Protein AF-0000000077348247 (afdb_homodimer)

Structure (mmCIF, N/CA/C/O backbone):
data_AF-0000000077348247-model_v1
#
loop_
_entity.id
_entity.type
_entity.pdbx_description
1 polymer 'Uncharacterized protein'
#
loop_
_atom_site.group_PDB
_atom_site.id
_atom_site.type_symbol
_atom_site.label_atom_id
_atom_site.label_alt_id
_atom_site.label_comp_id
_atom_site.label_asym_id
_atom_site.label_entity_id
_atom_site.label_seq_id
_atom_site.pdbx_PDB_ins_code
_atom_site.Cartn_x
_atom_site.Cartn_y
_atom_site.Cartn_z
_atom_site.occupancy
_atom_site.B_iso_or_equiv
_atom_site.auth_seq_id
_atom_site.auth_comp_id
_atom_site.auth_asym_id
_atom_site.auth_atom_id
_atom_site.pdbx_PDB_model_num
ATOM 1 N N . MET A 1 1 ? -30.438 2.773 -6.617 1 19.38 1 MET A N 1
ATOM 2 C CA . MET A 1 1 ? -29.484 2.115 -5.738 1 19.38 1 MET A CA 1
ATOM 3 C C . MET A 1 1 ? -28.047 2.422 -6.168 1 19.38 1 MET A C 1
ATOM 5 O O . MET A 1 1 ? -27.625 2.02 -7.25 1 19.38 1 MET A O 1
ATOM 9 N N . ASP A 1 2 ? -27.594 3.658 -5.82 1 20.22 2 ASP A N 1
ATOM 10 C CA . ASP A 1 2 ? -26.734 4.637 -6.492 1 20.22 2 ASP A CA 1
ATOM 11 C C . ASP A 1 2 ? -25.281 4.195 -6.492 1 20.22 2 ASP A C 1
ATOM 13 O O . ASP A 1 2 ? -24.656 4.121 -5.434 1 20.22 2 ASP A O 1
ATOM 17 N N . LYS A 1 3 ? -25 3.275 -7.461 1 20.22 3 LYS A N 1
ATOM 18 C CA . LYS A 1 3 ? -23.734 2.568 -7.648 1 20.22 3 LYS A CA 1
ATOM 19 C C . LYS A 1 3 ? -22.547 3.5 -7.434 1 20.22 3 LYS A C 1
ATOM 21 O O . LYS A 1 3 ? -21.656 3.215 -6.621 1 20.22 3 LYS A O 1
ATOM 26 N N . GLY A 1 4 ? -21.984 3.799 -8.555 1 20.28 4 GLY A N 1
ATOM 27 C CA . GLY A 1 4 ? -20.578 4 -8.812 1 20.28 4 GLY A CA 1
ATOM 28 C C . GLY A 1 4 ? -20.047 5.324 -8.289 1 20.28 4 GLY A C 1
ATOM 29 O O . GLY A 1 4 ? -20.031 6.32 -9.008 1 20.28 4 GLY A O 1
ATOM 30 N N . LYS A 1 5 ? -20.422 5.766 -7.066 1 26 5 LYS A N 1
ATOM 31 C CA . LYS A 1 5 ? -20 7.109 -6.676 1 26 5 LYS A CA 1
ATOM 32 C C . LYS A 1 5 ? -18.516 7.324 -6.961 1 26 5 LYS A C 1
ATOM 34 O O . LYS A 1 5 ? -17.672 7.102 -6.09 1 26 5 LYS A O 1
ATOM 39 N N . GLY A 1 6 ? -18.109 6.824 -8.188 1 22.16 6 GLY A N 1
ATOM 40 C CA . GLY A 1 6 ? -16.688 6.758 -8.469 1 22.16 6 GLY A CA 1
ATOM 41 C C . GLY A 1 6 ? -15.961 8.055 -8.18 1 22.16 6 GLY A C 1
ATOM 42 O O . GLY A 1 6 ? -14.781 8.047 -7.809 1 22.16 6 GLY A O 1
ATOM 43 N N . LYS A 1 7 ? -16.344 9.242 -8.789 1 20.92 7 LYS A N 1
ATOM 44 C CA . LYS A 1 7 ? -15.398 10.047 -9.547 1 20.92 7 LYS A CA 1
ATOM 45 C C . LYS A 1 7 ? -14.328 10.648 -8.641 1 20.92 7 LYS A C 1
ATOM 47 O O . LYS A 1 7 ? -13.141 10.391 -8.82 1 20.92 7 LYS A O 1
ATOM 52 N N . GLU A 1 8 ? -14.148 12.062 -8.703 1 21.78 8 GLU A N 1
ATOM 53 C CA . GLU A 1 8 ? -13.18 12.922 -9.367 1 21.78 8 GLU A CA 1
ATOM 54 C C . GLU A 1 8 ? -12.188 13.508 -8.375 1 21.78 8 GLU A C 1
ATOM 56 O O . GLU A 1 8 ? -12.562 14.289 -7.496 1 21.78 8 GLU A O 1
ATOM 61 N N . PHE A 1 9 ? -11.602 12.734 -7.629 1 21.7 9 PHE A N 1
ATOM 62 C CA . PHE A 1 9 ? -10.57 13.43 -6.867 1 21.7 9 PHE A CA 1
ATOM 63 C C . PHE A 1 9 ? -9.828 14.422 -7.746 1 21.7 9 PHE A C 1
ATOM 65 O O . PHE A 1 9 ? -9.32 14.062 -8.812 1 21.7 9 PHE A O 1
ATOM 72 N N . ILE A 1 10 ? -10.32 15.656 -7.836 1 22.28 10 ILE A N 1
ATOM 73 C CA . ILE A 1 10 ? -9.766 16.828 -8.508 1 22.28 10 ILE A CA 1
ATOM 74 C C . ILE A 1 10 ? -8.281 16.953 -8.172 1 22.28 10 ILE A C 1
ATOM 76 O O . ILE A 1 10 ? -7.918 17.203 -7.02 1 22.28 10 ILE A O 1
ATOM 80 N N . ILE A 1 11 ? -7.512 15.945 -8.555 1 23.59 11 ILE A N 1
ATOM 81 C CA . ILE A 1 11 ? -6.082 16.234 -8.508 1 23.59 11 ILE A CA 1
ATOM 82 C C . ILE A 1 11 ? -5.801 17.562 -9.203 1 23.59 11 ILE A C 1
ATOM 84 O O . ILE A 1 11 ? -6.055 17.719 -10.398 1 23.59 11 ILE A O 1
ATOM 88 N N . ASP A 1 12 ? -6.188 18.656 -8.523 1 23.06 12 ASP A N 1
ATOM 89 C CA . ASP A 1 12 ? -5.746 19.969 -9.008 1 23.06 12 ASP A CA 1
ATOM 90 C C . ASP A 1 12 ? -4.309 19.906 -9.523 1 23.06 12 ASP A C 1
ATOM 92 O O . ASP A 1 12 ? -3.367 19.781 -8.742 1 23.06 12 ASP A O 1
ATOM 96 N N . LEU A 1 13 ? -4.102 19.172 -10.594 1 24.23 13 LEU A N 1
ATOM 97 C CA . LEU A 1 13 ? -2.854 19.094 -11.352 1 24.23 13 LEU A CA 1
ATOM 98 C C . LEU A 1 13 ? -2.361 20.484 -11.734 1 24.23 13 LEU A C 1
ATOM 100 O O . LEU A 1 13 ? -1.339 20.625 -12.414 1 24.23 13 LEU A O 1
ATOM 104 N N . ASN A 1 14 ? -3.314 21.516 -11.594 1 22.97 14 ASN A N 1
ATOM 105 C CA . ASN A 1 14 ? -2.939 22.578 -12.531 1 22.97 14 ASN A CA 1
ATOM 106 C C . ASN A 1 14 ? -1.562 23.156 -12.203 1 22.97 14 ASN A C 1
ATOM 108 O O . ASN A 1 14 ? -1.132 24.125 -12.82 1 22.97 14 ASN A O 1
ATOM 112 N N . ASP A 1 15 ? -1.004 23.094 -11.055 1 23.39 15 ASP A N 1
ATOM 113 C CA . ASP A 1 15 ? -0.155 24.266 -10.867 1 23.39 15 ASP A CA 1
ATOM 114 C C . ASP A 1 15 ? 0.94 24.328 -11.93 1 23.39 15 ASP A C 1
ATOM 116 O O . ASP A 1 15 ? 1.812 23.453 -11.984 1 23.39 15 ASP A O 1
ATOM 120 N N . GLU A 1 16 ? 0.598 24.703 -13.133 1 25.36 16 GLU A N 1
ATOM 121 C CA . GLU A 1 16 ? 1.596 25.125 -14.109 1 25.36 16 GLU A CA 1
ATOM 122 C C . GLU A 1 16 ? 2.65 26.016 -13.469 1 25.36 16 GLU A C 1
ATOM 124 O O . GLU A 1 16 ? 2.412 27.203 -13.242 1 25.36 16 GLU A O 1
ATOM 129 N N . ASP A 1 17 ? 3.133 25.781 -12.297 1 24.53 17 ASP A N 1
ATOM 130 C CA . ASP A 1 17 ? 4.223 26.672 -11.906 1 24.53 17 ASP A CA 1
ATOM 131 C C . ASP A 1 17 ? 5.238 26.828 -13.039 1 24.53 17 ASP A C 1
ATOM 133 O O . ASP A 1 17 ? 5.68 25.828 -13.617 1 24.53 17 ASP A O 1
ATOM 137 N N . PHE A 1 18 ? 5.082 27.844 -13.844 1 24.92 18 PHE A N 1
ATOM 138 C CA . PHE A 1 18 ? 6.184 28.328 -14.664 1 24.92 18 PHE A CA 1
ATOM 139 C C . PHE A 1 18 ? 7.504 28.25 -13.906 1 24.92 18 PHE A C 1
ATOM 141 O O . PHE A 1 18 ? 7.73 29 -12.961 1 24.92 18 PHE A O 1
ATOM 148 N N . ASP A 1 19 ? 8.008 27.094 -13.703 1 25.52 19 ASP A N 1
ATOM 149 C CA . ASP A 1 19 ? 9.32 26.844 -13.117 1 25.52 19 ASP A CA 1
ATOM 150 C C . ASP A 1 19 ? 10.383 27.734 -13.766 1 25.52 19 ASP A C 1
ATOM 152 O O . ASP A 1 19 ? 10.602 27.656 -14.977 1 25.52 19 ASP A O 1
ATOM 156 N N . TYR A 1 20 ? 10.469 29.016 -13.398 1 25.02 20 TYR A N 1
ATOM 157 C CA . TYR A 1 20 ? 11.766 29.609 -13.695 1 25.02 20 TYR A CA 1
ATOM 158 C C . TYR A 1 20 ? 12.891 28.594 -13.508 1 25.02 20 TYR A C 1
ATOM 160 O O . TYR A 1 20 ? 12.875 27.812 -12.562 1 25.02 20 TYR A O 1
ATOM 168 N N . GLN A 1 21 ? 13.344 28.047 -14.602 1 25.5 21 GLN A N 1
ATOM 169 C CA . GLN A 1 21 ? 14.523 27.203 -14.711 1 25.5 21 GLN A CA 1
ATOM 170 C C . GLN A 1 21 ? 15.625 27.656 -13.758 1 25.5 21 GLN A C 1
ATOM 172 O O . GLN A 1 21 ? 16.328 28.641 -14.031 1 25.5 21 GLN A O 1
ATOM 177 N N . TYR A 1 22 ? 15.336 27.703 -12.492 1 26.94 22 TYR A N 1
ATOM 178 C CA . TYR A 1 22 ? 16.547 27.891 -11.703 1 26.94 22 TYR A CA 1
ATOM 179 C C . TYR A 1 22 ? 17.578 26.812 -12.031 1 26.94 22 TYR A C 1
ATOM 181 O O . TYR A 1 22 ? 17.25 25.625 -12.094 1 26.94 22 TYR A O 1
ATOM 189 N N . ASP A 1 23 ? 18.516 27.094 -12.883 1 26.95 23 ASP A N 1
ATOM 190 C CA . ASP A 1 23 ? 19.719 26.281 -13.102 1 26.95 23 ASP A CA 1
ATOM 191 C C . ASP A 1 23 ? 20.234 25.719 -11.781 1 26.95 23 ASP A C 1
ATOM 193 O O . ASP A 1 23 ? 20.672 26.469 -10.906 1 26.95 23 ASP A O 1
ATOM 197 N N . SER A 1 24 ? 19.594 24.734 -11.352 1 29.72 24 SER A N 1
ATOM 198 C CA . SER A 1 24 ? 20.094 24.031 -10.172 1 29.72 24 SER A CA 1
ATOM 199 C C . SER A 1 24 ? 21.578 23.688 -10.328 1 29.72 24 SER A C 1
ATOM 201 O O . SER A 1 24 ? 22.016 23.312 -11.414 1 29.72 24 SER A O 1
ATOM 203 N N . ILE A 1 25 ? 22.438 24.219 -9.547 1 31.28 25 ILE A N 1
ATOM 204 C CA . ILE A 1 25 ? 23.844 23.906 -9.406 1 31.28 25 ILE A CA 1
ATOM 205 C C . ILE A 1 25 ? 24.016 22.391 -9.211 1 31.28 25 ILE A C 1
ATOM 207 O O . ILE A 1 25 ? 23.531 21.828 -8.234 1 31.28 25 ILE A O 1
ATOM 211 N N . VAL A 1 26 ? 24.062 21.547 -10.227 1 28.8 26 VAL A N 1
ATOM 212 C CA . VAL A 1 26 ? 24.391 20.125 -10.219 1 28.8 26 VAL A CA 1
ATOM 213 C C . VAL A 1 26 ? 25.766 19.906 -9.594 1 28.8 26 VAL A C 1
ATOM 215 O O . VAL A 1 26 ? 26.766 20.391 -10.109 1 28.8 26 VAL A O 1
ATOM 218 N N . LYS A 1 27 ? 25.844 19.594 -8.289 1 32.19 27 LYS A N 1
ATOM 219 C CA . LYS A 1 27 ? 27.109 19.234 -7.648 1 32.19 27 LYS A CA 1
ATOM 220 C C . LYS A 1 27 ? 27.625 17.891 -8.148 1 32.19 27 LYS A C 1
ATOM 222 O O . LYS A 1 27 ? 26.875 16.906 -8.164 1 32.19 27 LYS A O 1
ATOM 227 N N . THR A 1 28 ? 28.672 17.781 -8.852 1 28.8 28 THR A N 1
ATOM 228 C CA . THR A 1 28 ? 29.453 16.594 -9.195 1 28.8 28 THR A CA 1
ATOM 229 C C . THR A 1 28 ? 30 15.922 -7.934 1 28.8 28 THR A C 1
ATOM 231 O O . THR A 1 28 ? 30.219 16.578 -6.922 1 28.8 28 THR A O 1
ATOM 234 N N . GLU A 1 29 ? 29.969 14.555 -7.742 1 33.25 29 GLU A N 1
ATOM 235 C CA . GLU A 1 29 ? 30.281 13.539 -6.738 1 33.25 29 GLU A CA 1
ATOM 236 C C . GLU A 1 29 ? 31.672 13.758 -6.141 1 33.25 29 GLU A C 1
ATOM 238 O O . GLU A 1 29 ? 32 13.156 -5.121 1 33.25 29 GLU A O 1
ATOM 243 N N . SER A 1 30 ? 32.688 14.336 -6.801 1 33.09 30 SER A N 1
ATOM 244 C CA . SER A 1 30 ? 34.062 14.039 -6.367 1 33.09 30 SER A CA 1
ATOM 245 C C . SER A 1 30 ? 34.281 14.492 -4.93 1 33.09 30 SER A C 1
ATOM 247 O O . SER A 1 30 ? 35.031 13.852 -4.18 1 33.09 30 SER A O 1
ATOM 249 N N . ASP A 1 31 ? 34 15.781 -4.484 1 31.41 31 ASP A N 1
ATOM 250 C CA . ASP A 1 31 ? 34.75 16.5 -3.459 1 31.41 31 ASP A CA 1
ATOM 251 C C . ASP A 1 31 ? 34.094 16.344 -2.09 1 31.41 31 ASP A C 1
ATOM 253 O O . ASP A 1 31 ? 33.594 17.312 -1.513 1 31.41 31 ASP A O 1
ATOM 257 N N . GLU A 1 32 ? 33.531 15.344 -1.736 1 35.12 32 GLU A N 1
ATOM 258 C CA . GLU A 1 32 ? 32.969 15.234 -0.397 1 35.12 32 GLU A CA 1
ATOM 259 C C . GLU A 1 32 ? 34.062 15.359 0.674 1 35.12 32 GLU A C 1
ATOM 261 O O . GLU A 1 32 ? 33.75 15.758 1.806 1 35.12 32 GLU A O 1
ATOM 266 N N . GLU A 1 33 ? 35.281 14.883 0.539 1 33.84 33 GLU A N 1
ATOM 267 C CA . GLU A 1 33 ? 36.312 14.953 1.566 1 33.84 33 GLU A CA 1
ATOM 268 C C . GLU A 1 33 ? 36.594 16.391 1.963 1 33.84 33 GLU A C 1
ATOM 270 O O . GLU A 1 33 ? 36.906 16.672 3.123 1 33.84 33 GLU A O 1
ATOM 275 N N . ALA A 1 34 ? 36.688 17.328 1.069 1 33.81 34 ALA A N 1
ATOM 276 C CA . ALA A 1 34 ? 37.188 18.688 1.324 1 33.81 34 ALA A CA 1
ATOM 277 C C . ALA A 1 34 ? 36.188 19.469 2.199 1 33.81 34 ALA A C 1
ATOM 279 O O . ALA A 1 34 ? 36.594 20.438 2.854 1 33.81 34 ALA A O 1
ATOM 280 N N . ILE A 1 35 ? 35.031 19.078 2.395 1 36.28 35 ILE A N 1
ATOM 281 C CA . ILE A 1 35 ? 34.031 19.969 2.99 1 36.28 35 ILE A CA 1
ATOM 282 C C . ILE A 1 35 ? 34.125 19.891 4.512 1 36.28 35 ILE A C 1
ATOM 284 O O . ILE A 1 35 ? 33.656 20.781 5.215 1 36.28 35 ILE A O 1
ATOM 288 N N . LEU A 1 36 ? 34.469 18.844 5.109 1 36.94 36 LEU A N 1
ATOM 289 C CA . LEU A 1 36 ? 34.469 18.797 6.566 1 36.94 36 LEU A CA 1
ATOM 290 C C . LEU A 1 36 ? 35.406 19.859 7.148 1 36.94 36 LEU A C 1
ATOM 292 O O . LEU A 1 36 ? 35.219 20.281 8.297 1 36.94 36 LEU A O 1
ATOM 296 N N . VAL A 1 37 ? 36.594 20.062 6.688 1 36.97 37 VAL A N 1
ATOM 297 C CA . VAL A 1 37 ? 37.531 21.047 7.227 1 36.97 37 VAL A CA 1
ATOM 298 C C . VAL A 1 37 ? 36.875 22.422 7.242 1 36.97 37 VAL A C 1
ATOM 300 O O . VAL A 1 37 ? 37.312 23.328 7.965 1 36.97 37 VAL A O 1
ATOM 303 N N . SER A 1 38 ? 35.969 22.828 6.445 1 38.72 38 SER A N 1
ATOM 304 C CA . SER A 1 38 ? 35.625 24.141 5.906 1 38.72 38 SER A CA 1
ATOM 305 C C . SER A 1 38 ? 34.625 24.859 6.809 1 38.72 38 SER A C 1
ATOM 307 O O . SER A 1 38 ? 34.281 26.016 6.551 1 38.72 38 SER A O 1
ATOM 309 N N . ASP A 1 39 ? 34 24.172 7.566 1 46 39 ASP A N 1
ATOM 310 C CA . ASP A 1 39 ? 33.031 25 8.281 1 46 39 ASP A CA 1
ATOM 311 C C . ASP A 1 39 ? 33.75 26.016 9.188 1 46 39 ASP A C 1
ATOM 313 O O . ASP A 1 39 ? 33.312 27.156 9.328 1 46 39 ASP A O 1
ATOM 317 N N . LYS A 1 40 ? 34.781 25.594 9.812 1 48.91 40 LYS A N 1
ATOM 318 C CA . LYS A 1 40 ? 35.531 26.484 10.695 1 48.91 40 LYS A CA 1
ATOM 319 C C . LYS A 1 40 ? 36.188 27.609 9.906 1 48.91 40 LYS A C 1
ATOM 321 O O . LYS A 1 40 ? 36.312 28.734 10.398 1 48.91 40 LYS A O 1
ATOM 326 N N . ILE A 1 41 ? 36.531 27.219 8.852 1 55.12 41 ILE A N 1
ATOM 327 C CA . ILE A 1 41 ? 37.281 28.172 8.023 1 55.12 41 ILE A CA 1
ATOM 328 C C . ILE A 1 41 ? 36.344 29.312 7.598 1 55.12 41 ILE A C 1
ATOM 330 O O . ILE A 1 41 ? 36.781 30.469 7.543 1 55.12 41 ILE A O 1
ATOM 334 N N . PHE A 1 42 ? 35.031 28.938 7.516 1 65.62 42 PHE A N 1
ATOM 335 C CA . PHE A 1 42 ? 34.156 29.969 6.984 1 65.62 42 PHE A CA 1
ATOM 336 C C . PHE A 1 42 ? 33.719 30.922 8.086 1 65.62 42 PHE A C 1
ATOM 338 O O . PHE A 1 42 ? 33.469 32.094 7.82 1 65.62 42 PHE A O 1
ATOM 345 N N . ASN A 1 43 ? 33.656 30.406 9.375 1 64.12 43 ASN A N 1
ATOM 346 C CA . ASN A 1 43 ? 33.219 31.281 10.453 1 64.12 43 ASN A CA 1
ATOM 347 C C . ASN A 1 43 ? 34.25 32.406 10.703 1 64.12 43 ASN A C 1
ATOM 349 O O . ASN A 1 43 ? 33.875 33.5 11.141 1 64.12 43 ASN A O 1
ATOM 353 N N . ASP A 1 44 ? 35.438 32.125 10.32 1 67.06 44 ASP A N 1
ATOM 354 C CA . ASP A 1 44 ? 36.5 33.062 10.633 1 67.06 44 ASP A CA 1
ATOM 355 C C . ASP A 1 44 ? 36.906 33.875 9.391 1 67.06 44 ASP A C 1
ATOM 357 O O . ASP A 1 44 ? 37.906 34.594 9.414 1 67.06 44 ASP A O 1
ATOM 361 N N . LEU A 1 45 ? 36.125 33.719 8.391 1 76.5 45 LEU A N 1
ATOM 362 C CA . LEU A 1 45 ? 36.5 34.406 7.172 1 76.5 45 LEU A CA 1
ATOM 363 C C . LEU A 1 45 ? 36.094 35.875 7.23 1 76.5 45 LEU A C 1
ATOM 365 O O . LEU A 1 45 ? 34.906 36.188 7.488 1 76.5 45 LEU A O 1
ATOM 369 N N . THR A 1 46 ? 37.094 36.781 7.227 1 78.12 46 THR A N 1
ATOM 370 C CA . THR A 1 46 ? 36.812 38.219 7.199 1 78.12 46 THR A CA 1
ATOM 371 C C . THR A 1 46 ? 36.5 38.688 5.777 1 78.12 46 THR A C 1
ATOM 373 O O . THR A 1 46 ? 36.75 37.969 4.816 1 78.12 46 THR A O 1
ATOM 376 N N . VAL A 1 47 ? 35.812 39.812 5.66 1 82.06 47 VAL A N 1
ATOM 377 C CA . VAL A 1 4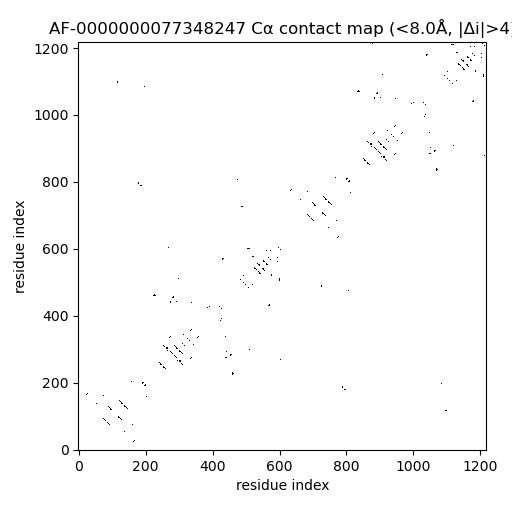7 ? 35.469 40.438 4.375 1 82.06 47 VAL A CA 1
ATOM 378 C C . VAL A 1 47 ? 36.75 40.625 3.545 1 82.06 47 VAL A C 1
ATOM 380 O O . VAL A 1 47 ? 36.719 40.438 2.328 1 82.06 47 VAL A O 1
ATOM 383 N N . GLU A 1 48 ? 37.781 40.906 4.262 1 82.38 48 GLU A N 1
ATOM 384 C CA . GLU A 1 48 ? 39.062 41.156 3.576 1 82.38 48 GLU A CA 1
ATOM 385 C C . GLU A 1 48 ? 39.625 39.844 3.008 1 82.38 48 GLU A C 1
ATOM 387 O O . GLU A 1 48 ? 40.219 39.844 1.93 1 82.38 48 GLU A O 1
ATOM 392 N N . ASP A 1 49 ? 39.406 38.844 3.736 1 86.44 49 ASP A N 1
ATOM 393 C CA . ASP A 1 49 ? 39.875 37.531 3.275 1 86.44 49 ASP A CA 1
ATOM 394 C C . ASP A 1 49 ? 39.188 37.125 1.987 1 86.44 49 ASP A C 1
ATOM 396 O O . ASP A 1 49 ? 39.781 36.531 1.103 1 86.44 49 ASP A O 1
ATOM 400 N N . VAL A 1 50 ? 37.906 37.469 1.896 1 88.88 50 VAL A N 1
ATOM 401 C CA . VAL A 1 50 ? 37.125 37.062 0.739 1 88.88 50 VAL A CA 1
ATOM 402 C C . VAL A 1 50 ? 37.562 37.844 -0.493 1 88.88 50 VAL A C 1
ATOM 404 O O . VAL A 1 50 ? 37.625 37.281 -1.596 1 88.88 50 VAL A O 1
ATOM 407 N N . TRP A 1 51 ? 37.969 39.094 -0.269 1 88.12 51 TRP A N 1
ATOM 408 C CA . TRP A 1 51 ? 38.375 39.938 -1.366 1 88.12 51 TRP A CA 1
ATOM 409 C C . TRP A 1 51 ? 39.688 39.438 -1.982 1 88.12 51 TRP A C 1
ATOM 411 O O . TRP A 1 51 ? 39.938 39.656 -3.176 1 88.12 51 TRP A O 1
ATOM 421 N N . LYS A 1 52 ? 40.406 38.75 -1.221 1 86.44 52 LYS A N 1
ATOM 422 C CA . LYS A 1 52 ? 41.719 38.312 -1.677 1 86.44 52 LYS A CA 1
ATOM 423 C C . LYS A 1 52 ? 41.656 36.906 -2.246 1 86.44 52 LYS A C 1
ATOM 425 O O . LYS A 1 52 ? 42.656 36.375 -2.729 1 86.44 52 LYS A O 1
ATOM 430 N N . MET A 1 53 ? 40.562 36.375 -2.264 1 90.12 53 MET A N 1
ATOM 431 C CA . MET A 1 53 ? 40.438 35 -2.695 1 90.12 53 MET A CA 1
ATOM 432 C C . MET A 1 53 ? 40.562 34.875 -4.211 1 90.12 53 MET A C 1
ATOM 434 O O . MET A 1 53 ? 40.094 35.75 -4.938 1 90.12 53 MET A O 1
ATOM 438 N N . GLU A 1 54 ? 41.219 33.781 -4.707 1 91.38 54 GLU A N 1
ATOM 439 C CA . GLU A 1 54 ? 41.375 33.438 -6.117 1 91.38 54 GLU A CA 1
ATOM 440 C C . GLU A 1 54 ? 40.812 32.062 -6.418 1 91.38 54 GLU A C 1
ATOM 442 O O . GLU A 1 54 ? 40.906 31.141 -5.586 1 91.38 54 GLU A O 1
ATOM 447 N N . PHE A 1 55 ? 40.188 32 -7.527 1 93.69 55 PHE A N 1
ATOM 448 C CA . PHE A 1 55 ? 39.562 30.75 -7.902 1 93.69 55 PHE A CA 1
ATOM 449 C C . PHE A 1 55 ? 40.062 30.266 -9.258 1 93.69 55 PHE A C 1
ATOM 451 O O . PHE A 1 55 ? 40.406 31.094 -10.117 1 93.69 55 PHE A O 1
ATOM 458 N N . SER A 1 56 ? 40.062 28.938 -9.5 1 91.25 56 SER A N 1
ATOM 459 C CA . SER A 1 56 ? 40.531 28.359 -10.75 1 91.25 56 SER A CA 1
ATOM 460 C C . SER A 1 56 ? 39.406 28.25 -11.766 1 91.25 56 SER A C 1
ATOM 462 O O . SER A 1 56 ? 39.656 28.203 -12.977 1 91.25 56 SER A O 1
ATOM 464 N N . SER A 1 57 ? 38.25 28.125 -11.273 1 91.81 57 SER A N 1
ATOM 465 C CA . SER A 1 57 ? 37.094 27.984 -12.156 1 91.81 57 SER A CA 1
ATOM 466 C C . SER A 1 57 ? 35.875 28.703 -11.594 1 91.81 57 SER A C 1
ATOM 468 O O . SER A 1 57 ? 35.844 29.094 -10.422 1 91.81 57 SER A O 1
ATOM 470 N N . VAL A 1 58 ? 34.969 28.906 -12.445 1 91.38 58 VAL A N 1
ATOM 471 C CA . VAL A 1 58 ? 33.719 29.547 -12.047 1 91.38 58 VAL A CA 1
ATOM 472 C C . VAL A 1 58 ? 32.969 28.641 -11.078 1 91.38 58 VAL A C 1
ATOM 474 O O . VAL A 1 58 ? 32.344 29.109 -10.125 1 91.38 58 VAL A O 1
ATOM 477 N N . GLU A 1 59 ? 33.031 27.344 -11.273 1 91.44 59 GLU A N 1
ATOM 478 C CA . GLU A 1 59 ? 32.344 26.375 -10.43 1 91.44 59 GLU A CA 1
ATOM 479 C C . GLU A 1 59 ? 32.875 26.375 -9.008 1 91.44 59 GLU A C 1
ATOM 481 O O . GLU A 1 59 ? 32.125 26.234 -8.039 1 91.44 59 GLU A O 1
ATOM 486 N N . GLU A 1 60 ? 34.094 26.531 -8.961 1 91.69 60 GLU A N 1
ATOM 487 C CA . GLU A 1 60 ? 34.75 26.594 -7.645 1 91.69 60 GLU A CA 1
ATOM 488 C C . GLU A 1 60 ? 34.281 27.828 -6.863 1 91.69 60 GLU A C 1
ATOM 490 O O . GLU A 1 60 ? 34.094 27.75 -5.652 1 91.69 60 GLU A O 1
ATOM 495 N N . ALA A 1 61 ? 34.188 28.906 -7.582 1 92.38 61 ALA A N 1
ATOM 496 C CA . ALA A 1 61 ? 33.719 30.125 -6.938 1 92.38 61 ALA A CA 1
ATOM 497 C C . ALA A 1 61 ? 32.281 30 -6.496 1 92.38 61 ALA A C 1
ATOM 499 O O . ALA A 1 61 ? 31.906 30.5 -5.43 1 92.38 61 ALA A O 1
ATOM 500 N N . GLU A 1 62 ? 31.547 29.453 -7.34 1 92.81 62 GLU A N 1
ATOM 501 C CA . GLU A 1 62 ? 30.156 29.219 -7.012 1 92.81 62 GLU A CA 1
ATOM 502 C C . GLU A 1 62 ? 30 28.344 -5.773 1 92.81 62 GLU A C 1
ATOM 504 O O . GLU A 1 62 ? 29.172 28.609 -4.906 1 92.81 62 GLU A O 1
ATOM 509 N N . GLU A 1 63 ? 30.719 27.281 -5.715 1 91.31 63 GLU A N 1
ATOM 510 C CA . GLU A 1 63 ? 30.703 26.375 -4.57 1 91.31 63 GLU A CA 1
ATOM 511 C C . GLU A 1 63 ? 31.125 27.094 -3.291 1 91.31 63 GLU A C 1
ATOM 513 O O . GLU A 1 63 ? 30.562 26.859 -2.225 1 91.31 63 GLU A O 1
ATOM 518 N N . PHE A 1 64 ? 32.125 27.906 -3.461 1 90.44 64 PHE A N 1
ATOM 519 C CA . PHE A 1 64 ? 32.594 28.656 -2.307 1 90.44 64 PHE A CA 1
ATOM 520 C C . PHE A 1 64 ? 31.484 29.562 -1.768 1 90.44 64 PHE A C 1
ATOM 522 O O . PHE A 1 64 ? 31.188 29.547 -0.57 1 90.44 64 PHE A O 1
ATOM 529 N N . TYR A 1 65 ? 30.922 30.344 -2.643 1 92.25 65 TYR A N 1
ATOM 530 C CA . TYR A 1 65 ? 29.922 31.297 -2.189 1 92.25 65 TYR A CA 1
ATOM 531 C C . TYR A 1 65 ? 28.688 30.578 -1.635 1 92.25 65 TYR A C 1
ATOM 533 O O . TYR A 1 65 ? 28.062 31.047 -0.687 1 92.25 65 TYR A O 1
ATOM 541 N N . ASN A 1 66 ? 28.312 29.484 -2.203 1 92.31 66 ASN A N 1
ATOM 542 C CA . ASN A 1 66 ? 27.203 28.703 -1.699 1 92.31 66 ASN A CA 1
ATOM 543 C C . ASN A 1 66 ? 27.484 28.125 -0.316 1 92.31 66 ASN A C 1
ATOM 545 O O . ASN A 1 66 ? 26.609 28.062 0.537 1 92.31 66 ASN A O 1
ATOM 549 N N . LEU A 1 67 ? 28.672 27.688 -0.166 1 89.94 67 LEU A N 1
ATOM 550 C CA . LEU A 1 67 ? 29.062 27.188 1.147 1 89.94 67 LEU A CA 1
ATOM 551 C C . LEU A 1 67 ? 29.094 28.312 2.174 1 89.94 67 LEU A C 1
ATOM 553 O O . LEU A 1 67 ? 28.703 28.125 3.326 1 89.94 67 LEU A O 1
ATOM 557 N N . PHE A 1 68 ? 29.609 29.438 1.647 1 90.12 68 PHE A N 1
ATOM 558 C CA . PHE A 1 68 ? 29.594 30.625 2.498 1 90.12 68 PHE A CA 1
ATOM 559 C C . PHE A 1 68 ? 28.172 30.969 2.912 1 90.12 68 PHE A C 1
ATOM 561 O O . PHE A 1 68 ? 27.922 31.266 4.078 1 90.12 68 PHE A O 1
ATOM 568 N N . ALA A 1 69 ? 27.312 30.906 1.989 1 92.75 69 ALA A N 1
ATOM 569 C CA . ALA A 1 69 ? 25.906 31.203 2.23 1 92.75 69 ALA A CA 1
ATOM 570 C C . ALA A 1 69 ? 25.281 30.188 3.186 1 92.75 69 ALA A C 1
ATOM 572 O O . ALA A 1 69 ? 24.438 30.547 4.016 1 92.75 69 ALA A O 1
ATOM 573 N N . LYS A 1 70 ? 25.672 28.984 3.121 1 91.19 70 LYS A N 1
ATOM 574 C CA . LYS A 1 70 ? 25.156 27.938 3.98 1 91.19 70 LYS A CA 1
ATOM 575 C C . LYS A 1 70 ? 25.562 28.141 5.434 1 91.19 70 LYS A C 1
ATOM 577 O O . LYS A 1 70 ? 24.75 28.016 6.344 1 91.19 70 LYS A O 1
ATOM 582 N N . VAL A 1 71 ? 26.75 28.531 5.621 1 89.31 71 VAL A N 1
ATOM 583 C CA . VAL A 1 71 ? 27.281 28.719 6.969 1 89.31 71 VAL A CA 1
ATOM 584 C C . VAL A 1 71 ? 26.688 29.984 7.586 1 89.31 71 VAL A C 1
A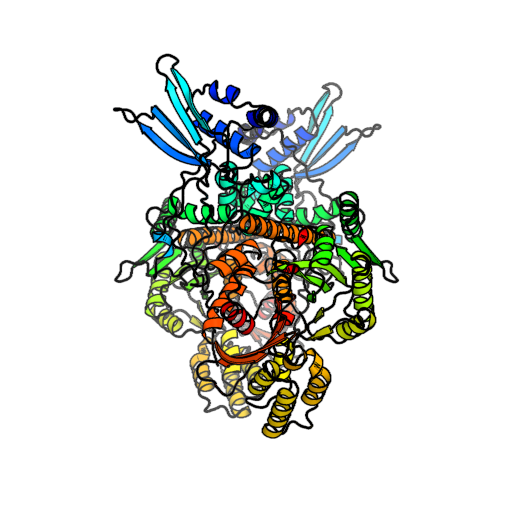TOM 586 O O . VAL A 1 71 ? 26.375 30 8.773 1 89.31 71 VAL A O 1
ATOM 589 N N . THR A 1 72 ? 26.562 31.078 6.746 1 89.81 72 THR A N 1
ATOM 590 C CA . THR A 1 72 ? 26.016 32.344 7.242 1 89.81 72 THR A CA 1
ATOM 591 C C . THR A 1 72 ? 24.5 32.25 7.426 1 89.81 72 THR A C 1
ATOM 593 O O . THR A 1 72 ? 23.938 32.906 8.281 1 89.81 72 THR A O 1
ATOM 596 N N . GLY A 1 73 ? 23.828 31.469 6.562 1 91.56 73 GLY A N 1
ATOM 597 C CA . GLY A 1 73 ? 22.406 31.25 6.742 1 91.56 73 GLY A CA 1
ATOM 598 C C . GLY A 1 73 ? 21.547 32 5.742 1 91.56 73 GLY A C 1
ATOM 599 O O . GLY A 1 73 ? 20.578 32.688 6.121 1 91.56 73 GLY A O 1
ATOM 600 N N . PHE A 1 74 ? 21.891 32.062 4.496 1 93.5 74 PHE A N 1
ATOM 601 C CA . PHE A 1 74 ? 21.062 32.625 3.451 1 93.5 74 PHE A CA 1
ATOM 602 C C . PHE A 1 74 ? 21.156 31.828 2.162 1 93.5 74 PHE A C 1
ATOM 604 O O . PHE A 1 74 ? 21.938 30.875 2.082 1 93.5 74 PHE A O 1
ATOM 611 N N . SER A 1 75 ? 20.281 32.094 1.198 1 93.94 75 SER A N 1
ATOM 612 C CA . SER A 1 75 ? 20.25 31.375 -0.073 1 93.94 75 SER A CA 1
ATOM 613 C C . SER A 1 75 ? 20.766 32.25 -1.211 1 93.94 75 SER A C 1
ATOM 615 O O . SER A 1 75 ? 20.656 33.469 -1.169 1 93.94 75 SER A O 1
ATOM 617 N N . VAL A 1 76 ? 21.344 31.562 -2.193 1 94.25 76 VAL A N 1
ATOM 618 C CA . VAL A 1 76 ? 22.016 32.281 -3.277 1 94.25 76 VAL A CA 1
ATOM 619 C C . VAL A 1 76 ? 21.234 32.094 -4.578 1 94.25 76 VAL A C 1
ATOM 621 O O . VAL A 1 76 ? 20.609 31.047 -4.781 1 94.25 76 VAL A O 1
ATOM 624 N N . ARG A 1 77 ? 21.25 33.062 -5.438 1 93.5 77 ARG A N 1
ATOM 625 C CA . ARG A 1 77 ? 20.688 33 -6.781 1 93.5 77 ARG A CA 1
ATOM 626 C C . ARG A 1 77 ? 21.688 33.531 -7.812 1 93.5 77 ARG A C 1
ATOM 628 O O . ARG A 1 77 ? 22.438 34.469 -7.539 1 93.5 77 ARG A O 1
ATOM 635 N N . LYS A 1 78 ? 21.594 32.875 -9.008 1 91.62 78 LYS A N 1
ATOM 636 C CA . LYS A 1 78 ? 22.422 33.375 -10.109 1 91.62 78 LYS A CA 1
ATOM 637 C C . LYS A 1 78 ? 21.812 34.594 -10.789 1 91.62 78 LYS A C 1
ATOM 639 O O . LYS A 1 78 ? 20.594 34.625 -10.984 1 91.62 78 LYS A O 1
ATOM 644 N N . ASP A 1 79 ? 22.562 35.531 -10.984 1 89.12 79 ASP A N 1
ATOM 645 C CA . ASP A 1 79 ? 22.031 36.75 -11.555 1 89.12 79 ASP A CA 1
ATOM 646 C C . ASP A 1 79 ? 22.625 37.031 -12.93 1 89.12 79 ASP A C 1
ATOM 648 O O . ASP A 1 79 ? 22.359 36.312 -13.891 1 89.12 79 ASP A O 1
ATOM 652 N N . ASP A 1 80 ? 23.766 37.812 -12.938 1 89.06 80 ASP A N 1
ATOM 653 C CA . ASP A 1 80 ? 24.281 38.344 -14.195 1 89.06 80 ASP A CA 1
ATOM 654 C C . ASP A 1 80 ? 25.531 37.594 -14.641 1 89.06 80 ASP A C 1
ATOM 656 O O . ASP A 1 80 ? 26.328 37.156 -13.805 1 89.06 80 ASP A O 1
ATOM 660 N N . VAL A 1 81 ? 25.578 37.281 -15.961 1 90.38 81 VAL A N 1
ATOM 661 C CA . VAL A 1 81 ? 26.766 36.688 -16.562 1 90.38 81 VAL A CA 1
ATOM 662 C C . VAL A 1 81 ? 27.25 37.531 -17.734 1 90.38 81 VAL A C 1
ATOM 664 O O . VAL A 1 81 ? 26.453 37.969 -18.562 1 90.38 81 VAL A O 1
ATOM 667 N N . LYS A 1 82 ? 28.484 38 -17.688 1 92.06 82 LYS A N 1
ATOM 668 C CA . LYS A 1 82 ? 29.109 38.719 -18.797 1 92.06 82 LYS A CA 1
ATOM 669 C C . LYS A 1 82 ? 29.969 37.781 -19.641 1 92.06 82 LYS A C 1
ATOM 671 O O . LYS A 1 82 ? 30.766 37 -19.094 1 92.06 82 LYS A O 1
ATOM 676 N N . ARG A 1 83 ? 29.797 37.875 -20.859 1 91 83 ARG A N 1
ATOM 677 C CA . ARG A 1 83 ? 30.531 37.031 -21.797 1 91 83 ARG A CA 1
ATOM 678 C C . ARG A 1 83 ? 31.344 37.906 -22.766 1 91 83 ARG A C 1
ATOM 680 O O . ARG A 1 83 ? 30.984 39.031 -23.062 1 91 83 ARG A O 1
ATOM 687 N N . ASP A 1 84 ? 32.469 37.375 -23.125 1 86.69 84 ASP A N 1
ATOM 688 C CA . ASP A 1 84 ? 33.312 38.031 -24.109 1 86.69 84 ASP A CA 1
ATOM 689 C C . ASP A 1 84 ? 32.844 37.781 -25.531 1 86.69 84 ASP A C 1
ATOM 691 O O . ASP A 1 84 ? 31.812 37.125 -25.734 1 86.69 84 ASP A O 1
ATOM 695 N N . LYS A 1 85 ? 33.531 38.312 -26.547 1 87.19 85 LYS A N 1
ATOM 696 C CA . LYS A 1 85 ? 33.188 38.188 -27.969 1 87.19 85 LYS A CA 1
ATOM 697 C C . LYS A 1 85 ? 33.156 36.719 -28.391 1 87.19 85 LYS A C 1
ATOM 699 O O . LYS A 1 85 ? 32.375 36.375 -29.281 1 87.19 85 LYS A O 1
ATOM 704 N N . ASN A 1 86 ? 33.938 35.906 -27.734 1 87.44 86 ASN A N 1
ATOM 705 C CA . ASN A 1 86 ? 34 34.469 -28.062 1 87.44 86 ASN A CA 1
ATOM 706 C C . ASN A 1 86 ? 33 33.688 -27.219 1 87.44 86 ASN A C 1
ATOM 708 O O . ASN A 1 86 ? 33.062 32.438 -27.156 1 87.44 86 ASN A O 1
ATOM 712 N N . GLN A 1 87 ? 32.156 34.25 -26.422 1 87.81 87 GLN A N 1
ATOM 713 C CA . GLN A 1 87 ? 31.062 33.688 -25.641 1 87.81 87 GLN A CA 1
ATOM 714 C C . GLN A 1 87 ? 31.594 33 -24.375 1 87.81 87 GLN A C 1
ATOM 716 O O . GLN A 1 87 ? 30.953 32.094 -23.828 1 87.81 87 GLN A O 1
ATOM 721 N N . ASN A 1 88 ? 32.812 33.344 -24.109 1 87.38 88 ASN A N 1
ATOM 722 C CA . ASN A 1 88 ? 33.344 32.812 -22.844 1 87.38 88 ASN A CA 1
ATOM 723 C C . ASN A 1 88 ? 32.938 33.688 -21.672 1 87.38 88 ASN A C 1
ATOM 725 O O . ASN A 1 88 ? 32.844 34.906 -21.797 1 87.38 88 ASN A O 1
ATOM 729 N N . ILE A 1 89 ? 32.656 33 -20.641 1 90.56 89 ILE A N 1
ATOM 730 C CA . ILE A 1 89 ? 32.25 33.719 -19.453 1 90.56 89 ILE A CA 1
ATOM 731 C C . ILE A 1 89 ? 33.438 34.531 -18.922 1 90.56 89 ILE A C 1
ATOM 733 O O . ILE A 1 89 ? 34.531 34 -18.688 1 90.56 89 ILE A O 1
ATOM 737 N N . VAL A 1 90 ? 33.281 35.906 -18.781 1 90.81 90 VAL A N 1
ATOM 738 C CA . VAL A 1 90 ? 34.344 36.781 -18.281 1 90.81 90 VAL A CA 1
ATOM 739 C C . VAL A 1 90 ? 34.031 37.25 -16.875 1 90.81 90 VAL A C 1
ATOM 741 O O . VAL A 1 90 ? 34.906 37.656 -16.109 1 90.81 90 VAL A O 1
ATOM 744 N N . SER A 1 91 ? 32.719 37.281 -16.609 1 93.5 91 SER A N 1
ATOM 745 C CA . SER A 1 91 ? 32.312 37.719 -15.289 1 93.5 91 SER A CA 1
ATOM 746 C C . SER A 1 91 ? 30.984 37.031 -14.891 1 93.5 91 SER A C 1
ATOM 748 O O . SER A 1 91 ? 30.141 36.781 -15.742 1 93.5 91 SER A O 1
ATOM 750 N N . ARG A 1 92 ? 30.875 36.656 -13.633 1 94.31 92 ARG A N 1
ATOM 751 C CA . ARG A 1 92 ? 29.656 36.062 -13.094 1 94.31 92 ARG A CA 1
ATOM 752 C C . ARG A 1 92 ? 29.281 36.688 -11.758 1 94.31 92 ARG A C 1
ATOM 754 O O . ARG A 1 92 ? 30.156 36.969 -10.93 1 94.31 92 ARG A O 1
ATOM 761 N N . LYS A 1 93 ? 28.047 36.969 -11.633 1 94.38 93 LYS A N 1
ATOM 762 C CA . LYS A 1 93 ? 27.547 37.594 -10.422 1 94.38 93 LYS A CA 1
ATOM 763 C C . LYS A 1 93 ? 26.484 36.75 -9.734 1 94.38 93 LYS A C 1
ATOM 765 O O . LYS A 1 93 ? 25.625 36.156 -10.398 1 94.38 93 LYS A O 1
ATOM 770 N N . TRP A 1 94 ? 26.625 36.562 -8.398 1 95.25 94 TRP A N 1
ATOM 771 C CA . TRP A 1 94 ? 25.625 35.875 -7.562 1 95.25 94 TRP A CA 1
ATOM 772 C C . TRP A 1 94 ? 25.031 36.875 -6.547 1 95.25 94 TRP A C 1
ATOM 774 O O . TRP A 1 94 ? 25.719 37.781 -6.078 1 95.25 94 TRP A O 1
ATOM 784 N N . VAL A 1 95 ? 23.734 36.688 -6.234 1 94.69 95 VAL A N 1
ATOM 785 C CA . VAL A 1 95 ? 23.062 37.562 -5.289 1 94.69 95 VAL A CA 1
ATOM 786 C C . VAL A 1 95 ? 22.281 36.75 -4.27 1 94.69 95 VAL A C 1
ATOM 788 O O . VAL A 1 95 ? 22.109 35.531 -4.438 1 94.69 95 VAL A O 1
ATOM 791 N N . CYS A 1 96 ? 21.938 37.469 -3.197 1 93.81 96 CYS A N 1
ATOM 792 C CA . CYS A 1 96 ? 21.031 36.844 -2.23 1 93.81 96 CYS A CA 1
ATOM 793 C C . CYS A 1 96 ? 19.688 36.531 -2.863 1 93.81 96 CYS A C 1
ATOM 795 O O . CYS A 1 96 ? 19.234 37.25 -3.746 1 93.81 96 CYS A O 1
ATOM 797 N N . SER A 1 97 ? 19.016 35.469 -2.432 1 90.94 97 SER A N 1
ATOM 798 C CA . SER A 1 97 ? 17.719 35.062 -2.984 1 90.94 97 SER A CA 1
ATOM 799 C C . SER A 1 97 ? 16.641 36.094 -2.693 1 90.94 97 SER A C 1
ATOM 801 O O . SER A 1 97 ? 15.609 36.125 -3.361 1 90.94 97 SER A O 1
ATOM 803 N N . LYS A 1 98 ? 16.859 36.906 -1.74 1 91.31 98 LYS A N 1
ATOM 804 C CA . LYS A 1 98 ? 15.867 37.938 -1.355 1 91.31 98 LYS A CA 1
ATOM 805 C C . LYS A 1 98 ? 16.172 39.281 -1.997 1 91.31 98 LYS A C 1
ATOM 807 O O . LYS A 1 98 ? 15.695 40.312 -1.536 1 91.31 98 LYS A O 1
ATOM 812 N N . GLU A 1 99 ? 16.969 39.156 -3.057 1 90.75 99 GLU A N 1
ATOM 813 C CA . GLU A 1 99 ? 17.297 40.375 -3.785 1 90.75 99 GLU A CA 1
ATOM 814 C C . GLU A 1 99 ? 16.141 40.844 -4.668 1 90.75 99 GLU A C 1
ATOM 816 O O . GLU A 1 99 ? 15.43 40 -5.238 1 90.75 99 GLU A O 1
ATOM 821 N N . GLY A 1 100 ? 15.93 42.094 -4.73 1 84.56 100 GLY A N 1
ATOM 822 C CA . GLY A 1 100 ? 14.914 42.625 -5.629 1 84.56 100 GLY A CA 1
ATOM 823 C C . GLY A 1 100 ? 13.555 42.781 -4.977 1 84.56 100 GLY A C 1
ATOM 824 O O . GLY A 1 100 ? 13.398 42.5 -3.781 1 84.56 100 GLY A O 1
ATOM 825 N N . TYR A 1 101 ? 12.609 43.375 -5.684 1 84.12 101 TYR A N 1
ATOM 826 C CA . TYR A 1 101 ? 11.25 43.562 -5.207 1 84.12 101 TYR A CA 1
ATOM 827 C C . TYR A 1 101 ? 10.234 42.969 -6.184 1 84.12 101 TYR A C 1
ATOM 829 O O . TYR A 1 101 ? 10.484 42.938 -7.391 1 84.12 101 TYR A O 1
ATOM 837 N N . ARG A 1 102 ? 9.211 42.344 -5.602 1 79.25 102 ARG A N 1
ATOM 838 C CA . ARG A 1 102 ? 8.164 41.781 -6.438 1 79.25 102 ARG A CA 1
ATOM 839 C C . ARG A 1 102 ? 7.473 42.844 -7.27 1 79.25 102 ARG A C 1
ATOM 841 O O . ARG A 1 102 ? 7.176 43.938 -6.77 1 79.25 102 ARG A O 1
ATOM 848 N N . HIS A 1 103 ? 7.371 42.406 -8.57 1 72.44 103 HIS A N 1
ATOM 849 C CA . HIS A 1 103 ? 6.699 43.344 -9.469 1 72.44 103 HIS A CA 1
ATOM 850 C C . HIS A 1 103 ? 5.195 43.344 -9.227 1 72.44 103 HIS A C 1
ATOM 852 O O . HIS A 1 103 ? 4.594 42.312 -8.969 1 72.44 103 HIS A O 1
ATOM 858 N N . LYS A 1 104 ? 4.637 44.438 -9.086 1 65.56 104 LYS A N 1
ATOM 859 C CA . LYS A 1 104 ? 3.217 44.656 -8.828 1 65.56 104 LYS A CA 1
ATOM 860 C C . LYS A 1 104 ? 2.352 43.906 -9.844 1 65.56 104 LYS A C 1
ATOM 862 O O . LYS A 1 104 ? 1.261 43.438 -9.508 1 65.56 104 LYS A O 1
ATOM 867 N N . MET A 1 105 ? 2.883 43.812 -11.055 1 58.75 105 MET A N 1
ATOM 868 C CA . MET A 1 105 ? 2.086 43.188 -12.117 1 58.75 105 MET A CA 1
ATOM 869 C C . MET A 1 105 ? 1.779 41.719 -11.781 1 58.75 105 MET A C 1
ATOM 871 O O . MET A 1 105 ? 0.744 41.188 -12.188 1 58.75 105 MET A O 1
ATOM 875 N N . CYS A 1 106 ? 2.506 41.156 -10.984 1 58.62 106 CYS A N 1
ATOM 876 C CA . CYS A 1 106 ? 2.32 39.719 -10.688 1 58.62 106 CYS A CA 1
ATOM 877 C C . CYS A 1 106 ? 1.132 39.531 -9.758 1 58.62 106 CYS A C 1
ATOM 879 O O . CYS A 1 106 ? 0.548 38.438 -9.719 1 58.62 106 CYS A O 1
ATOM 881 N N . LEU A 1 107 ? 0.749 40.469 -9.062 1 63.75 107 LEU A N 1
ATOM 882 C CA . LEU A 1 107 ? -0.33 40.406 -8.086 1 63.75 107 LEU A CA 1
ATOM 883 C C . LEU A 1 107 ? -1.677 40.688 -8.734 1 63.75 107 LEU A C 1
ATOM 885 O O . LEU A 1 107 ? -2.709 40.188 -8.312 1 63.75 107 LEU A O 1
ATOM 889 N N . GLU A 1 108 ? -1.634 41.531 -9.742 1 62.03 108 GLU A N 1
ATOM 890 C CA . GLU A 1 108 ? -2.881 42.062 -10.297 1 62.03 108 GLU A CA 1
ATOM 891 C C . GLU A 1 108 ? -3.434 41.156 -11.375 1 62.03 108 GLU A C 1
ATOM 893 O O . GLU A 1 108 ? -4.41 41.5 -12.047 1 62.03 108 GLU A O 1
ATOM 898 N N . ASN A 1 109 ? -2.859 40 -11.375 1 58.72 109 ASN A N 1
ATOM 899 C CA . ASN A 1 109 ? -3.453 39.125 -12.383 1 58.72 109 ASN A CA 1
ATOM 900 C C . ASN A 1 109 ? -4.84 38.656 -11.969 1 58.72 109 ASN A C 1
ATOM 902 O O . ASN A 1 109 ? -4.977 37.875 -11.039 1 58.72 109 ASN A O 1
ATOM 906 N N . GLU A 1 110 ? -5.836 39.344 -12.43 1 60.56 110 GLU A N 1
ATOM 907 C CA . GLU A 1 110 ? -7.238 39.062 -12.133 1 60.56 110 GLU A CA 1
ATOM 908 C C . GLU A 1 110 ? -7.574 37.594 -12.43 1 60.56 110 GLU A C 1
ATOM 910 O O . GLU A 1 110 ? -8.477 37.031 -11.82 1 60.56 110 GLU A O 1
ATOM 915 N N . ASN A 1 111 ? -6.832 37 -13.367 1 59.25 111 ASN A N 1
ATOM 916 C CA . ASN A 1 111 ? -7.176 35.656 -13.789 1 59.25 111 ASN A CA 1
ATOM 917 C C . ASN A 1 111 ? -6.469 34.625 -12.93 1 59.25 111 ASN A C 1
ATOM 919 O O . ASN A 1 111 ? -6.43 33.438 -13.289 1 59.25 111 ASN A O 1
ATOM 923 N N . ARG A 1 112 ? -6.031 35.125 -11.852 1 63.56 112 ARG A N 1
ATOM 924 C CA . ARG A 1 112 ? -5.25 34.188 -11.07 1 63.56 112 ARG A CA 1
ATOM 925 C C . ARG A 1 112 ? -6.16 33.219 -10.297 1 63.56 112 ARG A C 1
ATOM 927 O O . ARG A 1 112 ? -7.07 33.656 -9.586 1 63.56 112 ARG A O 1
ATOM 934 N N . LYS A 1 113 ? -6.137 32.031 -10.633 1 64.75 113 LYS A N 1
ATOM 935 C CA . LYS A 1 113 ? -6.93 30.984 -9.992 1 64.75 113 LYS A CA 1
ATOM 936 C C . LYS A 1 113 ? -6.359 30.625 -8.625 1 64.75 113 LYS A C 1
ATOM 938 O O . LYS A 1 113 ? -7.102 30.25 -7.715 1 64.75 113 LYS A O 1
ATOM 943 N N . ARG A 1 114 ? -4.992 30.938 -8.484 1 65.56 114 ARG A N 1
ATOM 944 C CA . ARG A 1 114 ? -4.336 30.531 -7.246 1 65.56 114 ARG A CA 1
ATOM 945 C C . ARG A 1 114 ? -3.916 31.766 -6.434 1 65.56 114 ARG A C 1
ATOM 947 O O . ARG A 1 114 ? -3.602 32.812 -7 1 65.56 114 ARG A O 1
ATOM 954 N N . GLU A 1 115 ? -3.865 31.578 -5.078 1 71.81 115 GLU A N 1
ATOM 955 C CA . GLU A 1 115 ? -3.371 32.625 -4.176 1 71.81 115 GLU A CA 1
ATOM 956 C C . GLU A 1 115 ? -1.929 33 -4.508 1 71.81 115 GLU A C 1
ATOM 958 O O . GLU A 1 115 ? -1.118 32.125 -4.84 1 71.81 115 GLU A O 1
ATOM 963 N N . PRO A 1 116 ? -1.76 34.281 -4.617 1 73.19 116 PRO A N 1
ATOM 964 C CA . PRO A 1 116 ? -0.38 34.719 -4.879 1 73.19 116 PRO A CA 1
ATOM 965 C C . PRO A 1 116 ? 0.607 34.156 -3.848 1 73.19 116 PRO A C 1
ATOM 967 O O . PRO A 1 116 ? 0.272 34.062 -2.666 1 73.19 116 PRO A O 1
ATOM 970 N N . LYS A 1 117 ? 1.736 33.781 -4.312 1 76.25 117 LYS A N 1
ATOM 971 C CA . LYS A 1 117 ? 2.785 33.281 -3.432 1 76.25 117 LYS A CA 1
ATOM 972 C C . LYS A 1 117 ? 3.27 34.344 -2.473 1 76.25 117 LYS A C 1
ATOM 974 O O . LYS A 1 117 ? 3.215 35.531 -2.793 1 76.25 117 LYS A O 1
ATOM 979 N N . ALA A 1 118 ? 3.713 33.938 -1.354 1 79.31 118 ALA A N 1
ATOM 980 C CA . ALA A 1 118 ? 4.258 34.875 -0.364 1 79.31 118 ALA A CA 1
ATOM 981 C C . ALA A 1 118 ? 5.48 35.594 -0.913 1 79.31 118 ALA A C 1
ATOM 983 O O . ALA A 1 118 ? 6.156 35.094 -1.818 1 79.31 118 ALA A O 1
ATOM 984 N N . VAL A 1 119 ? 5.605 36.812 -0.478 1 80.5 119 VAL A N 1
ATOM 985 C CA . VAL A 1 119 ? 6.715 37.656 -0.938 1 80.5 119 VAL A CA 1
ATOM 986 C C . VAL A 1 119 ? 7.969 37.344 -0.127 1 80.5 119 VAL A C 1
ATOM 988 O O . VAL A 1 119 ? 7.938 37.344 1.105 1 80.5 119 VAL A O 1
ATOM 991 N N . THR A 1 120 ? 8.984 36.969 -0.883 1 83.44 120 THR A N 1
ATOM 992 C CA . THR A 1 120 ? 10.242 36.656 -0.209 1 83.44 120 THR A CA 1
ATOM 993 C C . THR A 1 120 ? 11.281 37.75 -0.529 1 83.44 120 THR A C 1
ATOM 995 O O . THR A 1 120 ? 12.289 37.875 0.179 1 83.44 120 THR A O 1
ATOM 998 N N . LEU A 1 121 ? 11.039 38.531 -1.529 1 85.94 121 LEU A N 1
ATOM 999 C CA . LEU A 1 121 ? 11.992 39.531 -1.968 1 85.94 121 LEU A CA 1
ATOM 1000 C C . LEU A 1 121 ? 11.898 40.781 -1.107 1 85.94 121 LEU A C 1
ATOM 1002 O O . LEU A 1 121 ? 10.836 41.406 -1.023 1 85.94 121 LEU A O 1
ATOM 1006 N N . VAL A 1 122 ? 13.039 41.219 -0.422 1 88.19 122 VAL A N 1
ATOM 1007 C CA . VAL A 1 122 ? 13.023 42.344 0.475 1 88.19 122 VAL A CA 1
ATOM 1008 C C . VAL A 1 122 ? 14.047 43.375 0.009 1 88.19 122 VAL A C 1
ATOM 1010 O O . VAL A 1 122 ? 14.328 44.344 0.717 1 88.19 122 VAL A O 1
ATOM 1013 N N . GLY A 1 123 ? 14.695 43.188 -1.1 1 89.62 123 GLY A N 1
ATOM 1014 C CA . GLY A 1 123 ? 15.664 44.125 -1.637 1 89.62 123 GLY A CA 1
ATOM 1015 C C . GLY A 1 123 ? 17.031 44.031 -0.994 1 89.62 123 GLY A C 1
ATOM 1016 O O . GLY A 1 123 ? 17.688 45.031 -0.731 1 89.62 123 GLY A O 1
ATOM 1017 N N . CYS A 1 124 ? 17.438 42.875 -0.688 1 92.56 124 CYS A N 1
ATOM 1018 C CA . CYS A 1 124 ? 18.75 42.625 -0.084 1 92.56 124 CYS A CA 1
ATOM 1019 C C . CYS A 1 124 ? 19.875 42.906 -1.076 1 92.56 124 CYS A C 1
ATOM 1021 O O . CYS A 1 124 ? 19.797 42.5 -2.24 1 92.56 124 CYS A O 1
ATOM 1023 N N . GLU A 1 125 ? 20.906 43.562 -0.685 1 91.81 125 GLU A N 1
ATOM 1024 C CA . GLU A 1 125 ? 21.969 44 -1.592 1 91.81 125 GLU A CA 1
ATOM 1025 C C . GLU A 1 125 ? 23.188 43.094 -1.497 1 91.81 125 GLU A C 1
ATOM 1027 O O . GLU A 1 125 ? 24.219 43.344 -2.121 1 91.81 125 GLU A O 1
ATOM 1032 N N . ALA A 1 126 ? 23.141 42.062 -0.738 1 93.19 126 ALA A N 1
ATOM 1033 C CA . ALA A 1 126 ? 24.25 41.125 -0.643 1 93.19 126 ALA A CA 1
ATOM 1034 C C . ALA A 1 126 ? 24.594 40.562 -2.01 1 93.19 126 ALA A C 1
ATOM 1036 O O . ALA A 1 126 ? 23.719 40.062 -2.725 1 93.19 126 ALA A O 1
ATOM 1037 N N . THR A 1 127 ? 25.891 40.656 -2.436 1 94.44 127 THR A N 1
ATOM 1038 C CA . THR A 1 127 ? 26.297 40.281 -3.785 1 94.44 127 THR A CA 1
ATOM 1039 C C . THR A 1 127 ? 27.719 39.75 -3.791 1 94.44 127 THR A C 1
ATOM 1041 O O . THR A 1 127 ? 28.531 40.094 -2.922 1 94.44 127 THR A O 1
ATOM 1044 N N . PHE A 1 128 ? 28 38.812 -4.668 1 94.31 128 PHE A N 1
ATOM 1045 C CA . PHE A 1 128 ? 29.312 38.219 -4.934 1 94.31 128 PHE A CA 1
ATOM 1046 C C . PHE A 1 128 ? 29.578 38.156 -6.43 1 94.31 128 PHE A C 1
ATOM 1048 O O . PHE A 1 128 ? 28.828 37.5 -7.176 1 94.31 128 PHE A O 1
ATOM 1055 N N . ARG A 1 129 ? 30.547 38.906 -6.848 1 95.19 129 ARG A N 1
ATOM 1056 C CA . ARG A 1 129 ? 30.891 38.938 -8.266 1 95.19 129 ARG A CA 1
ATOM 1057 C C . ARG A 1 129 ? 32.375 38.594 -8.484 1 95.19 129 ARG A C 1
ATOM 1059 O O . ARG A 1 129 ? 33.219 39.031 -7.727 1 95.19 129 ARG A O 1
ATOM 1066 N N . ILE A 1 130 ? 32.594 37.781 -9.484 1 94.44 130 ILE A N 1
ATOM 1067 C CA . ILE A 1 130 ? 33.969 37.406 -9.844 1 94.44 130 ILE A CA 1
ATOM 1068 C C . ILE A 1 130 ? 34.25 37.812 -11.297 1 94.44 130 ILE A C 1
ATOM 1070 O O . ILE A 1 130 ? 33.312 37.906 -12.094 1 94.44 130 ILE A O 1
ATOM 1074 N N . GLY A 1 131 ? 35.469 38.094 -11.555 1 94.5 131 GLY A N 1
ATOM 1075 C CA . GLY A 1 131 ? 35.906 38.375 -12.906 1 94.5 131 GLY A CA 1
ATOM 1076 C C . GLY A 1 131 ? 37.219 37.688 -13.258 1 94.5 131 GLY A C 1
ATOM 1077 O O . GLY A 1 131 ? 38.062 37.469 -12.375 1 94.5 131 GLY A O 1
ATOM 1078 N N . PHE A 1 132 ? 37.312 37.406 -14.562 1 93.12 132 PHE A N 1
ATOM 1079 C CA . PHE A 1 132 ? 38.531 36.719 -15.016 1 93.12 132 PHE A CA 1
ATOM 1080 C C . PHE A 1 132 ? 39.656 37.719 -15.227 1 93.12 132 PHE A C 1
ATOM 1082 O O . PHE A 1 132 ? 39.5 38.688 -15.961 1 93.12 132 PHE A O 1
ATOM 1089 N N . ASN A 1 133 ? 40.781 37.5 -14.508 1 90.69 133 ASN A N 1
ATOM 1090 C CA . ASN A 1 133 ? 42 38.281 -14.703 1 90.69 133 ASN A CA 1
ATOM 1091 C C . ASN A 1 133 ? 42.938 37.625 -15.695 1 90.69 133 ASN A C 1
ATOM 1093 O O . ASN A 1 133 ? 43.562 36.594 -15.375 1 90.69 133 ASN A O 1
ATOM 1097 N N . LYS A 1 134 ? 43.188 38.156 -16.781 1 86.56 134 LYS A N 1
ATOM 1098 C CA . LYS A 1 134 ? 44 37.594 -17.859 1 86.56 134 LYS A CA 1
ATOM 1099 C C . LYS A 1 134 ? 45.469 37.469 -17.453 1 86.56 134 LYS A C 1
ATOM 1101 O O . LYS A 1 134 ? 46.156 36.531 -17.875 1 86.56 134 LYS A O 1
ATOM 1106 N N . GLN A 1 135 ? 45.938 38.375 -16.672 1 86.56 135 GLN A N 1
ATOM 1107 C CA . GLN A 1 135 ? 47.344 38.375 -16.266 1 86.56 135 GLN A CA 1
ATOM 1108 C C . GLN A 1 135 ? 47.656 37.25 -15.305 1 86.56 135 GLN A C 1
ATOM 1110 O O . GLN A 1 135 ? 48.688 36.562 -15.43 1 86.56 135 GLN A O 1
ATOM 1115 N N . MET A 1 136 ? 46.719 36.938 -14.445 1 87.94 136 MET A N 1
ATOM 1116 C CA . MET A 1 136 ? 46.906 35.906 -13.422 1 87.94 136 MET A CA 1
ATOM 1117 C C . MET A 1 136 ? 46.312 34.594 -13.859 1 87.94 136 MET A C 1
ATOM 1119 O O . MET A 1 136 ? 46.625 33.531 -13.289 1 87.94 136 MET A O 1
ATOM 1123 N N . ASN A 1 137 ? 45.625 34.531 -14.875 1 89.69 137 ASN A N 1
ATOM 1124 C CA . ASN A 1 137 ? 44.906 33.375 -15.352 1 89.69 137 ASN A CA 1
ATOM 1125 C C . ASN A 1 137 ? 44.031 32.75 -14.25 1 89.69 137 ASN A C 1
ATOM 1127 O O . ASN A 1 137 ? 44.031 31.547 -14.055 1 89.69 137 ASN A O 1
ATOM 1131 N N . LYS A 1 138 ? 43.562 33.594 -13.406 1 92.5 138 LYS A N 1
ATOM 1132 C CA . LYS A 1 138 ? 42.719 33.188 -12.305 1 92.5 138 LYS A CA 1
ATOM 1133 C C . LYS A 1 138 ? 41.5 34.094 -12.188 1 92.5 138 LYS A C 1
ATOM 1135 O O . LYS A 1 138 ? 41.469 35.156 -12.789 1 92.5 138 LYS A O 1
ATOM 1140 N N . TRP A 1 139 ? 40.5 33.594 -11.555 1 93.88 139 TRP A N 1
ATOM 1141 C CA . TRP A 1 139 ? 39.312 34.406 -11.273 1 93.88 139 TRP A CA 1
ATOM 1142 C C . TRP A 1 139 ? 39.438 35.156 -9.961 1 93.88 139 TRP A C 1
ATOM 1144 O O . TRP A 1 139 ? 39.875 34.562 -8.945 1 93.88 139 TRP A O 1
ATOM 1154 N N . VAL A 1 140 ? 39.188 36.469 -10.047 1 93.5 140 VAL A N 1
ATOM 1155 C CA . VAL A 1 140 ? 39.344 37.281 -8.852 1 93.5 140 VAL A CA 1
ATOM 1156 C C . VAL A 1 140 ? 38 37.938 -8.484 1 93.5 140 VAL A C 1
ATOM 1158 O O . VAL A 1 140 ? 37.125 38.062 -9.328 1 93.5 140 VAL A O 1
ATOM 1161 N N . VAL A 1 141 ? 37.906 38.281 -7.191 1 94.19 141 VAL A N 1
ATOM 1162 C CA . VAL A 1 141 ? 36.688 38.875 -6.68 1 94.19 141 VAL A CA 1
ATOM 1163 C C . VAL A 1 141 ? 36.625 40.344 -7.105 1 94.19 141 VAL A C 1
ATOM 1165 O O . VAL A 1 141 ? 37.562 41.125 -6.883 1 94.19 141 VAL A O 1
ATOM 1168 N N . GLN A 1 142 ? 35.531 40.688 -7.742 1 93.19 142 GLN A N 1
ATOM 1169 C CA . GLN A 1 142 ? 35.344 42.062 -8.219 1 93.19 142 GLN A CA 1
ATOM 1170 C C . GLN A 1 142 ? 34.438 42.875 -7.305 1 93.19 142 GLN A C 1
ATOM 1172 O O . GLN A 1 142 ? 34.531 44.094 -7.203 1 93.19 142 GLN A O 1
ATOM 1177 N N . GLU A 1 143 ? 33.438 42.188 -6.859 1 92.88 143 GLU A N 1
ATOM 1178 C CA . GLU A 1 143 ? 32.438 42.812 -5.965 1 92.88 143 GLU A CA 1
ATOM 1179 C C . GLU A 1 143 ? 32.031 41.844 -4.855 1 92.88 143 GLU A C 1
ATOM 1181 O O . GLU A 1 143 ? 31.797 40.656 -5.109 1 92.88 143 GLU A O 1
ATOM 1186 N N . PHE A 1 144 ? 32.031 42.344 -3.623 1 93.44 144 PHE A N 1
ATOM 1187 C CA . PHE A 1 144 ? 31.594 41.5 -2.51 1 93.44 144 PHE A CA 1
ATOM 1188 C C . PHE A 1 144 ? 30.906 42.344 -1.449 1 93.44 144 PHE A C 1
ATOM 1190 O O . PHE A 1 144 ? 31.516 43.25 -0.859 1 93.44 144 PHE A O 1
ATOM 1197 N N . MET A 1 145 ? 29.641 42.188 -1.33 1 92.44 145 MET A N 1
ATOM 1198 C CA . MET A 1 145 ? 28.844 42.781 -0.271 1 92.44 145 MET A CA 1
ATOM 1199 C C . MET A 1 145 ? 28.312 41.75 0.696 1 92.44 145 MET A C 1
ATOM 1201 O O . MET A 1 145 ? 27.484 40.906 0.326 1 92.44 145 MET A O 1
ATOM 1205 N N . ALA A 1 146 ? 28.609 41.781 1.97 1 89.56 146 ALA A N 1
ATOM 1206 C CA . ALA A 1 146 ? 28.297 40.719 2.926 1 89.56 146 ALA A CA 1
ATOM 1207 C C . ALA A 1 146 ? 27.047 41.062 3.74 1 89.56 146 ALA A C 1
ATOM 1209 O O . ALA A 1 146 ? 26.422 40.188 4.332 1 89.56 146 ALA A O 1
ATOM 1210 N N . ASP A 1 147 ? 26.625 42.312 3.67 1 90.75 147 ASP A N 1
ATOM 1211 C CA . ASP A 1 147 ? 25.562 42.75 4.566 1 90.75 147 ASP A CA 1
ATOM 1212 C C . ASP A 1 147 ? 24.188 42.375 4.027 1 90.75 147 ASP A C 1
ATOM 1214 O O . ASP A 1 147 ? 23.953 42.469 2.82 1 90.75 147 ASP A O 1
ATOM 1218 N N . HIS A 1 148 ? 23.406 41.938 4.918 1 93 148 HIS A N 1
ATOM 1219 C CA . HIS A 1 148 ? 22.031 41.594 4.605 1 93 148 HIS A CA 1
ATOM 1220 C C . HIS A 1 148 ? 21.047 42.5 5.34 1 93 148 HIS A C 1
ATOM 1222 O O . HIS A 1 148 ? 21.312 42.938 6.461 1 93 148 HIS A O 1
ATOM 1228 N N . ASN A 1 149 ? 19.891 42.781 4.754 1 91.19 149 ASN A N 1
ATOM 1229 C CA . ASN A 1 149 ? 18.859 43.594 5.395 1 91.19 149 ASN A CA 1
ATOM 1230 C C . ASN A 1 149 ? 17.734 42.719 5.969 1 91.19 149 ASN A C 1
ATOM 1232 O O . ASN A 1 149 ? 16.625 43.219 6.203 1 91.19 149 ASN A O 1
ATOM 1236 N N . HIS A 1 150 ? 17.891 41.531 6.09 1 89.81 150 HIS A N 1
ATOM 1237 C CA . HIS A 1 150 ? 16.938 40.594 6.645 1 89.81 150 HIS A CA 1
ATOM 1238 C C . HIS A 1 150 ? 17.625 39.625 7.617 1 89.81 150 HIS A C 1
ATOM 1240 O O . HIS A 1 150 ? 18.844 39.438 7.562 1 89.81 150 HIS A O 1
ATOM 1246 N N . PRO A 1 151 ? 16.828 39.094 8.508 1 88.88 151 PRO A N 1
ATOM 1247 C CA . PRO A 1 151 ? 17.438 38.125 9.438 1 88.88 151 PRO A CA 1
ATOM 1248 C C . PRO A 1 151 ? 17.938 36.875 8.742 1 88.88 151 PRO A C 1
ATOM 1250 O O . PRO A 1 151 ? 17.297 36.375 7.805 1 88.88 151 PRO A O 1
ATOM 1253 N N . LEU A 1 152 ? 19.078 36.438 9.219 1 92 152 LEU A N 1
ATOM 1254 C CA . LEU A 1 152 ? 19.688 35.219 8.68 1 92 152 LEU A CA 1
ATOM 1255 C C . LEU A 1 152 ? 19.031 33.969 9.281 1 92 152 LEU A C 1
ATOM 1257 O O . LEU A 1 152 ? 18.422 34.031 10.344 1 92 152 LEU A O 1
ATOM 1261 N N . VAL A 1 153 ? 19.156 32.969 8.57 1 93 153 VAL A N 1
ATOM 1262 C CA . VAL A 1 153 ? 18.484 31.719 8.953 1 93 153 VAL A CA 1
ATOM 1263 C C . VAL A 1 153 ? 19.406 30.906 9.859 1 93 153 VAL A C 1
ATOM 1265 O O . VAL A 1 153 ? 20.609 30.828 9.617 1 93 153 VAL A O 1
ATOM 1268 N N . GLU A 1 154 ? 18.766 30.297 10.852 1 90.75 154 GLU A N 1
ATOM 1269 C CA . GLU A 1 154 ? 19.516 29.422 11.75 1 90.75 154 GLU A CA 1
ATOM 1270 C C . GLU A 1 154 ? 19.984 28.156 11.031 1 90.75 154 GLU A C 1
ATOM 1272 O O . GLU A 1 154 ? 19.359 27.734 10.055 1 90.75 154 GLU A O 1
ATOM 1277 N N . GLN A 1 155 ? 20.984 27.562 11.555 1 88.25 155 GLN A N 1
ATOM 1278 C CA . GLN A 1 155 ? 21.609 26.406 10.922 1 88.25 155 GLN A CA 1
ATOM 1279 C C . GLN A 1 155 ? 20.625 25.25 10.797 1 88.25 155 GLN A C 1
ATOM 1281 O O . GLN A 1 155 ? 20.641 24.516 9.805 1 88.25 155 GLN A O 1
ATOM 1286 N N . LYS A 1 156 ? 19.797 25.141 11.703 1 86.56 156 LYS A N 1
ATOM 1287 C CA . LYS A 1 156 ? 18.844 24.031 11.703 1 86.56 156 LYS A CA 1
ATOM 1288 C C . LYS A 1 156 ? 17.828 24.172 10.562 1 86.56 156 LYS A C 1
ATOM 1290 O O . LYS A 1 156 ? 17.297 23.188 10.07 1 86.56 156 LYS A O 1
ATOM 1295 N N . ASN A 1 157 ? 17.672 25.391 10.086 1 92.06 157 ASN A N 1
ATOM 1296 C CA . ASN A 1 157 ? 16.641 25.656 9.086 1 92.06 157 ASN A CA 1
ATOM 1297 C C . ASN A 1 157 ? 17.234 25.875 7.703 1 92.06 157 ASN A C 1
ATOM 1299 O O . ASN A 1 157 ? 16.5 26.141 6.742 1 92.06 157 ASN A O 1
ATOM 1303 N N . VAL A 1 158 ? 18.531 25.734 7.586 1 92 158 VAL A N 1
ATOM 1304 C CA . VAL A 1 158 ? 19.203 25.938 6.309 1 92 158 VAL A CA 1
ATOM 1305 C C . VAL A 1 158 ? 18.734 24.891 5.305 1 92 158 VAL A C 1
ATOM 1307 O O . VAL A 1 158 ? 18.797 25.109 4.094 1 92 158 VAL A O 1
ATOM 1310 N N . GLN A 1 159 ? 18.234 23.781 5.812 1 90.19 159 GLN A N 1
ATOM 1311 C CA . GLN A 1 159 ? 17.75 22.688 4.969 1 90.19 159 GLN A CA 1
ATOM 1312 C C . GLN A 1 159 ? 16.578 23.125 4.109 1 90.19 159 GLN A C 1
ATOM 1314 O O . GLN A 1 159 ? 16.266 22.484 3.094 1 90.19 159 GLN A O 1
ATOM 1319 N N . PHE A 1 160 ? 15.922 24.172 4.473 1 92.81 160 PHE A N 1
ATOM 1320 C CA . PHE A 1 160 ? 14.719 24.594 3.764 1 92.81 160 PHE A CA 1
ATOM 1321 C C . PHE A 1 160 ? 15.062 25.609 2.686 1 92.81 160 PHE A C 1
ATOM 1323 O O . PHE A 1 160 ? 14.195 25.984 1.885 1 92.81 160 PHE A O 1
ATOM 1330 N N . LEU A 1 161 ? 16.297 26.109 2.703 1 93.06 161 LEU A N 1
ATOM 1331 C CA . LEU A 1 161 ? 16.719 27.078 1.708 1 93.06 161 LEU A CA 1
ATOM 1332 C C . LEU A 1 161 ? 16.969 26.422 0.361 1 93.06 161 LEU A C 1
ATOM 1334 O O . LEU A 1 161 ? 17.641 25.375 0.291 1 93.06 161 LEU A O 1
ATOM 1338 N N . ARG A 1 162 ? 16.531 26.953 -0.636 1 90.19 162 ARG A N 1
ATOM 1339 C CA . ARG A 1 162 ? 16.484 26.344 -1.96 1 90.19 162 ARG A CA 1
ATOM 1340 C C . ARG A 1 162 ? 17.891 26.047 -2.48 1 90.19 162 ARG A C 1
ATOM 1342 O O . ARG A 1 162 ? 18.141 24.969 -3.045 1 90.19 162 ARG A O 1
ATOM 1349 N N . SER A 1 163 ? 18.844 26.984 -2.334 1 91.62 163 SER A N 1
ATOM 1350 C CA . SER A 1 163 ? 20.172 26.844 -2.92 1 91.62 163 SER A CA 1
ATOM 1351 C C . SER A 1 163 ? 20.938 25.703 -2.268 1 91.62 163 SER A C 1
ATOM 1353 O O . SER A 1 163 ? 21.938 25.219 -2.822 1 91.62 163 SER A O 1
ATOM 1355 N N . HIS A 1 164 ? 20.484 25.297 -1.092 1 90.81 164 HIS A N 1
ATOM 1356 C CA . HIS A 1 164 ? 21.219 24.266 -0.361 1 90.81 164 HIS A CA 1
ATOM 1357 C C . HIS A 1 164 ? 20.562 22.906 -0.5 1 90.81 164 HIS A C 1
ATOM 1359 O O . HIS A 1 164 ? 21 21.922 0.099 1 90.81 164 HIS A O 1
ATOM 1365 N N . ARG A 1 165 ? 19.531 22.859 -1.253 1 91.19 165 ARG A N 1
ATOM 1366 C CA . ARG A 1 165 ? 18.812 21.609 -1.494 1 91.19 165 ARG A CA 1
ATOM 1367 C C . ARG A 1 165 ? 19.25 20.984 -2.818 1 91.19 165 ARG A C 1
ATOM 1369 O O . ARG A 1 165 ? 19.078 21.578 -3.879 1 91.19 165 ARG A O 1
ATOM 1376 N N . VAL A 1 166 ? 19.875 19.875 -2.744 1 89.44 166 VAL A N 1
ATOM 1377 C CA . VAL A 1 166 ? 20.344 19.188 -3.949 1 89.44 166 VAL A CA 1
ATOM 1378 C C . VAL A 1 166 ? 20.203 17.688 -3.783 1 89.44 166 VAL A C 1
ATOM 1380 O O . VAL A 1 166 ? 20.5 17.141 -2.721 1 89.44 166 VAL A O 1
ATOM 1383 N N . ILE A 1 167 ? 19.688 17.078 -4.785 1 90.38 167 ILE A N 1
ATOM 1384 C CA . ILE A 1 167 ? 19.656 15.625 -4.812 1 90.38 167 ILE A CA 1
ATOM 1385 C C . ILE A 1 167 ? 20.906 15.102 -5.523 1 90.38 167 ILE A C 1
ATOM 1387 O O . ILE A 1 167 ? 21.094 15.344 -6.719 1 90.38 167 ILE A O 1
ATOM 1391 N N . LYS A 1 168 ? 21.688 14.406 -4.832 1 89.12 168 LYS A N 1
ATOM 1392 C CA . LYS A 1 168 ? 22.906 13.844 -5.398 1 89.12 168 LYS A CA 1
ATOM 1393 C C . LYS A 1 168 ? 22.594 12.836 -6.492 1 89.12 168 LYS A C 1
ATOM 1395 O O . LYS A 1 168 ? 21.5 12.258 -6.516 1 89.12 168 LYS A O 1
ATOM 1400 N N . ASN A 1 169 ? 23.516 12.617 -7.375 1 89.38 169 ASN A N 1
ATOM 1401 C CA . ASN A 1 169 ? 23.312 11.695 -8.492 1 89.38 169 ASN A CA 1
ATOM 1402 C C . ASN A 1 169 ? 23.094 10.266 -8.008 1 89.38 169 ASN A C 1
ATOM 1404 O O . ASN A 1 169 ? 22.266 9.539 -8.562 1 89.38 169 ASN A O 1
ATOM 1408 N N . ALA A 1 170 ? 23.875 9.969 -7.027 1 88.88 170 ALA A N 1
ATOM 1409 C CA . ALA A 1 170 ? 23.719 8.625 -6.469 1 88.88 170 ALA A CA 1
ATOM 1410 C C . ALA A 1 170 ? 22.312 8.43 -5.922 1 88.88 170 ALA A C 1
ATOM 1412 O O . ALA A 1 170 ? 21.703 7.371 -6.105 1 88.88 170 ALA A O 1
ATOM 1413 N N . ASP A 1 171 ? 21.812 9.492 -5.301 1 90.69 171 ASP A N 1
ATOM 1414 C CA . ASP A 1 171 ? 20.453 9.438 -4.738 1 90.69 171 ASP A CA 1
ATOM 1415 C C . ASP A 1 171 ? 19.406 9.422 -5.844 1 90.69 171 ASP A C 1
ATOM 1417 O O . ASP A 1 171 ? 18.375 8.758 -5.711 1 90.69 171 ASP A O 1
ATOM 1421 N N . LYS A 1 172 ? 19.719 10.109 -6.91 1 90.69 172 LYS A N 1
ATOM 1422 C CA . LYS A 1 172 ? 18.797 10.102 -8.047 1 90.69 172 LYS A CA 1
ATOM 1423 C C . LYS A 1 172 ? 18.672 8.711 -8.648 1 90.69 172 LYS A C 1
ATOM 1425 O O . LYS A 1 172 ? 17.578 8.258 -8.969 1 90.69 172 LYS A O 1
ATOM 1430 N N . ALA A 1 173 ? 19.844 8.133 -8.797 1 89.81 173 ALA A N 1
ATOM 1431 C CA . ALA A 1 173 ? 19.859 6.781 -9.359 1 89.81 173 ALA A CA 1
ATOM 1432 C C . ALA A 1 173 ? 19.078 5.809 -8.469 1 89.81 173 ALA A C 1
ATOM 1434 O O . ALA A 1 173 ? 18.312 4.984 -8.969 1 89.81 173 ALA A O 1
ATOM 1435 N N . GLN A 1 174 ? 19.328 5.961 -7.207 1 89.88 174 GLN A N 1
ATOM 1436 C CA . GLN A 1 174 ? 18.641 5.105 -6.254 1 89.88 174 GLN A CA 1
ATOM 1437 C C . GLN A 1 174 ? 17.125 5.379 -6.273 1 89.88 174 GLN A C 1
ATOM 1439 O O . GLN A 1 174 ? 16.328 4.449 -6.219 1 89.88 174 GLN A O 1
ATOM 1444 N N . LEU A 1 175 ? 16.828 6.621 -6.32 1 91.5 175 LEU A N 1
ATOM 1445 C CA . LEU A 1 175 ? 15.43 7.035 -6.375 1 91.5 175 LEU A CA 1
ATOM 1446 C C . LEU A 1 175 ? 14.734 6.457 -7.605 1 91.5 175 LEU A C 1
ATOM 1448 O O . LEU A 1 175 ? 13.633 5.918 -7.504 1 91.5 175 LEU A O 1
ATOM 1452 N N . ASN A 1 176 ? 15.375 6.535 -8.703 1 88.94 176 ASN A N 1
ATOM 1453 C CA . ASN A 1 176 ? 14.805 6.035 -9.945 1 88.94 176 ASN A CA 1
ATOM 1454 C C . ASN A 1 176 ? 14.648 4.516 -9.922 1 88.94 176 ASN A C 1
ATOM 1456 O O . ASN A 1 176 ? 13.656 3.98 -10.43 1 88.94 176 ASN A O 1
ATOM 1460 N N . ALA A 1 177 ? 15.617 3.891 -9.328 1 89.69 177 ALA A N 1
ATOM 1461 C CA . ALA A 1 177 ? 15.555 2.436 -9.219 1 89.69 177 ALA A CA 1
ATOM 1462 C C . ALA A 1 177 ? 14.383 2.002 -8.344 1 89.69 177 ALA A C 1
ATOM 1464 O O . ALA A 1 177 ? 13.672 1.048 -8.672 1 89.69 177 ALA A O 1
ATOM 1465 N N . MET A 1 178 ? 14.203 2.711 -7.262 1 91.69 178 MET A N 1
ATOM 1466 C CA . MET A 1 178 ? 13.117 2.377 -6.344 1 91.69 178 MET A CA 1
ATOM 1467 C C . MET A 1 178 ? 11.758 2.703 -6.965 1 91.69 178 MET A C 1
ATOM 1469 O O . MET A 1 178 ? 10.805 1.946 -6.805 1 91.69 178 MET A O 1
ATOM 1473 N N . ARG A 1 179 ? 11.719 3.77 -7.633 1 87.88 179 ARG A N 1
ATOM 1474 C CA . ARG A 1 179 ? 10.484 4.145 -8.32 1 87.88 179 ARG A CA 1
ATOM 1475 C C . ARG A 1 179 ? 10.133 3.137 -9.406 1 87.88 179 ARG A C 1
ATOM 1477 O O . ARG A 1 179 ? 8.961 2.881 -9.672 1 87.88 179 ARG A O 1
ATOM 1484 N N . GLY A 1 180 ? 11.125 2.592 -10 1 85.88 180 GLY A N 1
ATOM 1485 C CA . GLY A 1 180 ? 10.93 1.611 -11.055 1 85.88 180 GLY A CA 1
ATOM 1486 C C . GLY A 1 180 ? 10.195 0.367 -10.594 1 85.88 180 GLY A C 1
ATOM 1487 O O . GLY A 1 180 ? 9.539 -0.302 -11.391 1 85.88 180 GLY A O 1
ATOM 1488 N N . VAL A 1 181 ? 10.273 0.096 -9.312 1 89.12 181 VAL A N 1
ATOM 1489 C CA . VAL A 1 181 ? 9.625 -1.096 -8.781 1 89.12 181 VAL A CA 1
ATOM 1490 C C . VAL A 1 181 ? 8.266 -0.723 -8.188 1 89.12 181 VAL A C 1
ATOM 1492 O O . VAL A 1 181 ? 7.562 -1.577 -7.641 1 89.12 181 VAL A O 1
ATOM 1495 N N . GLY A 1 182 ? 7.926 0.55 -8.305 1 86.38 182 GLY A N 1
ATOM 1496 C CA . GLY A 1 182 ? 6.586 0.964 -7.914 1 86.38 182 GLY A CA 1
ATOM 1497 C C . GLY A 1 182 ? 6.52 1.523 -6.504 1 86.38 182 GLY A C 1
ATOM 1498 O O . GLY A 1 182 ? 5.434 1.677 -5.941 1 86.38 182 GLY A O 1
ATOM 1499 N N . MET A 1 183 ? 7.621 1.87 -5.891 1 89.5 183 MET A N 1
ATOM 1500 C CA . MET A 1 183 ? 7.613 2.445 -4.551 1 89.5 183 MET A CA 1
ATOM 1501 C C . MET A 1 183 ? 7.129 3.891 -4.578 1 89.5 183 MET A C 1
ATOM 1503 O O . MET A 1 183 ? 7.453 4.641 -5.504 1 89.5 183 MET A O 1
ATOM 1507 N N . GLY A 1 184 ? 6.363 4.262 -3.588 1 87.12 184 GLY A N 1
ATOM 1508 C CA . GLY A 1 184 ? 5.859 5.625 -3.498 1 87.12 184 GLY A CA 1
ATOM 1509 C C . GLY A 1 184 ? 6.922 6.625 -3.09 1 87.12 184 GLY A C 1
ATOM 1510 O O . GLY A 1 184 ? 7.875 6.277 -2.391 1 87.12 184 GLY A O 1
ATOM 1511 N N . THR A 1 185 ? 6.66 7.816 -3.471 1 89.19 185 THR A N 1
ATOM 1512 C CA . THR A 1 185 ? 7.625 8.875 -3.207 1 89.19 185 THR A CA 1
ATOM 1513 C C . THR A 1 185 ? 7.801 9.094 -1.706 1 89.19 185 THR A C 1
ATOM 1515 O O . THR A 1 185 ? 8.906 9.352 -1.236 1 89.19 185 THR A O 1
ATOM 1518 N N . SER A 1 186 ? 6.797 8.977 -0.982 1 89 186 SER A N 1
ATOM 1519 C CA . SER A 1 186 ? 6.875 9.156 0.464 1 89 186 SER A CA 1
ATOM 1520 C C . SER A 1 186 ? 7.719 8.07 1.116 1 89 186 SER A C 1
ATOM 1522 O O . SER A 1 186 ? 8.484 8.344 2.041 1 89 186 SER A O 1
ATOM 1524 N N . GLN A 1 187 ? 7.559 6.867 0.633 1 89 187 GLN A N 1
ATOM 1525 C CA . GLN A 1 187 ? 8.344 5.758 1.169 1 89 187 GLN A CA 1
ATOM 1526 C C . GLN A 1 187 ? 9.82 5.914 0.831 1 89 187 GLN A C 1
ATOM 1528 O O . GLN A 1 187 ? 10.688 5.598 1.648 1 89 187 GLN A O 1
ATOM 1533 N N . ILE A 1 188 ? 10.023 6.355 -0.367 1 92.12 188 ILE A N 1
ATOM 1534 C CA . ILE A 1 188 ? 11.398 6.586 -0.792 1 92.12 188 ILE A CA 1
ATOM 1535 C C . ILE A 1 188 ? 12.031 7.664 0.08 1 92.12 188 ILE A C 1
ATOM 1537 O O . ILE A 1 188 ? 13.188 7.531 0.501 1 92.12 188 ILE A O 1
ATOM 1541 N N . MET A 1 189 ? 11.234 8.734 0.335 1 93.5 189 MET A N 1
ATOM 1542 C CA . MET A 1 189 ? 11.727 9.797 1.206 1 93.5 189 MET A CA 1
ATOM 1543 C C . MET A 1 189 ? 12.055 9.258 2.594 1 93.5 189 MET A C 1
ATOM 1545 O O . MET A 1 189 ? 13.102 9.57 3.156 1 93.5 189 MET A O 1
ATOM 1549 N N . ASP A 1 190 ? 11.164 8.391 3.098 1 91.62 190 ASP A N 1
ATOM 1550 C CA . ASP A 1 190 ? 11.398 7.793 4.406 1 91.62 190 ASP A CA 1
ATOM 1551 C C . ASP A 1 190 ? 12.68 6.965 4.414 1 91.62 190 ASP A C 1
ATOM 1553 O O . ASP A 1 190 ? 13.43 6.98 5.391 1 91.62 190 ASP A O 1
ATOM 1557 N N . TYR A 1 191 ? 12.906 6.266 3.377 1 92.88 191 TYR A N 1
ATOM 1558 C CA . TYR A 1 191 ? 14.102 5.434 3.262 1 92.88 191 TYR A CA 1
ATOM 1559 C C . TYR A 1 191 ? 15.359 6.293 3.238 1 92.88 191 TYR A C 1
ATOM 1561 O O . TYR A 1 191 ? 16.328 5.992 3.93 1 92.88 191 TYR A O 1
ATOM 1569 N N . MET A 1 192 ? 15.344 7.352 2.449 1 93.5 192 MET A N 1
ATOM 1570 C CA . MET A 1 192 ? 16.5 8.227 2.316 1 93.5 192 MET A CA 1
ATOM 1571 C C . MET A 1 192 ? 16.781 8.969 3.617 1 93.5 192 MET A C 1
ATOM 1573 O O . MET A 1 192 ? 17.938 9.203 3.975 1 93.5 192 MET A O 1
ATOM 1577 N N . VAL A 1 193 ? 15.711 9.367 4.328 1 93.12 193 VAL A N 1
ATOM 1578 C CA . VAL A 1 193 ? 15.852 10.055 5.613 1 93.12 193 VAL A CA 1
ATOM 1579 C C . VAL A 1 193 ? 16.484 9.109 6.629 1 93.12 193 VAL A C 1
ATOM 1581 O O . VAL A 1 193 ? 17.375 9.516 7.387 1 93.12 193 VAL A O 1
ATOM 1584 N N . GLN A 1 194 ? 16.047 7.906 6.59 1 90.19 194 GLN A N 1
ATOM 1585 C CA . GLN A 1 194 ? 16.625 6.926 7.504 1 90.19 194 GLN A CA 1
ATOM 1586 C C . GLN A 1 194 ? 18.094 6.676 7.195 1 90.19 194 GLN A C 1
ATOM 1588 O O . GLN A 1 194 ? 18.922 6.602 8.102 1 90.19 194 GLN A O 1
ATOM 1593 N N . GLN A 1 195 ? 18.422 6.547 5.922 1 88.62 195 GLN A N 1
ATOM 1594 C CA . GLN A 1 195 ? 19.797 6.266 5.508 1 88.62 195 GLN A CA 1
ATOM 1595 C C . GLN A 1 195 ? 20.719 7.426 5.859 1 88.62 195 GLN A C 1
ATOM 1597 O O . GLN A 1 195 ? 21.891 7.211 6.195 1 88.62 195 GLN A O 1
ATOM 1602 N N . SER A 1 196 ? 20.172 8.641 5.824 1 90 196 SER A N 1
ATOM 1603 C CA . SER A 1 196 ? 20.984 9.82 6.074 1 90 196 SER A CA 1
ATOM 1604 C C . SER A 1 196 ? 21.047 10.148 7.562 1 90 196 SER A C 1
ATOM 1606 O O . SER A 1 196 ? 21.844 11 7.984 1 90 196 SER A O 1
ATOM 1608 N N . GLY A 1 197 ? 20.203 9.555 8.367 1 87.25 197 GLY A N 1
ATOM 1609 C CA . GLY A 1 197 ? 20.234 9.781 9.805 1 87.25 197 GLY A CA 1
ATOM 1610 C C . GLY A 1 197 ? 19.266 10.859 10.258 1 87.25 197 GLY A C 1
ATOM 1611 O O . GLY A 1 197 ? 19.422 11.43 11.336 1 87.25 197 GLY A O 1
ATOM 1612 N N . GLY A 1 198 ? 18.359 11.234 9.391 1 88.88 198 GLY A N 1
ATOM 1613 C CA . GLY A 1 198 ? 17.375 12.234 9.789 1 88.88 198 GLY A CA 1
ATOM 1614 C C . GLY A 1 198 ? 17.062 13.234 8.688 1 88.88 198 GLY A C 1
ATOM 1615 O O . GLY A 1 198 ? 17.766 13.289 7.676 1 88.88 198 GLY A O 1
ATOM 1616 N N . TYR A 1 199 ? 16.094 14.016 8.859 1 89.75 199 TYR A N 1
ATOM 1617 C CA . TYR A 1 199 ? 15.625 14.992 7.875 1 89.75 199 TYR A CA 1
ATOM 1618 C C . TYR A 1 199 ? 16.672 16.094 7.66 1 89.75 199 TYR A C 1
ATOM 1620 O O . TYR A 1 199 ? 16.781 16.641 6.566 1 89.75 199 TYR A O 1
ATOM 1628 N N . ASN A 1 200 ? 17.438 16.375 8.656 1 87.19 200 ASN A N 1
ATOM 1629 C CA . ASN A 1 200 ? 18.406 17.453 8.586 1 87.19 200 ASN A CA 1
ATOM 1630 C C . ASN A 1 200 ? 19.594 17.109 7.707 1 87.19 200 ASN A C 1
ATOM 1632 O O . ASN A 1 200 ? 20.281 17.984 7.199 1 87.19 200 ASN A O 1
ATOM 1636 N N . ASN A 1 201 ? 19.734 15.836 7.426 1 87.62 201 ASN A N 1
ATOM 1637 C CA . ASN A 1 201 ? 20.953 15.391 6.738 1 87.62 201 ASN A CA 1
ATOM 1638 C C . ASN A 1 201 ? 20.641 14.938 5.312 1 87.62 201 ASN A C 1
ATOM 1640 O O . ASN A 1 201 ? 21.562 14.641 4.543 1 87.62 201 ASN A O 1
ATOM 1644 N N . VAL A 1 202 ? 19.484 14.875 4.922 1 89.31 202 VAL A N 1
ATOM 1645 C CA . VAL A 1 202 ? 19.109 14.305 3.629 1 89.31 202 VAL A CA 1
ATOM 1646 C C . VAL A 1 202 ? 19.469 15.289 2.514 1 89.31 202 VAL A C 1
ATOM 1648 O O . VAL A 1 202 ? 19.906 14.883 1.435 1 89.31 202 VAL A O 1
ATOM 1651 N N . GLY A 1 203 ? 19.328 16.609 2.736 1 89.62 203 GLY A N 1
ATOM 1652 C CA . GLY A 1 203 ? 19.766 17.641 1.797 1 89.62 203 GLY A CA 1
ATOM 1653 C C . GLY A 1 203 ? 18.672 18.047 0.815 1 89.62 203 GLY A C 1
ATOM 1654 O O . GLY A 1 203 ? 18.922 18.812 -0.109 1 89.62 203 GLY A O 1
ATOM 1655 N N . PHE A 1 204 ? 17.547 17.438 0.872 1 93.25 204 PHE A N 1
ATOM 1656 C CA . PHE A 1 204 ? 16.422 17.812 0.011 1 93.25 204 PHE A CA 1
ATOM 1657 C C . PHE A 1 204 ? 15.094 17.562 0.703 1 93.25 204 PHE A C 1
ATOM 1659 O O . PHE A 1 204 ? 15.047 16.891 1.734 1 93.25 204 PHE A O 1
ATOM 1666 N N . THR A 1 205 ? 14.055 18.125 0.214 1 91.62 205 THR A N 1
ATOM 1667 C CA . THR A 1 205 ? 12.719 17.984 0.796 1 91.62 205 THR A CA 1
ATOM 1668 C C . THR A 1 205 ? 11.883 17 -0.027 1 91.62 205 THR A C 1
ATOM 1670 O O . THR A 1 205 ? 12.289 16.594 -1.115 1 91.62 205 THR A O 1
ATOM 1673 N N . LYS A 1 206 ? 10.766 16.609 0.525 1 91 206 LYS A N 1
ATOM 1674 C CA . LYS A 1 206 ? 9.836 15.719 -0.162 1 91 206 LYS A CA 1
ATOM 1675 C C . LYS A 1 206 ? 9.359 16.328 -1.479 1 91 206 LYS A C 1
ATOM 1677 O O . LYS A 1 206 ? 9.203 15.617 -2.475 1 91 206 LYS A O 1
ATOM 1682 N N . LYS A 1 207 ? 9.18 17.594 -1.489 1 90.44 207 LYS A N 1
ATOM 1683 C CA . LYS A 1 207 ? 8.727 18.281 -2.693 1 90.44 207 LYS A CA 1
ATOM 1684 C C . LYS A 1 207 ? 9.773 18.188 -3.801 1 90.44 207 LYS A C 1
ATOM 1686 O O . LYS A 1 207 ? 9.43 18.047 -4.977 1 90.44 207 LYS A O 1
ATOM 1691 N N . ASP A 1 208 ? 11.016 18.312 -3.396 1 92.31 208 ASP A N 1
ATOM 1692 C CA . ASP A 1 208 ? 12.094 18.188 -4.375 1 92.31 208 ASP A CA 1
ATOM 1693 C C . ASP A 1 208 ? 12.07 16.797 -5.031 1 92.31 208 ASP A C 1
ATOM 1695 O O . ASP A 1 208 ? 12.32 16.672 -6.23 1 92.31 208 ASP A O 1
ATOM 1699 N N . LEU A 1 209 ? 11.828 15.852 -4.18 1 90.75 209 LEU A N 1
ATOM 1700 C CA . LEU A 1 209 ? 11.75 14.492 -4.691 1 90.75 209 LEU A CA 1
ATOM 1701 C C . LEU A 1 209 ? 10.586 14.344 -5.672 1 90.75 209 LEU A C 1
ATOM 1703 O O . LEU A 1 209 ? 10.734 13.734 -6.73 1 90.75 209 LEU A O 1
ATOM 1707 N N . TYR A 1 210 ? 9.484 14.891 -5.371 1 89.19 210 TYR A N 1
ATOM 1708 C CA . TYR A 1 210 ? 8.32 14.852 -6.242 1 89.19 210 TYR A CA 1
ATOM 1709 C C . TYR A 1 210 ? 8.609 15.523 -7.578 1 89.19 210 TYR A C 1
ATOM 1711 O O . TYR A 1 210 ? 8.227 15.016 -8.633 1 89.19 210 TYR A O 1
ATOM 1719 N N . ASN A 1 211 ? 9.281 16.609 -7.414 1 87.88 211 ASN A N 1
ATOM 1720 C CA . ASN A 1 211 ? 9.625 17.328 -8.625 1 87.88 211 ASN A CA 1
ATOM 1721 C C . ASN A 1 211 ? 10.539 16.516 -9.539 1 87.88 211 ASN A C 1
ATOM 1723 O O . ASN A 1 211 ? 10.375 16.516 -10.758 1 87.88 211 ASN A O 1
ATOM 1727 N N . HIS A 1 212 ? 11.398 15.883 -8.93 1 89.44 212 HIS A N 1
ATOM 1728 C CA . HIS A 1 212 ? 12.305 15.055 -9.711 1 89.44 212 HIS A CA 1
ATOM 1729 C C . HIS A 1 212 ? 11.562 13.906 -10.383 1 89.44 212 HIS A C 1
ATOM 1731 O O . HIS A 1 212 ? 11.789 13.609 -11.555 1 89.44 212 HIS A O 1
ATOM 1737 N N . VAL A 1 213 ? 10.734 13.227 -9.688 1 85.94 213 VAL A N 1
ATOM 1738 C CA . VAL A 1 213 ? 9.977 12.086 -10.195 1 85.94 213 VAL A CA 1
ATOM 1739 C C . VAL A 1 213 ? 9.094 12.531 -11.352 1 85.94 213 VAL A C 1
ATOM 1741 O O . VAL A 1 213 ? 8.922 11.797 -12.336 1 85.94 213 VAL A O 1
ATOM 1744 N N . ASP A 1 214 ? 8.625 13.719 -11.203 1 81.75 214 ASP A N 1
ATOM 1745 C CA . ASP A 1 214 ? 7.727 14.227 -12.242 1 81.75 214 ASP A CA 1
ATOM 1746 C C . ASP A 1 214 ? 8.508 14.656 -13.477 1 81.75 214 ASP A C 1
ATOM 1748 O O . ASP A 1 214 ? 8 14.562 -14.602 1 81.75 214 ASP A O 1
ATOM 1752 N N . ALA A 1 215 ? 9.656 15.094 -13.25 1 81.19 215 ALA A N 1
ATOM 1753 C CA . ALA A 1 215 ? 10.477 15.609 -14.344 1 81.19 215 ALA A CA 1
ATOM 1754 C C . ALA A 1 215 ? 11.164 14.484 -15.102 1 81.19 215 ALA A C 1
ATOM 1756 O O . ALA A 1 215 ? 11.414 14.602 -16.297 1 81.19 215 ALA A O 1
ATOM 1757 N N . ASP A 1 216 ? 11.414 13.398 -14.523 1 73.94 216 ASP A N 1
ATOM 1758 C CA . ASP A 1 216 ? 12.234 12.32 -15.062 1 73.94 216 ASP A CA 1
ATOM 1759 C C . ASP A 1 216 ? 11.594 11.719 -16.312 1 73.94 216 ASP A C 1
ATOM 1761 O O . ASP A 1 216 ? 12.25 11.602 -17.359 1 73.94 216 ASP A O 1
ATOM 1765 N N . PRO A 1 217 ? 10.352 11.406 -16.266 1 67.81 217 PRO A N 1
ATOM 1766 C CA . PRO A 1 217 ? 9.75 10.828 -17.469 1 67.81 217 PRO A CA 1
ATOM 1767 C C . PRO A 1 217 ? 9.727 11.805 -18.656 1 67.81 217 PRO A C 1
ATOM 1769 O O . PRO A 1 217 ? 9.773 11.375 -19.812 1 67.81 217 PRO A O 1
ATOM 1772 N N . ARG A 1 218 ? 9.727 13.047 -18.312 1 66.44 218 ARG A N 1
ATOM 1773 C CA . ARG A 1 218 ? 9.68 14.047 -19.375 1 66.44 218 ARG A CA 1
ATOM 1774 C C . ARG A 1 218 ? 10.992 14.109 -20.141 1 66.44 218 ARG A C 1
ATOM 1776 O O . ARG A 1 218 ? 11.008 14.391 -21.344 1 66.44 218 ARG A O 1
ATOM 1783 N N . VAL A 1 219 ? 11.977 13.758 -19.438 1 65.12 219 VAL A N 1
ATOM 1784 C CA . VAL A 1 219 ? 13.297 13.812 -20.047 1 65.12 219 VAL A CA 1
ATOM 1785 C C . VAL A 1 219 ? 13.516 12.586 -20.938 1 65.12 219 VAL A C 1
ATOM 1787 O O . VAL A 1 219 ? 14.047 12.703 -22.031 1 65.12 219 VAL A O 1
ATOM 1790 N N . HIS A 1 220 ? 13.023 11.523 -20.484 1 65.5 220 HIS A N 1
ATOM 1791 C CA . HIS A 1 220 ? 13.305 10.281 -21.172 1 65.5 220 HIS A CA 1
ATOM 1792 C C . HIS A 1 220 ? 12.258 10 -22.25 1 65.5 220 HIS A C 1
ATOM 1794 O O . HIS A 1 220 ? 12.516 9.242 -23.188 1 65.5 220 HIS A O 1
ATOM 1800 N N . LEU A 1 221 ? 11.07 10.672 -22.047 1 68.88 221 LEU A N 1
ATOM 1801 C CA . LEU A 1 221 ? 10 10.445 -23 1 68.88 221 LEU A CA 1
ATOM 1802 C C . LEU A 1 221 ? 9.797 11.68 -23.891 1 68.88 221 LEU A C 1
ATOM 1804 O O . LEU A 1 221 ? 8.758 12.336 -23.812 1 68.88 221 LEU A O 1
ATOM 1808 N N . ARG A 1 222 ? 10.812 11.984 -24.594 1 63.16 222 ARG A N 1
ATOM 1809 C CA . ARG A 1 222 ? 10.836 13.188 -25.406 1 63.16 222 ARG A CA 1
ATOM 1810 C C . ARG A 1 222 ? 9.664 13.219 -26.375 1 63.16 222 ARG A C 1
ATOM 1812 O O . ARG A 1 222 ? 9.039 14.266 -26.578 1 63.16 222 ARG A O 1
ATOM 1819 N N . ASP A 1 223 ? 9.414 12.039 -26.891 1 68.44 223 ASP A N 1
ATOM 1820 C CA . ASP A 1 223 ? 8.43 11.992 -27.969 1 68.44 223 ASP A CA 1
ATOM 1821 C C . ASP A 1 223 ? 7.023 11.781 -27.422 1 68.44 223 ASP A C 1
ATOM 1823 O O . ASP A 1 223 ? 6.039 11.891 -28.156 1 68.44 223 ASP A O 1
ATOM 1827 N N . GLY A 1 224 ? 6.953 11.469 -26.203 1 82.88 224 GLY A N 1
ATOM 1828 C CA . GLY A 1 224 ? 5.625 11.258 -25.656 1 82.88 224 GLY A CA 1
ATOM 1829 C C . GLY A 1 224 ? 5.492 9.961 -24.891 1 82.88 224 GLY A C 1
ATOM 1830 O O . GLY A 1 224 ? 6.32 9.055 -25.031 1 82.88 224 GLY A O 1
ATOM 1831 N N . ASP A 1 225 ? 4.469 9.859 -24.156 1 88.25 225 ASP A N 1
ATOM 1832 C CA . ASP A 1 225 ? 4.227 8.703 -23.297 1 88.25 225 ASP A CA 1
ATOM 1833 C C . ASP A 1 225 ? 3.848 7.48 -24.125 1 88.25 225 ASP A C 1
ATOM 1835 O O . ASP A 1 225 ? 4.387 6.391 -23.922 1 88.25 225 ASP A O 1
ATOM 1839 N N . THR A 1 226 ? 2.945 7.625 -25.094 1 90.31 226 THR A N 1
ATOM 1840 C CA . THR A 1 226 ? 2.523 6.531 -25.969 1 90.31 226 THR A CA 1
ATOM 1841 C C . THR A 1 226 ? 3.689 6.035 -26.812 1 90.31 226 THR A C 1
ATOM 1843 O O . THR A 1 226 ? 3.883 4.828 -26.969 1 90.31 226 THR A O 1
ATOM 1846 N N . GLU A 1 227 ? 4.441 6.949 -27.312 1 90.69 227 GLU A N 1
ATOM 1847 C CA . GLU A 1 227 ? 5.598 6.59 -28.125 1 90.69 227 GLU A CA 1
ATOM 1848 C C . GLU A 1 227 ? 6.633 5.828 -27.297 1 90.69 227 GLU A C 1
ATOM 1850 O O . GLU A 1 227 ? 7.277 4.906 -27.797 1 90.69 227 GLU A O 1
ATOM 1855 N N . GLY A 1 228 ? 6.715 6.281 -26.125 1 90.38 228 GLY A N 1
ATOM 1856 C CA . GLY A 1 228 ? 7.629 5.574 -25.234 1 90.38 228 GLY A CA 1
ATOM 1857 C C . GLY A 1 228 ? 7.215 4.141 -24.969 1 90.38 228 GLY A C 1
ATOM 1858 O O . GLY A 1 228 ? 8.047 3.234 -24.969 1 90.38 228 GLY A O 1
ATOM 1859 N N . ALA A 1 229 ? 5.957 3.959 -24.766 1 92.94 229 ALA A N 1
ATOM 1860 C CA . ALA A 1 229 ? 5.422 2.621 -24.531 1 92.94 229 ALA A CA 1
ATOM 1861 C C . ALA A 1 229 ? 5.598 1.731 -25.75 1 92.94 229 ALA A C 1
ATOM 1863 O O . ALA A 1 229 ? 6.012 0.575 -25.641 1 92.94 229 ALA A O 1
ATOM 1864 N N . LEU A 1 230 ? 5.301 2.273 -26.859 1 93.88 230 LEU A N 1
ATOM 1865 C CA . LEU A 1 230 ? 5.43 1.517 -28.094 1 93.88 230 LEU A CA 1
ATOM 1866 C C . LEU A 1 230 ? 6.895 1.202 -28.391 1 93.88 230 LEU A C 1
ATOM 1868 O O . LEU A 1 230 ? 7.211 0.126 -28.906 1 93.88 230 LEU A O 1
ATOM 1872 N N . ALA A 1 231 ? 7.754 2.133 -28.078 1 92.44 231 ALA A N 1
ATOM 1873 C CA . ALA A 1 231 ? 9.18 1.887 -28.234 1 92.44 231 ALA A CA 1
ATOM 1874 C C . ALA A 1 231 ? 9.648 0.742 -27.344 1 92.44 231 ALA A C 1
ATOM 1876 O O . ALA A 1 231 ? 10.484 -0.07 -27.75 1 92.44 231 ALA A O 1
ATOM 1877 N N . TYR A 1 232 ? 9.156 0.759 -26.234 1 92.62 232 TYR A N 1
ATOM 1878 C CA . TYR A 1 232 ? 9.492 -0.318 -25.312 1 92.62 232 TYR A CA 1
ATOM 1879 C C . TYR A 1 232 ? 9.047 -1.667 -25.859 1 92.62 232 TYR A C 1
ATOM 1881 O O . TYR A 1 232 ? 9.812 -2.639 -25.828 1 92.62 232 TYR A O 1
ATOM 1889 N N . LEU A 1 233 ? 7.844 -1.757 -26.375 1 95.12 233 LEU A N 1
ATOM 1890 C CA . LEU A 1 233 ? 7.32 -2.998 -26.922 1 95.12 233 LEU A CA 1
ATOM 1891 C C . LEU A 1 233 ? 8.07 -3.389 -28.203 1 95.12 233 LEU A C 1
ATOM 1893 O O . LEU A 1 233 ? 8.305 -4.574 -28.438 1 95.12 233 LEU A O 1
ATOM 1897 N N . CYS A 1 234 ? 8.406 -2.375 -28.859 1 94.38 234 CYS A N 1
ATOM 1898 C CA . CYS A 1 234 ? 9.211 -2.623 -30.062 1 94.38 234 CYS A CA 1
ATOM 1899 C C . CYS A 1 234 ? 10.562 -3.215 -29.688 1 94.38 234 CYS A C 1
ATOM 1901 O O . CYS A 1 234 ? 11.055 -4.125 -30.359 1 94.38 234 CYS A O 1
ATOM 1903 N N . GLY A 1 235 ? 11.102 -2.674 -28.656 1 93.31 235 GLY A N 1
ATOM 1904 C CA . GLY A 1 235 ? 12.359 -3.219 -28.156 1 93.31 235 GLY A CA 1
ATOM 1905 C C . GLY A 1 235 ? 12.25 -4.668 -27.719 1 93.31 235 GLY A C 1
ATOM 1906 O O . GLY A 1 235 ? 13.148 -5.469 -27.984 1 93.31 235 GLY A O 1
ATOM 1907 N N . LYS A 1 236 ? 11.18 -5 -27.125 1 93.94 236 LYS A N 1
ATOM 1908 C CA . LYS A 1 236 ? 10.945 -6.379 -26.719 1 93.94 236 LYS A CA 1
ATOM 1909 C C . LYS A 1 236 ? 10.805 -7.301 -27.922 1 93.94 236 LYS A C 1
ATOM 1911 O O . LYS A 1 236 ? 11.273 -8.438 -27.891 1 93.94 236 LYS A O 1
ATOM 1916 N N . SER A 1 237 ? 10.148 -6.84 -28.938 1 93.44 237 SER A N 1
ATOM 1917 C CA . SER A 1 237 ? 9.953 -7.617 -30.156 1 93.44 237 SER A CA 1
ATOM 1918 C C . SER A 1 237 ? 11.266 -7.855 -30.875 1 93.44 237 SER A C 1
ATOM 1920 O O . SER A 1 237 ? 11.445 -8.883 -31.531 1 93.44 237 SER A O 1
ATOM 1922 N N . GLU A 1 238 ? 12.148 -6.973 -30.703 1 92.81 238 GLU A N 1
ATOM 1923 C CA . GLU A 1 238 ? 13.461 -7.121 -31.312 1 92.81 238 GLU A CA 1
ATOM 1924 C C . GLU A 1 238 ? 14.297 -8.172 -30.578 1 92.81 238 GLU A C 1
ATOM 1926 O O . GLU A 1 238 ? 15.039 -8.93 -31.203 1 92.81 238 GLU A O 1
ATOM 1931 N N . MET A 1 239 ? 14.148 -8.18 -29.312 1 91.44 239 MET A N 1
ATOM 1932 C CA . MET A 1 239 ? 14.891 -9.141 -28.516 1 91.44 239 MET A CA 1
ATOM 1933 C C . MET A 1 239 ? 14.289 -10.539 -28.625 1 91.44 239 MET A C 1
ATOM 1935 O O . MET A 1 239 ? 15.016 -11.531 -28.641 1 91.44 239 MET A O 1
ATOM 1939 N N . ASP A 1 240 ? 12.969 -10.516 -28.656 1 91.5 240 ASP A N 1
ATOM 1940 C CA . ASP A 1 240 ? 12.211 -11.758 -28.797 1 91.5 240 ASP A CA 1
ATOM 1941 C C . ASP A 1 240 ? 11.336 -11.734 -30.031 1 91.5 240 ASP A C 1
ATOM 1943 O O . ASP A 1 240 ? 10.234 -11.172 -30.016 1 91.5 240 ASP A O 1
ATOM 1947 N N . PRO A 1 241 ? 11.766 -12.438 -31.031 1 89.94 241 PRO A N 1
ATOM 1948 C CA . PRO A 1 241 ? 11.047 -12.383 -32.312 1 89.94 241 PRO A CA 1
ATOM 1949 C C . PRO A 1 241 ? 9.625 -12.93 -32.219 1 89.94 241 PRO A C 1
ATOM 1951 O O . PRO A 1 241 ? 8.781 -12.641 -33.062 1 89.94 241 PRO A O 1
ATOM 1954 N N . SER A 1 242 ? 9.328 -13.617 -31.219 1 92.75 242 SER A N 1
ATOM 1955 C CA . SER A 1 242 ? 7.984 -14.18 -31.094 1 92.75 242 SER A CA 1
ATOM 1956 C C . SER A 1 242 ? 7.074 -13.242 -30.297 1 92.75 242 SER A C 1
ATOM 1958 O O . SER A 1 242 ? 5.879 -13.508 -30.156 1 92.75 242 SER A O 1
ATOM 1960 N N . PHE A 1 243 ? 7.691 -12.188 -29.906 1 95.69 243 PHE A N 1
ATOM 1961 C CA . PHE A 1 243 ? 6.898 -11.188 -29.188 1 95.69 243 PHE A CA 1
ATOM 1962 C C . PHE A 1 243 ? 5.938 -10.484 -30.141 1 95.69 243 PHE A C 1
ATOM 1964 O O . PHE A 1 243 ? 6.348 -10.023 -31.219 1 95.69 243 PHE A O 1
ATOM 1971 N N . TYR A 1 244 ? 4.668 -10.445 -29.766 1 97.06 244 TYR A N 1
ATOM 1972 C CA . TYR A 1 244 ? 3.639 -9.883 -30.625 1 97.06 244 TYR A CA 1
ATOM 1973 C C . TYR A 1 244 ? 2.984 -8.672 -29.984 1 97.06 244 TYR A C 1
ATOM 1975 O O . TYR A 1 244 ? 2.684 -8.68 -28.781 1 97.06 244 TYR A O 1
ATOM 1983 N N . TYR A 1 245 ? 2.893 -7.59 -30.703 1 96.75 245 TYR A N 1
ATOM 1984 C CA . TYR A 1 245 ? 2.096 -6.457 -30.266 1 96.75 245 TYR A CA 1
ATOM 1985 C C . TYR A 1 245 ? 1.41 -5.773 -31.438 1 96.75 245 TYR A C 1
ATOM 1987 O O . TYR A 1 245 ? 1.904 -5.82 -32.562 1 96.75 245 TYR A O 1
ATOM 1995 N N . LYS A 1 246 ? 0.207 -5.266 -31.234 1 97.25 246 LYS A N 1
ATOM 1996 C CA . LYS A 1 246 ? -0.601 -4.574 -32.219 1 97.25 246 LYS A CA 1
ATOM 1997 C C . LYS A 1 246 ? -1.42 -3.455 -31.594 1 97.25 246 LYS A C 1
ATOM 1999 O O . LYS A 1 246 ? -1.833 -3.561 -30.438 1 97.25 246 LYS A O 1
ATOM 2004 N N . TYR A 1 247 ? -1.463 -2.34 -32.312 1 96.31 247 TYR A N 1
ATOM 2005 C CA . TYR A 1 247 ? -2.258 -1.229 -31.797 1 96.31 247 TYR A CA 1
ATOM 2006 C C . TYR A 1 247 ? -3.031 -0.549 -32.906 1 96.31 247 TYR A C 1
ATOM 2008 O O . TYR A 1 247 ? -2.732 -0.753 -34.094 1 96.31 247 TYR A O 1
ATOM 2016 N N . ASN A 1 248 ? -4.113 0.023 -32.594 1 94.38 248 ASN A N 1
ATOM 2017 C CA . ASN A 1 248 ? -4.84 0.855 -33.531 1 94.38 248 ASN A CA 1
ATOM 2018 C C . ASN A 1 248 ? -5.051 2.268 -33 1 94.38 248 ASN A C 1
ATOM 2020 O O . ASN A 1 248 ? -4.93 2.504 -31.797 1 94.38 248 ASN A O 1
ATOM 2024 N N . VAL A 1 249 ? -5.168 3.225 -33.906 1 92.5 249 VAL A N 1
ATOM 2025 C CA . VAL A 1 249 ? -5.312 4.633 -33.562 1 92.5 249 VAL A CA 1
ATOM 2026 C C . VAL A 1 249 ? -6.691 5.133 -33.969 1 92.5 249 VAL A C 1
ATOM 2028 O O . VAL A 1 249 ? -7.297 4.598 -34.906 1 92.5 249 VAL A O 1
ATOM 2031 N N . ASP A 1 250 ? -7.18 6.047 -33.25 1 89.06 250 ASP A N 1
ATOM 2032 C CA . ASP A 1 250 ? -8.484 6.625 -33.562 1 89.06 250 ASP A CA 1
ATOM 2033 C C . ASP A 1 250 ? -8.352 7.684 -34.656 1 89.06 250 ASP A C 1
ATOM 2035 O O . ASP A 1 250 ? -7.277 7.871 -35.219 1 89.06 250 ASP A O 1
ATOM 2039 N N . GLU A 1 251 ? -9.484 8.375 -34.938 1 87.31 251 GLU A N 1
ATOM 2040 C CA . GLU A 1 251 ? -9.547 9.383 -36 1 87.31 251 GLU A CA 1
ATOM 2041 C C . GLU A 1 251 ? -8.594 10.539 -35.719 1 87.31 251 GLU A C 1
ATOM 2043 O O . GLU A 1 251 ? -8.039 11.133 -36.656 1 87.31 251 GLU A O 1
ATOM 2048 N N . ASP A 1 252 ? -8.344 10.844 -34.406 1 86.75 252 ASP A N 1
ATOM 2049 C CA . ASP A 1 252 ? -7.461 11.938 -34 1 86.75 252 ASP A CA 1
ATOM 2050 C C . ASP A 1 252 ? -6.027 11.445 -33.844 1 86.75 252 ASP A C 1
ATOM 2052 O O . ASP A 1 252 ? -5.203 12.133 -33.219 1 86.75 252 ASP A O 1
ATOM 2056 N N . ASN A 1 253 ? -5.684 10.242 -34.344 1 85.88 253 ASN A N 1
ATOM 2057 C CA . ASN A 1 253 ? -4.355 9.641 -34.281 1 85.88 253 ASN A CA 1
ATOM 2058 C C . ASN A 1 253 ? -3.918 9.398 -32.844 1 85.88 253 ASN A C 1
ATOM 2060 O O . ASN A 1 253 ? -2.736 9.531 -32.5 1 85.88 253 ASN A O 1
ATOM 2064 N N . ARG A 1 254 ? -4.867 9.211 -31.984 1 88.31 254 ARG A N 1
ATOM 2065 C CA . ARG A 1 254 ? -4.586 8.82 -30.609 1 88.31 254 ARG A CA 1
ATOM 2066 C C . ARG A 1 254 ? -4.691 7.309 -30.438 1 88.31 254 ARG A C 1
ATOM 2068 O O . ARG A 1 254 ? -5.48 6.652 -31.109 1 88.31 254 ARG A O 1
ATOM 2075 N N . LEU A 1 255 ? -3.889 6.848 -29.5 1 91.44 255 LEU A N 1
ATOM 2076 C CA . LEU A 1 255 ? -3.883 5.41 -29.25 1 91.44 255 LEU A CA 1
ATOM 2077 C C . LEU A 1 255 ? -5.25 4.934 -28.781 1 91.44 255 LEU A C 1
ATOM 2079 O O . LEU A 1 255 ? -5.758 5.414 -27.766 1 91.44 255 LEU A O 1
ATOM 2083 N N . ALA A 1 256 ? -5.871 4.055 -29.5 1 93.31 256 ALA A N 1
ATOM 2084 C CA . ALA A 1 256 ? -7.176 3.51 -29.141 1 93.31 256 ALA A CA 1
ATOM 2085 C C . ALA A 1 256 ? -7.027 2.199 -28.375 1 93.31 256 ALA A C 1
ATOM 2087 O O . ALA A 1 256 ? -7.246 2.152 -27.156 1 93.31 256 ALA A O 1
ATOM 2088 N N . ASN A 1 257 ? -6.605 1.124 -29.125 1 95.94 257 ASN A N 1
ATOM 2089 C CA . ASN A 1 257 ? -6.402 -0.183 -28.5 1 95.94 257 ASN A CA 1
ATOM 2090 C C . ASN A 1 257 ? -4.957 -0.649 -28.641 1 95.94 257 ASN A C 1
ATOM 2092 O O . ASN A 1 257 ? -4.277 -0.315 -29.609 1 95.94 257 ASN A O 1
ATOM 2096 N N . LEU A 1 258 ? -4.504 -1.242 -27.625 1 97.12 258 LEU A N 1
ATOM 2097 C CA . LEU A 1 258 ? -3.156 -1.799 -27.594 1 97.12 258 LEU A CA 1
ATOM 2098 C C . LEU A 1 258 ? -3.17 -3.227 -27.062 1 97.12 258 LEU A C 1
ATOM 2100 O O . LEU A 1 258 ? -3.693 -3.484 -25.969 1 97.12 258 LEU A O 1
ATOM 2104 N N . PHE A 1 259 ? -2.689 -4.223 -27.875 1 98 259 PHE A N 1
ATOM 2105 C CA . PHE A 1 259 ? -2.598 -5.625 -27.484 1 98 259 PHE A CA 1
ATOM 2106 C C . PHE A 1 259 ? -1.154 -6.109 -27.547 1 98 259 PHE A C 1
ATOM 2108 O O . PHE A 1 259 ? -0.405 -5.738 -28.453 1 98 259 PHE A O 1
ATOM 2115 N N . TRP A 1 260 ? -0.716 -6.852 -26.547 1 97.62 260 TRP A N 1
ATOM 2116 C CA . TRP A 1 260 ? 0.607 -7.457 -26.656 1 97.62 260 TRP A CA 1
ATOM 2117 C C . TRP A 1 260 ? 0.655 -8.797 -25.922 1 97.62 260 TRP A C 1
ATOM 2119 O O . TRP A 1 260 ? -0.144 -9.055 -25.031 1 97.62 260 TRP A O 1
ATOM 2129 N N . ALA A 1 261 ? 1.434 -9.727 -26.328 1 97.25 261 ALA A N 1
ATOM 2130 C CA . ALA A 1 261 ? 1.686 -11.062 -25.781 1 97.25 261 ALA A CA 1
ATOM 2131 C C . ALA A 1 261 ? 3.129 -11.492 -26.047 1 97.25 261 ALA A C 1
ATOM 2133 O O . ALA A 1 261 ? 3.637 -11.352 -27.156 1 97.25 261 ALA A O 1
ATOM 2134 N N . ASP A 1 262 ? 3.795 -11.938 -25.062 1 94.25 262 ASP A N 1
ATOM 2135 C CA . ASP A 1 262 ? 5.188 -12.344 -25.234 1 94.25 262 ASP A CA 1
ATOM 2136 C C . ASP A 1 262 ? 5.285 -13.789 -25.703 1 94.25 262 ASP A C 1
ATOM 2138 O O . ASP A 1 262 ? 4.266 -14.461 -25.891 1 94.25 262 ASP A O 1
ATOM 2142 N N . SER A 1 263 ? 6.492 -14.289 -25.875 1 93.81 263 SER A N 1
ATOM 2143 C CA . SER A 1 263 ? 6.738 -15.617 -26.422 1 93.81 263 SER A CA 1
ATOM 2144 C C . SER A 1 263 ? 6.266 -16.703 -25.469 1 93.81 263 SER A C 1
ATOM 2146 O O . SER A 1 263 ? 5.727 -17.734 -25.891 1 93.81 263 SER A O 1
ATOM 2148 N N . THR A 1 264 ? 6.418 -16.469 -24.219 1 94.12 264 THR A N 1
ATOM 2149 C CA . THR A 1 264 ? 5.992 -17.438 -23.219 1 94.12 264 THR A CA 1
ATOM 2150 C C . THR A 1 264 ? 4.469 -17.562 -23.203 1 94.12 264 THR A C 1
ATOM 2152 O O . THR A 1 264 ? 3.936 -18.672 -23.031 1 94.12 264 THR A O 1
ATOM 2155 N N . SER A 1 265 ? 3.822 -16.469 -23.375 1 96.06 265 SER A N 1
ATOM 2156 C CA . SER A 1 265 ? 2.365 -16.484 -23.422 1 96.06 265 SER A CA 1
ATOM 2157 C C . SER A 1 265 ? 1.857 -17.25 -24.641 1 96.06 265 SER A C 1
ATOM 2159 O O . SER A 1 265 ? 0.889 -18.016 -24.547 1 96.06 265 SER A O 1
ATOM 2161 N N . LYS A 1 266 ? 2.531 -17.094 -25.719 1 95.44 266 LYS A N 1
ATOM 2162 C CA . LYS A 1 266 ? 2.15 -17.812 -26.938 1 95.44 266 LYS A CA 1
ATOM 2163 C C . LYS A 1 266 ? 2.373 -19.312 -26.797 1 95.44 266 LYS A C 1
ATOM 2165 O O . LYS A 1 266 ? 1.541 -20.109 -27.219 1 95.44 266 LYS A O 1
ATOM 2170 N N . LEU A 1 267 ? 3.459 -19.625 -26.156 1 94.12 267 LEU A N 1
ATOM 2171 C CA . LEU A 1 267 ? 3.746 -21.031 -25.922 1 94.12 267 LEU A CA 1
ATOM 2172 C C . LEU A 1 267 ? 2.719 -21.641 -24.969 1 94.12 267 LEU A C 1
ATOM 2174 O O . LEU A 1 267 ? 2.252 -22.75 -25.188 1 94.12 267 LEU A O 1
ATOM 2178 N N . ASP A 1 268 ? 2.426 -20.906 -23.984 1 95.56 268 ASP A N 1
ATOM 2179 C CA . ASP A 1 268 ? 1.431 -21.375 -23.031 1 95.56 268 ASP A CA 1
ATOM 2180 C C . ASP A 1 268 ? 0.076 -21.578 -23.703 1 95.56 268 ASP A C 1
ATOM 2182 O O . ASP A 1 268 ? -0.627 -22.547 -23.391 1 95.56 268 ASP A O 1
ATOM 2186 N N . TYR A 1 269 ? -0.224 -20.688 -24.562 1 96.56 269 TYR A N 1
ATOM 2187 C CA . TYR A 1 269 ? -1.509 -20.828 -25.234 1 96.56 269 TYR A CA 1
ATOM 2188 C C . TYR A 1 269 ? -1.511 -22.047 -26.156 1 96.56 269 TYR A C 1
ATOM 2190 O O . TYR A 1 269 ? -2.535 -22.703 -26.312 1 96.56 269 TYR A O 1
ATOM 2198 N N . SER A 1 270 ? -0.408 -22.297 -26.734 1 94.25 270 SER A N 1
ATOM 2199 C CA . SER A 1 270 ? -0.311 -23.469 -27.609 1 94.25 270 SER A CA 1
ATOM 2200 C C . SER A 1 270 ? -0.52 -24.766 -26.828 1 94.25 270 SER A C 1
ATOM 2202 O O . SER A 1 270 ? -1.11 -25.719 -27.328 1 94.25 270 SER A O 1
ATOM 2204 N N . CYS A 1 271 ? -0.138 -24.766 -25.594 1 93.94 271 CYS A N 1
ATOM 2205 C CA . CYS A 1 271 ? -0.221 -25.969 -24.781 1 93.94 271 CYS A CA 1
ATOM 2206 C C . CYS A 1 271 ? -1.537 -26.016 -24 1 93.94 271 CYS A C 1
ATOM 2208 O O . CYS A 1 271 ? -2.119 -27.078 -23.828 1 93.94 271 CYS A O 1
ATOM 2210 N N . PHE A 1 272 ? -1.98 -24.859 -23.609 1 94.69 272 PHE A N 1
ATOM 2211 C CA . PHE A 1 272 ? -3.094 -24.844 -22.656 1 94.69 272 PHE A CA 1
ATOM 2212 C C . PHE A 1 272 ? -4.223 -23.953 -23.156 1 94.69 272 PHE A C 1
ATOM 2214 O O . PHE A 1 272 ? -5.098 -23.562 -22.391 1 94.69 272 PHE A O 1
ATOM 2221 N N . GLY A 1 273 ? -4.242 -23.609 -24.359 1 93.88 273 GLY A N 1
ATOM 2222 C CA . GLY A 1 273 ? -5.203 -22.656 -24.922 1 93.88 273 GLY A CA 1
ATOM 2223 C C . GLY A 1 273 ? -6.559 -23.281 -25.188 1 93.88 273 GLY A C 1
ATOM 2224 O O . GLY A 1 273 ? -7.359 -22.734 -25.938 1 93.88 273 GLY A O 1
ATOM 2225 N N . ASP A 1 274 ? -6.844 -24.438 -24.641 1 92.88 274 ASP A N 1
ATOM 2226 C CA . ASP A 1 274 ? -8.156 -25.047 -24.781 1 92.88 274 ASP A CA 1
ATOM 2227 C C . ASP A 1 274 ? -9.227 -24.266 -24.031 1 92.88 274 ASP A C 1
ATOM 2229 O O . ASP A 1 274 ? -10.383 -24.234 -24.438 1 92.88 274 ASP A O 1
ATOM 2233 N N . MET A 1 275 ? -8.75 -23.688 -23.016 1 93.31 275 MET A N 1
ATOM 2234 C CA . MET A 1 275 ? -9.672 -22.875 -22.219 1 93.31 275 MET A CA 1
ATOM 2235 C C . MET A 1 275 ? -9.156 -21.438 -22.094 1 93.31 275 MET A C 1
ATOM 2237 O O . MET A 1 275 ? -7.973 -21.219 -21.844 1 93.31 275 MET A O 1
ATOM 2241 N N . LEU A 1 276 ? -10.109 -20.531 -22.297 1 95.5 276 LEU A N 1
ATOM 2242 C CA . LEU A 1 276 ? -9.789 -19.109 -22.234 1 95.5 276 LEU A CA 1
ATOM 2243 C C . LEU A 1 276 ? -10.758 -18.375 -21.297 1 95.5 276 LEU A C 1
ATOM 2245 O O . LEU A 1 276 ? -11.969 -18.578 -21.375 1 95.5 276 LEU A O 1
ATOM 2249 N N . ALA A 1 277 ? -10.211 -17.688 -20.406 1 95.25 277 ALA A N 1
ATOM 2250 C CA . ALA A 1 277 ? -11.023 -16.812 -19.562 1 95.25 277 ALA A CA 1
ATOM 2251 C C . ALA A 1 277 ? -10.523 -15.375 -19.641 1 95.25 277 ALA A C 1
ATOM 2253 O O . ALA A 1 277 ? -9.312 -15.133 -19.688 1 95.25 277 ALA A O 1
ATOM 2254 N N . PHE A 1 278 ? -11.414 -14.445 -19.781 1 93.56 278 PHE A N 1
ATOM 2255 C CA . PHE A 1 278 ? -10.953 -13.062 -19.766 1 93.56 278 PHE A CA 1
ATOM 2256 C C . PHE A 1 278 ? -12.008 -12.148 -19.141 1 93.56 278 PHE A C 1
ATOM 2258 O O . PHE A 1 278 ? -13.195 -12.492 -19.125 1 93.56 278 PHE A O 1
ATOM 2265 N N . ASP A 1 279 ? -11.516 -11.203 -18.516 1 91.5 279 ASP A N 1
ATOM 2266 C CA . ASP A 1 279 ? -12.305 -10.188 -17.828 1 91.5 279 ASP A CA 1
ATOM 2267 C C . ASP A 1 279 ? -11.672 -8.805 -17.984 1 91.5 279 ASP A C 1
ATOM 2269 O O . ASP A 1 279 ? -10.508 -8.688 -18.359 1 91.5 279 ASP A O 1
ATOM 2273 N N . THR A 1 280 ? -12.539 -7.809 -17.859 1 91.88 280 THR A N 1
ATOM 2274 C CA . THR A 1 280 ? -12.062 -6.434 -17.953 1 91.88 280 THR A CA 1
ATOM 2275 C C . THR A 1 280 ? -11.961 -5.793 -16.578 1 91.88 280 THR A C 1
ATOM 2277 O O . THR A 1 280 ? -12.812 -6.031 -15.719 1 91.88 280 THR A O 1
ATOM 2280 N N . THR A 1 281 ? -10.898 -5.059 -16.375 1 91.12 281 THR A N 1
ATOM 2281 C CA . THR A 1 281 ? -10.719 -4.355 -15.117 1 91.12 281 THR A CA 1
ATOM 2282 C C . THR A 1 281 ? -10.367 -2.891 -15.352 1 91.12 281 THR A C 1
ATOM 2284 O O . THR A 1 281 ? -9.859 -2.535 -16.422 1 91.12 281 THR A O 1
ATOM 2287 N N . TYR A 1 282 ? -10.695 -2.076 -14.258 1 87.88 282 TYR A N 1
ATOM 2288 C CA . TYR A 1 282 ? -10.438 -0.646 -14.352 1 87.88 282 TYR A CA 1
ATOM 2289 C C . TYR A 1 282 ? -9.422 -0.208 -13.305 1 87.88 282 TYR A C 1
ATOM 2291 O O . TYR A 1 282 ? -8.914 -1.033 -12.539 1 87.88 282 TYR A O 1
ATOM 2299 N N . GLN A 1 283 ? -9.031 1.118 -13.391 1 85.38 283 GLN A N 1
ATOM 2300 C CA . GLN A 1 283 ? -8.18 1.786 -12.406 1 85.38 283 GLN A CA 1
ATOM 2301 C C . GLN A 1 283 ? -6.785 1.173 -12.375 1 85.38 283 GLN A C 1
ATOM 2303 O O . GLN A 1 283 ? -6.234 0.92 -11.297 1 85.38 283 GLN A O 1
ATOM 2308 N N . THR A 1 284 ? -6.27 0.889 -13.562 1 85.25 284 THR A N 1
ATOM 2309 C CA . THR A 1 284 ? -4.938 0.298 -13.641 1 85.25 284 THR A CA 1
ATOM 2310 C C . THR A 1 284 ? -3.941 1.284 -14.242 1 85.25 284 THR A C 1
ATOM 2312 O O . THR A 1 284 ? -2.73 1.063 -14.188 1 85.25 284 THR A O 1
ATOM 2315 N N . ASN A 1 285 ? -4.434 2.293 -14.773 1 87.44 285 ASN A N 1
ATOM 2316 C CA . ASN A 1 285 ? -3.582 3.271 -15.438 1 87.44 285 ASN A CA 1
ATOM 2317 C C . ASN A 1 285 ? -4.148 4.684 -15.32 1 87.44 285 ASN A C 1
ATOM 2319 O O . ASN A 1 285 ? -5.301 4.863 -14.93 1 87.44 285 ASN A O 1
ATOM 2323 N N . ALA A 1 286 ? -3.363 5.652 -15.688 1 87.94 286 ALA A N 1
ATOM 2324 C CA . ALA A 1 286 ? -3.705 7.059 -15.5 1 87.94 286 ALA A CA 1
ATOM 2325 C C . ALA A 1 286 ? -4.754 7.508 -16.516 1 87.94 286 ALA A C 1
ATOM 2327 O O . ALA A 1 286 ? -5.465 8.484 -16.281 1 87.94 286 ALA A O 1
ATOM 2328 N N . TYR A 1 287 ? -4.875 6.797 -17.594 1 89.31 287 TYR A N 1
ATOM 2329 C CA . TYR A 1 287 ? -5.758 7.207 -18.688 1 89.31 287 TYR A CA 1
ATOM 2330 C C . TYR A 1 287 ? -7.133 6.562 -18.547 1 89.31 287 TYR A C 1
ATOM 2332 O O . TYR A 1 287 ? -7.992 6.719 -19.406 1 89.31 287 TYR A O 1
ATOM 2340 N N . LYS A 1 288 ? -7.332 5.762 -17.516 1 90.81 288 LYS A N 1
ATOM 2341 C CA . LYS A 1 288 ? -8.602 5.109 -17.203 1 90.81 288 LYS A CA 1
ATOM 2342 C C . LYS A 1 288 ? -9.031 4.168 -18.328 1 90.81 288 LYS A C 1
ATOM 2344 O O . LYS A 1 288 ? -10.219 4.043 -18.625 1 90.81 288 LYS A O 1
ATOM 2349 N N . LYS A 1 289 ? -8.062 3.658 -19.031 1 93.19 289 LYS A N 1
ATOM 2350 C CA . LYS A 1 289 ? -8.352 2.656 -20.047 1 93.19 289 LYS A CA 1
ATOM 2351 C C . LYS A 1 289 ? -8.625 1.291 -19.422 1 93.19 289 LYS A C 1
ATOM 2353 O O . LYS A 1 289 ? -7.887 0.853 -18.531 1 93.19 289 LYS A O 1
ATOM 2358 N N . PRO A 1 290 ? -9.711 0.666 -19.938 1 95.06 290 PRO A N 1
ATOM 2359 C CA . PRO A 1 290 ? -9.961 -0.681 -19.406 1 95.06 290 PRO A CA 1
ATOM 2360 C C . PRO A 1 290 ? -8.875 -1.679 -19.828 1 95.06 290 PRO A C 1
ATOM 2362 O O . PRO A 1 290 ? -8.391 -1.636 -20.953 1 95.06 290 PRO A O 1
ATOM 2365 N N . LEU A 1 291 ? -8.461 -2.479 -18.891 1 96.31 291 LEU A N 1
ATOM 2366 C CA . LEU A 1 291 ? -7.48 -3.527 -19.125 1 96.31 291 LEU A CA 1
ATOM 2367 C C . LEU A 1 291 ? -8.156 -4.891 -19.234 1 96.31 291 LEU A C 1
ATOM 2369 O O . LEU A 1 291 ? -8.922 -5.285 -18.359 1 96.31 291 LEU A O 1
ATOM 2373 N N . VAL A 1 292 ? -7.957 -5.551 -20.328 1 96.06 292 VAL A N 1
ATOM 2374 C CA . VAL A 1 292 ? -8.438 -6.918 -20.5 1 96.06 292 VAL A CA 1
ATOM 2375 C C . VAL A 1 292 ? -7.273 -7.895 -20.375 1 96.06 292 VAL A C 1
ATOM 2377 O O . VAL A 1 292 ? -6.238 -7.73 -21.016 1 96.06 292 VAL A O 1
ATOM 2380 N N . ILE A 1 293 ? -7.438 -8.828 -19.547 1 95.69 293 ILE A N 1
ATOM 2381 C CA . ILE A 1 293 ? -6.422 -9.859 -19.359 1 95.69 293 ILE A CA 1
ATOM 2382 C C . ILE A 1 293 ? -6.988 -11.219 -19.781 1 95.69 293 ILE A C 1
ATOM 2384 O O . ILE A 1 293 ? -8.055 -11.625 -19.312 1 95.69 293 ILE A O 1
ATOM 2388 N N . LEU A 1 294 ? -6.344 -11.82 -20.672 1 97.06 294 LEU A N 1
ATOM 2389 C CA . LEU A 1 294 ? -6.699 -13.164 -21.109 1 97.06 294 LEU A CA 1
ATOM 2390 C C . LEU A 1 294 ? -5.895 -14.219 -20.359 1 97.06 294 LEU A C 1
ATOM 2392 O O . LEU A 1 294 ? -4.668 -14.25 -20.453 1 97.06 29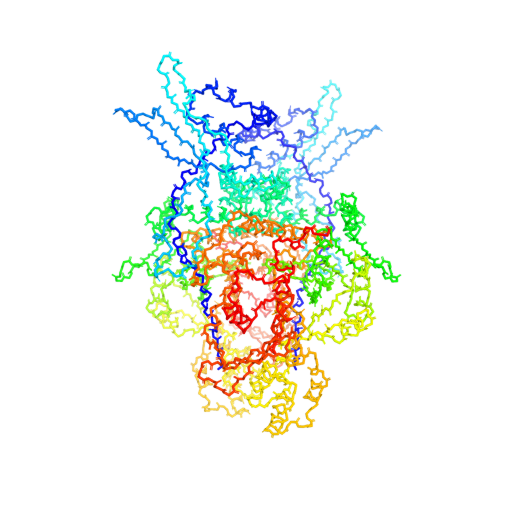4 LEU A O 1
ATOM 2396 N N . VAL A 1 295 ? -6.625 -15.047 -19.641 1 96.38 295 VAL A N 1
ATOM 2397 C CA . VAL A 1 295 ? -5.922 -15.945 -18.734 1 96.38 295 VAL A CA 1
ATOM 2398 C C . VAL A 1 295 ? -6.316 -17.391 -19.031 1 96.38 295 VAL A C 1
ATOM 2400 O O . VAL A 1 295 ? -7.336 -17.641 -19.672 1 96.38 295 VAL A O 1
ATOM 2403 N N . GLY A 1 296 ? -5.473 -18.297 -18.625 1 95.31 296 GLY A N 1
ATOM 2404 C CA . GLY A 1 296 ? -5.688 -19.734 -18.656 1 95.31 296 GLY A CA 1
ATOM 2405 C C . GLY A 1 296 ? -5.105 -20.453 -17.438 1 95.31 296 GLY A C 1
ATOM 2406 O O . GLY A 1 296 ? -4.773 -19.812 -16.438 1 95.31 296 GLY A O 1
ATOM 2407 N N . ILE A 1 297 ? -5.137 -21.75 -17.5 1 95 297 ILE A N 1
ATOM 2408 C CA . ILE A 1 297 ? -4.605 -22.562 -16.422 1 95 297 ILE A CA 1
ATOM 2409 C C . ILE A 1 297 ? -3.543 -23.516 -16.953 1 95 297 ILE A C 1
ATOM 2411 O O . ILE A 1 297 ? -3.754 -24.172 -17.984 1 95 297 ILE A O 1
ATOM 2415 N N . ASN A 1 298 ? -2.436 -23.547 -16.297 1 94.88 298 ASN A N 1
ATOM 2416 C CA . ASN A 1 298 ? -1.384 -24.438 -16.75 1 94.88 298 ASN A CA 1
ATOM 2417 C C . ASN A 1 298 ? -1.473 -25.797 -16.078 1 94.88 298 ASN A C 1
ATOM 2419 O O . ASN A 1 298 ? -2.453 -26.094 -15.391 1 94.88 298 ASN A O 1
ATOM 2423 N N . HIS A 1 299 ? -0.534 -26.688 -16.328 1 94.75 299 HIS A N 1
ATOM 2424 C CA . HIS A 1 299 ? -0.543 -28.062 -15.844 1 94.75 299 HIS A CA 1
ATOM 2425 C C . HIS A 1 299 ? -0.295 -28.125 -14.336 1 94.75 299 HIS A C 1
ATOM 2427 O O . HIS A 1 299 ? -0.518 -29.156 -13.703 1 94.75 299 HIS A O 1
ATOM 2433 N N . HIS A 1 300 ? 0.165 -27.031 -13.758 1 95 300 HIS A N 1
ATOM 2434 C CA . HIS A 1 300 ? 0.348 -26.953 -12.312 1 95 300 HIS A CA 1
ATOM 2435 C C . HIS A 1 300 ? -0.865 -26.312 -11.641 1 95 300 HIS A C 1
ATOM 2437 O O . HIS A 1 300 ? -0.815 -25.969 -10.453 1 95 300 HIS A O 1
ATOM 2443 N N . HIS A 1 301 ? -1.891 -26.078 -12.422 1 93.94 301 HIS A N 1
ATOM 2444 C CA . HIS A 1 301 ? -3.119 -25.453 -11.938 1 93.94 301 HIS A CA 1
ATOM 2445 C C . HIS A 1 301 ? -2.875 -24.016 -11.508 1 93.94 301 HIS A C 1
ATOM 2447 O O . HIS A 1 301 ? -3.467 -23.547 -10.531 1 93.94 301 HIS A O 1
ATOM 2453 N N . GLN A 1 302 ? -1.976 -23.406 -12.102 1 94.69 302 GLN A N 1
ATOM 2454 C CA . GLN A 1 302 ? -1.696 -22 -11.883 1 94.69 302 GLN A CA 1
ATOM 2455 C C . GLN A 1 302 ? -2.328 -21.141 -12.977 1 94.69 302 GLN A C 1
ATOM 2457 O O . GLN A 1 302 ? -2.461 -21.578 -14.125 1 94.69 302 GLN A O 1
ATOM 2462 N N . THR A 1 303 ? -2.725 -19.953 -12.562 1 95.31 303 THR A N 1
ATOM 2463 C CA . THR A 1 303 ? -3.258 -19.016 -13.555 1 95.31 303 THR A CA 1
ATOM 2464 C C . THR A 1 303 ? -2.133 -18.406 -14.383 1 95.31 303 THR A C 1
ATOM 2466 O O . THR A 1 303 ? -1.139 -17.938 -13.828 1 95.31 303 THR A O 1
ATOM 2469 N N . ILE A 1 304 ? -2.23 -18.5 -15.633 1 95.38 304 ILE A N 1
ATOM 2470 C CA . ILE A 1 304 ? -1.226 -17.953 -16.531 1 95.38 304 ILE A CA 1
ATOM 2471 C C . ILE A 1 304 ? -1.871 -16.922 -17.453 1 95.38 304 ILE A C 1
ATOM 2473 O O . ILE A 1 304 ? -3.092 -16.906 -17.625 1 95.38 304 ILE A O 1
ATOM 2477 N N . VAL A 1 305 ? -1.047 -16.078 -18.031 1 97 305 VAL A N 1
ATOM 2478 C CA . VAL A 1 305 ? -1.528 -14.984 -18.875 1 97 305 VAL A CA 1
ATOM 2479 C C . VAL A 1 305 ? -1.181 -15.266 -20.328 1 97 305 VAL A C 1
ATOM 2481 O O . VAL A 1 305 ? -0.012 -15.469 -20.672 1 97 305 VAL A O 1
ATOM 2484 N N . PHE A 1 306 ? -2.221 -15.281 -21.203 1 97.62 306 PHE A N 1
ATOM 2485 C CA . PHE A 1 306 ? -2.025 -15.508 -22.625 1 97.62 306 PHE A CA 1
ATOM 2486 C C . PHE A 1 306 ? -1.75 -14.195 -23.344 1 97.62 306 PHE A C 1
ATOM 2488 O O . PHE A 1 306 ? -1.069 -14.18 -24.375 1 97.62 306 PHE A O 1
ATOM 2495 N N . GLY A 1 307 ? -2.305 -13.203 -22.844 1 96.44 307 GLY A N 1
ATOM 2496 C CA . GLY A 1 307 ? -2.172 -11.883 -23.422 1 96.44 307 GLY A CA 1
ATOM 2497 C C . GLY A 1 307 ? -2.945 -10.812 -22.672 1 96.44 307 GLY A C 1
ATOM 2498 O O . GLY A 1 307 ? -3.732 -11.133 -21.766 1 96.44 307 GLY A O 1
ATOM 2499 N N . CYS A 1 308 ? -2.643 -9.586 -23.047 1 96.44 308 CYS A N 1
ATOM 2500 C CA . CYS A 1 308 ? -3.324 -8.461 -22.422 1 96.44 308 CYS A CA 1
ATOM 2501 C C . CYS A 1 308 ? -3.592 -7.352 -23.422 1 96.44 308 CYS A C 1
ATOM 2503 O O . CYS A 1 308 ? -2.932 -7.273 -24.469 1 96.44 308 CYS A O 1
ATOM 2505 N N . ALA A 1 309 ? -4.645 -6.539 -23.109 1 97.38 309 ALA A N 1
ATOM 2506 C CA . ALA A 1 309 ? -4.988 -5.441 -24 1 97.38 309 ALA A CA 1
ATOM 2507 C C . ALA A 1 309 ? -5.523 -4.242 -23.234 1 97.38 309 ALA A C 1
ATOM 2509 O O . ALA A 1 309 ? -6.25 -4.41 -22.25 1 97.38 309 ALA A O 1
ATOM 2510 N N . LEU A 1 310 ? -5.094 -3.104 -23.656 1 96.56 310 LEU A N 1
ATOM 2511 C CA . LEU A 1 310 ? -5.676 -1.847 -23.203 1 96.56 310 LEU A CA 1
ATOM 2512 C C . LEU A 1 310 ? -6.691 -1.32 -24.203 1 96.56 310 LEU A C 1
ATOM 2514 O O . LEU A 1 310 ? -6.375 -1.18 -25.391 1 96.56 310 LEU A O 1
ATOM 2518 N N . LEU A 1 311 ? -7.867 -0.993 -23.672 1 96.12 311 LEU A N 1
ATOM 2519 C CA . LEU A 1 311 ? -8.969 -0.715 -24.594 1 96.12 311 LEU A CA 1
ATOM 2520 C C . LEU A 1 311 ? -9.43 0.733 -24.469 1 96.12 311 LEU A C 1
ATOM 2522 O O . LEU A 1 311 ? -9.203 1.372 -23.438 1 96.12 311 LEU A O 1
ATOM 2526 N N . VAL A 1 312 ? -10.062 1.207 -25.547 1 91.56 312 VAL A N 1
ATOM 2527 C CA . VAL A 1 312 ? -10.641 2.547 -25.547 1 91.56 312 VAL A CA 1
ATOM 2528 C C . VAL A 1 312 ? -12 2.525 -24.859 1 91.56 312 VAL A C 1
ATOM 2530 O O . VAL A 1 312 ? -12.336 3.453 -24.125 1 91.56 312 VAL A O 1
ATOM 2533 N N . ASP A 1 313 ? -12.68 1.465 -25.125 1 91.19 313 ASP A N 1
ATOM 2534 C CA . ASP A 1 313 ? -14.016 1.302 -24.547 1 91.19 313 ASP A CA 1
ATOM 2535 C C . ASP A 1 313 ? -14.398 -0.174 -24.453 1 91.19 313 ASP A C 1
ATOM 2537 O O . ASP A 1 313 ? -13.562 -1.053 -24.688 1 91.19 313 ASP A O 1
ATOM 2541 N N . GLU A 1 314 ? -15.617 -0.375 -24.016 1 91.25 314 GLU A N 1
ATOM 2542 C CA . GLU A 1 314 ? -16.109 -1.739 -23.859 1 91.25 314 GLU A CA 1
ATOM 2543 C C . GLU A 1 314 ? -17.219 -2.049 -24.875 1 91.25 314 GLU A C 1
ATOM 2545 O O . GLU A 1 314 ? -18.234 -2.648 -24.516 1 91.25 314 GLU A O 1
ATOM 2550 N N . SER A 1 315 ? -16.906 -1.636 -26.078 1 93.69 315 SER A N 1
ATOM 2551 C CA . SER A 1 315 ? -17.906 -1.864 -27.125 1 93.69 315 SER A CA 1
ATOM 2552 C C . SER A 1 315 ? -17.688 -3.211 -27.812 1 93.69 315 SER A C 1
ATOM 2554 O O . SER A 1 315 ? -16.641 -3.846 -27.625 1 93.69 315 SER A O 1
ATOM 2556 N N . VAL A 1 316 ? -18.688 -3.674 -28.594 1 95.81 316 VAL A N 1
ATOM 2557 C CA . VAL A 1 316 ? -18.625 -4.934 -29.328 1 95.81 316 VAL A CA 1
ATOM 2558 C C . VAL A 1 316 ? -17.469 -4.883 -30.344 1 95.81 316 VAL A C 1
ATOM 2560 O O . VAL A 1 316 ? -16.734 -5.855 -30.5 1 95.81 316 VAL A O 1
ATOM 2563 N N . SER A 1 317 ? -17.344 -3.721 -30.953 1 94.88 317 SER A N 1
ATOM 2564 C CA . SER A 1 317 ? -16.281 -3.559 -31.953 1 94.88 317 SER A CA 1
ATOM 2565 C C . SER A 1 317 ? -14.906 -3.678 -31.328 1 94.88 317 SER A C 1
ATOM 2567 O O . SER A 1 317 ? -14 -4.281 -31.906 1 94.88 317 SER A O 1
ATOM 2569 N N . THR A 1 318 ? -14.789 -3.121 -30.156 1 95.62 318 THR A N 1
ATOM 2570 C CA . THR A 1 318 ? -13.508 -3.158 -29.469 1 95.62 318 THR A CA 1
ATOM 2571 C C . THR A 1 318 ? -13.164 -4.582 -29.031 1 95.62 318 THR A C 1
ATOM 2573 O O . THR A 1 318 ? -12.031 -5.035 -29.219 1 95.62 318 THR A O 1
ATOM 2576 N N . TYR A 1 319 ? -14.141 -5.32 -28.5 1 96.62 319 TYR A N 1
ATOM 2577 C CA . TYR A 1 319 ? -13.898 -6.699 -28.094 1 96.62 319 TYR A CA 1
ATOM 2578 C C . TYR A 1 319 ? -13.625 -7.59 -29.297 1 96.62 319 TYR A C 1
ATOM 2580 O O . TYR A 1 319 ? -12.828 -8.531 -29.219 1 96.62 319 TYR A O 1
ATOM 2588 N N . THR A 1 320 ? -14.305 -7.293 -30.375 1 97.12 320 THR A N 1
ATOM 2589 C CA . THR A 1 320 ? -14.055 -8.039 -31.594 1 97.12 320 THR A CA 1
ATOM 2590 C C . THR A 1 320 ? -12.617 -7.828 -32.062 1 97.12 320 THR A C 1
ATOM 2592 O O . THR A 1 320 ? -11.945 -8.781 -32.469 1 97.12 320 THR A O 1
ATOM 2595 N N . TRP A 1 321 ? -12.203 -6.605 -31.953 1 97.12 321 TRP A N 1
ATOM 2596 C CA . TRP A 1 321 ? -10.828 -6.305 -32.344 1 97.12 321 TRP A CA 1
ATOM 2597 C C . TRP A 1 321 ? -9.836 -7.066 -31.453 1 97.12 321 TRP A C 1
ATOM 2599 O O . TRP A 1 321 ? -8.844 -7.602 -31.953 1 97.12 321 TRP A O 1
ATOM 2609 N N . VAL A 1 322 ? -10.047 -7.141 -30.188 1 97.25 322 VAL A N 1
ATOM 2610 C CA . VAL A 1 322 ? -9.156 -7.797 -29.234 1 97.25 322 VAL A CA 1
ATOM 2611 C C . VAL A 1 322 ? -9.07 -9.289 -29.562 1 97.25 322 VAL A C 1
ATOM 2613 O O . VAL A 1 322 ? -7.98 -9.859 -29.609 1 97.25 322 VAL A O 1
ATOM 2616 N N . LEU A 1 323 ? -10.188 -9.945 -29.766 1 97.56 323 LEU A N 1
ATOM 2617 C CA . LEU A 1 323 ? -10.227 -11.383 -30 1 97.56 323 LEU A CA 1
ATOM 2618 C C . LEU A 1 323 ? -9.625 -11.727 -31.359 1 97.56 323 LEU A C 1
ATOM 2620 O O . LEU A 1 323 ? -8.969 -12.766 -31.516 1 97.56 323 LEU A O 1
ATOM 2624 N N . GLU A 1 324 ? -9.82 -10.82 -32.312 1 97.5 324 GLU A N 1
ATOM 2625 C CA . GLU A 1 324 ? -9.203 -11.016 -33.625 1 97.5 324 GLU A CA 1
ATOM 2626 C C . GLU A 1 324 ? -7.684 -10.914 -33.531 1 97.5 324 GLU A C 1
ATOM 2628 O O . GLU A 1 324 ? -6.965 -11.719 -34.125 1 97.5 324 GLU A O 1
ATOM 2633 N N . THR A 1 325 ? -7.305 -9.867 -32.875 1 97.56 325 THR A N 1
ATOM 2634 C CA . THR A 1 325 ? -5.871 -9.664 -32.688 1 97.56 325 THR A CA 1
ATOM 2635 C C . THR A 1 325 ? -5.258 -10.82 -31.891 1 97.56 325 THR A C 1
ATOM 2637 O O . THR A 1 325 ? -4.148 -11.258 -32.188 1 97.56 325 THR A O 1
ATOM 2640 N N . PHE A 1 326 ? -5.984 -11.273 -30.891 1 97.62 326 PHE A N 1
ATOM 2641 C CA . PHE A 1 326 ? -5.547 -12.422 -30.094 1 97.62 326 PHE A CA 1
ATOM 2642 C C . PHE A 1 326 ? -5.375 -13.656 -30.969 1 97.62 326 PHE A C 1
ATOM 2644 O O . PHE A 1 326 ? -4.371 -14.359 -30.859 1 97.62 326 PHE A O 1
ATOM 2651 N N . LEU A 1 327 ? -6.27 -13.898 -31.859 1 97.06 327 LEU A N 1
ATOM 2652 C CA . LEU A 1 327 ? -6.207 -15.039 -32.75 1 97.06 327 LEU A CA 1
ATOM 2653 C C . LEU A 1 327 ? -5.023 -14.914 -33.719 1 97.06 327 LEU A C 1
ATOM 2655 O O . LEU A 1 327 ? -4.363 -15.906 -34.031 1 97.06 327 LEU A O 1
ATOM 2659 N N . ASP A 1 328 ? -4.859 -13.742 -34.125 1 96.5 328 ASP A N 1
ATOM 2660 C CA . ASP A 1 328 ? -3.717 -13.484 -35 1 96.5 328 ASP A CA 1
ATOM 2661 C C . ASP A 1 328 ? -2.402 -13.781 -34.281 1 96.5 328 ASP A C 1
ATOM 2663 O O . ASP A 1 328 ? -1.492 -14.375 -34.875 1 96.5 328 ASP A O 1
ATOM 2667 N N . ALA A 1 329 ? -2.309 -13.383 -33.031 1 96.12 329 ALA A N 1
ATOM 2668 C CA . ALA A 1 329 ? -1.108 -13.594 -32.25 1 96.12 329 ALA A CA 1
ATOM 2669 C C . ALA A 1 329 ? -0.886 -15.078 -31.969 1 96.12 329 ALA A C 1
ATOM 2671 O O . ALA A 1 329 ? 0.256 -15.539 -31.891 1 96.12 329 ALA A O 1
ATOM 2672 N N . MET A 1 330 ? -1.946 -15.836 -31.844 1 97.06 330 MET A N 1
ATOM 2673 C CA . MET A 1 330 ? -1.87 -17.234 -31.438 1 97.06 330 MET A CA 1
ATOM 2674 C C . MET A 1 330 ? -1.954 -18.156 -32.656 1 97.06 330 MET A C 1
ATOM 2676 O O . MET A 1 330 ? -2.457 -19.281 -32.562 1 97.06 330 MET A O 1
ATOM 2680 N N . ASN A 1 331 ? -1.624 -17.703 -33.844 1 93.75 331 ASN A N 1
ATOM 2681 C CA . ASN A 1 331 ? -1.587 -18.469 -35.062 1 93.75 331 ASN A CA 1
ATOM 2682 C C . ASN A 1 331 ? -2.961 -19.047 -35.406 1 93.75 331 ASN A C 1
ATOM 2684 O O . ASN A 1 331 ? -3.074 -20.203 -35.812 1 93.75 331 ASN A O 1
ATOM 2688 N N . ASN A 1 332 ? -4.047 -18.391 -35.062 1 93.69 332 ASN A N 1
ATOM 2689 C CA . ASN A 1 332 ? -5.434 -18.656 -35.406 1 93.69 332 ASN A CA 1
ATOM 2690 C C . ASN A 1 332 ? -5.934 -19.938 -34.719 1 93.69 332 ASN A C 1
ATOM 2692 O O . ASN A 1 332 ? -6.812 -20.625 -35.25 1 93.69 332 ASN A O 1
ATOM 2696 N N . LYS A 1 333 ? -5.312 -20.266 -33.688 1 95.06 333 LYS A N 1
ATOM 2697 C CA . LYS A 1 333 ? -5.836 -21.359 -32.875 1 95.06 333 LYS A CA 1
ATOM 2698 C C . LYS A 1 333 ? -7 -20.891 -31.984 1 95.06 333 LYS A C 1
ATOM 2700 O O . LYS A 1 333 ? -6.824 -20.016 -31.125 1 95.06 333 LYS A O 1
ATOM 2705 N N . LYS A 1 334 ? -8.125 -21.5 -32.188 1 96.12 334 LYS A N 1
ATOM 2706 C CA . LYS A 1 334 ? -9.312 -21.078 -31.453 1 96.12 334 LYS A CA 1
ATOM 2707 C C . LYS A 1 334 ? -9.469 -21.891 -30.156 1 96.12 334 LYS A C 1
ATOM 2709 O O . LYS A 1 334 ? -9.195 -23.094 -30.141 1 96.12 334 LYS A O 1
ATOM 2714 N N . PRO A 1 335 ? -9.891 -21.188 -29.125 1 96.06 335 PRO A N 1
ATOM 2715 C CA . PRO A 1 335 ? -10.18 -21.938 -27.891 1 96.06 335 PRO A CA 1
ATOM 2716 C C . PRO A 1 335 ? -11.445 -22.781 -28 1 96.06 335 PRO A C 1
ATOM 2718 O O . PRO A 1 335 ? -12.359 -22.438 -28.766 1 96.06 335 PRO A O 1
ATOM 2721 N N . LEU A 1 336 ? -11.469 -23.828 -27.297 1 94.5 336 LEU A N 1
ATOM 2722 C CA . LEU A 1 336 ? -12.641 -24.688 -27.281 1 94.5 336 LEU A CA 1
ATOM 2723 C C . LEU A 1 336 ? -13.672 -24.203 -26.281 1 94.5 336 LEU A C 1
ATOM 2725 O O . LEU A 1 336 ? -14.883 -24.297 -26.516 1 94.5 336 LEU A O 1
ATOM 2729 N N . TYR A 1 337 ? -13.133 -23.688 -25.234 1 94.62 337 TYR A N 1
ATOM 2730 C CA . TYR A 1 337 ? -13.992 -23.25 -24.156 1 94.62 337 TYR A CA 1
ATOM 2731 C C . TYR A 1 337 ? -13.641 -21.828 -23.719 1 94.62 337 TYR A C 1
ATOM 2733 O O . TYR A 1 337 ? -12.469 -21.453 -23.672 1 94.62 337 TYR A O 1
ATOM 2741 N N . VAL A 1 338 ? -14.688 -21 -23.484 1 94.88 338 VAL A N 1
ATOM 2742 C CA . VAL A 1 338 ? -14.492 -19.609 -23.078 1 94.88 338 VAL A CA 1
ATOM 2743 C C . VAL A 1 338 ? -15.375 -19.297 -21.875 1 94.88 338 VAL A C 1
ATOM 2745 O O . VAL A 1 338 ? -16.531 -19.719 -21.812 1 94.88 338 VAL A O 1
ATOM 2748 N N . ILE A 1 339 ? -14.773 -18.625 -20.891 1 94 339 ILE A N 1
ATOM 2749 C CA . ILE A 1 339 ? -15.539 -18.219 -19.719 1 94 339 ILE A CA 1
ATOM 2750 C C . ILE A 1 339 ? -15.469 -16.703 -19.547 1 94 339 ILE A C 1
ATOM 2752 O O . ILE A 1 339 ? -14.383 -16.125 -19.625 1 94 339 ILE A O 1
ATOM 2756 N N . THR A 1 340 ? -16.578 -16.016 -19.344 1 92.69 340 THR A N 1
ATOM 2757 C CA . THR A 1 340 ? -16.641 -14.57 -19.109 1 92.69 340 THR A CA 1
ATOM 2758 C C . THR A 1 340 ? -17.719 -14.234 -18.094 1 92.69 340 THR A C 1
ATOM 2760 O O . THR A 1 340 ? -18.453 -15.125 -17.641 1 92.69 340 THR A O 1
ATOM 2763 N N . ASP A 1 341 ? -17.828 -13 -17.594 1 86.81 341 ASP A N 1
ATOM 2764 C CA . ASP A 1 341 ? -18.797 -12.562 -16.594 1 86.81 341 ASP A CA 1
ATOM 2765 C C . ASP A 1 341 ? -20.172 -12.352 -17.219 1 86.81 341 ASP A C 1
ATOM 2767 O O . ASP A 1 341 ? -21.156 -12.148 -16.516 1 86.81 341 ASP A O 1
ATOM 2771 N N . GLY A 1 342 ? -20.359 -12.477 -18.562 1 78.06 342 GLY A N 1
ATOM 2772 C CA . GLY A 1 342 ? -21.672 -12.422 -19.188 1 78.06 342 GLY A CA 1
ATOM 2773 C C . GLY A 1 342 ? -21.984 -11.078 -19.812 1 78.06 342 GLY A C 1
ATOM 2774 O O . GLY A 1 342 ? -23.125 -10.82 -20.203 1 78.06 342 GLY A O 1
ATOM 2775 N N . ASP A 1 343 ? -21.016 -10.273 -19.875 1 86.62 343 ASP A N 1
ATOM 2776 C CA . ASP A 1 343 ? -21.203 -8.992 -20.547 1 86.62 343 ASP A CA 1
ATOM 2777 C C . ASP A 1 343 ? -21.734 -9.188 -21.969 1 86.62 343 ASP A C 1
ATOM 2779 O O . ASP A 1 343 ? -21.312 -10.102 -22.688 1 86.62 343 ASP A O 1
ATOM 2783 N N . LYS A 1 344 ? -22.75 -8.406 -22.297 1 89.38 344 LYS A N 1
ATOM 2784 C CA . LYS A 1 344 ? -23.422 -8.57 -23.594 1 89.38 344 LYS A CA 1
ATOM 2785 C C . LYS A 1 344 ? -22.469 -8.305 -24.75 1 89.38 344 LYS A C 1
ATOM 2787 O O . LYS A 1 344 ? -22.469 -9.031 -25.75 1 89.38 344 LYS A O 1
ATOM 2792 N N . ALA A 1 345 ? -21.672 -7.289 -24.562 1 93.38 345 ALA A N 1
ATOM 2793 C CA . ALA A 1 345 ? -20.719 -6.949 -25.625 1 93.38 345 ALA A CA 1
ATOM 2794 C C . ALA A 1 345 ? -19.703 -8.07 -25.828 1 93.38 345 ALA A C 1
ATOM 2796 O O . ALA A 1 345 ? -19.391 -8.422 -26.969 1 93.38 345 ALA A O 1
ATOM 2797 N N . MET A 1 346 ? -19.297 -8.695 -24.812 1 93.5 346 MET A N 1
ATOM 2798 C CA . MET A 1 346 ? -18.344 -9.805 -24.891 1 93.5 346 MET A CA 1
ATOM 2799 C C . MET A 1 346 ? -18.984 -11.023 -25.547 1 93.5 346 MET A C 1
ATOM 2801 O O . MET A 1 346 ? -18.344 -11.688 -26.375 1 93.5 346 MET A O 1
ATOM 2805 N N . ARG A 1 347 ? -20.188 -11.234 -25.172 1 92.56 347 ARG A N 1
ATOM 2806 C CA . ARG A 1 347 ? -20.891 -12.398 -25.703 1 92.56 347 ARG A CA 1
ATOM 2807 C C . ARG A 1 347 ? -21.047 -12.289 -27.219 1 92.56 347 ARG A C 1
ATOM 2809 O O . ARG A 1 347 ? -20.859 -13.266 -27.938 1 92.56 347 ARG A O 1
ATOM 2816 N N . LYS A 1 348 ? -21.375 -11.117 -27.641 1 95 348 LYS A N 1
ATOM 2817 C CA . LYS A 1 348 ? -21.547 -10.898 -29.078 1 95 348 LYS A CA 1
ATOM 2818 C C . LYS A 1 348 ? -20.219 -11.039 -29.828 1 95 348 LYS A C 1
ATOM 2820 O O . LYS A 1 348 ? -20.172 -11.609 -30.906 1 95 348 LYS A O 1
ATOM 2825 N N . ALA A 1 349 ? -19.219 -10.508 -29.266 1 96.5 349 ALA A N 1
ATOM 2826 C CA . ALA A 1 349 ? -17.891 -10.602 -29.875 1 96.5 349 ALA A CA 1
ATOM 2827 C C . ALA A 1 349 ? -17.438 -12.055 -29.938 1 96.5 349 ALA A C 1
ATOM 2829 O O . ALA A 1 349 ? -16.875 -12.492 -30.953 1 96.5 349 ALA A O 1
ATOM 2830 N N . ILE A 1 350 ? -17.688 -12.852 -28.891 1 95.75 350 ILE A N 1
ATOM 2831 C CA . ILE A 1 350 ? -17.281 -14.258 -28.828 1 95.75 350 ILE A CA 1
ATOM 2832 C C . ILE A 1 350 ? -18.031 -15.055 -29.891 1 95.75 350 ILE A C 1
ATOM 2834 O O . ILE A 1 350 ? -17.453 -15.898 -30.578 1 95.75 350 ILE A O 1
ATOM 2838 N N . LYS A 1 351 ? -19.266 -14.781 -30.016 1 94.44 351 LYS A N 1
ATOM 2839 C CA . LYS A 1 351 ? -20.094 -15.477 -31 1 94.44 351 LYS A CA 1
ATOM 2840 C C . LYS A 1 351 ? -19.594 -15.195 -32.406 1 94.44 351 LYS A C 1
ATOM 2842 O O . LYS A 1 351 ? -19.641 -16.062 -33.281 1 94.44 351 LYS A O 1
ATOM 2847 N N . ARG A 1 352 ? -19.094 -14.047 -32.625 1 95.62 352 ARG A N 1
ATOM 2848 C CA . ARG A 1 352 ? -18.641 -13.633 -33.938 1 95.62 352 ARG A CA 1
ATOM 2849 C C . ARG A 1 352 ? -17.281 -14.266 -34.281 1 95.62 352 ARG A C 1
ATOM 2851 O O . ARG A 1 352 ? -17.078 -14.742 -35.375 1 95.62 352 ARG A O 1
ATOM 2858 N N . ILE A 1 353 ? -16.438 -14.289 -33.312 1 96.44 353 ILE A N 1
ATOM 2859 C CA . ILE A 1 353 ? -15.047 -14.672 -33.594 1 96.44 353 ILE A CA 1
ATOM 2860 C C . ILE A 1 353 ? -14.852 -16.156 -33.25 1 96.44 353 ILE A C 1
ATOM 2862 O O . ILE A 1 353 ? -14.102 -16.859 -33.938 1 96.44 353 ILE A O 1
ATOM 2866 N N . PHE A 1 354 ? -15.5 -16.594 -32.125 1 95.69 354 PHE A N 1
ATOM 2867 C CA . PHE A 1 354 ? -15.43 -17.984 -31.703 1 95.69 354 PHE A CA 1
ATOM 2868 C C . PHE A 1 354 ? -16.797 -18.656 -31.812 1 95.69 354 PHE A C 1
ATOM 2870 O O . PHE A 1 354 ? -17.359 -19.109 -30.812 1 95.69 354 PHE A O 1
ATOM 2877 N N . PRO A 1 355 ? -17.25 -18.922 -32.938 1 93.75 355 PRO A N 1
ATOM 2878 C CA . PRO A 1 355 ? -18.594 -19.5 -33.062 1 93.75 355 PRO A CA 1
ATOM 2879 C C . PRO A 1 355 ? -18.656 -20.953 -32.594 1 93.75 355 PRO A C 1
ATOM 2881 O O . PRO A 1 355 ? -19.703 -21.391 -32.094 1 93.75 355 PRO A O 1
ATOM 2884 N N . ASP A 1 356 ? -17.562 -21.672 -32.656 1 93 356 ASP A N 1
ATOM 2885 C CA . ASP A 1 356 ? -17.562 -23.094 -32.344 1 93 356 ASP A CA 1
ATOM 2886 C C . ASP A 1 356 ? -17.172 -23.328 -30.891 1 93 356 ASP A C 1
ATOM 2888 O O . ASP A 1 356 ? -17.203 -24.453 -30.406 1 93 356 ASP A O 1
ATOM 2892 N N . SER A 1 357 ? -16.797 -22.297 -30.234 1 94 357 SER A N 1
ATOM 2893 C CA . SER A 1 357 ? -16.375 -22.422 -28.844 1 94 357 SER A CA 1
ATOM 2894 C C . SER A 1 357 ? -17.578 -22.469 -27.906 1 94 357 SER A C 1
ATOM 2896 O O . SER A 1 357 ? -18.594 -21.844 -28.172 1 94 357 SER A O 1
ATOM 2898 N N . CYS A 1 358 ? -17.453 -23.312 -26.891 1 93.75 358 CYS A N 1
ATOM 2899 C CA . CYS A 1 358 ? -18.469 -23.344 -25.844 1 93.75 358 CYS A CA 1
ATOM 2900 C C . CYS A 1 358 ? -18.266 -22.203 -24.859 1 93.75 358 CYS A C 1
ATOM 2902 O O . CYS A 1 358 ? -17.234 -22.141 -24.172 1 93.75 358 CYS A O 1
ATOM 2904 N N . HIS A 1 359 ? -19.281 -21.344 -24.797 1 93.19 359 HIS A N 1
ATOM 2905 C CA . HIS A 1 359 ? -19.188 -20.172 -23.938 1 93.19 359 HIS A CA 1
ATOM 2906 C C . HIS A 1 359 ? -19.938 -20.375 -22.641 1 93.19 359 HIS A C 1
ATOM 2908 O O . HIS A 1 359 ? -21.156 -20.562 -22.641 1 93.19 359 HIS A O 1
ATOM 2914 N N . ARG A 1 360 ? -19.188 -20.312 -21.562 1 92.94 360 ARG A N 1
ATOM 2915 C CA . ARG A 1 360 ? -19.766 -20.453 -20.234 1 92.94 360 ARG A CA 1
ATOM 2916 C C . ARG A 1 360 ? -19.828 -19.109 -19.5 1 92.94 360 ARG A C 1
ATOM 2918 O O . ARG A 1 360 ? -18.891 -18.312 -19.594 1 92.94 360 ARG A O 1
ATOM 2925 N N . LEU A 1 361 ? -20.938 -18.969 -18.781 1 92.12 361 LEU A N 1
ATOM 2926 C CA . LEU A 1 361 ? -21.094 -17.734 -18 1 92.12 361 LEU A CA 1
ATOM 2927 C C . LEU A 1 361 ? -20.719 -17.953 -16.547 1 92.12 361 LEU A C 1
ATOM 2929 O O . LEU A 1 361 ? -20.891 -19.047 -16.016 1 92.12 361 LEU A O 1
ATOM 2933 N N . CYS A 1 362 ? -20.203 -16.906 -15.914 1 91.12 362 CYS A N 1
ATOM 2934 C CA . CYS A 1 362 ? -19.734 -16.984 -14.539 1 91.12 362 CYS A CA 1
ATOM 2935 C C . CYS A 1 362 ? -20.891 -17.234 -13.578 1 91.12 362 CYS A C 1
ATOM 2937 O O . CYS A 1 362 ? -21.812 -16.422 -13.484 1 91.12 362 CYS A O 1
ATOM 2939 N N . ALA A 1 363 ? -20.781 -18.297 -12.836 1 88.62 363 ALA A N 1
ATOM 2940 C CA . ALA A 1 363 ? -21.828 -18.719 -11.914 1 88.62 363 ALA A CA 1
ATOM 2941 C C . ALA A 1 363 ? -22.016 -17.703 -10.789 1 88.62 363 ALA A C 1
ATOM 2943 O O . ALA A 1 363 ? -23.156 -17.422 -10.383 1 88.62 363 ALA A O 1
ATOM 2944 N N . TRP A 1 364 ? -20.969 -17.172 -10.383 1 87 364 TRP A N 1
ATOM 2945 C CA . TRP A 1 364 ? -21.031 -16.219 -9.289 1 87 364 TRP A CA 1
ATOM 2946 C C . TRP A 1 364 ? -21.828 -14.984 -9.695 1 87 364 TRP A C 1
ATOM 2948 O O . TRP A 1 364 ? -22.672 -14.508 -8.938 1 87 364 TRP A O 1
ATOM 2958 N N . HIS A 1 365 ? -21.609 -14.469 -10.805 1 86.69 365 HIS A N 1
ATOM 2959 C CA . HIS A 1 365 ? -22.328 -13.289 -11.289 1 86.69 365 HIS A CA 1
ATOM 2960 C C . HIS A 1 365 ? -23.812 -13.578 -11.484 1 86.69 365 HIS A C 1
ATOM 2962 O O . HIS A 1 365 ? -24.656 -12.727 -11.211 1 86.69 365 HIS A O 1
ATOM 2968 N N . ILE A 1 366 ? -24.094 -14.742 -11.945 1 89.94 366 ILE A N 1
ATOM 2969 C CA . ILE A 1 366 ? -25.484 -15.133 -12.156 1 89.94 366 ILE A CA 1
ATOM 2970 C C . ILE A 1 366 ? -26.203 -15.211 -10.805 1 89.94 366 ILE A C 1
ATOM 2972 O O . ILE A 1 366 ? -27.328 -14.734 -10.672 1 89.94 366 ILE A O 1
ATOM 2976 N N . GLN A 1 367 ? -25.547 -15.789 -9.883 1 90.5 367 GLN A N 1
ATOM 2977 C CA . GLN A 1 367 ? -26.125 -15.883 -8.547 1 90.5 367 GLN A CA 1
ATOM 2978 C C . GLN A 1 367 ?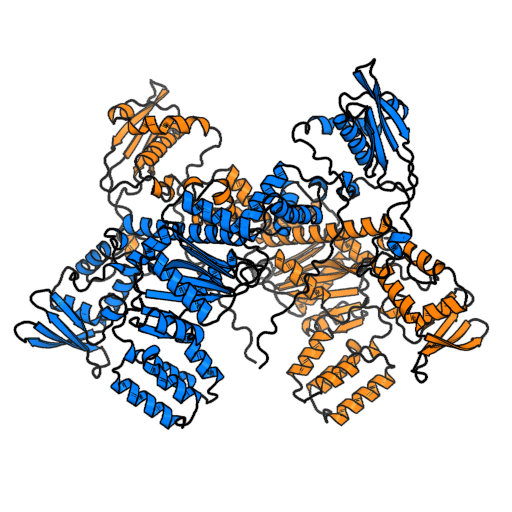 -26.344 -14.5 -7.938 1 90.5 367 GLN A C 1
ATOM 2980 O O . GLN A 1 367 ? -27.359 -14.25 -7.301 1 90.5 367 GLN A O 1
ATOM 2985 N N . ARG A 1 368 ? -25.406 -13.672 -8.086 1 87.94 368 ARG A N 1
ATOM 2986 C CA . ARG A 1 368 ? -25.531 -12.312 -7.574 1 87.94 368 ARG A CA 1
ATOM 2987 C C . ARG A 1 368 ? -26.688 -11.578 -8.234 1 87.94 368 ARG A C 1
ATOM 2989 O O . ARG A 1 368 ? -27.422 -10.844 -7.57 1 87.94 368 ARG A O 1
ATOM 2996 N N . ASN A 1 369 ? -26.828 -11.789 -9.5 1 88.12 369 ASN A N 1
ATOM 2997 C CA . ASN A 1 369 ? -27.938 -11.18 -10.234 1 88.12 369 ASN A CA 1
ATOM 2998 C C . ASN A 1 369 ? -29.281 -11.727 -9.773 1 88.12 369 ASN A C 1
ATOM 3000 O O . ASN A 1 369 ? -30.266 -10.992 -9.734 1 88.12 369 ASN A O 1
ATOM 3004 N N . ALA A 1 370 ? -29.266 -12.984 -9.523 1 90.12 370 ALA A N 1
ATOM 3005 C CA . ALA A 1 370 ? -30.5 -13.586 -9 1 90.12 370 ALA A CA 1
ATOM 3006 C C . ALA A 1 370 ? -30.906 -12.93 -7.691 1 90.12 370 ALA A C 1
ATOM 3008 O O . ALA A 1 370 ? -32.094 -12.617 -7.492 1 90.12 370 ALA A O 1
ATOM 3009 N N . PHE A 1 371 ? -29.984 -12.688 -6.938 1 88.69 371 PHE A N 1
ATOM 3010 C CA . PHE A 1 371 ? -30.219 -12.062 -5.645 1 88.69 371 PHE A CA 1
ATOM 3011 C C . PHE A 1 371 ? -30.719 -10.633 -5.82 1 88.69 371 PHE A C 1
ATOM 3013 O O . PHE A 1 371 ? -31.609 -10.188 -5.09 1 88.69 371 PHE A O 1
ATOM 3020 N N . THR A 1 372 ? -30.188 -9.922 -6.746 1 88.88 372 THR A N 1
ATOM 3021 C CA . THR A 1 372 ? -30.5 -8.516 -6.961 1 88.88 372 THR A CA 1
ATOM 3022 C C . THR A 1 372 ? -31.844 -8.359 -7.656 1 88.88 372 THR A C 1
ATOM 3024 O O . THR A 1 372 ? -32.562 -7.395 -7.406 1 88.88 372 THR A O 1
ATOM 3027 N N . ASN A 1 373 ? -32.188 -9.305 -8.547 1 89.31 373 ASN A N 1
ATOM 3028 C CA . ASN A 1 373 ? -33.375 -9.125 -9.398 1 89.31 373 ASN A CA 1
ATOM 3029 C C . ASN A 1 373 ? -34.594 -9.82 -8.812 1 89.31 373 ASN A C 1
ATOM 3031 O O . ASN A 1 373 ? -35.719 -9.414 -9.086 1 89.31 373 ASN A O 1
ATOM 3035 N N . VAL A 1 374 ? -34.312 -10.969 -8.164 1 89.69 374 VAL A N 1
ATOM 3036 C CA . VAL A 1 374 ? -35.438 -11.727 -7.633 1 89.69 374 VAL A CA 1
ATOM 3037 C C . VAL A 1 374 ? -35.5 -11.57 -6.113 1 89.69 374 VAL A C 1
ATOM 3039 O O . VAL A 1 374 ? -34.656 -12.125 -5.391 1 89.69 374 VAL A O 1
ATOM 3042 N N . HIS A 1 375 ? -36.406 -10.844 -5.711 1 86.38 375 HIS A N 1
ATOM 3043 C CA . HIS A 1 375 ? -36.531 -10.523 -4.293 1 86.38 375 HIS A CA 1
ATOM 3044 C C . HIS A 1 375 ? -37.5 -11.469 -3.598 1 86.38 375 HIS A C 1
ATOM 3046 O O . HIS A 1 375 ? -38.5 -11.023 -3.002 1 86.38 375 HIS A O 1
ATOM 3052 N N . VAL A 1 376 ? -37.406 -12.711 -3.801 1 85.69 376 VAL A N 1
ATOM 3053 C CA . VAL A 1 376 ? -38.219 -13.734 -3.143 1 85.69 376 VAL A CA 1
ATOM 3054 C C . VAL A 1 376 ? -37.344 -14.508 -2.145 1 85.69 376 VAL A C 1
ATOM 3056 O O . VAL A 1 376 ? -36.219 -14.891 -2.455 1 85.69 376 VAL A O 1
ATOM 3059 N N . LYS A 1 377 ? -37.906 -14.633 -1.022 1 84.88 377 LYS A N 1
ATOM 3060 C CA . LYS A 1 377 ? -37.188 -15.297 0.056 1 84.88 377 LYS A CA 1
ATOM 3061 C C . LYS A 1 377 ? -36.781 -16.719 -0.334 1 84.88 377 LYS A C 1
ATOM 3063 O O . LYS A 1 377 ? -37.594 -17.438 -0.938 1 84.88 377 LYS A O 1
ATOM 3068 N N . ASP A 1 378 ? -35.625 -17.234 -0.191 1 87.56 378 ASP A N 1
ATOM 3069 C CA . ASP A 1 378 ? -35.094 -18.594 -0.336 1 87.56 378 ASP A CA 1
ATOM 3070 C C . ASP A 1 378 ? -34.938 -18.953 -1.808 1 87.56 378 ASP A C 1
ATOM 3072 O O . ASP A 1 378 ? -34.531 -20.078 -2.131 1 87.56 378 ASP A O 1
ATOM 3076 N N . PHE A 1 379 ? -35.344 -18.109 -2.615 1 91.25 379 PHE A N 1
ATOM 3077 C CA . PHE A 1 379 ? -35.219 -18.375 -4.043 1 91.25 379 PHE A CA 1
ATOM 3078 C C . PHE A 1 379 ? -33.781 -18.609 -4.426 1 91.25 379 PHE A C 1
ATOM 3080 O O . PHE A 1 379 ? -33.469 -19.547 -5.168 1 91.25 379 PHE A O 1
ATOM 3087 N N . THR A 1 380 ? -32.906 -17.797 -3.896 1 90.25 380 THR A N 1
ATOM 3088 C CA . THR A 1 380 ? -31.484 -17.844 -4.266 1 90.25 380 THR A CA 1
ATOM 3089 C C . THR A 1 380 ? -30.875 -19.203 -3.906 1 90.25 380 THR A C 1
ATOM 3091 O O . THR A 1 380 ? -30.062 -19.734 -4.652 1 90.25 380 THR A O 1
ATOM 3094 N N . ASN A 1 381 ? -31.297 -19.781 -2.914 1 91.25 381 ASN A N 1
ATOM 3095 C CA . ASN A 1 381 ? -30.781 -21.078 -2.502 1 91.25 381 ASN A CA 1
ATOM 3096 C C . ASN A 1 381 ? -31.25 -22.188 -3.438 1 91.25 381 ASN A C 1
ATOM 3098 O O . ASN A 1 381 ? -30.469 -23.062 -3.824 1 91.25 381 ASN A O 1
ATOM 3102 N N . HIS A 1 382 ? -32.5 -22.141 -3.719 1 91.88 382 HIS A N 1
ATOM 3103 C CA . HIS A 1 382 ? -33.062 -23.141 -4.625 1 91.88 382 HIS A CA 1
ATOM 3104 C C . HIS A 1 382 ? -32.5 -22.984 -6.031 1 91.88 382 HIS A C 1
ATOM 3106 O O . HIS A 1 382 ? -32.25 -23.969 -6.719 1 91.88 382 HIS A O 1
ATOM 3112 N N . PHE A 1 383 ? -32.312 -21.766 -6.367 1 93.5 383 PHE A N 1
ATOM 3113 C CA . PHE A 1 383 ? -31.703 -21.484 -7.664 1 93.5 383 PHE A CA 1
ATOM 3114 C C . PHE A 1 383 ? -30.281 -22.031 -7.73 1 93.5 383 PHE A C 1
ATOM 3116 O O . PHE A 1 383 ? -29.906 -22.641 -8.727 1 93.5 383 PHE A O 1
ATOM 3123 N N . SER A 1 384 ? -29.5 -21.844 -6.75 1 92.31 384 SER A N 1
ATOM 3124 C CA . SER A 1 384 ? -28.141 -22.359 -6.68 1 92.31 384 SER A CA 1
ATOM 3125 C C . SER A 1 384 ? -28.109 -23.875 -6.75 1 92.31 384 SER A C 1
ATOM 3127 O O . SER A 1 384 ? -27.234 -24.453 -7.391 1 92.31 384 SER A O 1
ATOM 3129 N N . LYS A 1 385 ? -28.984 -24.453 -6.117 1 90.69 385 LYS A N 1
ATOM 3130 C CA . LYS A 1 385 ? -29.078 -25.906 -6.16 1 90.69 385 LYS A CA 1
ATOM 3131 C C . LYS A 1 385 ? -29.359 -26.406 -7.582 1 90.69 385 LYS A C 1
ATOM 3133 O O . LYS A 1 385 ? -28.781 -27.391 -8.023 1 90.69 385 LYS A O 1
ATOM 3138 N N . CYS A 1 386 ? -30.25 -25.688 -8.203 1 90.31 386 CYS A N 1
ATOM 3139 C CA . CYS A 1 386 ? -30.562 -26.031 -9.586 1 90.31 386 CYS A CA 1
ATOM 3140 C C . CYS A 1 386 ? -29.344 -25.797 -10.492 1 90.31 386 CYS A C 1
ATOM 3142 O O . CYS A 1 386 ? -29.062 -26.609 -11.383 1 90.31 386 CYS A O 1
ATOM 3144 N N . MET A 1 387 ? -28.719 -24.766 -10.234 1 91.75 387 MET A N 1
ATOM 3145 C CA . MET A 1 387 ? -27.578 -24.375 -11.047 1 91.75 387 MET A CA 1
ATOM 3146 C C . MET A 1 387 ? -26.469 -25.406 -10.969 1 91.75 387 MET A C 1
ATOM 3148 O O . MET A 1 387 ? -25.828 -25.734 -11.977 1 91.75 387 MET A O 1
ATOM 3152 N N . PHE A 1 388 ? -26.219 -25.969 -9.805 1 88.94 388 PHE A N 1
ATOM 3153 C CA . PHE A 1 388 ? -25.078 -26.844 -9.594 1 88.94 388 PHE A CA 1
ATOM 3154 C C . PHE A 1 388 ? -25.516 -28.297 -9.492 1 88.94 388 PHE A C 1
ATOM 3156 O O . PHE A 1 388 ? -24.75 -29.156 -9.023 1 88.94 388 PHE A O 1
ATOM 3163 N N . MET A 1 389 ? -26.656 -28.562 -9.891 1 86.31 389 MET A N 1
ATOM 3164 C CA . MET A 1 389 ? -27.172 -29.922 -9.805 1 86.31 389 MET A CA 1
ATOM 3165 C C . MET A 1 389 ? -26.375 -30.875 -10.703 1 86.31 389 MET A C 1
ATOM 3167 O O . MET A 1 389 ? -26.094 -30.547 -11.852 1 86.31 389 MET A O 1
ATOM 3171 N N . GLU A 1 390 ? -25.828 -31.984 -10.102 1 80.06 390 GLU A N 1
ATOM 3172 C CA . GLU A 1 390 ? -25.078 -33 -10.836 1 80.06 390 GLU A CA 1
ATOM 3173 C C . GLU A 1 390 ? -26 -34.062 -11.422 1 80.06 390 GLU A C 1
ATOM 3175 O O . GLU A 1 390 ? -25.938 -35.219 -11.039 1 80.06 390 GLU A O 1
ATOM 3180 N N . GLY A 1 391 ? -27 -33.688 -12.164 1 78.81 391 GLY A N 1
ATOM 3181 C CA . GLY A 1 391 ? -27.938 -34.625 -12.734 1 78.81 391 GLY A CA 1
ATOM 3182 C C . GLY A 1 391 ? -28.094 -34.469 -14.242 1 78.81 391 GLY A C 1
ATOM 3183 O O . GLY A 1 391 ? -27.297 -33.781 -14.883 1 78.81 391 GLY A O 1
ATOM 3184 N N . THR A 1 392 ? -28.891 -35.344 -14.766 1 84.56 392 THR A N 1
ATOM 3185 C CA . THR A 1 392 ? -29.172 -35.312 -16.188 1 84.56 392 THR A CA 1
ATOM 3186 C C . THR A 1 392 ? -29.969 -34.094 -16.562 1 84.56 392 THR A C 1
ATOM 3188 O O . THR A 1 392 ? -30.453 -33.375 -15.688 1 84.56 392 THR A O 1
ATOM 3191 N N . VAL A 1 393 ? -29.969 -33.75 -17.875 1 91.06 393 VAL A N 1
ATOM 3192 C CA . VAL A 1 393 ? -30.703 -32.625 -18.406 1 91.06 393 VAL A CA 1
ATOM 3193 C C . VAL A 1 393 ? -32.188 -32.719 -18 1 91.06 393 VAL A C 1
ATOM 3195 O O . VAL A 1 393 ? -32.812 -31.703 -17.672 1 91.06 393 VAL A O 1
ATOM 3198 N N . GLU A 1 394 ? -32.656 -33.938 -17.984 1 90.69 394 GLU A N 1
ATOM 3199 C CA . GLU A 1 394 ? -34.062 -34.156 -17.625 1 90.69 394 GLU A CA 1
ATOM 3200 C C . GLU A 1 394 ? -34.312 -33.844 -16.156 1 90.69 394 GLU A C 1
ATOM 3202 O O . GLU A 1 394 ? -35.312 -33.188 -15.82 1 90.69 394 GLU A O 1
ATOM 3207 N N . GLU A 1 395 ? -33.406 -34.25 -15.406 1 89.12 395 GLU A N 1
ATOM 3208 C CA . GLU A 1 395 ? -33.531 -33.969 -13.984 1 89.12 395 GLU A CA 1
ATOM 3209 C C . GLU A 1 395 ? -33.5 -32.438 -13.727 1 89.12 395 GLU A C 1
ATOM 3211 O O . GLU A 1 395 ? -34.219 -31.938 -12.867 1 89.12 395 GLU A O 1
ATOM 3216 N N . PHE A 1 396 ? -32.656 -31.812 -14.5 1 93.12 396 PHE A N 1
ATOM 3217 C CA . PHE A 1 396 ? -32.531 -30.359 -14.375 1 93.12 396 PHE A CA 1
ATOM 3218 C C . PHE A 1 396 ? -33.844 -29.688 -14.742 1 93.12 396 PHE A C 1
ATOM 3220 O O . PHE A 1 396 ? -34.312 -28.797 -14.016 1 93.12 396 PHE A O 1
ATOM 3227 N N . GLU A 1 397 ? -34.438 -30.078 -15.797 1 94.12 397 GLU A N 1
ATOM 3228 C CA . GLU A 1 397 ? -35.688 -29.469 -16.266 1 94.12 397 GLU A CA 1
ATOM 3229 C C . GLU A 1 397 ? -36.812 -29.656 -15.25 1 94.12 397 GLU A C 1
ATOM 3231 O O . GLU A 1 397 ? -37.625 -28.766 -15.031 1 94.12 397 GLU A O 1
ATOM 3236 N N . CYS A 1 398 ? -36.75 -30.828 -14.664 1 93.25 398 CYS A N 1
ATOM 3237 C CA . CYS A 1 398 ? -37.781 -31.109 -13.641 1 93.25 398 CYS A CA 1
ATOM 3238 C C . CYS A 1 398 ? -37.562 -30.234 -12.414 1 93.25 398 CYS A C 1
ATOM 3240 O O . CYS A 1 398 ? -38.5 -29.656 -11.898 1 93.25 398 CYS A O 1
ATOM 3242 N N . ALA A 1 399 ? -36.406 -30.234 -12.047 1 93.25 399 ALA A N 1
ATOM 3243 C CA . ALA A 1 399 ? -36.094 -29.438 -10.867 1 93.25 399 ALA A CA 1
ATOM 3244 C C . ALA A 1 399 ? -36.375 -27.953 -11.117 1 93.25 399 ALA A C 1
ATOM 3246 O O . ALA A 1 399 ? -36.844 -27.25 -10.219 1 93.25 399 ALA A O 1
ATOM 3247 N N . TRP A 1 400 ? -36.031 -27.469 -12.32 1 94.31 400 TRP A N 1
ATOM 3248 C CA . TRP A 1 400 ? -36.281 -26.078 -12.711 1 94.31 400 TRP A CA 1
ATOM 3249 C C . TRP A 1 400 ? -37.75 -25.75 -12.672 1 94.31 400 TRP A C 1
ATOM 3251 O O . TRP A 1 400 ? -38.156 -24.734 -12.109 1 94.31 400 TRP A O 1
ATOM 3261 N N . ASN A 1 401 ? -38.562 -26.641 -13.148 1 93.88 401 ASN A N 1
ATOM 3262 C CA . ASN A 1 401 ? -40.031 -26.438 -13.18 1 93.88 401 ASN A CA 1
ATOM 3263 C C . ASN A 1 401 ? -40.625 -26.484 -11.773 1 93.88 401 ASN A C 1
ATOM 3265 O O . ASN A 1 401 ? -41.531 -25.703 -11.461 1 93.88 401 ASN A O 1
ATOM 3269 N N . ASP A 1 402 ? -40.094 -27.359 -11.055 1 93.88 402 ASP A N 1
ATOM 3270 C CA . ASP A 1 402 ? -40.531 -27.438 -9.664 1 93.88 402 ASP A CA 1
ATOM 3271 C C . ASP A 1 402 ? -40.25 -26.125 -8.93 1 93.88 402 ASP A C 1
ATOM 3273 O O . ASP A 1 402 ? -41.094 -25.656 -8.156 1 93.88 402 ASP A O 1
ATOM 3277 N N . MET A 1 403 ? -39.094 -25.641 -9.195 1 93.75 403 MET A N 1
ATOM 3278 C CA . MET A 1 403 ? -38.719 -24.391 -8.555 1 93.75 403 MET A CA 1
ATOM 3279 C C . MET A 1 403 ? -39.594 -23.234 -9.008 1 93.75 403 MET A C 1
ATOM 3281 O O . MET A 1 403 ? -40.031 -22.406 -8.195 1 93.75 403 MET A O 1
ATOM 3285 N N . LEU A 1 404 ? -39.906 -23.219 -10.242 1 93.56 404 LEU A N 1
ATOM 3286 C CA . LEU A 1 404 ? -40.781 -22.172 -10.781 1 93.56 404 LEU A CA 1
ATOM 3287 C C . LEU A 1 404 ? -42.156 -22.234 -10.164 1 93.56 404 LEU A C 1
ATOM 3289 O O . LEU A 1 404 ? -42.75 -21.203 -9.867 1 93.56 404 LEU A O 1
ATOM 3293 N N . GLU A 1 405 ? -42.594 -23.422 -9.984 1 93.06 405 GLU A N 1
ATOM 3294 C CA . GLU A 1 405 ? -43.938 -23.625 -9.398 1 93.06 405 GLU A CA 1
ATOM 3295 C C . GLU A 1 405 ? -43.938 -23.25 -7.918 1 93.06 405 GLU A C 1
ATOM 3297 O O . GLU A 1 405 ? -44.875 -22.609 -7.438 1 93.06 405 GLU A O 1
ATOM 3302 N N . MET A 1 406 ? -42.969 -23.688 -7.375 1 93.38 406 MET A N 1
ATOM 3303 C CA . MET A 1 406 ? -42.844 -23.438 -5.941 1 93.38 406 MET A CA 1
ATOM 3304 C C . MET A 1 406 ? -42.875 -21.938 -5.645 1 93.38 406 MET A C 1
ATOM 3306 O O . MET A 1 406 ? -43.5 -21.5 -4.672 1 93.38 406 MET A O 1
ATOM 3310 N N . PHE A 1 407 ? -42.219 -21.156 -6.484 1 93.12 407 PHE A N 1
ATOM 3311 C CA . PHE A 1 407 ? -42.094 -19.734 -6.199 1 93.12 407 PHE A CA 1
ATOM 3312 C C . PHE A 1 407 ? -42.969 -18.906 -7.137 1 93.12 407 PHE A C 1
ATOM 3314 O O . PHE A 1 407 ? -42.938 -17.672 -7.09 1 93.12 407 PHE A O 1
ATOM 3321 N N . ASN A 1 408 ? -43.719 -19.469 -7.949 1 89.31 408 ASN A N 1
ATOM 3322 C CA . ASN A 1 408 ? -44.625 -18.828 -8.898 1 89.31 408 ASN A CA 1
ATOM 3323 C C . ASN A 1 408 ? -43.906 -17.766 -9.719 1 89.31 408 ASN A C 1
ATOM 3325 O O . ASN A 1 408 ? -44.312 -16.609 -9.758 1 89.31 408 ASN A O 1
ATOM 3329 N N . LEU A 1 409 ? -42.844 -18.203 -10.367 1 91.75 409 LEU A N 1
ATOM 3330 C CA . LEU A 1 409 ? -42 -17.25 -11.086 1 91.75 409 LEU A CA 1
ATOM 3331 C C . LEU A 1 409 ? -42.062 -17.484 -12.586 1 91.75 409 LEU A C 1
ATOM 3333 O O . LEU A 1 409 ? -41.125 -17.125 -13.32 1 91.75 409 LEU A O 1
ATOM 3337 N N . HIS A 1 410 ? -43.125 -18.016 -13.148 1 89.56 410 HIS A N 1
ATOM 3338 C CA . HIS A 1 410 ? -43.25 -18.344 -14.562 1 89.56 410 HIS A CA 1
ATOM 3339 C C . HIS A 1 410 ? -43.219 -17.094 -15.43 1 89.56 410 HIS A C 1
ATOM 3341 O O . HIS A 1 410 ? -42.719 -17.125 -16.562 1 89.56 410 HIS A O 1
ATOM 3347 N N . GLY A 1 411 ? -43.562 -16 -14.938 1 87.5 411 GLY A N 1
ATOM 3348 C CA . GLY A 1 411 ? -43.656 -14.789 -15.734 1 87.5 411 GLY A CA 1
ATOM 3349 C C . GLY A 1 411 ? -42.562 -13.781 -15.391 1 87.5 411 GLY A C 1
ATOM 3350 O O . GLY A 1 411 ? -42.562 -12.672 -15.93 1 87.5 411 GLY A O 1
ATOM 3351 N N . HIS A 1 412 ? -41.75 -14.141 -14.555 1 91.94 412 HIS A N 1
ATOM 3352 C CA . HIS A 1 412 ? -40.719 -13.195 -14.141 1 91.94 412 HIS A CA 1
ATOM 3353 C C . HIS A 1 412 ? -39.688 -12.977 -15.258 1 91.94 412 HIS A C 1
ATOM 3355 O O . HIS A 1 412 ? -39.125 -13.93 -15.758 1 91.94 412 HIS A O 1
ATOM 3361 N N . LYS A 1 413 ? -39.469 -11.812 -15.602 1 92.12 413 LYS A N 1
ATOM 3362 C CA . LYS A 1 413 ? -38.688 -11.445 -16.766 1 92.12 413 LYS A CA 1
ATOM 3363 C C . LYS A 1 413 ? -37.25 -11.969 -16.656 1 92.12 413 LYS A C 1
ATOM 3365 O O . LYS A 1 413 ? -36.719 -12.578 -17.594 1 92.12 413 LYS A O 1
ATOM 3370 N N . TRP A 1 414 ? -36.562 -11.75 -15.547 1 92.88 414 TRP A N 1
ATOM 3371 C CA . TRP A 1 414 ? -35.188 -12.18 -15.359 1 92.88 414 TRP A CA 1
ATOM 3372 C C . TRP A 1 414 ? -35.062 -13.703 -15.422 1 92.88 414 TRP A C 1
ATOM 3374 O O . TRP A 1 414 ? -34.156 -14.242 -16.031 1 92.88 414 TRP A O 1
ATOM 3384 N N . VAL A 1 415 ? -36.062 -14.367 -14.812 1 93.62 415 VAL A N 1
ATOM 3385 C CA . VAL A 1 415 ? -36.031 -15.828 -14.758 1 93.62 415 VAL A CA 1
ATOM 3386 C C . VAL A 1 415 ? -36.188 -16.391 -16.172 1 93.62 415 VAL A C 1
ATOM 3388 O O . VAL A 1 415 ? -35.531 -17.375 -16.531 1 93.62 415 VAL A O 1
ATOM 3391 N N . ILE A 1 416 ? -37 -15.773 -16.922 1 93.12 416 ILE A N 1
ATOM 3392 C CA . ILE A 1 416 ? -37.219 -16.188 -18.312 1 93.12 416 ILE A CA 1
ATOM 3393 C C . ILE A 1 416 ? -35.938 -15.984 -19.109 1 93.12 416 ILE A C 1
ATOM 3395 O O . ILE A 1 416 ? -35.5 -16.859 -19.875 1 93.12 416 ILE A O 1
ATOM 3399 N N . ASP A 1 417 ? -35.312 -14.906 -18.859 1 91.81 417 ASP A N 1
ATOM 3400 C CA . ASP A 1 417 ? -34.094 -14.57 -19.594 1 91.81 417 ASP A CA 1
ATOM 3401 C C . ASP A 1 417 ? -32.969 -15.531 -19.234 1 91.81 417 ASP A C 1
ATOM 3403 O O . ASP A 1 417 ? -32.219 -15.969 -20.125 1 91.81 417 ASP A O 1
ATOM 3407 N N . ILE A 1 418 ? -32.812 -15.82 -17.984 1 92.62 418 ILE A N 1
ATOM 3408 C CA . ILE A 1 418 ? -31.719 -16.672 -17.547 1 92.62 418 ILE A CA 1
ATOM 3409 C C . ILE A 1 418 ? -31.969 -18.109 -18 1 92.62 418 ILE A C 1
ATOM 3411 O O . ILE A 1 418 ? -31.016 -18.844 -18.266 1 92.62 418 ILE A O 1
ATOM 3415 N N . TYR A 1 419 ? -33.188 -18.516 -18.016 1 93.88 419 TYR A N 1
ATOM 3416 C CA . TYR A 1 419 ? -33.469 -19.859 -18.5 1 93.88 419 TYR A CA 1
ATOM 3417 C C . TYR A 1 419 ? -33.156 -19.984 -19.984 1 93.88 419 TYR A C 1
ATOM 3419 O O . TYR A 1 419 ? -32.688 -21.031 -20.422 1 93.88 419 TYR A O 1
ATOM 3427 N N . ALA A 1 420 ? -33.375 -18.922 -20.672 1 91.94 420 ALA A N 1
ATOM 3428 C CA . ALA A 1 420 ? -33.062 -18.938 -22.094 1 91.94 420 ALA A CA 1
ATOM 3429 C C . ALA A 1 420 ? -31.562 -19.203 -22.312 1 91.94 420 ALA A C 1
ATOM 3431 O O . ALA A 1 420 ? -31.172 -19.766 -23.328 1 91.94 420 ALA A O 1
ATOM 3432 N N . LYS A 1 421 ? -30.812 -18.891 -21.375 1 91.81 421 LYS A N 1
ATOM 3433 C CA . LYS A 1 421 ? -29.359 -19.078 -21.453 1 91.81 421 LYS A CA 1
ATOM 3434 C C . LYS A 1 421 ? -28.922 -20.281 -20.641 1 91.81 421 LYS A C 1
ATOM 3436 O O . LYS A 1 421 ? -27.734 -20.391 -20.281 1 91.81 421 LYS A O 1
ATOM 3441 N N . HIS A 1 422 ? -29.719 -21.172 -20.328 1 92.38 422 HIS A N 1
ATOM 3442 C CA . HIS A 1 422 ? -29.453 -22.266 -19.375 1 92.38 422 HIS A CA 1
ATOM 3443 C C . HIS A 1 422 ? -28.328 -23.156 -19.875 1 92.38 422 HIS A C 1
ATOM 3445 O O . HIS A 1 422 ? -27.578 -23.734 -19.062 1 92.38 422 HIS A O 1
ATOM 3451 N N . SER A 1 423 ? -28.109 -23.234 -21.125 1 90.75 423 SER A N 1
ATOM 3452 C CA . SER A 1 423 ? -27.078 -24.078 -21.703 1 90.75 423 SER A CA 1
ATOM 3453 C C . SER A 1 423 ? -25.688 -23.531 -21.406 1 90.75 423 SER A C 1
ATOM 3455 O O . SER A 1 423 ? -24.688 -24.25 -21.547 1 90.75 423 SER A O 1
ATOM 3457 N N . ARG A 1 424 ? -25.672 -22.359 -20.922 1 92 424 ARG A N 1
ATOM 3458 C CA . ARG A 1 424 ? -24.375 -21.703 -20.734 1 92 424 ARG A CA 1
ATOM 3459 C C . ARG A 1 424 ? -24.016 -21.625 -19.25 1 92 424 ARG A C 1
ATOM 3461 O O . ARG A 1 424 ? -22.906 -21.203 -18.891 1 92 424 ARG A O 1
ATOM 3468 N N . TRP A 1 425 ? -24.922 -22.016 -18.422 1 92.06 425 TRP A N 1
ATOM 3469 C CA . TRP A 1 425 ? -24.547 -21.859 -17.031 1 92.06 425 TRP A CA 1
ATOM 3470 C C . TRP A 1 425 ? -24.953 -23.078 -16.203 1 92.06 425 TRP A C 1
ATOM 3472 O O . TRP A 1 425 ? -24.406 -23.328 -15.133 1 92.06 425 TRP A O 1
ATOM 3482 N N . ALA A 1 426 ? -25.938 -23.781 -16.641 1 91.88 426 ALA A N 1
ATOM 3483 C CA . ALA A 1 426 ? -26.406 -24.938 -15.875 1 91.88 426 ALA A CA 1
ATOM 3484 C C . ALA A 1 426 ? -25.406 -26.078 -15.945 1 91.88 426 ALA A C 1
ATOM 3486 O O . ALA A 1 426 ? -25.062 -26.531 -17.031 1 91.88 426 ALA A O 1
ATOM 3487 N N . LYS A 1 427 ? -25.016 -26.562 -14.859 1 90.75 427 LYS A N 1
ATOM 3488 C CA . LYS A 1 427 ? -24 -27.609 -14.773 1 90.75 427 LYS A CA 1
ATOM 3489 C C . LYS A 1 427 ? -24.422 -28.844 -15.547 1 90.75 427 LYS A C 1
ATOM 3491 O O . LYS A 1 427 ? -23.594 -29.5 -16.188 1 90.75 427 LYS A O 1
ATOM 3496 N N . SER A 1 428 ? -25.703 -29.188 -15.516 1 90.44 428 SER A N 1
ATOM 3497 C CA . SER A 1 428 ? -26.219 -30.375 -16.188 1 90.44 428 SER A CA 1
ATOM 3498 C C . SER A 1 428 ? -26.016 -30.297 -17.703 1 90.44 428 SER A C 1
ATOM 3500 O O . SER A 1 428 ? -25.812 -31.312 -18.375 1 90.44 428 SER A O 1
ATOM 3502 N N . TYR A 1 429 ? -26.062 -29.062 -18.219 1 90.81 429 TYR A N 1
ATOM 3503 C CA . TYR A 1 429 ? -25.891 -28.875 -19.641 1 90.81 429 TYR A CA 1
ATOM 3504 C C . TYR A 1 429 ? -24.422 -28.75 -20.016 1 90.81 429 TYR A C 1
ATOM 3506 O O . TYR A 1 429 ? -24.047 -28.891 -21.188 1 90.81 429 TYR A O 1
ATOM 3514 N N . LEU A 1 430 ? -23.609 -28.5 -19.094 1 90.5 430 LEU A N 1
ATOM 3515 C CA . LEU A 1 430 ? -22.188 -28.25 -19.359 1 90.5 430 LEU A CA 1
ATOM 3516 C C . LEU A 1 430 ? -21.359 -29.484 -19.016 1 90.5 430 LEU A C 1
ATOM 3518 O O . LEU A 1 430 ? -20.125 -29.469 -19.188 1 90.5 430 LEU A O 1
ATOM 3522 N N . ARG A 1 431 ? -22 -30.484 -18.609 1 87.31 431 ARG A N 1
ATOM 3523 C CA . ARG A 1 431 ? -21.297 -31.719 -18.312 1 87.31 431 ARG A CA 1
ATOM 3524 C C . ARG A 1 431 ? -20.609 -32.281 -19.562 1 87.31 431 ARG A C 1
ATOM 3526 O O . ARG A 1 431 ? -21.188 -32.25 -20.641 1 87.31 431 ARG A O 1
ATOM 3533 N N . GLY A 1 432 ? -19.344 -32.594 -19.391 1 87 432 GLY A N 1
ATOM 3534 C CA . GLY A 1 432 ? -18.609 -33.156 -20.516 1 87 432 GLY A CA 1
ATOM 3535 C C . GLY A 1 432 ? -17.75 -32.125 -21.219 1 87 432 GLY A C 1
ATOM 3536 O O . GLY A 1 432 ? -16.906 -32.469 -22.062 1 87 432 GLY A O 1
ATOM 3537 N N . HIS A 1 433 ? -18 -30.938 -20.906 1 89.94 433 HIS A N 1
ATOM 3538 C CA . HIS A 1 433 ? -17.172 -29.891 -21.453 1 89.94 433 HIS A CA 1
ATOM 3539 C C . HIS A 1 433 ? -16.031 -29.531 -20.5 1 89.94 433 HIS A C 1
ATOM 3541 O O . HIS A 1 433 ? -16.234 -29.438 -19.297 1 89.94 433 HIS A O 1
ATOM 3547 N N . PHE A 1 434 ? -14.883 -29.359 -21.062 1 90.38 434 PHE A N 1
ATOM 3548 C CA . PHE A 1 434 ? -13.688 -29.219 -20.25 1 90.38 434 PHE A CA 1
ATOM 3549 C C . PHE A 1 434 ? -13.43 -27.75 -19.906 1 90.38 434 PHE A C 1
ATOM 3551 O O . PHE A 1 434 ? -12.781 -27.031 -20.672 1 90.38 434 PHE A O 1
ATOM 3558 N N . PHE A 1 435 ? -13.797 -27.328 -18.781 1 88 435 PHE A N 1
ATOM 3559 C CA . PHE A 1 435 ? -13.5 -25.984 -18.328 1 88 435 PHE A CA 1
ATOM 3560 C C . PHE A 1 435 ? -12.422 -25.984 -17.25 1 88 435 PHE A C 1
ATOM 3562 O O . PHE A 1 435 ? -12.352 -25.078 -16.422 1 88 435 PHE A O 1
ATOM 3569 N N . ALA A 1 436 ? -11.602 -27 -17.219 1 85.44 436 ALA A N 1
ATOM 3570 C CA . ALA A 1 436 ? -10.477 -27.141 -16.297 1 85.44 436 ALA A CA 1
ATOM 3571 C C . ALA A 1 436 ? -10.906 -26.875 -14.852 1 85.44 436 ALA A C 1
ATOM 3573 O O . ALA A 1 436 ? -10.188 -26.234 -14.086 1 85.44 436 ALA A O 1
ATOM 3574 N N . GLY A 1 437 ? -12.078 -27.219 -14.531 1 79.19 437 GLY A N 1
ATOM 3575 C CA . GLY A 1 437 ? -12.57 -27.094 -13.164 1 79.19 437 GLY A CA 1
ATOM 3576 C C . GLY A 1 437 ? -13.062 -25.703 -12.836 1 79.19 437 GLY A C 1
ATOM 3577 O O . GLY A 1 437 ? -13.562 -25.453 -11.734 1 79.19 437 GLY A O 1
ATOM 3578 N N . MET A 1 438 ? -13.078 -24.766 -13.758 1 84.81 438 MET A N 1
ATOM 3579 C CA . MET A 1 438 ? -13.508 -23.391 -13.5 1 84.81 438 MET A CA 1
ATOM 3580 C C . MET A 1 438 ? -15.023 -23.25 -13.633 1 84.81 438 MET A C 1
ATOM 3582 O O . MET A 1 438 ? -15.609 -23.766 -14.586 1 84.81 438 MET A O 1
ATOM 3586 N N . LYS A 1 439 ? -15.625 -22.672 -12.625 1 81.31 439 LYS A N 1
ATOM 3587 C CA . LYS A 1 439 ? -17.062 -22.406 -12.664 1 81.31 439 LYS A CA 1
ATOM 3588 C C . LYS A 1 439 ? -17.344 -20.906 -12.711 1 81.31 439 LYS A C 1
ATOM 3590 O O . LYS A 1 439 ? -18.453 -20.484 -13.055 1 81.31 439 LYS A O 1
ATOM 3595 N N . ASN A 1 440 ? -16.328 -20.312 -12.32 1 85.5 440 ASN A N 1
ATOM 3596 C CA . ASN A 1 440 ? -16.469 -18.859 -12.25 1 85.5 440 ASN A CA 1
ATOM 3597 C C . ASN A 1 440 ? -15.219 -18.141 -12.742 1 85.5 440 ASN A C 1
ATOM 3599 O O . ASN A 1 440 ? -14.281 -18.797 -13.211 1 85.5 440 ASN A O 1
ATOM 3603 N N . THR A 1 441 ? -15.328 -16.828 -12.75 1 85.12 441 THR A N 1
ATOM 3604 C CA . THR A 1 441 ? -14.211 -16.016 -13.211 1 85.12 441 THR A CA 1
ATOM 3605 C C . THR A 1 441 ? -13.312 -15.625 -12.039 1 85.12 441 THR A C 1
ATOM 3607 O O . THR A 1 441 ? -12.695 -14.555 -12.047 1 85.12 441 THR A O 1
ATOM 3610 N N . GLN A 1 442 ? -13.305 -16.438 -11.023 1 84.5 442 GLN A N 1
ATOM 3611 C CA . GLN A 1 442 ? -12.516 -16.172 -9.82 1 84.5 442 GLN A CA 1
ATOM 3612 C C . GLN A 1 442 ? -11.031 -16.047 -10.156 1 84.5 442 GLN A C 1
ATOM 3614 O O . GLN A 1 442 ? -10.32 -15.242 -9.539 1 84.5 442 GLN A O 1
ATOM 3619 N N . ARG A 1 443 ? -10.602 -16.844 -11.117 1 89.12 443 ARG A N 1
ATOM 3620 C CA . ARG A 1 443 ? -9.188 -16.812 -11.508 1 89.12 443 ARG A CA 1
ATOM 3621 C C . ARG A 1 443 ? -8.836 -15.469 -12.133 1 89.12 443 ARG A C 1
ATOM 3623 O O . ARG A 1 443 ? -7.734 -14.945 -11.922 1 89.12 443 ARG A O 1
ATOM 3630 N N . CYS A 1 444 ? -9.773 -14.938 -12.859 1 90.88 444 CYS A N 1
ATOM 3631 C CA . CYS A 1 444 ? -9.562 -13.609 -13.43 1 90.88 444 CYS A CA 1
ATOM 3632 C C . CYS A 1 444 ? -9.516 -12.547 -12.336 1 90.88 444 CYS A C 1
ATOM 3634 O O . CYS A 1 444 ? -8.664 -11.656 -12.359 1 90.88 444 CYS A O 1
ATOM 3636 N N . GLU A 1 445 ? -10.414 -12.703 -11.398 1 88.44 445 GLU A N 1
ATOM 3637 C CA . GLU A 1 445 ? -10.461 -11.758 -10.289 1 88.44 445 GLU A CA 1
ATOM 3638 C C . GLU A 1 445 ? -9.188 -11.82 -9.461 1 88.44 445 GLU A C 1
ATOM 3640 O O . GLU A 1 445 ? -8.672 -10.781 -9.023 1 88.44 445 GLU A O 1
ATOM 3645 N N . SER A 1 446 ? -8.734 -12.992 -9.266 1 91.38 446 SER A N 1
ATOM 3646 C CA . SER A 1 446 ? -7.492 -13.164 -8.516 1 91.38 446 SER A CA 1
ATOM 3647 C C . SER A 1 446 ? -6.309 -12.562 -9.266 1 91.38 446 SER A C 1
ATOM 3649 O O . SER A 1 446 ? -5.434 -11.938 -8.656 1 91.38 446 SER A O 1
ATOM 3651 N N . MET A 1 447 ? -6.305 -12.797 -10.523 1 93.75 447 MET A N 1
ATOM 3652 C CA . MET A 1 447 ? -5.234 -12.234 -11.336 1 93.75 447 MET A CA 1
ATOM 3653 C C . MET A 1 447 ? -5.285 -10.711 -11.328 1 93.75 447 MET A C 1
ATOM 3655 O O . MET A 1 447 ? -4.25 -10.047 -11.227 1 93.75 447 MET A O 1
ATOM 3659 N N . ASN A 1 448 ? -6.465 -10.172 -11.438 1 91.25 448 ASN A N 1
ATOM 3660 C CA . ASN A 1 448 ? -6.617 -8.727 -11.375 1 91.25 448 ASN A CA 1
ATOM 3661 C C . ASN A 1 448 ? -6.141 -8.164 -10.039 1 91.25 448 ASN A C 1
ATOM 3663 O O . ASN A 1 448 ? -5.484 -7.121 -10 1 91.25 448 ASN A O 1
ATOM 3667 N N . ALA A 1 449 ? -6.535 -8.883 -9.023 1 90.81 449 ALA A N 1
ATOM 3668 C CA . ALA A 1 449 ? -6.078 -8.477 -7.699 1 90.81 449 ALA A CA 1
ATOM 3669 C C . ALA A 1 449 ? -4.555 -8.516 -7.609 1 90.81 449 ALA A C 1
ATOM 3671 O O . ALA A 1 449 ? -3.938 -7.617 -7.023 1 90.81 449 ALA A O 1
ATOM 3672 N N . TYR A 1 450 ? -3.975 -9.523 -8.125 1 93.69 450 TYR A N 1
ATOM 3673 C CA . TYR A 1 450 ? -2.521 -9.648 -8.18 1 93.69 450 TYR A CA 1
ATOM 3674 C C . TYR A 1 450 ? -1.9 -8.5 -8.953 1 93.69 450 TYR A C 1
ATOM 3676 O O . TYR A 1 450 ? -0.935 -7.883 -8.5 1 93.69 450 TYR A O 1
ATOM 3684 N N . LEU A 1 451 ? -2.426 -8.195 -10.109 1 93.62 451 LEU A N 1
ATOM 3685 C CA . LEU A 1 451 ? -1.875 -7.168 -10.977 1 93.62 451 LEU A CA 1
ATOM 3686 C C . LEU A 1 451 ? -2.031 -5.785 -10.352 1 93.62 451 LEU A C 1
ATOM 3688 O O . LEU A 1 451 ? -1.209 -4.898 -10.586 1 93.62 451 LEU A O 1
ATOM 3692 N N . ASN A 1 452 ? -3.047 -5.629 -9.594 1 90.31 452 ASN A N 1
ATOM 3693 C CA . ASN A 1 452 ? -3.293 -4.344 -8.945 1 90.31 452 ASN A CA 1
ATOM 3694 C C . ASN A 1 452 ? -2.201 -4.004 -7.934 1 90.31 452 ASN A C 1
ATOM 3696 O O . ASN A 1 452 ? -2.064 -2.852 -7.523 1 90.31 452 ASN A O 1
ATOM 3700 N N . ARG A 1 453 ? -1.463 -4.965 -7.535 1 87.44 453 ARG A N 1
ATOM 3701 C CA . ARG A 1 453 ? -0.331 -4.703 -6.652 1 87.44 453 ARG A CA 1
ATOM 3702 C C . ARG A 1 453 ? 0.792 -3.988 -7.395 1 87.44 453 ARG A C 1
ATOM 3704 O O . ARG A 1 453 ? 1.618 -3.311 -6.781 1 87.44 453 ARG A O 1
ATOM 3711 N N . PHE A 1 454 ? 0.789 -4.168 -8.664 1 91 454 PHE A N 1
ATOM 3712 C CA . PHE A 1 454 ? 1.841 -3.602 -9.5 1 91 454 PHE A CA 1
ATOM 3713 C C . PHE A 1 454 ? 1.334 -2.375 -10.25 1 91 454 PHE A C 1
ATOM 3715 O O . PHE A 1 454 ? 2.08 -1.417 -10.461 1 91 454 PHE A O 1
ATOM 3722 N N . LEU A 1 455 ? 0.095 -2.512 -10.664 1 92.25 455 LEU A N 1
ATOM 3723 C CA . LEU A 1 455 ? -0.489 -1.484 -11.523 1 92.25 455 LEU A CA 1
ATOM 3724 C C . LEU A 1 455 ? -1.299 -0.488 -10.695 1 92.25 455 LEU A C 1
ATOM 3726 O O . LEU A 1 455 ? -2.148 -0.884 -9.898 1 92.25 455 LEU A O 1
ATOM 3730 N N . LYS A 1 456 ? -0.939 0.76 -10.828 1 88.62 456 LYS A N 1
ATOM 3731 C CA . LYS A 1 456 ? -1.615 1.812 -10.078 1 88.62 456 LYS A CA 1
ATOM 3732 C C . LYS A 1 456 ? -2.277 2.82 -11.016 1 88.62 456 LYS A C 1
ATOM 3734 O O . LYS A 1 456 ? -1.909 2.92 -12.188 1 88.62 456 LYS A O 1
ATOM 3739 N N . THR A 1 457 ? -3.225 3.602 -10.477 1 89.75 457 THR A N 1
ATOM 3740 C CA . THR A 1 457 ? -4.012 4.559 -11.25 1 89.75 457 THR A CA 1
ATOM 3741 C C . THR A 1 457 ? -3.145 5.719 -11.719 1 89.75 457 THR A C 1
ATOM 3743 O O . THR A 1 457 ? -3.506 6.43 -12.656 1 89.75 457 THR A O 1
ATOM 3746 N N . ARG A 1 458 ? -2.018 5.926 -11.188 1 84.56 458 ARG A N 1
ATOM 3747 C CA . ARG A 1 458 ? -1.165 7.062 -11.523 1 84.56 458 ARG A CA 1
ATOM 3748 C C . ARG A 1 458 ? -0.226 6.719 -12.68 1 84.56 458 ARG A C 1
ATOM 3750 O O . ARG A 1 458 ? 0.433 7.602 -13.227 1 84.56 458 ARG A O 1
ATOM 3757 N N . LEU A 1 459 ? -0.121 5.512 -13.039 1 88.62 459 LEU A N 1
ATOM 3758 C CA . LEU A 1 459 ? 0.877 5.07 -14.008 1 88.62 459 LEU A CA 1
ATOM 3759 C C . LEU A 1 459 ? 0.49 5.496 -15.422 1 88.62 459 LEU A C 1
ATOM 3761 O O . LEU A 1 459 ? -0.623 5.223 -15.875 1 88.62 459 LEU A O 1
ATOM 3765 N N . LYS A 1 460 ? 1.409 6.125 -16.016 1 89.94 460 LYS A N 1
ATOM 3766 C CA . LYS A 1 460 ? 1.259 6.398 -17.438 1 89.94 460 LYS A CA 1
ATOM 3767 C C . LYS A 1 460 ? 1.549 5.156 -18.281 1 89.94 460 LYS A C 1
ATOM 3769 O O . LYS A 1 460 ? 1.871 4.098 -17.734 1 89.94 460 LYS A O 1
ATOM 3774 N N . LEU A 1 461 ? 1.424 5.223 -19.578 1 92.19 461 LEU A N 1
ATOM 3775 C CA . LEU A 1 461 ? 1.436 4.035 -20.422 1 92.19 461 LEU A CA 1
ATOM 3776 C C . LEU A 1 461 ? 2.809 3.371 -20.406 1 92.19 461 LEU A C 1
ATOM 3778 O O . LEU A 1 461 ? 2.908 2.145 -20.359 1 92.19 461 LEU A O 1
ATOM 3782 N N . PHE A 1 462 ? 3.832 4.168 -20.5 1 90.5 462 PHE A N 1
ATOM 3783 C CA . PHE A 1 462 ? 5.184 3.617 -20.516 1 90.5 462 PHE A CA 1
ATOM 3784 C C . PHE A 1 462 ? 5.48 2.879 -19.219 1 90.5 462 PHE A C 1
ATOM 3786 O O . PHE A 1 462 ? 5.961 1.742 -19.25 1 90.5 462 PHE A O 1
ATOM 3793 N N . GLU A 1 463 ? 5.223 3.525 -18.125 1 90.12 463 GLU A N 1
ATOM 3794 C CA . GLU A 1 463 ? 5.434 2.893 -16.828 1 90.12 463 GLU A CA 1
ATOM 3795 C C . GLU A 1 463 ? 4.516 1.684 -16.641 1 90.12 463 GLU A C 1
ATOM 3797 O O . GLU A 1 463 ? 4.902 0.695 -16.016 1 90.12 463 GLU A O 1
ATOM 3802 N N . PHE A 1 464 ? 3.383 1.818 -17.234 1 93.88 464 PHE A N 1
ATOM 3803 C CA . PHE A 1 464 ? 2.406 0.742 -17.125 1 93.88 464 PHE A CA 1
ATOM 3804 C C . PHE A 1 464 ? 2.947 -0.543 -17.75 1 93.88 464 PHE A C 1
ATOM 3806 O O . PHE A 1 464 ? 2.908 -1.603 -17.109 1 93.88 464 PHE A O 1
ATOM 3813 N N . VAL A 1 465 ? 3.4 -0.482 -18.922 1 94.44 465 VAL A N 1
ATOM 3814 C CA . VAL A 1 465 ? 3.875 -1.663 -19.641 1 94.44 465 VAL A CA 1
ATOM 3815 C C . VAL A 1 465 ? 5.086 -2.25 -18.922 1 94.44 465 VAL A C 1
ATOM 3817 O O . VAL A 1 465 ? 5.238 -3.473 -18.844 1 94.44 465 VAL A O 1
ATOM 3820 N N . LYS A 1 466 ? 5.875 -1.42 -18.391 1 91.38 466 LYS A N 1
ATOM 3821 C CA . LYS A 1 466 ? 7.059 -1.882 -17.656 1 91.38 466 LYS A CA 1
ATOM 3822 C C . LYS A 1 466 ? 6.664 -2.629 -16.391 1 91.38 466 LYS A C 1
ATOM 3824 O O . LYS A 1 466 ? 7.23 -3.682 -16.078 1 91.38 466 LYS A O 1
ATOM 3829 N N . HIS A 1 467 ? 5.766 -2.031 -15.648 1 93.62 467 HIS A N 1
ATOM 3830 C CA . HIS A 1 467 ? 5.305 -2.67 -14.422 1 93.62 467 HIS A CA 1
ATOM 3831 C C . HIS A 1 467 ? 4.586 -3.98 -14.719 1 93.62 467 HIS A C 1
ATOM 3833 O O . HIS A 1 467 ? 4.68 -4.938 -13.945 1 93.62 467 HIS A O 1
ATOM 3839 N N . PHE A 1 468 ? 3.869 -3.992 -15.805 1 95.38 468 PHE A N 1
ATOM 3840 C CA . PHE A 1 468 ? 3.199 -5.223 -16.203 1 95.38 468 PHE A CA 1
ATOM 3841 C C . PHE A 1 468 ? 4.215 -6.32 -16.5 1 95.38 468 PHE A C 1
ATOM 3843 O O . PHE A 1 468 ? 4.023 -7.473 -16.109 1 95.38 468 PHE A O 1
ATOM 3850 N N . ASP A 1 469 ? 5.223 -5.953 -17.172 1 93.44 469 ASP A N 1
ATOM 3851 C CA . ASP A 1 469 ? 6.289 -6.898 -17.484 1 93.44 469 ASP A CA 1
ATOM 3852 C C . ASP A 1 469 ? 6.914 -7.477 -16.219 1 93.44 469 ASP A C 1
ATOM 3854 O O . ASP A 1 469 ? 7.246 -8.664 -16.172 1 93.44 469 ASP A O 1
ATOM 3858 N N . ARG A 1 470 ? 7.07 -6.676 -15.312 1 91.81 470 ARG A N 1
ATOM 3859 C CA . ARG A 1 470 ? 7.609 -7.129 -14.031 1 91.81 470 ARG A CA 1
ATOM 3860 C C . ARG A 1 470 ? 6.664 -8.117 -13.359 1 91.81 470 ARG A C 1
ATOM 3862 O O . ARG A 1 470 ? 7.109 -9.109 -12.773 1 91.81 470 ARG A O 1
ATOM 3869 N N . ALA A 1 471 ? 5.414 -7.828 -13.367 1 94 471 ALA A N 1
ATOM 3870 C CA . ALA A 1 471 ? 4.418 -8.727 -12.797 1 94 471 ALA A CA 1
ATOM 3871 C C . ALA A 1 471 ? 4.445 -10.086 -13.484 1 94 471 ALA A C 1
ATOM 3873 O O . ALA A 1 471 ? 4.371 -11.133 -12.828 1 94 471 ALA A O 1
ATOM 3874 N N . LEU A 1 472 ? 4.59 -10.023 -14.781 1 95 472 LEU A N 1
ATOM 3875 C CA . LEU A 1 472 ? 4.641 -11.266 -15.547 1 95 472 LEU A CA 1
ATOM 3876 C C . LEU A 1 472 ? 5.883 -12.078 -15.195 1 95 472 LEU A C 1
ATOM 3878 O O . LEU A 1 472 ? 5.828 -13.305 -15.125 1 95 472 LEU A O 1
ATOM 3882 N N . SER A 1 473 ? 6.977 -11.391 -15 1 92.12 473 SER A N 1
ATOM 3883 C CA . SER A 1 473 ? 8.227 -12.062 -14.648 1 92.12 473 SER A CA 1
ATOM 3884 C C . SER A 1 473 ? 8.094 -12.82 -13.336 1 92.12 473 SER A C 1
ATOM 3886 O O . SER A 1 473 ? 8.664 -13.906 -13.188 1 92.12 473 SER A O 1
ATOM 3888 N N . ARG A 1 474 ? 7.395 -12.281 -12.422 1 92.5 474 ARG A N 1
ATOM 3889 C CA . ARG A 1 474 ? 7.18 -12.953 -11.148 1 92.5 474 ARG A CA 1
ATOM 3890 C C . ARG A 1 474 ? 6.332 -14.211 -11.32 1 92.5 474 ARG A C 1
ATOM 3892 O O . ARG A 1 474 ? 6.617 -15.25 -10.719 1 92.5 474 ARG A O 1
ATOM 3899 N N . ILE A 1 475 ? 5.332 -14.117 -12.148 1 94.56 475 ILE A N 1
ATOM 3900 C CA . ILE A 1 475 ? 4.477 -15.266 -12.422 1 94.56 475 ILE A CA 1
ATOM 3901 C C . ILE A 1 475 ? 5.301 -16.391 -13.047 1 94.56 475 ILE A C 1
ATOM 3903 O O . ILE A 1 475 ? 5.184 -17.547 -12.656 1 94.56 475 ILE A O 1
ATOM 3907 N N . ARG A 1 476 ? 6.141 -16.016 -13.922 1 93.88 476 ARG A N 1
ATOM 3908 C CA . ARG A 1 476 ? 6.965 -17 -14.617 1 93.88 476 ARG A CA 1
ATOM 3909 C C . ARG A 1 476 ? 7.98 -17.625 -13.68 1 93.88 476 ARG A C 1
ATOM 3911 O O . ARG A 1 476 ? 8.273 -18.828 -13.781 1 93.88 476 ARG A O 1
ATOM 3918 N N . HIS A 1 477 ? 8.5 -16.828 -12.836 1 93.12 477 HIS A N 1
ATOM 3919 C CA . HIS A 1 477 ? 9.445 -17.344 -11.859 1 93.12 477 HIS A CA 1
ATOM 3920 C C . HIS A 1 477 ? 8.766 -18.344 -10.914 1 93.12 477 HIS A C 1
ATOM 3922 O O . HIS A 1 477 ? 9.352 -19.359 -10.547 1 93.12 477 HIS A O 1
ATOM 3928 N N . ASN A 1 478 ? 7.594 -18.031 -10.531 1 92.81 478 ASN A N 1
ATOM 3929 C CA . ASN A 1 478 ? 6.832 -18.938 -9.672 1 92.81 478 ASN A CA 1
ATOM 3930 C C . ASN A 1 478 ? 6.527 -20.25 -10.375 1 92.81 478 ASN A C 1
ATOM 3932 O O . ASN A 1 478 ? 6.562 -21.312 -9.75 1 92.81 478 ASN A O 1
ATOM 3936 N N . GLU A 1 479 ? 6.176 -20.141 -11.586 1 94.31 479 GLU A N 1
ATOM 3937 C CA . GLU A 1 479 ? 5.93 -21.359 -12.367 1 94.31 479 GLU A CA 1
ATOM 3938 C C . GLU A 1 479 ? 7.195 -22.203 -12.477 1 94.31 479 GLU A C 1
ATOM 3940 O O . GLU A 1 479 ? 7.145 -23.438 -12.344 1 94.31 479 GLU A O 1
ATOM 3945 N N . ALA A 1 480 ? 8.297 -21.531 -12.742 1 92.88 480 ALA A N 1
ATOM 3946 C CA . ALA A 1 480 ? 9.57 -22.234 -12.852 1 92.88 480 ALA A CA 1
ATOM 3947 C C . ALA A 1 480 ? 9.906 -22.969 -11.555 1 92.88 480 ALA A C 1
ATOM 3949 O O . ALA A 1 480 ? 10.422 -24.094 -11.578 1 92.88 480 ALA A O 1
ATOM 3950 N N . LYS A 1 481 ? 9.625 -22.359 -10.5 1 93.19 481 LYS A N 1
ATOM 3951 C CA . LYS A 1 481 ? 9.875 -22.984 -9.203 1 93.19 481 LYS A CA 1
ATOM 3952 C C . LYS A 1 481 ? 9 -24.219 -9.008 1 93.19 481 LYS A C 1
ATOM 3954 O O . LYS A 1 481 ? 9.477 -25.266 -8.562 1 93.19 481 LYS A O 1
ATOM 3959 N N . THR A 1 482 ? 7.766 -24.109 -9.359 1 93.88 482 THR A N 1
ATOM 3960 C CA . THR A 1 482 ? 6.848 -25.234 -9.227 1 93.88 482 THR A CA 1
ATOM 3961 C C . THR A 1 482 ? 7.25 -26.375 -10.156 1 93.88 482 THR A C 1
ATOM 3963 O O . THR A 1 482 ? 7.141 -27.547 -9.797 1 93.88 482 THR A O 1
ATOM 3966 N N . GLU A 1 483 ? 7.703 -26.016 -11.312 1 93.06 483 GLU A N 1
ATOM 3967 C CA . GLU A 1 483 ? 8.195 -27 -12.266 1 93.06 483 GLU A CA 1
ATOM 3968 C C . GLU A 1 483 ? 9.406 -27.75 -11.711 1 93.06 483 GLU A C 1
ATOM 3970 O O . GLU A 1 483 ? 9.5 -28.969 -11.828 1 93.06 483 GLU A O 1
ATOM 3975 N N . PHE A 1 484 ? 10.234 -27 -11.078 1 91.44 484 PHE A N 1
ATOM 3976 C CA . PHE A 1 484 ? 11.43 -27.578 -10.477 1 91.44 484 PHE A CA 1
ATOM 3977 C C . PHE A 1 484 ? 11.062 -28.547 -9.359 1 91.44 484 PHE A C 1
ATOM 3979 O O . PHE A 1 484 ? 11.586 -29.656 -9.289 1 91.44 484 PHE A O 1
ATOM 3986 N N . GLU A 1 485 ? 10.18 -28.172 -8.562 1 90.06 485 GLU A N 1
ATOM 3987 C CA . GLU A 1 485 ? 9.766 -29 -7.43 1 90.06 485 GLU A CA 1
ATOM 3988 C C . GLU A 1 485 ? 9.062 -30.266 -7.898 1 90.06 485 GLU A C 1
ATOM 3990 O O . GLU A 1 485 ? 9.18 -31.328 -7.266 1 90.06 485 GLU A O 1
ATOM 3995 N N . THR A 1 486 ? 8.352 -30.141 -8.977 1 91.44 486 THR A N 1
ATOM 3996 C CA . THR A 1 486 ? 7.633 -31.297 -9.523 1 91.44 486 THR A CA 1
ATOM 3997 C C . THR A 1 486 ? 8.609 -32.344 -10.07 1 91.44 486 THR A C 1
ATOM 3999 O O . THR A 1 486 ? 8.414 -33.531 -9.875 1 91.44 486 THR A O 1
ATOM 4002 N N . HIS A 1 487 ? 9.719 -31.906 -10.664 1 89.19 487 HIS A N 1
ATOM 4003 C CA . HIS A 1 487 ? 10.625 -32.812 -11.336 1 89.19 487 HIS A CA 1
ATOM 4004 C C . HIS A 1 487 ? 11.711 -33.344 -10.391 1 89.19 487 HIS A C 1
ATOM 4006 O O . HIS A 1 487 ? 12.32 -34.375 -10.641 1 89.19 487 HIS A O 1
ATOM 4012 N N . HIS A 1 488 ? 11.898 -32.656 -9.281 1 87.06 488 HIS A N 1
ATOM 4013 C CA . HIS A 1 488 ? 13.031 -33.031 -8.438 1 87.06 488 HIS A CA 1
ATOM 4014 C C . HIS A 1 488 ? 12.562 -33.5 -7.062 1 87.06 488 HIS A C 1
ATOM 4016 O O . HIS A 1 488 ? 13.352 -33.531 -6.113 1 87.06 488 HIS A O 1
ATOM 4022 N N . SER A 1 489 ? 11.297 -33.781 -7 1 85.19 489 SER A N 1
ATOM 4023 C CA . SER A 1 489 ? 10.766 -34.344 -5.766 1 85.19 489 SER A CA 1
ATOM 4024 C C . SER A 1 489 ? 9.797 -35.469 -6.051 1 85.19 489 SER A C 1
ATOM 4026 O O . SER A 1 489 ? 9.242 -35.562 -7.148 1 85.19 489 SER A O 1
ATOM 4028 N N . SER A 1 490 ? 9.836 -36.375 -5.129 1 83.25 490 SER A N 1
ATOM 4029 C CA . SER A 1 490 ? 8.898 -37.469 -5.27 1 83.25 490 SER A CA 1
ATOM 4030 C C . SER A 1 490 ? 7.723 -37.344 -4.312 1 83.25 490 SER A C 1
ATOM 4032 O O . SER A 1 490 ? 7.863 -36.781 -3.223 1 83.25 490 SER A O 1
ATOM 4034 N N . THR A 1 491 ? 6.629 -37.812 -4.785 1 83.38 491 THR A N 1
ATOM 4035 C CA . THR A 1 491 ? 5.395 -37.656 -4.027 1 83.38 491 THR A CA 1
ATOM 4036 C C . THR A 1 491 ? 5.297 -38.688 -2.918 1 83.38 491 THR A C 1
ATOM 4038 O O . THR A 1 491 ? 5.871 -39.781 -3.031 1 83.38 491 THR A O 1
ATOM 4041 N N . VAL A 1 492 ? 4.613 -38.312 -1.889 1 83 492 VAL A N 1
ATOM 4042 C CA . VAL A 1 492 ? 4.391 -39.219 -0.761 1 83 492 VAL A CA 1
ATOM 4043 C C . VAL A 1 492 ? 3.109 -40.031 -0.987 1 83 492 VAL A C 1
ATOM 4045 O O . VAL A 1 492 ? 2.068 -39.469 -1.332 1 83 492 VAL A O 1
ATOM 4048 N N . LEU A 1 493 ? 3.277 -41.344 -0.857 1 85.31 493 LEU A N 1
ATOM 4049 C CA . LEU A 1 493 ? 2.139 -42.219 -1.049 1 85.31 493 LEU A CA 1
ATOM 4050 C C . LEU A 1 493 ? 1.365 -42.406 0.252 1 85.31 493 LEU A C 1
ATOM 4052 O O . LEU A 1 493 ? 1.96 -42.656 1.304 1 85.31 493 LEU A O 1
ATOM 4056 N N . THR A 1 494 ? 0.073 -42.219 0.213 1 81.88 494 THR A N 1
ATOM 4057 C CA . THR A 1 494 ? -0.722 -42.25 1.436 1 81.88 494 THR A CA 1
ATOM 4058 C C . THR A 1 494 ? -1.837 -43.281 1.312 1 81.88 494 THR A C 1
ATOM 4060 O O . THR A 1 494 ? -2.387 -43.75 2.318 1 81.88 494 THR A O 1
ATOM 4063 N N . THR A 1 495 ? -2.211 -43.688 0.111 1 84.81 495 THR A N 1
ATOM 4064 C CA . THR A 1 495 ? -3.324 -44.594 -0.082 1 84.81 495 THR A CA 1
ATOM 4065 C C . THR A 1 495 ? -2.832 -46.062 -0.126 1 84.81 495 THR A C 1
ATOM 4067 O O . THR A 1 495 ? -1.631 -46.312 -0.261 1 84.81 495 THR A O 1
ATOM 4070 N N . LYS A 1 496 ? -3.754 -47 0.029 1 85.38 496 LYS A N 1
ATOM 4071 C CA . LYS A 1 496 ? -3.398 -48.406 0.017 1 85.38 496 LYS A CA 1
ATOM 4072 C C . LYS A 1 496 ? -3.197 -48.906 -1.409 1 85.38 496 LYS A C 1
ATOM 4074 O O . LYS A 1 496 ? -2.664 -50 -1.617 1 85.38 496 LYS A O 1
ATOM 4079 N N . LEU A 1 497 ? -3.615 -48.125 -2.346 1 89.31 497 LEU A N 1
ATOM 4080 C CA . LEU A 1 497 ? -3.361 -48.438 -3.746 1 89.31 497 LEU A CA 1
ATOM 4081 C C . LEU A 1 497 ? -1.999 -47.906 -4.188 1 89.31 497 LEU A C 1
ATOM 4083 O O . LEU A 1 497 ? -1.915 -47.062 -5.078 1 89.31 497 LEU A O 1
ATOM 4087 N N . TYR A 1 498 ? -1.008 -48.531 -3.732 1 88.25 498 TYR A N 1
ATOM 4088 C CA . TYR A 1 498 ? 0.359 -48.031 -3.84 1 88.25 498 TYR A CA 1
ATOM 4089 C C . TYR A 1 498 ? 0.817 -48 -5.293 1 88.25 498 TYR A C 1
ATOM 4091 O O . TYR A 1 498 ? 1.423 -47.031 -5.742 1 88.25 498 TYR A O 1
ATOM 4099 N N . VAL A 1 499 ? 0.479 -48.969 -6.012 1 91.81 499 VAL A N 1
ATOM 4100 C CA . VAL A 1 499 ? 1.003 -49.094 -7.363 1 91.81 499 VAL A CA 1
ATOM 4101 C C . VAL A 1 499 ? 0.39 -48.062 -8.281 1 91.81 499 VAL A C 1
ATOM 4103 O O . VAL A 1 499 ? 1.1 -47.406 -9.055 1 91.81 499 VAL A O 1
ATOM 4106 N N . LEU A 1 500 ? -0.887 -47.906 -8.078 1 92.69 500 LEU A N 1
ATOM 4107 C CA . LEU A 1 500 ? -1.573 -46.906 -8.891 1 92.69 500 LEU A CA 1
ATOM 4108 C C . LEU A 1 500 ? -1.167 -45.5 -8.484 1 92.69 500 LEU A C 1
ATOM 4110 O O . LEU A 1 500 ? -0.993 -44.625 -9.344 1 92.69 500 LEU A O 1
ATOM 4114 N N . GLU A 1 501 ? -1.088 -45.344 -7.23 1 92.94 501 GLU A N 1
ATOM 4115 C CA . GLU A 1 501 ? -0.698 -44.031 -6.711 1 92.94 501 GLU A CA 1
ATOM 4116 C C . GLU A 1 501 ? 0.719 -43.656 -7.145 1 92.94 501 GLU A C 1
ATOM 4118 O O . GLU A 1 501 ? 0.99 -42.531 -7.488 1 92.94 501 GLU A O 1
ATOM 4123 N N . LYS A 1 502 ? 1.584 -44.594 -7.074 1 91.56 502 LYS A N 1
ATOM 4124 C CA . LYS A 1 502 ? 2.963 -44.375 -7.5 1 91.56 502 LYS A CA 1
ATOM 4125 C C . LYS A 1 502 ? 3.029 -44.031 -8.984 1 91.56 502 LYS A C 1
ATOM 4127 O O . LYS A 1 502 ? 3.762 -43.094 -9.375 1 91.56 502 LYS A O 1
ATOM 4132 N N . TYR A 1 503 ? 2.275 -44.75 -9.727 1 94.38 503 TYR A N 1
ATOM 4133 C CA . TYR A 1 503 ? 2.232 -44.438 -11.156 1 94.38 503 TYR A CA 1
ATOM 4134 C C . TYR A 1 503 ? 1.703 -43.031 -11.414 1 94.38 503 TYR A C 1
ATOM 4136 O O . TYR A 1 503 ? 2.252 -42.312 -12.234 1 94.38 503 TYR A O 1
ATOM 4144 N N . ALA A 1 504 ? 0.694 -42.688 -10.719 1 94.56 504 ALA A N 1
ATOM 4145 C CA . ALA A 1 504 ? 0.122 -41.375 -10.852 1 94.56 504 ALA A CA 1
ATOM 4146 C C . ALA A 1 504 ? 1.152 -40.281 -10.516 1 94.56 504 ALA A C 1
ATOM 4148 O O . ALA A 1 504 ? 1.175 -39.219 -11.133 1 94.56 504 ALA A O 1
ATOM 4149 N N . GLY A 1 505 ? 1.984 -40.531 -9.57 1 92 505 GLY A N 1
ATOM 4150 C CA . GLY A 1 505 ? 3.02 -39.594 -9.172 1 92 505 GLY A CA 1
ATOM 4151 C C . GLY A 1 505 ? 4.066 -39.375 -10.25 1 92 505 GLY A C 1
ATOM 4152 O O . GLY A 1 505 ? 4.66 -38.312 -10.328 1 92 505 GLY A O 1
ATOM 4153 N N . THR A 1 506 ? 4.238 -40.344 -11.094 1 91.94 506 THR A N 1
ATOM 4154 C CA . THR A 1 506 ? 5.238 -40.25 -12.148 1 91.94 506 THR A CA 1
ATOM 4155 C C . THR A 1 506 ? 4.66 -39.531 -13.367 1 91.94 506 THR A C 1
ATOM 4157 O O . THR A 1 506 ? 5.395 -38.906 -14.141 1 91.94 506 THR A O 1
ATOM 4160 N N . VAL A 1 507 ? 3.369 -39.562 -13.477 1 94.25 507 VAL A N 1
ATOM 4161 C CA . VAL A 1 507 ? 2.748 -39.031 -14.703 1 94.25 507 VAL A CA 1
ATOM 4162 C C . VAL A 1 507 ? 2.25 -37.625 -14.469 1 94.25 507 VAL A C 1
ATOM 4164 O O . VAL A 1 507 ? 2.486 -36.719 -15.289 1 94.25 507 VAL A O 1
ATOM 4167 N N . PHE A 1 508 ? 1.584 -37.406 -13.375 1 95.12 508 PHE A N 1
ATOM 4168 C CA . PHE A 1 508 ? 0.925 -36.156 -13.109 1 95.12 508 PHE A CA 1
ATOM 4169 C C . PHE A 1 508 ? 1.877 -35.156 -12.422 1 95.12 508 PHE A C 1
ATOM 4171 O O . PHE A 1 508 ? 2.855 -35.594 -11.797 1 95.12 508 PHE A O 1
ATOM 4178 N N . THR A 1 509 ? 1.625 -33.875 -12.633 1 94.62 509 THR A N 1
ATOM 4179 C CA . THR A 1 509 ? 2.326 -32.875 -11.844 1 94.62 509 THR A CA 1
ATOM 4180 C C . THR A 1 509 ? 1.932 -32.969 -10.375 1 94.62 509 THR A C 1
ATOM 4182 O O . THR A 1 509 ? 0.961 -33.625 -10.023 1 94.62 509 THR A O 1
ATOM 4185 N N . ARG A 1 510 ? 2.664 -32.344 -9.523 1 91.56 510 ARG A N 1
ATOM 4186 C CA . ARG A 1 510 ? 2.445 -32.438 -8.086 1 91.56 510 ARG A CA 1
ATOM 4187 C C . ARG A 1 510 ? 1.02 -32.062 -7.719 1 91.56 510 ARG A C 1
ATOM 4189 O O . ARG A 1 510 ? 0.328 -32.781 -7.004 1 91.56 510 ARG A O 1
ATOM 4196 N N . GLN A 1 511 ? 0.584 -30.922 -8.242 1 91.69 511 GLN A N 1
ATOM 4197 C CA . GLN A 1 511 ? -0.754 -30.453 -7.918 1 91.69 511 GLN A CA 1
ATOM 4198 C C . GLN A 1 511 ? -1.825 -31.359 -8.508 1 91.69 511 GLN A C 1
ATOM 4200 O O . GLN A 1 511 ? -2.846 -31.625 -7.871 1 91.69 511 GLN A O 1
ATOM 4205 N N . SER A 1 512 ? -1.613 -31.781 -9.719 1 93.19 512 SER A N 1
ATOM 4206 C CA . SER A 1 512 ? -2.547 -32.719 -10.359 1 93.19 512 SER A CA 1
ATOM 4207 C C . SER A 1 512 ? -2.592 -34.062 -9.625 1 93.19 512 SER A C 1
ATOM 4209 O O . SER A 1 512 ? -3.65 -34.656 -9.531 1 93.19 512 SER A O 1
ATOM 4211 N N . PHE A 1 513 ? -1.463 -34.406 -9.117 1 93.81 513 PHE A N 1
ATOM 4212 C CA . PHE A 1 513 ? -1.391 -35.656 -8.344 1 93.81 513 PHE A CA 1
ATOM 4213 C C . PHE A 1 513 ? -2.232 -35.562 -7.082 1 93.81 513 PHE A C 1
ATOM 4215 O O . PHE A 1 513 ? -2.965 -36.469 -6.738 1 93.81 513 PHE A O 1
ATOM 4222 N N . LEU A 1 514 ? -2.117 -34.469 -6.414 1 91.12 514 LEU A N 1
ATOM 4223 C CA . LEU A 1 514 ? -2.877 -34.281 -5.184 1 91.12 514 LEU A CA 1
ATOM 4224 C C . LEU A 1 514 ? -4.375 -34.312 -5.457 1 91.12 514 LEU A C 1
ATOM 4226 O O . LEU A 1 514 ? -5.137 -34.875 -4.668 1 91.12 514 LEU A O 1
ATOM 4230 N N . LYS A 1 515 ? -4.781 -33.781 -6.578 1 92.62 515 LYS A N 1
ATOM 4231 C CA . LYS A 1 515 ? -6.191 -33.812 -6.949 1 92.62 515 LYS A CA 1
ATOM 4232 C C . LYS A 1 515 ? -6.641 -35.25 -7.258 1 92.62 515 LYS A C 1
ATOM 4234 O O . LYS A 1 515 ? -7.738 -35.656 -6.875 1 92.62 515 LYS A O 1
ATOM 4239 N N . PHE A 1 516 ? -5.812 -35.938 -7.965 1 94.38 516 PHE A N 1
ATOM 4240 C CA . PHE A 1 516 ? -6.117 -37.344 -8.273 1 94.38 516 PHE A CA 1
ATOM 4241 C C . PHE A 1 516 ? -6.195 -38.156 -7 1 94.38 516 PHE A C 1
ATOM 4243 O O . PHE A 1 516 ? -7.066 -39.031 -6.867 1 94.38 516 PHE A O 1
ATOM 4250 N N . ARG A 1 517 ? -5.301 -37.906 -6.105 1 92.62 517 ARG A N 1
ATOM 4251 C CA . ARG A 1 517 ? -5.293 -38.625 -4.836 1 92.62 517 ARG A CA 1
ATOM 4252 C C . ARG A 1 517 ? -6.586 -38.375 -4.066 1 92.62 517 ARG A C 1
ATOM 4254 O O . ARG A 1 517 ? -7.105 -39.312 -3.422 1 92.62 517 ARG A O 1
ATOM 4261 N N . ASP A 1 518 ? -7.031 -37.219 -4.117 1 93 518 ASP A N 1
ATOM 4262 C CA . ASP A 1 518 ? -8.305 -36.906 -3.467 1 93 518 ASP A CA 1
ATOM 4263 C C . ASP A 1 518 ? -9.438 -37.75 -4.07 1 93 518 ASP A C 1
ATOM 4265 O O . ASP A 1 518 ? -10.312 -38.219 -3.348 1 93 518 ASP A O 1
ATOM 4269 N N . GLU A 1 519 ? -9.398 -37.875 -5.387 1 94.19 519 GLU A N 1
ATOM 4270 C CA . GLU A 1 519 ? -10.406 -38.719 -6.051 1 94.19 519 GLU A CA 1
ATOM 4271 C C . GLU A 1 519 ? -10.242 -40.188 -5.684 1 94.19 519 GLU A C 1
ATOM 4273 O O . GLU A 1 519 ? -11.227 -40.938 -5.598 1 94.19 519 GLU A O 1
ATOM 4278 N N . MET A 1 520 ? -9.023 -40.562 -5.426 1 94.25 520 MET A N 1
ATOM 4279 C CA . MET A 1 520 ? -8.766 -41.938 -4.992 1 94.25 520 MET A CA 1
ATOM 4280 C C . MET A 1 520 ? -9.359 -42.188 -3.613 1 94.25 520 MET A C 1
ATOM 4282 O O . MET A 1 520 ? -9.922 -43.281 -3.365 1 94.25 520 MET A O 1
ATOM 4286 N N . LYS A 1 521 ? -9.273 -41.219 -2.834 1 93 521 LYS A N 1
ATOM 4287 C CA . LYS A 1 521 ? -9.859 -41.344 -1.504 1 93 521 LYS A CA 1
ATOM 4288 C C . LYS A 1 521 ? -11.383 -41.406 -1.579 1 93 521 LYS A C 1
ATOM 4290 O O . LYS A 1 521 ? -12.016 -42.188 -0.867 1 93 521 LYS A O 1
ATOM 4295 N N . ASN A 1 522 ? -11.922 -40.656 -2.455 1 93.56 522 ASN A N 1
ATOM 4296 C CA . ASN A 1 522 ? -13.375 -40.656 -2.623 1 93.56 522 ASN A CA 1
ATOM 4297 C C . ASN A 1 522 ? -13.891 -41.938 -3.211 1 93.56 522 ASN A C 1
ATOM 4299 O O . ASN A 1 522 ? -15.062 -42.312 -3.033 1 93.56 522 ASN A O 1
ATOM 4303 N N . ALA A 1 523 ? -13.047 -42.594 -3.924 1 94.81 523 ALA A N 1
ATOM 4304 C CA . ALA A 1 523 ? -13.43 -43.844 -4.574 1 94.81 523 ALA A CA 1
ATOM 4305 C C . ALA A 1 523 ? -13.797 -44.906 -3.547 1 94.81 523 ALA A C 1
ATOM 4307 O O . ALA A 1 523 ? -14.516 -45.875 -3.859 1 94.81 523 ALA A O 1
ATOM 4308 N N . GLU A 1 524 ? -13.398 -44.688 -2.338 1 91.62 524 GLU A N 1
ATOM 4309 C CA . GLU A 1 524 ? -13.688 -45.625 -1.28 1 91.62 524 GLU A CA 1
ATOM 4310 C C . GLU A 1 524 ? -15.18 -45.688 -0.963 1 91.62 524 GLU A C 1
ATOM 4312 O O . GLU A 1 524 ? -15.68 -46.688 -0.437 1 91.62 524 GLU A O 1
ATOM 4317 N N . LEU A 1 525 ? -15.852 -44.75 -1.364 1 93.81 525 LEU A N 1
ATOM 4318 C CA . LEU A 1 525 ? -17.266 -44.625 -1.045 1 93.81 525 LEU A CA 1
ATOM 4319 C C . LEU A 1 525 ? -18.109 -45.406 -2.053 1 93.81 525 LEU A C 1
ATOM 4321 O O . LEU A 1 525 ? -19.297 -45.656 -1.814 1 93.81 525 LEU A O 1
ATOM 4325 N N . PHE A 1 526 ? -17.5 -45.875 -3.07 1 95 526 PHE A N 1
ATOM 4326 C CA . PHE A 1 526 ? -18.266 -46.5 -4.148 1 95 526 PHE A CA 1
ATOM 4327 C C . PHE A 1 526 ? -17.906 -47.969 -4.27 1 95 526 PHE A C 1
ATOM 4329 O O . PHE A 1 526 ? -16.797 -48.375 -3.928 1 95 526 PHE A O 1
ATOM 4336 N N . PHE A 1 527 ? -18.844 -48.781 -4.73 1 93.94 527 PHE A N 1
ATOM 4337 C CA . PHE A 1 527 ? -18.578 -50.219 -4.922 1 93.94 527 PHE A CA 1
ATOM 4338 C C . PHE A 1 527 ? -19.422 -50.781 -6.062 1 93.94 527 PHE A C 1
ATOM 4340 O O . PHE A 1 527 ? -20.484 -50.25 -6.367 1 93.94 527 PHE A O 1
ATOM 4347 N N . PRO A 1 528 ? -18.969 -51.781 -6.695 1 93.5 528 PRO A N 1
ATOM 4348 C CA . PRO A 1 528 ? -19.672 -52.375 -7.84 1 93.5 528 PRO A CA 1
ATOM 4349 C C . PRO A 1 528 ? -20.859 -53.219 -7.422 1 93.5 528 PRO A C 1
ATOM 4351 O O . PRO A 1 528 ? -20.797 -53.938 -6.406 1 93.5 528 PRO A O 1
ATOM 4354 N N . VAL A 1 529 ? -21.938 -53.125 -8.234 1 93.5 529 VAL A N 1
ATOM 4355 C CA . VAL A 1 529 ? -23.141 -53.938 -7.984 1 93.5 529 VAL A CA 1
ATOM 4356 C C . VAL A 1 529 ? -23.281 -55 -9.047 1 93.5 529 VAL A C 1
ATOM 4358 O O . VAL A 1 529 ? -23.688 -56.125 -8.742 1 93.5 529 VAL A O 1
ATOM 4361 N N . SER A 1 530 ? -23.062 -54.625 -10.289 1 93.38 530 SER A N 1
ATOM 4362 C CA . SER A 1 530 ? -23.188 -55.594 -11.383 1 93.38 530 SER A CA 1
ATOM 4363 C C . SER A 1 530 ? -22.188 -55.312 -12.492 1 93.38 530 SER A C 1
ATOM 4365 O O . SER A 1 530 ? -21.688 -54.188 -12.609 1 93.38 530 SER A O 1
ATOM 4367 N N . THR A 1 531 ? -21.797 -56.438 -13.203 1 94.12 531 THR A N 1
ATOM 4368 C CA . THR A 1 531 ? -20.938 -56.312 -14.375 1 94.12 531 THR A CA 1
ATOM 4369 C C . THR A 1 531 ? -21.547 -57.062 -15.562 1 94.12 531 THR A C 1
ATOM 4371 O O . THR A 1 531 ? -21.875 -58.25 -15.461 1 94.12 531 THR A O 1
ATOM 4374 N N . GLU A 1 532 ? -21.781 -56.281 -16.562 1 94.31 532 GLU A N 1
ATOM 4375 C CA . GLU A 1 532 ? -22.312 -56.875 -17.797 1 94.31 532 GLU A CA 1
ATOM 4376 C C . GLU A 1 532 ? -21.266 -56.938 -18.891 1 94.31 532 GLU A C 1
ATOM 4378 O O . GLU A 1 532 ? -20.578 -55.938 -19.156 1 94.31 532 GLU A O 1
ATOM 4383 N N . ASN A 1 533 ? -21.125 -58.125 -19.578 1 92.94 533 ASN A N 1
ATOM 4384 C CA . ASN A 1 533 ? -20.156 -58.344 -20.656 1 92.94 533 ASN A CA 1
ATOM 4385 C C . ASN A 1 533 ? -20.828 -58.281 -22.031 1 92.94 533 ASN A C 1
ATOM 4387 O O . ASN A 1 533 ? -21.766 -59.031 -22.281 1 92.94 533 ASN A O 1
ATOM 4391 N N . HIS A 1 534 ? -20.391 -57.344 -22.875 1 92.06 534 HIS A N 1
ATOM 4392 C CA . HIS A 1 534 ? -20.969 -57.188 -24.203 1 92.06 534 HIS A CA 1
ATOM 4393 C C . HIS A 1 534 ? -19.969 -57.562 -25.281 1 92.06 534 HIS A C 1
ATOM 4395 O O . HIS A 1 534 ? -20.031 -57.031 -26.406 1 92.06 534 HIS A O 1
ATOM 4401 N N . GLY A 1 535 ? -18.938 -58.5 -25.094 1 85.25 535 GLY A N 1
ATOM 4402 C CA . GLY A 1 535 ? -17.969 -58.969 -26.047 1 85.25 535 GLY A CA 1
ATOM 4403 C C . GLY A 1 535 ? -16.797 -58.031 -26.234 1 85.25 535 GLY A C 1
ATOM 4404 O O . GLY A 1 535 ? -15.648 -58.406 -25.922 1 85.25 535 GLY A O 1
ATOM 4405 N N . GLY A 1 536 ? -17.109 -56.781 -26.672 1 89.19 536 GLY A N 1
ATOM 4406 C CA . GLY A 1 536 ? -16.031 -55.812 -26.906 1 89.19 536 GLY A CA 1
ATOM 4407 C C . GLY A 1 536 ? -15.812 -54.844 -25.766 1 89.19 536 GLY A C 1
ATOM 4408 O O . GLY A 1 536 ? -14.75 -54.25 -25.656 1 89.19 536 GLY A O 1
ATOM 4409 N N . TYR A 1 537 ? -16.812 -54.75 -24.953 1 92.81 537 TYR A N 1
ATOM 4410 C CA . TYR A 1 537 ? -16.719 -53.844 -23.812 1 92.81 537 TYR A CA 1
ATOM 4411 C C . TYR A 1 537 ? -17.516 -54.344 -22.625 1 92.81 537 TYR A C 1
ATOM 4413 O O . TYR A 1 537 ? -18.375 -55.219 -22.781 1 92.81 537 TYR A O 1
ATOM 4421 N N . ARG A 1 538 ? -17.156 -54.062 -21.391 1 94.81 538 ARG A N 1
ATOM 4422 C CA . ARG A 1 538 ? -17.859 -54.406 -20.156 1 94.81 538 ARG A CA 1
ATOM 4423 C C . ARG A 1 538 ? -18.453 -53.156 -19.5 1 94.81 538 ARG A C 1
ATOM 4425 O O . ARG A 1 538 ? -17.875 -52.062 -19.562 1 94.81 538 ARG A O 1
ATOM 4432 N N . VAL A 1 539 ? -19.609 -53.312 -19.016 1 96.38 539 VAL A N 1
ATOM 4433 C CA . VAL A 1 539 ? -20.266 -52.219 -18.312 1 96.38 539 VAL A CA 1
ATOM 4434 C C . VAL A 1 539 ? -20.344 -52.562 -16.828 1 96.38 539 VAL A C 1
ATOM 4436 O O . VAL A 1 539 ? -20.969 -53.531 -16.438 1 96.38 539 VAL A O 1
ATOM 4439 N N . HIS A 1 540 ? -19.641 -51.75 -16.016 1 96.5 540 HIS A N 1
ATOM 4440 C CA . HIS A 1 540 ? -19.703 -51.906 -14.562 1 96.5 540 HIS A CA 1
ATOM 4441 C C . HIS A 1 540 ? -20.703 -50.938 -13.945 1 96.5 540 HIS A C 1
ATOM 4443 O O . HIS A 1 540 ? -20.625 -49.719 -14.188 1 96.5 540 HIS A O 1
ATOM 4449 N N . THR A 1 541 ? -21.625 -51.438 -13.258 1 96.62 541 THR A N 1
ATOM 4450 C CA . THR A 1 541 ? -22.594 -50.594 -12.555 1 96.62 541 THR A CA 1
ATOM 4451 C C . THR A 1 541 ? -22.172 -50.406 -11.094 1 96.62 541 THR A C 1
ATOM 4453 O O . THR A 1 541 ? -21.938 -51.375 -10.375 1 96.62 541 THR A O 1
ATOM 4456 N N . LEU A 1 542 ? -22.031 -49.062 -10.703 1 96.19 542 LEU A N 1
ATOM 4457 C CA . LEU A 1 542 ? -21.578 -48.75 -9.359 1 96.19 542 LEU A CA 1
ATOM 4458 C C . LEU A 1 542 ? -22.656 -48 -8.57 1 96.19 542 LEU A C 1
ATOM 4460 O O . LEU A 1 542 ? -23.531 -47.344 -9.164 1 96.19 542 LEU A O 1
ATOM 4464 N N . THR A 1 543 ? -22.594 -48.188 -7.262 1 94.75 543 THR A N 1
ATOM 4465 C CA . THR A 1 543 ? -23.453 -47.438 -6.352 1 94.75 543 THR A CA 1
ATOM 4466 C C . THR A 1 543 ? -22.641 -46.812 -5.207 1 94.75 543 THR A C 1
ATOM 4468 O O . THR A 1 543 ? -21.438 -47.094 -5.094 1 94.75 543 THR A O 1
ATOM 4471 N N . LYS A 1 544 ? -23.234 -45.906 -4.465 1 92.81 544 LYS A N 1
ATOM 4472 C CA . LYS A 1 544 ? -22.562 -45.188 -3.383 1 92.81 544 LYS A CA 1
ATOM 4473 C C . LYS A 1 544 ? -23.016 -45.719 -2.021 1 92.81 544 LYS A C 1
ATOM 4475 O O . LYS A 1 544 ? -24.188 -46.062 -1.847 1 92.81 544 LYS A O 1
ATOM 4480 N N . PHE A 1 545 ? -22.125 -45.688 -1.14 1 91.31 545 PHE A N 1
ATOM 4481 C CA . PHE A 1 545 ? -22.453 -46.062 0.227 1 91.31 545 PHE A CA 1
ATOM 4482 C C . PHE A 1 545 ? -23.562 -45.219 0.804 1 91.31 545 PHE A C 1
ATOM 4484 O O . PHE A 1 545 ? -23.516 -43.969 0.711 1 91.31 545 PHE A O 1
ATOM 4491 N N . ARG A 1 546 ? -24.641 -45.656 1.294 1 90.19 546 ARG A N 1
ATOM 4492 C CA . ARG A 1 546 ? -25.766 -45 1.976 1 90.19 546 ARG A CA 1
ATOM 4493 C C . ARG A 1 546 ? -26.719 -44.344 0.976 1 90.19 546 ARG A C 1
ATOM 4495 O O . ARG A 1 546 ? -27.625 -43.625 1.364 1 90.19 546 ARG A O 1
ATOM 4502 N N . SER A 1 547 ? -26.453 -44.562 -0.344 1 89.62 547 SER A N 1
ATOM 4503 C CA . SER A 1 547 ? -27.328 -44.062 -1.39 1 89.62 547 SER A CA 1
ATOM 4504 C C . SER A 1 547 ? -27.5 -45.062 -2.514 1 89.62 547 SER A C 1
ATOM 4506 O O . SER A 1 547 ? -27.062 -44.844 -3.643 1 89.62 547 SER A O 1
ATOM 4508 N N . PRO A 1 548 ? -28.281 -46 -2.248 1 86.44 548 PRO A N 1
ATOM 4509 C CA . PRO A 1 548 ? -28.406 -47.062 -3.234 1 86.44 548 PRO A CA 1
ATOM 4510 C C . PRO A 1 548 ? -29.203 -46.625 -4.465 1 86.44 548 PRO A C 1
ATOM 4512 O O . PRO A 1 548 ? -29.094 -47.25 -5.523 1 86.44 548 PRO A O 1
ATOM 4515 N N . GLU A 1 549 ? -29.859 -45.531 -4.289 1 85.88 549 GLU A N 1
ATOM 4516 C CA . GLU A 1 549 ? -30.719 -45.062 -5.387 1 85.88 549 GLU A CA 1
ATOM 4517 C C . GLU A 1 549 ? -29.891 -44.469 -6.516 1 85.88 549 GLU A C 1
ATOM 4519 O O . GLU A 1 549 ? -30.328 -44.438 -7.668 1 85.88 549 GLU A O 1
ATOM 4524 N N . LYS A 1 550 ? -28.75 -44.062 -6.211 1 88.06 550 LYS A N 1
ATOM 4525 C CA . LYS A 1 550 ? -27.906 -43.438 -7.227 1 88.06 550 LYS A CA 1
ATOM 4526 C C . LYS A 1 550 ? -26.984 -44.469 -7.879 1 88.06 550 LYS A C 1
ATOM 4528 O O . LYS A 1 550 ? -26.281 -45.219 -7.188 1 88.06 550 LYS A O 1
ATOM 4533 N N . ILE A 1 551 ? -27.078 -44.5 -9.188 1 91.31 551 ILE A N 1
ATOM 4534 C CA . ILE A 1 551 ? -26.312 -45.5 -9.922 1 91.31 551 ILE A CA 1
ATOM 4535 C C . ILE A 1 551 ? -25.469 -44.844 -10.992 1 91.31 551 ILE A C 1
ATOM 4537 O O . ILE A 1 551 ? -25.891 -43.875 -11.617 1 91.31 551 ILE A O 1
ATOM 4541 N N . TRP A 1 552 ? -24.266 -45.312 -11.094 1 93.94 552 TRP A N 1
ATOM 4542 C CA . TRP A 1 552 ? -23.359 -44.875 -12.148 1 93.94 552 TRP A CA 1
ATOM 4543 C C . TRP A 1 552 ? -22.859 -46.062 -12.977 1 93.94 552 TRP A C 1
ATOM 4545 O O . TRP A 1 552 ? -22.688 -47.156 -12.453 1 93.94 552 TRP A O 1
ATOM 4555 N N . LYS A 1 553 ? -22.688 -45.844 -14.266 1 95.31 553 LYS A N 1
ATOM 4556 C CA . LYS A 1 553 ? -22.219 -46.875 -15.172 1 95.31 553 LYS A CA 1
ATOM 4557 C C . LYS A 1 553 ? -20.906 -46.5 -15.82 1 95.31 553 LYS A C 1
ATOM 4559 O O . LYS A 1 553 ? -20.75 -45.375 -16.297 1 95.31 553 LYS A O 1
ATOM 4564 N N . VAL A 1 554 ? -19.953 -47.375 -15.711 1 96.94 554 VAL A N 1
ATOM 4565 C CA . VAL A 1 554 ? -18.656 -47.188 -16.344 1 96.94 554 VAL A CA 1
ATOM 4566 C C . VAL A 1 554 ? -18.438 -48.219 -17.453 1 96.94 554 VAL A C 1
ATOM 4568 O O . VAL A 1 554 ? -18.5 -49.406 -17.203 1 96.94 554 VAL A O 1
ATOM 4571 N N . CYS A 1 555 ? -18.234 -47.719 -18.625 1 96.06 555 CYS A N 1
ATOM 4572 C CA . CYS A 1 555 ? -17.953 -48.562 -19.766 1 96.06 555 CYS A CA 1
ATOM 4573 C C . CYS A 1 555 ? -16.453 -48.781 -19.922 1 96.06 555 CYS A C 1
ATOM 4575 O O . CYS A 1 555 ? -15.688 -47.844 -20.062 1 96.06 555 CYS A O 1
ATOM 4577 N N . TYR A 1 556 ? -16.016 -50.031 -19.891 1 95.62 556 TYR A N 1
ATOM 4578 C CA . TYR A 1 556 ? -14.609 -50.406 -19.984 1 95.62 556 TYR A CA 1
ATOM 4579 C C . TYR A 1 556 ? -14.336 -51.156 -21.281 1 95.62 556 TYR A C 1
ATOM 4581 O O . TYR A 1 556 ? -14.891 -52.219 -21.5 1 95.62 556 TYR A O 1
ATOM 4589 N N . GLY A 1 557 ? -13.492 -50.531 -22.125 1 93.38 557 GLY A N 1
ATOM 4590 C CA . GLY A 1 557 ? -13.102 -51.188 -23.344 1 93.38 557 GLY A CA 1
ATOM 4591 C C . GLY A 1 557 ? -12 -52.219 -23.141 1 93.38 557 GLY A C 1
ATOM 4592 O O . GLY A 1 557 ? -10.922 -51.875 -22.641 1 93.38 557 GLY A O 1
ATOM 4593 N N . ASN A 1 558 ? -12.148 -53.469 -23.672 1 88.62 558 ASN A N 1
ATOM 4594 C CA . ASN A 1 558 ? -11.211 -54.562 -23.422 1 88.62 558 ASN A CA 1
ATOM 4595 C C . ASN A 1 558 ? -9.93 -54.375 -24.234 1 88.62 558 ASN A C 1
ATOM 4597 O O . ASN A 1 558 ? -8.836 -54.688 -23.75 1 88.62 558 ASN A O 1
ATOM 4601 N N . SER A 1 559 ? -10.023 -53.781 -25.359 1 88.88 559 SER A N 1
ATOM 4602 C CA . SER A 1 559 ? -8.867 -53.688 -26.25 1 88.88 559 SER A CA 1
ATOM 4603 C C . SER A 1 559 ? -7.988 -52.5 -25.906 1 88.88 559 SER A C 1
ATOM 4605 O O . SER A 1 559 ? -6.77 -52.625 -25.75 1 88.88 559 SER A O 1
ATOM 4607 N N . ASP A 1 560 ? -8.555 -51.344 -25.734 1 89.19 560 ASP A N 1
ATOM 4608 C CA . ASP A 1 560 ? -7.773 -50.125 -25.531 1 89.19 560 ASP A CA 1
ATOM 4609 C C . ASP A 1 560 ? -7.848 -49.656 -24.078 1 89.19 560 ASP A C 1
ATOM 4611 O O . ASP A 1 560 ? -7.176 -48.688 -23.688 1 89.19 560 ASP A O 1
ATOM 4615 N N . ARG A 1 561 ? -8.555 -50.375 -23.219 1 91.5 561 ARG A N 1
ATOM 4616 C CA . ARG A 1 561 ? -8.727 -50.062 -21.797 1 91.5 561 ARG A CA 1
ATOM 4617 C C . ARG A 1 561 ? -9.305 -48.656 -21.625 1 91.5 561 ARG A C 1
ATOM 4619 O O . ARG A 1 561 ? -8.953 -47.969 -20.672 1 91.5 561 ARG A O 1
ATOM 4626 N N . SER A 1 562 ? -10.07 -48.25 -22.609 1 93.75 562 SER A N 1
ATOM 4627 C CA . SER A 1 562 ? -10.75 -46.969 -22.516 1 93.75 562 SER A CA 1
ATOM 4628 C C . SER A 1 562 ? -11.906 -47.031 -21.516 1 93.75 562 SER A C 1
ATOM 4630 O O . SER A 1 562 ? -12.547 -48.062 -21.359 1 93.75 562 SER A O 1
ATOM 4632 N N . MET A 1 563 ? -12.094 -45.938 -20.812 1 95.38 563 MET A N 1
ATOM 4633 C CA . MET A 1 563 ? -13.164 -45.906 -19.812 1 95.38 563 MET A CA 1
ATOM 4634 C C . MET A 1 563 ? -14.023 -44.656 -19.984 1 95.38 563 MET A C 1
ATOM 4636 O O . MET A 1 563 ? -13.5 -43.562 -20.203 1 95.38 563 MET A O 1
ATOM 4640 N N . LYS A 1 564 ? -15.328 -44.812 -19.969 1 94.69 564 LYS A N 1
ATOM 4641 C CA . LYS A 1 564 ? -16.297 -43.719 -20 1 94.69 564 LYS A CA 1
ATOM 4642 C C . LYS A 1 564 ? -17.328 -43.844 -18.891 1 94.69 564 LYS A C 1
ATOM 4644 O O . LYS A 1 564 ? -17.969 -44.906 -18.75 1 94.69 564 LYS A O 1
ATOM 4649 N N . CYS A 1 565 ? -17.406 -42.875 -18.078 1 94.75 565 CYS A N 1
ATOM 4650 C CA . CYS A 1 565 ? -18.344 -42.875 -16.953 1 94.75 565 CYS A CA 1
ATOM 4651 C C . CYS A 1 565 ? -19.547 -42 -17.234 1 94.75 565 CYS A C 1
ATOM 4653 O O . CYS A 1 565 ? -19.422 -40.938 -17.891 1 94.75 565 CYS A O 1
ATOM 4655 N N . THR A 1 566 ? -20.656 -42.344 -16.734 1 91.5 566 THR A N 1
ATOM 4656 C CA . THR A 1 566 ? -21.875 -41.594 -16.922 1 91.5 566 THR A CA 1
ATOM 4657 C C . THR A 1 566 ? -21.797 -40.25 -16.219 1 91.5 566 THR A C 1
ATOM 4659 O O . THR A 1 566 ? -22.547 -39.312 -16.547 1 91.5 566 THR A O 1
ATOM 4662 N N . CYS A 1 567 ? -20.938 -40.125 -15.258 1 89.94 567 CYS A N 1
ATOM 4663 C CA . CYS A 1 567 ? -20.812 -38.875 -14.539 1 89.94 567 CYS A CA 1
ATOM 4664 C C . CYS A 1 567 ? -20.078 -37.844 -15.383 1 89.94 567 CYS A C 1
ATOM 4666 O O . CYS A 1 567 ? -20.172 -36.625 -15.125 1 89.94 567 CYS A O 1
ATOM 4668 N N . MET A 1 568 ? -19.234 -38.188 -16.312 1 91.25 568 MET A N 1
ATOM 4669 C CA . MET A 1 568 ? -18.516 -37.344 -17.281 1 91.25 568 MET A CA 1
ATOM 4670 C C . MET A 1 568 ? -17.547 -36.406 -16.594 1 91.25 568 MET A C 1
ATOM 4672 O O . MET A 1 568 ? -17.312 -35.281 -17.062 1 91.25 568 MET A O 1
ATOM 4676 N N . MET A 1 569 ? -17.062 -36.812 -15.43 1 91.38 569 MET A N 1
ATOM 4677 C CA . MET A 1 569 ? -16.125 -36 -14.695 1 91.38 569 MET A CA 1
ATOM 4678 C C . MET A 1 569 ? -14.781 -35.938 -15.422 1 91.38 569 MET A C 1
ATOM 4680 O O . MET A 1 569 ? -14.141 -34.875 -15.469 1 91.38 569 MET A O 1
ATOM 4684 N N . PHE A 1 570 ? -14.359 -37.031 -15.945 1 93.5 570 PHE A N 1
ATOM 4685 C CA . PHE A 1 570 ? -13.086 -37.062 -16.656 1 93.5 570 PHE A CA 1
ATOM 4686 C C . PHE A 1 570 ? -13.078 -36.062 -17.797 1 93.5 570 PHE A C 1
ATOM 4688 O O . PHE A 1 570 ? -12.117 -35.312 -17.969 1 93.5 570 PHE A O 1
ATOM 4695 N N . GLU A 1 571 ? -14.156 -36 -18.531 1 90.88 571 GLU A N 1
ATOM 4696 C CA . GLU A 1 571 ? -14.273 -35.094 -19.672 1 90.88 571 GLU A CA 1
ATOM 4697 C C . GLU A 1 571 ? -14.367 -33.625 -19.203 1 90.88 571 GLU A C 1
ATOM 4699 O O . GLU A 1 571 ? -13.969 -32.719 -19.922 1 90.88 571 GLU A O 1
ATOM 4704 N N . SER A 1 572 ? -14.805 -33.469 -18.047 1 89.38 572 SER A N 1
ATOM 4705 C CA . SER A 1 572 ? -15.055 -32.125 -17.547 1 89.38 572 SER A CA 1
ATOM 4706 C C . SER A 1 572 ? -13.82 -31.562 -16.859 1 89.38 572 SER A C 1
ATOM 4708 O O . SER A 1 572 ? -13.523 -30.375 -17 1 89.38 572 SER A O 1
ATOM 4710 N N . VAL A 1 573 ? -13.109 -32.344 -16.062 1 90.25 573 VAL A N 1
ATOM 4711 C CA . VAL A 1 573 ? -12.023 -31.828 -15.234 1 90.25 573 VAL A CA 1
ATOM 4712 C C . VAL A 1 573 ? -10.688 -32.375 -15.727 1 90.25 573 VAL A C 1
ATOM 4714 O O . VAL A 1 573 ? -9.641 -31.766 -15.523 1 90.25 573 VAL A O 1
ATOM 4717 N N . GLY A 1 574 ? -10.695 -33.531 -16.297 1 89.88 574 GLY A N 1
ATOM 4718 C CA . GLY A 1 574 ? -9.484 -34.094 -16.891 1 89.88 574 GLY A CA 1
ATOM 4719 C C . GLY A 1 574 ? -8.82 -35.125 -16.016 1 89.88 574 GLY A C 1
ATOM 4720 O O . GLY A 1 574 ? -7.707 -35.594 -16.312 1 89.88 574 GLY A O 1
ATOM 4721 N N . PHE A 1 575 ? -9.516 -35.5 -14.852 1 92.06 575 PHE A N 1
ATOM 4722 C CA . PHE A 1 575 ? -9.031 -36.562 -13.977 1 92.06 575 PHE A CA 1
ATOM 4723 C C . PHE A 1 575 ? -10.031 -37.719 -13.906 1 92.06 575 PHE A C 1
ATOM 4725 O O . PHE A 1 575 ? -11.242 -37.5 -14.008 1 92.06 575 PHE A O 1
ATOM 4732 N N . PRO A 1 576 ? -9.414 -38.875 -13.75 1 94.94 576 PRO A N 1
ATOM 4733 C CA . PRO A 1 576 ? -10.359 -40 -13.555 1 94.94 576 PRO A CA 1
ATOM 4734 C C . PRO A 1 576 ? -11.25 -39.781 -12.328 1 94.94 576 PRO A C 1
ATOM 4736 O O . PRO A 1 576 ? -10.758 -39.406 -11.266 1 94.94 576 PRO A O 1
ATOM 4739 N N . CYS A 1 577 ? -12.508 -40.031 -12.562 1 95 577 CYS A N 1
ATOM 4740 C CA . CYS A 1 577 ? -13.453 -39.875 -11.461 1 95 577 CYS A CA 1
ATOM 4741 C C . CYS A 1 577 ? -13.344 -41.031 -10.492 1 95 577 CYS A C 1
ATOM 4743 O O . CYS A 1 577 ? -12.703 -42.062 -10.789 1 95 577 CYS A O 1
ATOM 4745 N N . PRO A 1 578 ? -13.93 -40.875 -9.328 1 96.19 578 PRO A N 1
ATOM 4746 C CA . PRO A 1 578 ? -13.898 -42 -8.367 1 96.19 578 PRO A CA 1
ATOM 4747 C C . PRO A 1 578 ? -14.477 -43.281 -8.93 1 96.19 578 PRO A C 1
ATOM 4749 O O . PRO A 1 578 ? -14.008 -44.375 -8.602 1 96.19 578 PRO A O 1
ATOM 4752 N N . HIS A 1 579 ? -15.453 -43.219 -9.852 1 96.31 579 HIS A N 1
ATOM 4753 C CA . HIS A 1 579 ? -16.078 -44.406 -10.461 1 96.31 579 HIS A CA 1
ATOM 4754 C C . HIS A 1 579 ? -15.086 -45.156 -11.344 1 96.31 579 HIS A C 1
ATOM 4756 O O . HIS A 1 579 ? -14.992 -46.375 -11.273 1 96.31 579 HIS A O 1
ATOM 4762 N N . ILE A 1 580 ? -14.375 -44.375 -12.086 1 96.75 580 ILE A N 1
ATOM 4763 C CA . ILE A 1 580 ? -13.367 -44.938 -12.977 1 96.75 580 ILE A CA 1
ATOM 4764 C C . ILE A 1 580 ? -12.266 -45.625 -12.156 1 96.75 580 ILE A C 1
ATOM 4766 O O . ILE A 1 580 ? -11.773 -46.688 -12.523 1 96.75 580 ILE A O 1
ATOM 4770 N N . ILE A 1 581 ? -11.93 -45.031 -11.055 1 96.5 581 ILE A N 1
ATOM 4771 C CA . ILE A 1 581 ? -10.867 -45.562 -10.203 1 96.5 581 ILE A CA 1
ATOM 4772 C C . ILE A 1 581 ? -11.297 -46.875 -9.602 1 96.5 581 ILE A C 1
ATOM 4774 O O . ILE A 1 581 ? -10.492 -47.812 -9.484 1 96.5 581 ILE A O 1
ATOM 4778 N N . VAL A 1 582 ? -12.547 -46.969 -9.25 1 96.38 582 VAL A N 1
ATOM 4779 C CA . VAL A 1 582 ? -13.07 -48.25 -8.719 1 96.38 582 VAL A CA 1
ATOM 4780 C C . VAL A 1 582 ? -12.953 -49.344 -9.781 1 96.38 582 VAL A C 1
ATOM 4782 O O . VAL A 1 582 ? -12.586 -50.469 -9.469 1 96.38 582 VAL A O 1
ATOM 4785 N N . VAL A 1 583 ? -13.258 -48.969 -10.961 1 96.44 583 VAL A N 1
ATOM 4786 C CA . VAL A 1 583 ? -13.18 -49.938 -12.047 1 96.44 583 VAL A CA 1
ATOM 4787 C C . VAL A 1 583 ? -11.719 -50.344 -12.281 1 96.44 583 VAL A C 1
ATOM 4789 O O . VAL A 1 583 ? -11.43 -51.5 -12.594 1 96.44 583 VAL A O 1
ATOM 4792 N N . MET A 1 584 ? -10.812 -49.438 -12.141 1 95.38 584 MET A N 1
ATOM 4793 C CA . MET A 1 584 ? -9.391 -49.75 -12.234 1 95.38 584 MET A CA 1
ATOM 4794 C C . MET A 1 584 ? -9.008 -50.812 -11.195 1 95.38 584 MET A C 1
ATOM 4796 O O . MET A 1 584 ? -8.203 -51.688 -11.469 1 95.38 584 MET A O 1
ATOM 4800 N N . LYS A 1 585 ? -9.562 -50.688 -10.094 1 93.25 585 LYS A N 1
ATOM 4801 C CA . LYS A 1 585 ? -9.312 -51.625 -9.016 1 93.25 585 LYS A CA 1
ATOM 4802 C C . LYS A 1 585 ? -9.859 -53 -9.367 1 93.25 585 LYS A C 1
ATOM 4804 O O . LYS A 1 585 ? -9.18 -54.031 -9.18 1 93.25 585 LYS A O 1
ATOM 4809 N N . ILE A 1 586 ? -11.078 -53.031 -9.875 1 93 586 ILE A N 1
ATOM 4810 C CA . ILE A 1 586 ? -11.766 -54.281 -10.211 1 93 586 ILE A CA 1
ATOM 4811 C C . ILE A 1 586 ? -11 -55 -11.32 1 93 586 ILE A C 1
ATOM 4813 O O . ILE A 1 586 ? -10.883 -56.219 -11.297 1 93 586 ILE A O 1
ATOM 4817 N N . GLU A 1 587 ? -10.492 -54.25 -12.203 1 92.81 587 GLU A N 1
ATOM 4818 C CA . GLU A 1 587 ? -9.789 -54.812 -13.352 1 92.81 587 GLU A CA 1
ATOM 4819 C C . GLU A 1 587 ? -8.312 -55.031 -13.039 1 92.81 587 GLU A C 1
ATOM 4821 O O . GLU A 1 587 ? -7.547 -55.469 -13.906 1 92.81 587 GLU A O 1
ATOM 4826 N N . HIS A 1 588 ? -7.812 -54.688 -11.812 1 92 588 HIS A N 1
ATOM 4827 C CA . HIS A 1 588 ? -6.465 -54.938 -11.297 1 92 588 HIS A CA 1
ATOM 4828 C C . HIS A 1 588 ? -5.422 -54.219 -12.172 1 92 588 HIS A C 1
ATOM 4830 O O . HIS A 1 588 ? -4.422 -54.844 -12.555 1 92 588 HIS A O 1
ATOM 4836 N N . LEU A 1 589 ? -5.777 -53.031 -12.5 1 93.06 589 LEU A N 1
ATOM 4837 C CA . LEU A 1 589 ? -4.836 -52.25 -13.297 1 93.06 589 LEU A CA 1
ATOM 4838 C C . LEU A 1 589 ? -3.73 -51.656 -12.422 1 93.06 589 LEU A C 1
ATOM 4840 O O . LEU A 1 589 ? -4 -51.156 -11.336 1 93.06 589 LEU A O 1
ATOM 4844 N N . GLU A 1 590 ? -2.516 -51.719 -12.922 1 92.69 590 GLU A N 1
ATOM 4845 C CA . GLU A 1 590 ? -1.373 -51.188 -12.18 1 92.69 590 GLU A CA 1
ATOM 4846 C C . GLU A 1 590 ? -1 -49.781 -12.664 1 92.69 590 GLU A C 1
ATOM 4848 O O . GLU A 1 590 ? -0.312 -49.031 -11.961 1 92.69 590 GLU A O 1
ATOM 4853 N N . GLU A 1 591 ? -1.461 -49.531 -13.859 1 94.69 591 GLU A N 1
ATOM 4854 C CA . GLU A 1 591 ? -1.202 -48.219 -14.453 1 94.69 591 GLU A CA 1
ATOM 4855 C C . GLU A 1 591 ? -2.492 -47.594 -14.945 1 94.69 591 GLU A C 1
ATOM 4857 O O . GLU A 1 591 ? -3.434 -48.281 -15.328 1 94.69 591 GLU A O 1
ATOM 4862 N N . ILE A 1 592 ? -2.479 -46.344 -14.82 1 95.19 592 ILE A N 1
ATOM 4863 C CA . ILE A 1 592 ? -3.598 -45.594 -15.406 1 95.19 592 ILE A CA 1
ATOM 4864 C C . ILE A 1 592 ? -3.523 -45.688 -16.938 1 95.19 592 ILE A C 1
ATOM 4866 O O . ILE A 1 592 ? -2.502 -45.344 -17.531 1 95.19 592 ILE A O 1
ATOM 4870 N N . PRO A 1 593 ? -4.605 -46.125 -17.484 1 94.56 593 PRO A N 1
ATOM 4871 C CA . PRO A 1 593 ? -4.582 -46.188 -18.953 1 94.56 593 PRO A CA 1
ATOM 4872 C C . PRO A 1 593 ? -4.32 -44.844 -19.594 1 94.56 593 PRO A C 1
ATOM 4874 O O . PRO A 1 593 ? -4.809 -43.812 -19.109 1 94.56 593 PRO A O 1
ATOM 4877 N N . LYS A 1 594 ? -3.637 -44.812 -20.734 1 92.75 594 LYS A N 1
ATOM 4878 C CA . LYS A 1 594 ? -3.277 -43.594 -21.438 1 92.75 594 LYS A CA 1
ATOM 4879 C C . LYS A 1 594 ? -4.52 -42.812 -21.875 1 92.75 594 LYS A C 1
ATOM 4881 O O . LYS A 1 594 ? -4.496 -41.594 -21.953 1 92.75 594 LYS A O 1
ATOM 4886 N N . THR A 1 595 ? -5.605 -43.594 -22.047 1 93 595 THR A N 1
ATOM 4887 C CA . THR A 1 595 ? -6.855 -42.969 -22.484 1 93 595 THR A CA 1
ATOM 4888 C C . THR A 1 595 ? -7.508 -42.188 -21.344 1 93 595 THR A C 1
ATOM 4890 O O . THR A 1 595 ? -8.383 -41.344 -21.578 1 93 595 THR A O 1
ATOM 4893 N N . CYS A 1 596 ? -7.023 -42.469 -20.141 1 94.44 596 CYS A N 1
ATOM 4894 C CA . CYS A 1 596 ? -7.605 -41.812 -18.984 1 94.44 596 CYS A CA 1
ATOM 4895 C C . CYS A 1 596 ? -6.672 -40.719 -18.438 1 94.44 596 CYS A C 1
ATOM 4897 O O . CYS A 1 596 ? -6.828 -40.281 -17.312 1 94.44 596 CYS A O 1
ATOM 4899 N N . ILE A 1 597 ? -5.676 -40.375 -19.219 1 93.69 597 ILE A N 1
ATOM 4900 C CA . ILE A 1 597 ? -4.742 -39.312 -18.844 1 93.69 597 ILE A CA 1
ATOM 4901 C C . ILE A 1 597 ? -4.82 -38.188 -19.844 1 93.69 597 ILE A C 1
ATOM 4903 O O . ILE A 1 597 ? -4.602 -38.375 -21.031 1 93.69 597 ILE A O 1
ATOM 4907 N N . MET A 1 598 ? -5.16 -37.062 -19.344 1 92.38 598 MET A N 1
ATOM 4908 C CA . MET A 1 598 ? -5.102 -35.875 -20.188 1 92.38 598 MET A CA 1
ATOM 4909 C C . MET A 1 598 ? -3.688 -35.312 -20.219 1 92.38 598 MET A C 1
ATOM 4911 O O . MET A 1 598 ? -3.119 -35 -19.172 1 92.38 598 MET A O 1
ATOM 4915 N N . LYS A 1 599 ? -3.143 -35.094 -21.312 1 90.69 599 LYS A N 1
ATOM 4916 C CA . LYS A 1 599 ? -1.767 -34.625 -21.5 1 90.69 599 LYS A CA 1
ATOM 4917 C C . LYS A 1 599 ? -1.537 -33.312 -20.781 1 90.69 599 LYS A C 1
ATOM 4919 O O . LYS A 1 599 ? -0.462 -33.062 -20.234 1 90.69 599 LYS A O 1
ATOM 4924 N N . ARG A 1 600 ? -2.51 -32.531 -20.703 1 91.44 600 ARG A N 1
ATOM 4925 C CA . ARG A 1 600 ? -2.355 -31.172 -20.172 1 91.44 600 ARG A CA 1
ATOM 4926 C C . ARG A 1 600 ? -2.031 -31.203 -18.688 1 91.44 600 ARG A C 1
ATOM 4928 O O . ARG A 1 600 ? -1.5 -30.234 -18.141 1 91.44 600 ARG A O 1
ATOM 4935 N N . TRP A 1 601 ? -2.424 -32.281 -18 1 94.25 601 TRP A N 1
ATOM 4936 C CA . TRP A 1 601 ? -2.199 -32.375 -16.562 1 94.25 601 TRP A CA 1
ATOM 4937 C C . TRP A 1 601 ? -0.93 -33.156 -16.25 1 94.25 601 TRP A C 1
ATOM 4939 O O . TRP A 1 601 ? -0.576 -33.344 -15.078 1 94.25 601 TRP A O 1
ATOM 4949 N N . SER A 1 602 ? -0.227 -33.562 -17.266 1 94.44 602 SER A N 1
ATOM 4950 C CA . SER A 1 602 ? 0.955 -34.406 -17.109 1 94.44 602 SER A CA 1
ATOM 4951 C C . SER A 1 602 ? 2.229 -33.562 -17.062 1 94.44 602 SER A C 1
ATOM 4953 O O . SER A 1 602 ? 2.213 -32.375 -17.406 1 94.44 602 SER A O 1
ATOM 4955 N N . LYS A 1 603 ? 3.334 -34.188 -16.625 1 92.81 603 LYS A N 1
ATOM 4956 C CA . LYS A 1 603 ? 4.645 -33.531 -16.547 1 92.81 603 LYS A CA 1
ATOM 4957 C C . LYS A 1 603 ? 5.168 -33.219 -17.953 1 92.81 603 LYS A C 1
ATOM 4959 O O . LYS A 1 603 ? 5.992 -32.312 -18.109 1 92.81 603 LYS A O 1
ATOM 4964 N N . LEU A 1 604 ? 4.641 -33.844 -18.938 1 90.5 604 LEU A N 1
ATOM 4965 C CA . LEU A 1 604 ? 5.129 -33.656 -20.312 1 90.5 604 LEU A CA 1
ATOM 4966 C C . LEU A 1 604 ? 4.195 -32.75 -21.109 1 90.5 604 LEU A C 1
ATOM 4968 O O . LEU A 1 604 ? 4.195 -32.781 -22.344 1 90.5 604 LEU A O 1
ATOM 4972 N N . ALA A 1 605 ? 3.449 -32 -20.422 1 92.31 605 ALA A N 1
ATOM 4973 C CA . ALA A 1 605 ? 2.441 -31.172 -21.078 1 92.31 605 ALA A CA 1
ATOM 4974 C C . ALA A 1 605 ? 3.088 -30.188 -22.062 1 92.31 605 ALA A C 1
ATOM 4976 O O . ALA A 1 605 ? 2.52 -29.891 -23.109 1 92.31 605 ALA A O 1
ATOM 4977 N N . LYS A 1 606 ? 4.355 -29.719 -21.828 1 88.25 606 LYS A N 1
ATOM 4978 C CA . LYS A 1 606 ? 4.988 -28.703 -22.656 1 88.25 606 LYS A CA 1
ATOM 4979 C C . LYS A 1 606 ? 5.98 -29.328 -23.641 1 88.25 606 LYS A C 1
ATOM 4981 O O . LYS A 1 606 ? 6.523 -28.641 -24.5 1 88.25 606 LYS A O 1
ATOM 4986 N N . GLU A 1 607 ? 6.414 -30.516 -23.609 1 81.88 607 GLU A N 1
ATOM 4987 C CA . GLU A 1 607 ? 7.441 -31.125 -24.453 1 81.88 607 GLU A CA 1
ATOM 4988 C C . GLU A 1 607 ? 6.961 -31.266 -25.891 1 81.88 607 GLU A C 1
ATOM 4990 O O . GLU A 1 607 ? 7.758 -31.156 -26.828 1 81.88 607 GLU A O 1
ATOM 4995 N N . THR A 1 608 ? 5.852 -31.656 -26.266 1 63.22 608 THR A N 1
ATOM 4996 C CA . THR A 1 608 ? 5.508 -31.922 -27.656 1 63.22 608 THR A CA 1
ATOM 4997 C C . THR A 1 608 ? 5.223 -30.625 -28.406 1 63.22 608 THR A C 1
ATOM 4999 O O . THR A 1 608 ? 5.082 -30.641 -29.625 1 63.22 608 THR A O 1
ATOM 5002 N N . VAL A 1 609 ? 5.254 -29.578 -27.938 1 50.94 609 VAL A N 1
ATOM 5003 C CA . VAL A 1 609 ? 4.902 -28.469 -28.828 1 50.94 609 VAL A CA 1
ATOM 5004 C C . VAL A 1 609 ? 6.172 -27.844 -29.391 1 50.94 609 VAL A C 1
ATOM 5006 O O . VAL A 1 609 ? 7.16 -27.656 -28.672 1 50.94 609 VAL A O 1
ATOM 5009 N N . MET B 1 1 ? -28.547 -5.973 12.398 1 19.98 1 MET B N 1
ATOM 5010 C CA . MET B 1 1 ? -27.516 -4.988 12.07 1 19.98 1 MET B CA 1
ATOM 5011 C C . MET B 1 1 ? -26.125 -5.613 12.148 1 19.98 1 MET B C 1
ATOM 5013 O O . MET B 1 1 ? -25.531 -5.691 13.227 1 19.98 1 MET B O 1
ATOM 5017 N N . ASP B 1 2 ? -25.969 -6.676 11.391 1 19.8 2 ASP B N 1
ATOM 5018 C CA . ASP B 1 2 ? -25.047 -7.805 11.492 1 19.8 2 ASP B CA 1
ATOM 5019 C C . ASP B 1 2 ? -23.594 -7.363 11.234 1 19.8 2 ASP B C 1
ATOM 5021 O O . ASP B 1 2 ? -23.266 -6.922 10.133 1 19.8 2 ASP B O 1
ATOM 5025 N N . LYS B 1 3 ? -22.906 -6.848 12.312 1 20.2 3 LYS B N 1
ATOM 5026 C CA . LYS B 1 3 ? -21.562 -6.293 12.438 1 20.2 3 LYS B CA 1
ATOM 5027 C C . LYS B 1 3 ? -20.562 -7.09 11.617 1 20.2 3 LYS B C 1
ATOM 5029 O O . LYS B 1 3 ? -20.859 -8.195 11.148 1 20.2 3 LYS B O 1
ATOM 5034 N N . GLY B 1 4 ? -19.344 -6.941 12.023 1 20.84 4 GLY B N 1
ATOM 5035 C CA . GLY B 1 4 ? -17.984 -7.035 11.539 1 20.84 4 GLY B CA 1
ATOM 5036 C C . GLY B 1 4 ? -17.562 -8.445 11.18 1 20.84 4 GLY B C 1
ATOM 5037 O O . GLY B 1 4 ? -17.344 -9.281 12.062 1 20.84 4 GLY B O 1
ATOM 5038 N N . LYS B 1 5 ? -18.266 -9.133 10.219 1 25.78 5 LYS B N 1
ATOM 5039 C CA . LYS B 1 5 ? -17.781 -10.445 9.812 1 25.78 5 LYS B CA 1
ATOM 5040 C C . LYS B 1 5 ? -16.266 -10.453 9.641 1 25.78 5 LYS B C 1
ATOM 5042 O O . LYS B 1 5 ? -15.727 -9.75 8.781 1 25.78 5 LYS B O 1
ATOM 5047 N N . GLY B 1 6 ? -15.617 -10.367 10.781 1 22.88 6 GLY B N 1
ATOM 5048 C CA . GLY B 1 6 ? -14.172 -10.414 10.93 1 22.88 6 GLY B CA 1
ATOM 5049 C C . GLY B 1 6 ? -13.516 -11.445 10.031 1 22.88 6 GLY B C 1
ATOM 5050 O O . GLY B 1 6 ? -13.969 -12.586 9.945 1 22.88 6 GLY B O 1
ATOM 5051 N N . LYS B 1 7 ? -13.109 -11.023 8.781 1 25.78 7 LYS B N 1
ATOM 5052 C CA . LYS B 1 7 ? -12.266 -11.75 7.832 1 25.78 7 LYS B CA 1
ATOM 5053 C C . LYS B 1 7 ? -11.18 -12.539 8.555 1 25.78 7 LYS B C 1
ATOM 5055 O O . LYS B 1 7 ? -10.305 -11.961 9.195 1 25.78 7 LYS B O 1
ATOM 5060 N N . GLU B 1 8 ? -11.555 -13.602 9.242 1 22.72 8 GLU B N 1
ATOM 5061 C CA . GLU B 1 8 ? -10.609 -14.508 9.883 1 22.72 8 GLU B CA 1
ATOM 5062 C C . GLU B 1 8 ? -9.461 -14.867 8.945 1 22.72 8 GLU B C 1
ATOM 5064 O O . GLU B 1 8 ? -9.68 -15.492 7.906 1 22.72 8 GLU B O 1
ATOM 5069 N N . PHE B 1 9 ? -8.695 -13.852 8.594 1 23.28 9 PHE B N 1
ATOM 5070 C CA . PHE B 1 9 ? -7.441 -14.203 7.938 1 23.28 9 PHE B CA 1
ATOM 5071 C C . PHE B 1 9 ? -6.75 -15.352 8.664 1 23.28 9 PHE B C 1
ATOM 5073 O O . PHE B 1 9 ? -6.445 -15.242 9.859 1 23.28 9 PHE B O 1
ATOM 5080 N N . ILE B 1 10 ? -7.27 -16.531 8.484 1 22.25 10 ILE B N 1
ATOM 5081 C CA . ILE B 1 10 ? -6.59 -17.719 9 1 22.25 10 ILE B CA 1
ATOM 5082 C C . ILE B 1 10 ? -5.105 -17.656 8.656 1 22.25 10 ILE B C 1
ATOM 5084 O O . ILE B 1 10 ? -4.73 -17.703 7.484 1 22.25 10 ILE B O 1
ATOM 5088 N N . ILE B 1 11 ? -4.434 -16.656 9.211 1 23.33 11 ILE B N 1
ATOM 5089 C CA . ILE B 1 11 ? -2.979 -16.781 9.18 1 23.33 11 ILE B CA 1
ATOM 5090 C C . ILE B 1 11 ? -2.557 -18.156 9.68 1 23.33 11 ILE B C 1
ATOM 5092 O O . ILE B 1 11 ? -2.828 -18.516 10.828 1 23.33 11 ILE B O 1
ATOM 5096 N N . ASP B 1 12 ? -2.754 -19.156 8.844 1 22.86 12 ASP B N 1
ATOM 5097 C CA . ASP B 1 12 ? -2.154 -20.453 9.164 1 22.86 12 ASP B CA 1
ATOM 5098 C C . ASP B 1 12 ? -0.732 -20.281 9.695 1 22.86 12 ASP B C 1
ATOM 5100 O O . ASP B 1 12 ? 0.174 -19.906 8.945 1 22.86 12 ASP B O 1
ATOM 5104 N N . LEU B 1 13 ? -0.584 -19.734 10.875 1 23.8 13 LEU B N 1
ATOM 5105 C CA . LEU B 1 13 ? 0.646 -19.625 11.648 1 23.8 13 LEU B CA 1
ATOM 5106 C C . LEU B 1 13 ? 1.327 -20.969 11.797 1 23.8 13 LEU B C 1
ATOM 5108 O O . LEU B 1 13 ? 2.332 -21.094 12.5 1 23.8 13 LEU B O 1
ATOM 5112 N N . ASN B 1 14 ? 0.608 -22.094 11.375 1 22.58 14 ASN B N 1
ATOM 5113 C CA . ASN B 1 14 ? 1.1 -23.266 12.102 1 22.58 14 ASN B CA 1
ATOM 5114 C C . ASN B 1 14 ? 2.576 -23.516 11.82 1 22.58 14 ASN B C 1
ATOM 5116 O O . ASN B 1 14 ? 3.193 -24.391 12.445 1 22.58 14 ASN B O 1
ATOM 5120 N N . ASP B 1 15 ? 3.082 -23.438 10.609 1 23.72 15 ASP B N 1
ATOM 5121 C CA . ASP B 1 15 ? 4.062 -24.469 10.328 1 23.72 15 ASP B CA 1
ATOM 5122 C C . ASP B 1 15 ? 5.293 -24.328 11.219 1 23.72 15 ASP B C 1
ATOM 5124 O O . ASP B 1 15 ? 5.996 -23.312 11.156 1 23.72 15 ASP B O 1
ATOM 5128 N N . GLU B 1 16 ? 5.223 -24.688 12.445 1 25.16 16 GLU B N 1
ATOM 5129 C CA . GLU B 1 16 ? 6.41 -24.953 13.258 1 25.16 16 GLU B CA 1
ATOM 5130 C C . GLU B 1 16 ? 7.465 -25.719 12.453 1 25.16 16 GLU B C 1
ATOM 5132 O O . GLU B 1 16 ? 7.348 -26.922 12.258 1 25.16 16 GLU B O 1
ATOM 5137 N N . ASP B 1 17 ? 7.789 -25.391 11.25 1 24.83 17 ASP B N 1
ATOM 5138 C CA . ASP B 1 17 ? 8.914 -26.109 10.664 1 24.83 17 ASP B CA 1
ATOM 5139 C C . ASP B 1 17 ? 10.086 -26.188 11.641 1 24.83 17 ASP B C 1
ATOM 5141 O O . ASP B 1 17 ? 10.477 -25.172 12.234 1 24.83 17 ASP B O 1
ATOM 5145 N N . PHE B 1 18 ? 10.195 -27.266 12.375 1 25.2 18 PHE B N 1
ATOM 5146 C CA . PHE B 1 18 ? 11.461 -27.656 13 1 25.2 18 PHE B CA 1
ATOM 5147 C C . PHE B 1 18 ? 12.633 -27.328 12.078 1 25.2 18 PHE B C 1
ATOM 5149 O O . PHE B 1 18 ? 12.773 -27.938 11.016 1 25.2 18 PHE B O 1
ATOM 5156 N N . ASP B 1 19 ? 13.055 -26.125 12.008 1 25.55 19 ASP B N 1
ATOM 5157 C CA . ASP B 1 19 ? 14.234 -25.609 11.312 1 25.55 19 ASP B CA 1
ATOM 5158 C C . ASP B 1 19 ? 15.461 -26.469 11.617 1 25.55 19 ASP B C 1
ATOM 5160 O O . ASP B 1 19 ? 15.914 -26.531 12.758 1 25.55 19 ASP B O 1
ATOM 5164 N N . TYR B 1 20 ? 15.539 -27.688 11.109 1 25.12 20 TYR B N 1
ATOM 5165 C CA . TYR B 1 20 ? 16.922 -28.172 11.102 1 25.12 20 TYR B CA 1
ATOM 5166 C C . TYR B 1 20 ? 17.875 -27.047 10.75 1 25.12 20 TYR B C 1
ATOM 5168 O O . TYR B 1 20 ? 17.609 -26.25 9.852 1 25.12 20 TYR B O 1
ATOM 5176 N N . GLN B 1 21 ? 18.5 -26.5 11.75 1 25.56 21 GLN B N 1
ATOM 5177 C CA . GLN B 1 21 ? 19.578 -25.516 11.672 1 25.56 21 GLN B CA 1
ATOM 5178 C C . GLN B 1 21 ? 20.531 -25.844 10.523 1 25.56 21 GLN B C 1
ATOM 5180 O O . GLN B 1 21 ? 21.344 -26.766 10.625 1 25.56 21 GLN B O 1
ATOM 5185 N N . TYR B 1 22 ? 20.031 -25.891 9.328 1 27.25 22 TYR B N 1
ATOM 5186 C CA . TYR B 1 22 ? 21.094 -25.922 8.32 1 27.25 22 TYR B CA 1
ATOM 5187 C C . TYR B 1 22 ? 22.047 -24.75 8.5 1 27.25 22 TYR B C 1
ATOM 5189 O O . TYR B 1 22 ? 21.625 -23.609 8.664 1 27.25 22 TYR B O 1
ATOM 5197 N N . ASP B 1 23 ? 23.156 -24.953 9.156 1 27.56 23 ASP B N 1
ATOM 5198 C CA . ASP B 1 23 ? 24.281 -24.016 9.164 1 27.56 23 ASP B CA 1
ATOM 5199 C C . ASP B 1 23 ? 24.5 -23.406 7.777 1 27.56 23 ASP B C 1
ATOM 5201 O O . ASP B 1 23 ? 24.828 -24.125 6.828 1 27.56 23 ASP B O 1
ATOM 5205 N N . SER B 1 24 ? 23.719 -22.484 7.48 1 30.19 24 SER B N 1
ATOM 5206 C CA . SER B 1 24 ? 23.922 -21.75 6.238 1 30.19 24 SER B CA 1
ATOM 5207 C C . SER B 1 24 ? 25.375 -21.266 6.109 1 30.19 24 SER B C 1
ATOM 5209 O O . SER B 1 24 ? 25.969 -20.828 7.094 1 30.19 24 SER B O 1
ATOM 5211 N N . ILE B 1 25 ? 26.109 -21.734 5.188 1 31.89 25 ILE B N 1
ATOM 5212 C CA . ILE B 1 25 ? 27.438 -21.281 4.785 1 31.89 25 ILE B CA 1
ATOM 5213 C C . ILE B 1 25 ? 27.422 -19.781 4.566 1 31.89 25 ILE B C 1
ATOM 5215 O O . ILE B 1 25 ? 26.703 -19.266 3.699 1 31.89 25 ILE B O 1
ATOM 5219 N N . VAL B 1 26 ? 27.547 -18.922 5.57 1 28.7 26 VAL B N 1
ATOM 5220 C CA . VAL B 1 26 ? 27.703 -17.484 5.523 1 28.7 26 VAL B CA 1
ATOM 5221 C C . VAL B 1 26 ? 28.938 -17.125 4.684 1 28.7 26 VAL B C 1
ATOM 5223 O O . VAL B 1 26 ? 30.062 -17.484 5.031 1 28.7 26 VAL B O 1
ATOM 5226 N N . LYS B 1 27 ? 28.797 -16.828 3.375 1 32.75 27 LYS B N 1
ATOM 5227 C CA . LYS B 1 27 ? 29.891 -16.344 2.531 1 32.75 27 LYS B CA 1
ATOM 5228 C C . LYS B 1 27 ? 30.328 -14.945 2.934 1 32.75 27 LYS B C 1
ATOM 5230 O O . LYS B 1 27 ? 29.484 -14.047 3.078 1 32.75 27 LYS B O 1
ATOM 5235 N N . THR B 1 28 ? 31.469 -14.695 3.441 1 29.28 28 THR B N 1
ATOM 5236 C CA . THR B 1 28 ? 32.156 -13.422 3.656 1 29.28 28 THR B CA 1
ATOM 5237 C C . THR B 1 28 ? 32.406 -12.711 2.328 1 29.28 28 THR B C 1
ATOM 5239 O O . THR B 1 28 ? 32.531 -13.359 1.288 1 29.28 28 THR B O 1
ATOM 5242 N N . GLU B 1 29 ? 32.25 -11.344 2.152 1 33.56 29 GLU B N 1
ATOM 5243 C CA . GLU B 1 29 ? 32.281 -10.312 1.119 1 33.56 29 GLU B CA 1
ATOM 5244 C C . GLU B 1 29 ? 33.562 -10.422 0.277 1 33.56 29 GLU B C 1
ATOM 5246 O O . GLU B 1 29 ? 33.625 -9.852 -0.813 1 33.56 29 GLU B O 1
ATOM 5251 N N . SER B 1 30 ? 34.719 -10.836 0.758 1 33.84 30 SER B N 1
ATOM 5252 C CA . SER B 1 30 ? 35.969 -10.477 0.082 1 33.84 30 SER B CA 1
ATOM 5253 C C . SER B 1 30 ? 36 -11.016 -1.343 1 33.84 30 SER B C 1
ATOM 5255 O O . SER B 1 30 ? 36.656 -10.453 -2.213 1 33.84 30 SER B O 1
ATOM 5257 N N . ASP B 1 31 ? 35.531 -12.273 -1.683 1 31.95 31 ASP B N 1
ATOM 5258 C CA . ASP B 1 31 ? 36.094 -13.078 -2.77 1 31.95 31 ASP B CA 1
ATOM 5259 C C . ASP B 1 31 ? 35.281 -12.906 -4.047 1 31.95 31 ASP B C 1
ATOM 5261 O O . ASP B 1 31 ? 35.281 -13.789 -4.91 1 31.95 31 ASP B O 1
ATOM 5265 N N . GLU B 1 32 ? 34.656 -11.891 -4.305 1 35.28 32 GLU B N 1
ATOM 5266 C CA . GLU B 1 32 ? 33.906 -11.797 -5.562 1 35.28 32 GLU B CA 1
ATOM 5267 C C . GLU B 1 32 ? 34.875 -11.836 -6.762 1 35.28 32 GLU B C 1
ATOM 5269 O O . GLU B 1 32 ? 34.469 -12.219 -7.863 1 35.28 32 GLU B O 1
ATOM 5274 N N . GLU B 1 33 ? 36.031 -11.281 -6.777 1 34.19 33 GLU B N 1
ATOM 5275 C CA . GLU B 1 33 ? 36.906 -11.281 -7.941 1 34.19 33 GLU B CA 1
ATOM 5276 C C . GLU B 1 33 ? 37.281 -12.703 -8.375 1 34.19 33 GLU B C 1
ATOM 5278 O O . GLU B 1 33 ? 37.469 -12.961 -9.562 1 34.19 33 GLU B O 1
ATOM 5283 N N . ALA B 1 34 ? 37.531 -13.617 -7.496 1 34.19 34 ALA B N 1
ATOM 5284 C CA . ALA B 1 34 ? 38.094 -14.922 -7.832 1 34.19 34 ALA B CA 1
ATOM 5285 C C . ALA B 1 34 ? 37.062 -15.773 -8.586 1 34.19 34 ALA B C 1
ATOM 5287 O O . ALA B 1 34 ? 37.438 -16.734 -9.266 1 34.19 34 ALA B O 1
ATOM 5288 N N . ILE B 1 35 ? 35.812 -15.484 -8.625 1 36.22 35 ILE B N 1
ATOM 5289 C CA . ILE B 1 35 ? 34.844 -16.453 -9.086 1 36.22 35 ILE B CA 1
ATOM 5290 C C . ILE B 1 35 ? 34.688 -16.375 -10.602 1 36.22 35 ILE B C 1
ATOM 5292 O O . ILE B 1 35 ? 34.281 -17.328 -11.258 1 36.22 35 ILE B O 1
ATOM 5296 N N . LEU B 1 36 ? 34.844 -15.289 -11.234 1 37.09 36 LEU B N 1
ATOM 5297 C CA . LEU B 1 36 ? 34.625 -15.242 -12.672 1 37.09 36 LEU B CA 1
ATOM 5298 C C . LEU B 1 36 ? 35.562 -16.188 -13.406 1 37.09 36 LEU B C 1
ATOM 5300 O O . LEU B 1 36 ? 35.281 -16.594 -14.531 1 37.09 36 LEU B O 1
ATOM 5304 N N . VAL B 1 37 ? 36.812 -16.266 -13.117 1 36.75 37 VAL B N 1
ATOM 5305 C CA . VAL B 1 37 ? 37.75 -17.141 -13.812 1 36.75 37 VAL B CA 1
ATOM 5306 C C . VAL B 1 37 ? 37.25 -18.578 -13.797 1 36.75 37 VAL B C 1
ATOM 5308 O O . VAL B 1 37 ? 37.656 -19.391 -14.625 1 36.75 37 VAL B O 1
ATOM 5311 N N . SER B 1 38 ? 36.562 -19.109 -12.859 1 38.22 38 SER B N 1
ATOM 5312 C CA . SER B 1 38 ? 36.5 -20.469 -12.336 1 38.22 38 SER B CA 1
ATOM 5313 C C . SER B 1 38 ? 35.438 -21.297 -13.07 1 38.22 38 SER B C 1
ATOM 5315 O O . SER B 1 38 ? 35.25 -22.469 -12.766 1 38.22 38 SER B O 1
ATOM 5317 N N . ASP B 1 39 ? 34.625 -20.672 -13.703 1 45.38 39 ASP B N 1
ATOM 5318 C CA . ASP B 1 39 ? 33.656 -21.594 -14.266 1 45.38 39 ASP B CA 1
ATOM 5319 C C . ASP B 1 39 ? 34.312 -22.531 -15.281 1 45.38 39 ASP B C 1
ATOM 5321 O O . ASP B 1 39 ? 33.969 -23.719 -15.359 1 45.38 39 ASP B O 1
ATOM 5325 N N . LYS B 1 40 ? 35.156 -22 -16.062 1 48.88 40 LYS B N 1
ATOM 5326 C CA . LYS B 1 40 ? 35.844 -22.797 -17.062 1 48.88 40 LYS B CA 1
ATOM 5327 C C . LYS B 1 40 ? 36.719 -23.859 -16.422 1 48.88 40 LYS B C 1
ATOM 5329 O O . LYS B 1 40 ? 36.875 -24.953 -16.953 1 48.88 40 LYS B O 1
ATOM 5334 N N . ILE B 1 41 ? 37.219 -23.469 -15.422 1 54.66 41 ILE B N 1
ATOM 5335 C CA . ILE B 1 41 ? 38.156 -24.312 -14.742 1 54.66 41 ILE B CA 1
ATOM 5336 C C . ILE B 1 41 ? 37.469 -25.547 -14.18 1 54.66 41 ILE B C 1
ATOM 5338 O O . ILE B 1 41 ? 38 -26.656 -14.195 1 54.66 41 ILE B O 1
ATOM 5342 N N . PHE B 1 42 ? 36.156 -25.328 -13.859 1 65.44 42 PHE B N 1
ATOM 5343 C CA . PHE B 1 42 ? 35.5 -26.438 -13.195 1 65.44 42 PHE B CA 1
ATOM 5344 C C . PHE B 1 42 ? 34.969 -27.453 -14.211 1 65.44 42 PHE B C 1
ATOM 5346 O O . PHE B 1 42 ? 34.906 -28.656 -13.922 1 65.44 42 PHE B O 1
ATOM 5353 N N . ASN B 1 43 ? 34.656 -26.938 -15.461 1 63.28 43 ASN B N 1
ATOM 5354 C CA . ASN B 1 43 ? 34.125 -27.891 -16.453 1 63.28 43 ASN B CA 1
ATOM 5355 C C . ASN B 1 43 ? 35.219 -28.891 -16.875 1 63.28 43 ASN B C 1
ATOM 5357 O O . ASN B 1 43 ? 34.906 -30.031 -17.25 1 63.28 43 ASN B O 1
ATOM 5361 N N . ASP B 1 44 ? 36.406 -28.469 -16.719 1 66.56 44 ASP B N 1
ATOM 5362 C CA . ASP B 1 44 ? 37.5 -29.312 -17.203 1 66.56 44 ASP B CA 1
ATOM 5363 C C . ASP B 1 44 ? 38.188 -30.047 -16.047 1 66.56 44 ASP B C 1
ATOM 5365 O O . ASP B 1 44 ? 39.25 -30.641 -16.25 1 66.56 44 ASP B O 1
ATOM 5369 N N . LEU B 1 45 ? 37.562 -29.984 -14.93 1 76.25 45 LEU B N 1
ATOM 5370 C CA . LEU B 1 45 ? 38.25 -30.625 -13.797 1 76.25 45 LEU B CA 1
ATOM 5371 C C . LEU B 1 45 ? 37.969 -32.125 -13.797 1 76.25 45 LEU B C 1
ATOM 5373 O O . LEU B 1 45 ? 36.812 -32.562 -13.852 1 76.25 45 LEU B O 1
ATOM 5377 N N . THR B 1 46 ? 39.062 -32.906 -13.969 1 77.62 46 THR B N 1
ATOM 5378 C CA . THR B 1 46 ? 38.938 -34.375 -13.906 1 77.62 46 THR B CA 1
ATOM 5379 C C . THR B 1 46 ? 38.906 -34.844 -12.453 1 77.62 46 THR B C 1
ATOM 5381 O O . THR B 1 46 ? 39.25 -34.062 -11.539 1 77.62 46 THR B O 1
ATOM 5384 N N . VAL B 1 47 ? 38.375 -36.031 -12.219 1 81.81 47 VAL B N 1
ATOM 5385 C CA . VAL B 1 47 ? 38.344 -36.656 -10.898 1 81.81 47 VAL B CA 1
ATOM 5386 C C . VAL B 1 47 ? 39.719 -36.719 -10.297 1 81.81 47 VAL B C 1
ATOM 5388 O O . VAL B 1 47 ? 39.906 -36.5 -9.094 1 81.81 47 VAL B O 1
ATOM 5391 N N . GLU B 1 48 ? 40.688 -36.906 -11.172 1 82.25 48 GLU B N 1
ATOM 5392 C CA . GLU B 1 48 ? 42.062 -37 -10.703 1 82.25 48 GLU B CA 1
ATOM 5393 C C . GLU B 1 48 ? 42.562 -35.625 -10.227 1 82.25 48 GLU B C 1
ATOM 5395 O O . GLU B 1 48 ? 43.344 -35.562 -9.266 1 82.25 48 GLU B O 1
ATOM 5400 N N . ASP B 1 49 ? 42.094 -34.656 -10.906 1 86.12 49 ASP B N 1
ATOM 5401 C CA . ASP B 1 49 ? 42.531 -33.312 -10.523 1 86.12 49 ASP B CA 1
ATOM 5402 C C . ASP B 1 49 ? 42 -32.969 -9.133 1 86.12 49 ASP B C 1
ATOM 5404 O O . ASP B 1 49 ? 42.688 -32.312 -8.359 1 86.12 49 ASP B O 1
ATOM 5408 N N . VAL B 1 50 ? 40.812 -33.438 -8.844 1 88.75 50 VAL B N 1
ATOM 5409 C CA . VAL B 1 50 ? 40.188 -33.094 -7.566 1 88.75 50 VAL B CA 1
ATOM 5410 C C . VAL B 1 50 ? 40.938 -33.812 -6.434 1 88.75 50 VAL B C 1
ATOM 5412 O O . VAL B 1 50 ? 41.125 -33.25 -5.355 1 88.75 50 VAL B O 1
ATOM 5415 N N . TRP B 1 51 ? 41.406 -35.031 -6.727 1 88 51 TRP B N 1
ATOM 5416 C CA . TRP B 1 51 ? 42.094 -35.812 -5.727 1 88 51 TRP B CA 1
ATOM 5417 C C . TRP B 1 51 ? 43.406 -35.188 -5.336 1 88 51 TRP B C 1
ATOM 5419 O O . TRP B 1 51 ? 43.875 -35.344 -4.203 1 88 51 TRP B O 1
ATOM 5429 N N . LYS B 1 52 ? 43.938 -34.438 -6.207 1 86.12 52 LYS B N 1
ATOM 5430 C CA . LYS B 1 52 ? 45.25 -33.844 -5.977 1 86.12 52 LYS B CA 1
ATOM 5431 C C . LYS B 1 52 ? 45.156 -32.438 -5.395 1 86.12 52 LYS B C 1
ATOM 5433 O O . LYS B 1 52 ? 46.156 -31.812 -5.086 1 86.12 52 LYS B O 1
ATOM 5438 N N . MET B 1 53 ? 44 -32.031 -5.191 1 90.12 53 MET B N 1
ATOM 5439 C CA . MET B 1 53 ? 43.812 -30.656 -4.738 1 90.12 53 MET B CA 1
ATOM 5440 C C . MET B 1 53 ? 44.156 -30.531 -3.258 1 90.12 53 MET B C 1
ATOM 5442 O O . MET B 1 53 ? 43.938 -31.453 -2.475 1 90.12 53 MET B O 1
ATOM 5446 N N . GLU B 1 54 ? 44.781 -29.359 -2.879 1 91.38 54 GLU B N 1
ATOM 5447 C CA . GLU B 1 54 ? 45.125 -29 -1.509 1 91.38 54 GLU B CA 1
ATOM 5448 C C . GLU B 1 54 ? 44.469 -27.672 -1.105 1 91.38 54 GLU B C 1
ATOM 5450 O O . GLU B 1 54 ? 44.344 -26.766 -1.932 1 91.38 54 GLU B O 1
ATOM 5455 N N . PHE B 1 55 ? 44.062 -27.703 0.099 1 93.62 55 PHE B N 1
ATOM 5456 C CA . PHE B 1 55 ? 43.375 -26.5 0.582 1 93.62 55 PHE B CA 1
ATOM 5457 C C . PHE B 1 55 ? 44.031 -25.969 1.842 1 93.62 55 PHE B C 1
ATOM 5459 O O . PHE B 1 55 ? 44.594 -26.734 2.621 1 93.62 55 PHE B O 1
ATOM 5466 N N . SER B 1 56 ? 43.938 -24.625 2.072 1 91.19 56 SER B N 1
ATOM 5467 C CA . SER B 1 56 ? 44.531 -23.984 3.232 1 91.19 56 SER B CA 1
ATOM 5468 C C . SER B 1 56 ? 43.594 -23.984 4.426 1 91.19 56 SER B C 1
ATOM 5470 O O . SER B 1 56 ? 44.031 -23.891 5.574 1 91.19 56 SER B O 1
ATOM 5472 N N . SER B 1 57 ? 42.375 -23.984 4.145 1 91.88 57 SER B N 1
ATOM 5473 C CA . SER B 1 57 ? 41.375 -23.969 5.215 1 91.88 57 SER B CA 1
ATOM 5474 C C . SER B 1 57 ? 40.156 -24.828 4.859 1 91.88 57 SER B C 1
ATOM 5476 O O . SER B 1 57 ? 40 -25.203 3.699 1 91.88 57 SER B O 1
ATOM 5478 N N . VAL B 1 58 ? 39.438 -25.109 5.848 1 91.25 58 VAL B N 1
ATOM 5479 C CA . VAL B 1 58 ? 38.219 -25.891 5.656 1 91.25 58 VAL B CA 1
ATOM 5480 C C . VAL B 1 58 ? 37.219 -25.078 4.848 1 91.25 58 VAL B C 1
ATOM 5482 O O . VAL B 1 58 ? 36.5 -25.625 4.008 1 91.25 58 VAL B O 1
ATOM 5485 N N . GLU B 1 59 ? 37.188 -23.781 5.039 1 91.44 59 GLU B N 1
ATOM 5486 C CA . GLU B 1 59 ? 36.25 -22.891 4.336 1 91.44 59 GLU B CA 1
ATOM 5487 C C . GLU B 1 59 ? 36.562 -22.844 2.842 1 91.44 59 GLU B C 1
ATOM 5489 O O . GLU B 1 59 ? 35.656 -22.797 2.016 1 91.44 59 GLU B O 1
ATOM 5494 N N . GLU B 1 60 ? 37.75 -22.875 2.58 1 91.75 60 GLU B N 1
ATOM 5495 C CA . GLU B 1 60 ? 38.156 -22.875 1.177 1 91.75 60 GLU B CA 1
ATOM 5496 C C . GLU B 1 60 ? 37.719 -24.156 0.471 1 91.75 60 GLU B C 1
ATOM 5498 O O . GLU B 1 60 ? 37.312 -24.125 -0.689 1 91.75 60 GLU B O 1
ATOM 5503 N N . ALA B 1 61 ? 37.875 -25.234 1.193 1 92.25 61 ALA B N 1
ATOM 5504 C CA . ALA B 1 61 ? 37.438 -26.516 0.623 1 92.25 61 ALA B CA 1
ATOM 5505 C C . ALA B 1 61 ? 35.938 -26.547 0.437 1 92.25 61 ALA B C 1
ATOM 5507 O O . ALA B 1 61 ? 35.438 -27.078 -0.556 1 92.25 61 ALA B O 1
ATOM 5508 N N . GLU B 1 62 ? 35.312 -26.047 1.389 1 92.69 62 GLU B N 1
ATOM 5509 C CA . GLU B 1 62 ? 33.844 -25.984 1.306 1 92.69 62 GLU B CA 1
ATOM 5510 C C . GLU B 1 62 ? 33.406 -25.125 0.121 1 92.69 62 GLU B C 1
ATOM 5512 O O . GLU B 1 62 ? 32.469 -25.5 -0.6 1 92.69 62 GLU B O 1
ATOM 5517 N N . GLU B 1 63 ? 34 -24.016 -0.046 1 91.19 63 GLU B N 1
ATOM 5518 C CA . GLU B 1 63 ? 33.688 -23.125 -1.158 1 91.19 63 GLU B CA 1
ATOM 5519 C C . GLU B 1 63 ? 33.969 -23.797 -2.5 1 91.19 63 GLU B C 1
ATOM 5521 O O . GLU B 1 63 ? 33.188 -23.641 -3.451 1 91.19 63 GLU B O 1
ATOM 5526 N N . PHE B 1 64 ? 35.031 -24.484 -2.514 1 90.31 64 PHE B N 1
ATOM 5527 C CA . PHE B 1 64 ? 35.375 -25.203 -3.74 1 90.31 64 PHE B CA 1
ATOM 5528 C C . PHE B 1 64 ? 34.312 -26.219 -4.09 1 90.31 64 PHE B C 1
ATOM 5530 O O . PHE B 1 64 ? 33.812 -26.25 -5.223 1 90.31 64 PHE B O 1
ATOM 5537 N N . TYR B 1 65 ? 33.969 -27.047 -3.137 1 92.12 65 TYR B N 1
ATOM 5538 C CA . TYR B 1 65 ? 33.031 -28.109 -3.42 1 92.12 65 TYR B CA 1
ATOM 5539 C C . TYR B 1 65 ? 31.641 -27.531 -3.752 1 92.12 65 TYR B C 1
ATOM 5541 O O . TYR B 1 65 ? 30.922 -28.078 -4.586 1 92.12 65 TYR B O 1
ATOM 5549 N N . ASN B 1 66 ? 31.266 -26.469 -3.125 1 92.19 66 ASN B N 1
ATOM 5550 C CA . ASN B 1 66 ? 30 -25.812 -3.424 1 92.19 66 ASN B CA 1
ATOM 5551 C C . ASN B 1 66 ? 30 -25.234 -4.832 1 92.19 66 ASN B C 1
ATOM 5553 O O . ASN B 1 66 ? 28.984 -25.281 -5.523 1 92.19 66 ASN B O 1
ATOM 5557 N N . LEU B 1 67 ? 31.078 -24.656 -5.18 1 89.94 67 LEU B N 1
ATOM 5558 C CA . LEU B 1 67 ? 31.188 -24.141 -6.535 1 89.94 67 LEU B CA 1
ATOM 5559 C C . LEU B 1 67 ? 31.156 -25.266 -7.559 1 89.94 67 LEU B C 1
ATOM 5561 O O . LEU B 1 67 ? 30.562 -25.125 -8.625 1 89.94 67 LEU B O 1
ATOM 5565 N N . PHE B 1 68 ? 31.875 -26.328 -7.141 1 90 68 PHE B N 1
ATOM 5566 C CA . PHE B 1 68 ? 31.844 -27.516 -7.984 1 90 68 PHE B CA 1
ATOM 5567 C C . PHE B 1 68 ? 30.406 -28.016 -8.156 1 90 68 PHE B C 1
ATOM 5569 O O . PHE B 1 68 ? 29.984 -28.359 -9.266 1 90 68 PHE B O 1
ATOM 5576 N N . ALA B 1 69 ? 29.719 -28.047 -7.098 1 92.62 69 ALA B N 1
ATOM 5577 C CA . ALA B 1 69 ? 28.328 -28.5 -7.102 1 92.62 69 ALA B CA 1
ATOM 5578 C C . ALA B 1 69 ? 27.453 -27.562 -7.926 1 92.62 69 ALA B C 1
ATOM 5580 O O . ALA B 1 69 ? 26.516 -28.016 -8.602 1 92.62 69 ALA B O 1
ATOM 5581 N N . LYS B 1 70 ? 27.719 -26.328 -7.91 1 91.06 70 LYS B N 1
ATOM 5582 C CA . LYS B 1 70 ? 26.953 -25.328 -8.656 1 91.06 70 LYS B CA 1
ATOM 5583 C C . LYS B 1 70 ? 27.125 -25.516 -10.164 1 91.06 70 LYS B C 1
ATOM 5585 O O . LYS B 1 70 ? 26.156 -25.484 -10.914 1 91.06 70 LYS B O 1
ATOM 5590 N N . VAL B 1 71 ? 28.297 -25.766 -10.555 1 89.19 71 VAL B N 1
ATOM 5591 C CA . VAL B 1 71 ? 28.609 -25.906 -11.977 1 89.19 71 VAL B CA 1
ATOM 5592 C C . VAL B 1 71 ? 28.062 -27.234 -12.492 1 89.19 71 VAL B C 1
ATOM 5594 O O . VAL B 1 71 ? 27.547 -27.297 -13.617 1 89.19 71 VAL B O 1
ATOM 5597 N N . THR B 1 72 ? 28.203 -28.328 -11.648 1 89.69 72 THR B N 1
ATOM 5598 C CA . THR B 1 72 ? 27.719 -29.641 -12.055 1 89.69 72 THR B CA 1
ATOM 5599 C C . THR B 1 72 ? 26.203 -29.719 -11.977 1 89.69 72 THR B C 1
ATOM 5601 O O . THR B 1 72 ? 25.562 -30.453 -12.734 1 89.69 72 THR B O 1
ATOM 5604 N N . GLY B 1 73 ? 25.609 -29.016 -11.016 1 91.44 73 GLY B N 1
ATOM 5605 C CA . GLY B 1 73 ? 24.156 -28.938 -10.945 1 91.44 73 GLY B CA 1
ATOM 5606 C C . GLY B 1 73 ? 23.562 -29.781 -9.828 1 91.44 73 GLY B C 1
ATOM 5607 O O . GLY B 1 73 ? 22.625 -30.531 -10.039 1 91.44 73 GLY B O 1
ATOM 5608 N N . PHE B 1 74 ? 24.125 -29.781 -8.648 1 93.5 74 PHE B N 1
ATOM 5609 C CA . PHE B 1 74 ? 23.531 -30.438 -7.484 1 93.5 74 PHE B CA 1
ATOM 5610 C C . PHE B 1 74 ? 23.766 -29.609 -6.223 1 93.5 74 PHE B C 1
ATOM 5612 O O . PHE B 1 74 ? 24.438 -28.578 -6.266 1 93.5 74 PHE B O 1
ATOM 5619 N N . SER B 1 75 ? 23.094 -29.953 -5.133 1 93.88 75 SER B N 1
ATOM 5620 C CA . SER B 1 75 ? 23.203 -29.234 -3.869 1 93.88 75 SER B CA 1
ATOM 5621 C C . SER B 1 75 ? 24 -30.031 -2.844 1 93.88 75 SER B C 1
ATOM 5623 O O . SER B 1 75 ? 24.016 -31.266 -2.881 1 93.88 75 SER B O 1
ATOM 5625 N N . VAL B 1 76 ? 24.656 -29.281 -1.968 1 94.19 76 VAL B N 1
ATOM 5626 C CA . VAL B 1 76 ? 25.562 -29.922 -1.017 1 94.19 76 VAL B CA 1
ATOM 5627 C C . VAL B 1 76 ? 25 -29.797 0.398 1 94.19 76 VAL B C 1
ATOM 5629 O O . VAL B 1 76 ? 24.312 -28.812 0.712 1 94.19 76 VAL B O 1
ATOM 5632 N N . ARG B 1 77 ? 25.266 -30.766 1.229 1 93.38 77 ARG B N 1
ATOM 5633 C CA . ARG B 1 77 ? 24.938 -30.75 2.65 1 93.38 77 ARG B CA 1
ATOM 5634 C C . ARG B 1 77 ? 26.141 -31.156 3.496 1 93.38 77 ARG B C 1
ATOM 5636 O O . ARG B 1 77 ? 26.922 -32.031 3.092 1 93.38 77 ARG B O 1
ATOM 5643 N N . LYS B 1 78 ? 26.188 -30.516 4.703 1 91.5 78 LYS B N 1
ATOM 5644 C CA . LYS B 1 78 ? 27.25 -30.891 5.637 1 91.5 78 LYS B CA 1
ATOM 5645 C C . LYS B 1 78 ? 26.875 -32.156 6.398 1 91.5 78 LYS B C 1
ATOM 5647 O O . LYS B 1 78 ? 25.734 -32.344 6.801 1 91.5 78 LYS B O 1
ATOM 5652 N N . ASP B 1 79 ? 27.766 -33.031 6.453 1 88.81 79 ASP B N 1
ATOM 5653 C CA . ASP B 1 79 ? 27.469 -34.312 7.094 1 88.81 79 ASP B CA 1
ATOM 5654 C C . ASP B 1 79 ? 28.312 -34.5 8.344 1 88.81 79 ASP B C 1
ATOM 5656 O O . ASP B 1 79 ? 28.109 -33.844 9.359 1 88.81 79 ASP B O 1
ATOM 5660 N N . ASP B 1 80 ? 29.516 -35.125 8.164 1 89.19 80 ASP B N 1
ATOM 5661 C CA . ASP B 1 80 ? 30.281 -35.594 9.312 1 89.19 80 ASP B CA 1
ATOM 5662 C C . ASP B 1 80 ? 31.5 -34.719 9.547 1 89.19 80 ASP B C 1
ATOM 5664 O O . ASP B 1 80 ? 32.094 -34.188 8.594 1 89.19 80 ASP B O 1
ATOM 5668 N N . VAL B 1 81 ? 31.75 -34.375 10.844 1 90.31 81 VAL B N 1
ATOM 5669 C CA . VAL B 1 81 ? 32.938 -33.656 11.25 1 90.31 81 VAL B CA 1
ATOM 5670 C C . VAL B 1 81 ? 33.688 -34.438 12.305 1 90.31 81 VAL B C 1
ATOM 5672 O O . VAL B 1 81 ? 33.125 -34.969 13.258 1 90.31 81 VAL B O 1
ATOM 5675 N N . LYS B 1 82 ? 34.938 -34.75 12.055 1 91.94 82 LYS B N 1
ATOM 5676 C CA . LYS B 1 82 ? 35.812 -35.406 13.031 1 91.94 82 LYS B CA 1
ATOM 5677 C C . LYS B 1 82 ? 36.719 -34.375 13.719 1 91.94 82 LYS B C 1
ATOM 5679 O O . LYS B 1 82 ? 37.312 -33.531 13.062 1 91.94 82 LYS B O 1
ATOM 5684 N N . ARG B 1 83 ? 36.781 -34.5 14.953 1 90.88 83 ARG B N 1
ATOM 5685 C CA . ARG B 1 83 ? 37.562 -33.562 15.758 1 90.88 83 ARG B CA 1
ATOM 5686 C C . ARG B 1 83 ? 38.625 -34.312 16.562 1 90.88 83 ARG B C 1
ATOM 5688 O O . ARG B 1 83 ? 38.438 -35.5 16.906 1 90.88 83 ARG B O 1
ATOM 5695 N N . ASP B 1 84 ? 39.719 -33.688 16.75 1 86.69 84 ASP B N 1
ATOM 5696 C CA . ASP B 1 84 ? 40.781 -34.25 17.562 1 86.69 84 ASP B CA 1
ATOM 5697 C C . ASP B 1 84 ? 40.531 -34.031 19.047 1 86.69 84 ASP B C 1
ATOM 5699 O O . ASP B 1 84 ? 39.5 -33.469 19.422 1 86.69 84 ASP B O 1
ATOM 5703 N N . LYS B 1 85 ? 41.438 -34.5 19.938 1 87.06 85 LYS B N 1
ATOM 5704 C CA . LYS B 1 85 ? 41.344 -34.375 21.391 1 87.06 85 LYS B CA 1
ATOM 5705 C C . LYS B 1 85 ? 41.219 -32.938 21.828 1 87.06 85 LYS B C 1
ATOM 5707 O O . LYS B 1 85 ? 40.562 -32.625 22.828 1 87.06 85 LYS B O 1
ATOM 5712 N N . ASN B 1 86 ? 41.781 -32 21.047 1 87.25 86 ASN B N 1
ATOM 5713 C CA . ASN B 1 86 ? 41.719 -30.594 21.375 1 87.25 86 ASN B CA 1
ATOM 5714 C C . ASN B 1 86 ? 40.531 -29.906 20.719 1 87.25 86 ASN B C 1
ATOM 5716 O O . ASN B 1 86 ? 40.438 -28.688 20.656 1 87.25 86 ASN B O 1
ATOM 5720 N N . GLN B 1 87 ? 39.625 -30.594 20.062 1 87.69 87 GLN B N 1
ATOM 5721 C CA . GLN B 1 87 ? 38.375 -30.125 19.484 1 87.69 87 GLN B CA 1
ATOM 5722 C C . GLN B 1 87 ? 38.594 -29.391 18.172 1 87.69 87 GLN B C 1
ATOM 5724 O O . GLN B 1 87 ? 37.781 -28.594 17.734 1 87.69 87 GLN B O 1
ATOM 5729 N N . ASN B 1 88 ? 39.781 -29.625 17.688 1 87.19 88 ASN B N 1
ATOM 5730 C CA . ASN B 1 88 ? 40.031 -29.062 16.375 1 87.19 88 ASN B CA 1
ATOM 5731 C C . ASN B 1 88 ? 39.531 -29.984 15.266 1 87.19 88 ASN B C 1
ATOM 5733 O O . ASN B 1 88 ? 39.594 -31.203 15.391 1 87.19 88 ASN B O 1
ATOM 5737 N N . ILE B 1 89 ? 39.031 -29.328 14.305 1 90.44 89 ILE B N 1
ATOM 5738 C CA . ILE B 1 89 ? 38.5 -30.109 13.188 1 90.44 89 ILE B CA 1
ATOM 5739 C C . ILE B 1 89 ? 39.656 -30.797 12.453 1 90.44 89 ILE B C 1
ATOM 5741 O O . ILE B 1 89 ? 40.594 -30.141 12.047 1 90.44 89 ILE B O 1
ATOM 5745 N N . VAL B 1 90 ? 39.625 -32.156 12.32 1 90.75 90 VAL B N 1
ATOM 5746 C CA . VAL B 1 90 ? 40.688 -32.938 11.648 1 90.75 90 VAL B CA 1
ATOM 5747 C C . VAL B 1 90 ? 40.156 -33.438 10.312 1 90.75 90 VAL B C 1
ATOM 5749 O O . VAL B 1 90 ? 40.938 -33.75 9.414 1 90.75 90 VAL B O 1
ATOM 5752 N N . SER B 1 91 ? 38.875 -33.625 10.273 1 93.38 91 SER B N 1
ATOM 5753 C CA . SER B 1 91 ? 38.25 -34.094 9.031 1 93.38 91 SER B CA 1
ATOM 5754 C C . SER B 1 91 ? 36.844 -33.594 8.867 1 93.38 91 SER B C 1
ATOM 5756 O O . SER B 1 91 ? 36.125 -33.406 9.859 1 93.38 91 SER B O 1
ATOM 5758 N N . ARG B 1 92 ? 36.469 -33.219 7.652 1 94.31 92 ARG B N 1
ATOM 5759 C CA . ARG B 1 92 ? 35.125 -32.75 7.332 1 94.31 92 ARG B CA 1
ATOM 5760 C C . ARG B 1 92 ? 34.594 -33.438 6.07 1 94.31 92 ARG B C 1
ATOM 5762 O O . ARG B 1 92 ? 35.344 -33.625 5.109 1 94.31 92 ARG B O 1
ATOM 5769 N N . LYS B 1 93 ? 33.406 -33.844 6.152 1 94.25 93 LYS B N 1
ATOM 5770 C CA . LYS B 1 93 ? 32.75 -34.562 5.043 1 94.25 93 LYS B CA 1
ATOM 5771 C C . LYS B 1 93 ? 31.516 -33.812 4.551 1 94.25 93 LYS B C 1
ATOM 5773 O O . LYS B 1 93 ? 30.719 -33.344 5.352 1 94.25 93 LYS B O 1
ATOM 5778 N N . TRP B 1 94 ? 31.406 -33.625 3.219 1 95.06 94 TRP B N 1
ATOM 5779 C CA . TRP B 1 94 ? 30.219 -33.062 2.568 1 95.06 94 TRP B CA 1
ATOM 5780 C C . TRP B 1 94 ? 29.578 -34.125 1.66 1 95.06 94 TRP B C 1
ATOM 5782 O O . TRP B 1 94 ? 30.266 -34.969 1.077 1 95.06 94 TRP B O 1
ATOM 5792 N N . VAL B 1 95 ? 28.234 -34.094 1.569 1 94.5 95 VAL B N 1
ATOM 5793 C CA . VAL B 1 95 ? 27.516 -35.062 0.743 1 94.5 95 VAL B CA 1
ATOM 5794 C C . VAL B 1 95 ? 26.484 -34.312 -0.12 1 94.5 95 VAL B C 1
ATOM 5796 O O . VAL B 1 95 ? 26.219 -33.125 0.09 1 94.5 95 VAL B O 1
ATOM 5799 N N . CYS B 1 96 ? 26.047 -35.062 -1.13 1 93.69 96 CYS B N 1
ATOM 5800 C CA . CYS B 1 96 ? 24.938 -34.562 -1.926 1 93.69 96 CYS B CA 1
ATOM 5801 C C . CYS B 1 96 ? 23.688 -34.406 -1.071 1 93.69 96 CYS B C 1
ATOM 5803 O O . CYS B 1 96 ? 23.469 -35.188 -0.137 1 93.69 96 CYS B O 1
ATOM 5805 N N . SER B 1 97 ? 22.844 -33.438 -1.365 1 90.94 97 SER B N 1
ATOM 5806 C CA . SER B 1 97 ? 21.641 -33.156 -0.597 1 90.94 97 SER B CA 1
ATOM 5807 C C . SER B 1 97 ? 20.641 -34.312 -0.713 1 90.94 97 SER B C 1
ATOM 5809 O O . SER B 1 97 ? 19.75 -34.438 0.121 1 90.94 97 SER B O 1
ATOM 5811 N N . LYS B 1 98 ? 20.766 -35.094 -1.696 1 91.25 98 LYS B N 1
ATOM 5812 C CA . LYS B 1 98 ? 19.844 -36.188 -1.92 1 91.25 98 LYS B CA 1
ATOM 5813 C C . LYS B 1 98 ? 20.391 -37.5 -1.354 1 91.25 98 LYS B C 1
ATOM 5815 O O . LYS B 1 98 ? 19.953 -38.594 -1.736 1 91.25 98 LYS B O 1
ATOM 5820 N N . GLU B 1 99 ? 21.344 -37.312 -0.452 1 90.56 99 GLU B N 1
ATOM 5821 C CA . GLU B 1 99 ? 21.922 -38.469 0.197 1 90.56 99 GLU B CA 1
ATOM 5822 C C . GLU B 1 99 ? 20.969 -39.031 1.261 1 90.56 99 GLU B C 1
ATOM 5824 O O . GLU B 1 99 ? 20.297 -38.281 1.958 1 90.56 99 GLU B O 1
ATOM 5829 N N . GLY B 1 100 ? 20.922 -40.344 1.341 1 84.38 100 GLY B N 1
ATOM 5830 C CA . GLY B 1 100 ? 20.141 -40.969 2.393 1 84.38 100 GLY B CA 1
ATOM 5831 C C . GLY B 1 100 ? 18.703 -41.25 1.977 1 84.38 100 GLY B C 1
ATOM 5832 O O . GLY B 1 100 ? 18.328 -41 0.828 1 84.38 100 GLY B O 1
ATOM 5833 N N . TYR B 1 101 ? 17.969 -41.969 2.814 1 83.88 101 TYR B N 1
ATOM 5834 C CA . TYR B 1 101 ? 16.562 -42.312 2.572 1 83.88 101 TYR B CA 1
ATOM 5835 C C . TYR B 1 101 ? 15.68 -41.812 3.715 1 83.88 101 TYR B C 1
ATOM 5837 O O . TYR B 1 101 ? 16.125 -41.719 4.859 1 83.88 101 TYR B O 1
ATOM 5845 N N . ARG B 1 102 ? 14.516 -41.312 3.334 1 79.19 102 ARG B N 1
ATOM 5846 C CA . ARG B 1 102 ? 13.57 -40.844 4.344 1 79.19 102 ARG B CA 1
ATOM 5847 C C . ARG B 1 102 ? 13.148 -41.969 5.266 1 79.19 102 ARG B C 1
ATOM 5849 O O . ARG B 1 102 ? 12.891 -43.094 4.805 1 79.19 102 ARG B O 1
ATOM 5856 N N . HIS B 1 103 ? 13.219 -41.531 6.559 1 72.62 103 HIS B N 1
ATOM 5857 C CA . HIS B 1 103 ? 12.82 -42.531 7.543 1 72.62 103 HIS B CA 1
ATOM 5858 C C . HIS B 1 103 ? 11.305 -42.719 7.566 1 72.62 103 HIS B C 1
ATOM 5860 O O . HIS B 1 103 ? 10.555 -41.75 7.43 1 72.62 103 HIS B O 1
ATOM 5866 N N . LYS B 1 104 ? 10.844 -43.875 7.531 1 65.5 104 LYS B N 1
ATOM 5867 C CA . LYS B 1 104 ? 9.438 -44.25 7.52 1 65.5 104 LYS B CA 1
ATOM 5868 C C . LYS B 1 104 ? 8.68 -43.594 8.672 1 65.5 104 LYS B C 1
ATOM 5870 O O . LYS B 1 104 ? 7.508 -43.219 8.531 1 65.5 104 LYS B O 1
ATOM 5875 N N . MET B 1 105 ? 9.406 -43.375 9.781 1 58.78 105 MET B N 1
ATOM 5876 C CA . MET B 1 105 ? 8.742 -42.844 10.961 1 58.78 105 MET B CA 1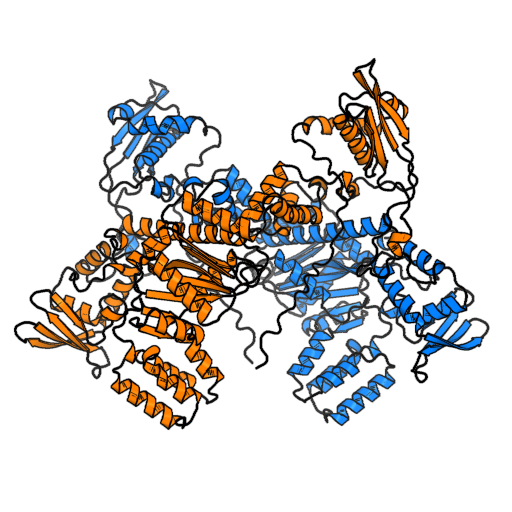
ATOM 5877 C C . MET B 1 105 ? 8.227 -41.438 10.688 1 58.78 105 MET B C 1
ATOM 5879 O O . MET B 1 105 ? 7.219 -41 11.266 1 58.78 105 MET B O 1
ATOM 5883 N N . CYS B 1 106 ? 8.734 -40.781 9.789 1 58.28 106 CYS B N 1
ATOM 5884 C CA . CYS B 1 106 ? 8.344 -39.406 9.531 1 58.28 106 CYS B CA 1
ATOM 5885 C C . CYS B 1 106 ? 7.004 -39.344 8.805 1 58.28 106 CYS B C 1
ATOM 5887 O O . CYS B 1 106 ? 6.293 -38.344 8.891 1 58.28 106 CYS B O 1
ATOM 5889 N N . LEU B 1 107 ? 6.629 -40.344 8.18 1 63.44 107 LEU B N 1
ATOM 5890 C CA . LEU B 1 107 ? 5.402 -40.406 7.391 1 63.44 107 LEU B CA 1
ATOM 5891 C C . LEU B 1 107 ? 4.223 -40.844 8.25 1 63.44 107 LEU B C 1
ATOM 5893 O O . LEU B 1 107 ? 3.086 -40.438 8.016 1 63.44 107 LEU B O 1
ATOM 5897 N N . GLU B 1 108 ? 4.504 -41.656 9.25 1 62.19 108 GLU B N 1
ATOM 5898 C CA . GLU B 1 108 ? 3.428 -42.281 10 1 62.19 108 GLU B CA 1
ATOM 5899 C C . GLU B 1 108 ? 2.99 -41.438 11.18 1 62.19 108 GLU B C 1
ATOM 5901 O O . GLU B 1 108 ? 2.17 -41.875 12 1 62.19 108 GLU B O 1
ATOM 5906 N N . ASN B 1 109 ? 3.461 -40.25 11.117 1 59.12 109 ASN B N 1
ATOM 5907 C CA . ASN B 1 109 ? 2.986 -39.438 12.234 1 59.12 109 ASN B CA 1
ATOM 5908 C C . ASN B 1 109 ? 1.51 -39.094 12.086 1 59.12 109 ASN B C 1
ATOM 5910 O O . ASN B 1 109 ? 1.141 -38.312 11.203 1 59.12 109 ASN B O 1
ATOM 5914 N N . GLU B 1 110 ? 0.677 -39.875 12.695 1 60.69 110 GLU B N 1
ATOM 5915 C CA . GLU B 1 110 ? -0.772 -39.688 12.656 1 60.69 110 GLU B CA 1
ATOM 5916 C C . GLU B 1 110 ? -1.176 -38.281 13.062 1 60.69 110 GLU B C 1
ATOM 5918 O O . GLU B 1 110 ? -2.227 -37.781 12.648 1 60.69 110 GLU B O 1
ATOM 5923 N N . ASN B 1 111 ? -0.328 -37.625 13.867 1 59.31 111 ASN B N 1
ATOM 5924 C CA . ASN B 1 111 ? -0.703 -36.312 14.375 1 59.31 111 ASN B CA 1
ATOM 5925 C C . ASN B 1 111 ? -0.281 -35.219 13.422 1 59.31 111 ASN B C 1
ATOM 5927 O O . ASN B 1 111 ? -0.303 -34.031 13.789 1 59.31 111 ASN B O 1
ATOM 5931 N N . ARG B 1 112 ? -0.005 -35.688 12.273 1 64.06 112 ARG B N 1
ATOM 5932 C CA . ARG B 1 112 ? 0.515 -34.688 11.367 1 64.06 112 ARG B CA 1
ATOM 5933 C C . ARG B 1 112 ? -0.615 -33.844 10.781 1 64.06 112 ARG B C 1
ATOM 5935 O O . ARG B 1 112 ? -1.589 -34.375 10.25 1 64.06 112 ARG B O 1
ATOM 5942 N N . LYS B 1 113 ? -0.672 -32.625 11.164 1 65.31 113 LYS B N 1
ATOM 5943 C CA . LYS B 1 113 ? -1.68 -31.688 10.695 1 65.31 113 LYS B CA 1
ATOM 5944 C C . LYS B 1 113 ? -1.409 -31.266 9.25 1 65.31 113 LYS B C 1
ATOM 5946 O O . LYS B 1 113 ? -2.342 -30.984 8.5 1 65.31 113 LYS B O 1
ATOM 5951 N N . ARG B 1 114 ? -0.051 -31.438 8.836 1 65.25 114 ARG B N 1
ATOM 5952 C CA . ARG B 1 114 ? 0.317 -30.984 7.5 1 65.25 114 ARG B CA 1
ATOM 5953 C C . ARG B 1 114 ? 0.708 -32.156 6.602 1 65.25 114 ARG B C 1
ATOM 5955 O O . ARG B 1 114 ? 1.225 -33.156 7.082 1 65.25 114 ARG B O 1
ATOM 5962 N N . GLU B 1 115 ? 0.495 -31.953 5.262 1 71.81 115 GLU B N 1
ATOM 5963 C CA . GLU B 1 115 ? 0.92 -32.938 4.273 1 71.81 115 GLU B CA 1
ATOM 5964 C C . GLU B 1 115 ? 2.43 -33.156 4.328 1 71.81 115 GLU B C 1
ATOM 5966 O O . GLU B 1 115 ? 3.193 -32.219 4.523 1 71.81 115 GLU B O 1
ATOM 5971 N N . PRO B 1 116 ? 2.752 -34.438 4.375 1 73.38 116 PRO B N 1
ATOM 5972 C CA . PRO B 1 116 ? 4.191 -34.688 4.379 1 73.38 116 PRO B CA 1
ATOM 5973 C C . PRO B 1 116 ? 4.914 -34.062 3.197 1 73.38 116 PRO B C 1
ATOM 5975 O O . PRO B 1 116 ? 4.363 -34 2.096 1 73.38 116 PRO B O 1
ATOM 5978 N N . LYS B 1 117 ? 6.074 -33.562 3.445 1 76.31 117 LYS B N 1
ATOM 5979 C CA . LYS B 1 117 ? 6.891 -32.969 2.398 1 76.31 117 LYS B CA 1
ATOM 5980 C C . LYS B 1 117 ? 7.309 -34 1.358 1 76.31 117 LYS B C 1
ATOM 5982 O O . LYS B 1 117 ? 7.441 -35.188 1.673 1 76.31 117 LYS B O 1
ATOM 5987 N N . ALA B 1 118 ? 7.508 -33.562 0.184 1 79.81 118 ALA B N 1
ATOM 5988 C CA . ALA B 1 118 ? 7.969 -34.438 -0.893 1 79.81 118 ALA B CA 1
ATOM 5989 C C . ALA B 1 118 ? 9.336 -35.031 -0.573 1 79.81 118 ALA B C 1
ATOM 5991 O O . ALA B 1 118 ? 10.109 -34.438 0.202 1 79.81 118 ALA B O 1
ATOM 5992 N N . VAL B 1 119 ? 9.531 -36.219 -1.028 1 80.5 119 VAL B N 1
ATOM 5993 C CA . VAL B 1 119 ? 10.781 -36.938 -0.774 1 80.5 119 VAL B CA 1
ATOM 5994 C C . VAL B 1 119 ? 11.836 -36.469 -1.789 1 80.5 119 VAL B C 1
ATOM 5996 O O . VAL B 1 119 ? 11.594 -36.5 -2.998 1 80.5 119 VAL B O 1
ATOM 5999 N N . THR B 1 120 ? 12.914 -36 -1.222 1 83.44 120 THR B N 1
ATOM 6000 C CA . THR B 1 120 ? 14 -35.562 -2.104 1 83.44 120 THR B CA 1
ATOM 6001 C C . THR B 1 120 ? 15.195 -36.531 -1.979 1 83.44 120 THR B C 1
ATOM 6003 O O . THR B 1 120 ? 16.062 -36.531 -2.848 1 83.44 120 THR B O 1
ATOM 6006 N N . LEU B 1 121 ? 15.203 -37.312 -0.961 1 85.88 121 LEU B N 1
ATOM 6007 C CA . LEU B 1 121 ? 16.328 -38.219 -0.705 1 85.88 121 LEU B CA 1
ATOM 6008 C C . LEU B 1 121 ? 16.219 -39.469 -1.552 1 85.88 121 LEU B C 1
ATOM 6010 O O . LEU B 1 121 ? 15.227 -40.188 -1.479 1 85.88 121 LEU B O 1
ATOM 6014 N N . VAL B 1 122 ? 17.281 -39.781 -2.414 1 88.19 122 VAL B N 1
ATOM 6015 C CA . VAL B 1 122 ? 17.25 -40.938 -3.305 1 88.19 122 VAL B CA 1
ATOM 6016 C C . VAL B 1 122 ? 18.438 -41.844 -3.027 1 88.19 122 VAL B C 1
ATOM 6018 O O . VAL B 1 122 ? 18.719 -42.781 -3.789 1 88.19 122 VAL B O 1
ATOM 6021 N N . GLY B 1 123 ? 19.234 -41.562 -2.027 1 89.5 123 GLY B N 1
ATOM 6022 C CA . GLY B 1 123 ? 20.359 -42.406 -1.668 1 89.5 123 GLY B CA 1
ATOM 6023 C C . GLY B 1 123 ? 21.594 -42.156 -2.527 1 89.5 123 GLY B C 1
ATOM 6024 O O . GLY B 1 123 ? 22.297 -43.094 -2.904 1 89.5 123 GLY B O 1
ATOM 6025 N N . CYS B 1 124 ? 21.812 -40.969 -2.908 1 92.38 124 CYS B N 1
ATOM 6026 C CA . CYS B 1 124 ? 22.969 -40.594 -3.715 1 92.38 124 CYS B CA 1
ATOM 6027 C C . CYS B 1 124 ? 24.266 -40.75 -2.922 1 92.38 124 CYS B C 1
ATOM 6029 O O . CYS B 1 124 ? 24.328 -40.344 -1.758 1 92.38 124 CYS B O 1
ATOM 6031 N N . GLU B 1 125 ? 25.281 -41.281 -3.48 1 91.62 125 GLU B N 1
ATOM 6032 C CA . GLU B 1 125 ? 26.516 -41.594 -2.764 1 91.62 125 GLU B CA 1
ATOM 6033 C C . GLU B 1 125 ? 27.594 -40.562 -3.057 1 91.62 125 GLU B C 1
ATOM 6035 O O . GLU B 1 125 ? 28.734 -40.719 -2.623 1 91.62 125 GLU B O 1
ATOM 6040 N N . ALA B 1 126 ? 27.312 -39.562 -3.787 1 93 126 ALA B N 1
ATOM 6041 C CA . ALA B 1 126 ? 28.281 -38.531 -4.062 1 93 126 ALA B CA 1
ATOM 6042 C C . ALA B 1 126 ? 28.797 -37.875 -2.77 1 93 126 ALA B C 1
ATOM 6044 O O . ALA B 1 126 ? 28 -37.469 -1.921 1 93 126 ALA B O 1
ATOM 6045 N N . THR B 1 127 ? 30.125 -37.844 -2.564 1 94.25 127 THR B N 1
ATOM 6046 C CA . THR B 1 127 ? 30.703 -37.406 -1.303 1 94.25 127 THR B CA 1
ATOM 6047 C C . THR B 1 127 ? 32.062 -36.719 -1.536 1 94.25 127 THR B C 1
ATOM 6049 O O . THR B 1 127 ? 32.719 -37 -2.527 1 94.25 127 THR B O 1
ATOM 6052 N N . PHE B 1 128 ? 32.375 -35.75 -0.721 1 94.19 128 PHE B N 1
ATOM 6053 C CA . PHE B 1 128 ? 33.656 -35 -0.679 1 94.19 128 PHE B CA 1
ATOM 6054 C C . PHE B 1 128 ? 34.156 -34.906 0.751 1 94.19 128 PHE B C 1
ATOM 6056 O O . PHE B 1 128 ? 33.5 -34.344 1.615 1 94.19 128 PHE B O 1
ATOM 6063 N N . ARG B 1 129 ? 35.25 -35.562 1.012 1 95.12 129 ARG B N 1
ATOM 6064 C CA . ARG B 1 129 ? 35.844 -35.562 2.348 1 95.12 129 ARG B CA 1
ATOM 6065 C C . ARG B 1 129 ? 37.281 -35.031 2.312 1 95.12 129 ARG B C 1
ATOM 6067 O O . ARG B 1 129 ? 38.031 -35.375 1.417 1 95.12 129 ARG B O 1
ATOM 6074 N N . ILE B 1 130 ? 37.594 -34.188 3.256 1 94.44 130 ILE B N 1
ATOM 6075 C CA . ILE B 1 130 ? 38.938 -33.688 3.377 1 94.44 130 ILE B CA 1
ATOM 6076 C C . ILE B 1 130 ? 39.5 -34.031 4.762 1 94.44 130 ILE B C 1
ATOM 6078 O O . ILE B 1 130 ? 38.75 -34.219 5.707 1 94.44 130 ILE B O 1
ATOM 6082 N N . GLY B 1 131 ? 40.781 -34.188 4.816 1 94.38 131 GLY B N 1
ATOM 6083 C CA . GLY B 1 131 ? 41.469 -34.406 6.066 1 94.38 131 GLY B CA 1
ATOM 6084 C C . GLY B 1 131 ? 42.75 -33.594 6.191 1 94.38 131 GLY B C 1
ATOM 6085 O O . GLY B 1 131 ? 43.406 -33.281 5.188 1 94.38 131 GLY B O 1
ATOM 6086 N N . PHE B 1 132 ? 43 -33.281 7.473 1 93.06 132 PHE B N 1
ATOM 6087 C CA . PHE B 1 132 ? 44.188 -32.469 7.727 1 93.06 132 PHE B CA 1
ATOM 6088 C C . PHE B 1 132 ? 45.469 -33.344 7.727 1 93.06 132 PHE B C 1
ATOM 6090 O O . PHE B 1 132 ? 45.531 -34.312 8.461 1 93.06 132 PHE B O 1
ATOM 6097 N N . ASN B 1 133 ? 46.406 -33 6.832 1 90.62 133 ASN B N 1
ATOM 6098 C CA . ASN B 1 133 ? 47.719 -33.656 6.809 1 90.62 133 ASN B CA 1
ATOM 6099 C C . ASN B 1 133 ? 48.75 -32.875 7.629 1 90.62 133 ASN B C 1
ATOM 6101 O O . ASN B 1 133 ? 49.188 -31.797 7.219 1 90.62 133 ASN B O 1
ATOM 6105 N N . LYS B 1 134 ? 49.25 -33.406 8.641 1 86.38 134 LYS B N 1
ATOM 6106 C CA . LYS B 1 134 ? 50.156 -32.719 9.57 1 86.38 134 LYS B CA 1
ATOM 6107 C C . LYS B 1 134 ? 51.5 -32.469 8.93 1 86.38 134 LYS B C 1
ATOM 6109 O O . LYS B 1 134 ? 52.125 -31.453 9.219 1 86.38 134 LYS B O 1
ATOM 6114 N N . GLN B 1 135 ? 51.938 -33.344 8.062 1 86.5 135 GLN B N 1
ATOM 6115 C CA . GLN B 1 135 ? 53.25 -33.188 7.434 1 86.5 135 GLN B CA 1
ATOM 6116 C C . GLN B 1 135 ? 53.25 -32.031 6.441 1 86.5 135 GLN B C 1
ATOM 6118 O O . GLN B 1 135 ? 54.219 -31.25 6.395 1 86.5 135 GLN B O 1
ATOM 6123 N N . MET B 1 136 ? 52.188 -31.828 5.75 1 88.06 136 MET B N 1
ATOM 6124 C CA . MET B 1 136 ? 52.094 -30.797 4.715 1 88.06 136 MET B CA 1
ATOM 6125 C C . MET B 1 136 ? 51.406 -29.547 5.258 1 88.06 136 MET B C 1
ATOM 6127 O O . MET B 1 136 ? 51.531 -28.469 4.652 1 88.06 136 MET B O 1
ATOM 6131 N N . ASN B 1 137 ? 50.906 -29.547 6.379 1 89.62 137 ASN B N 1
ATOM 6132 C CA . ASN B 1 137 ? 50.156 -28.469 6.98 1 89.62 137 ASN B CA 1
ATOM 6133 C C . ASN B 1 137 ? 49.062 -27.969 6.043 1 89.62 137 ASN B C 1
ATOM 6135 O O . ASN B 1 137 ? 48.906 -26.75 5.867 1 89.62 137 ASN B O 1
ATOM 6139 N N . LYS B 1 138 ? 48.562 -28.844 5.297 1 92.5 138 LYS B N 1
ATOM 6140 C CA . LYS B 1 138 ? 47.469 -28.531 4.355 1 92.5 138 LYS B CA 1
ATOM 6141 C C . LYS B 1 138 ? 46.344 -29.578 4.445 1 92.5 138 LYS B C 1
ATOM 6143 O O . LYS B 1 138 ? 46.531 -30.641 5.027 1 92.5 138 LYS B O 1
ATOM 6148 N N . TRP B 1 139 ? 45.219 -29.188 3.99 1 93.81 139 TRP B N 1
ATOM 6149 C CA . TRP B 1 139 ? 44.094 -30.109 3.912 1 93.81 139 TRP B CA 1
ATOM 6150 C C . TRP B 1 139 ? 44.094 -30.859 2.584 1 93.81 139 TRP B C 1
ATOM 6152 O O . TRP B 1 139 ? 44.25 -30.266 1.522 1 93.81 139 TRP B O 1
ATOM 6162 N N . VAL B 1 140 ? 43.969 -32.188 2.707 1 93.44 140 VAL B N 1
ATOM 6163 C CA . VAL B 1 140 ? 44.031 -33 1.497 1 93.44 140 VAL B CA 1
ATOM 6164 C C . VAL B 1 140 ? 42.719 -33.781 1.351 1 93.44 140 VAL B C 1
ATOM 6166 O O . VAL B 1 140 ? 42 -34 2.332 1 93.44 140 VAL B O 1
ATOM 6169 N N . VAL B 1 141 ? 42.438 -34.156 0.1 1 94.12 141 VAL B N 1
ATOM 6170 C CA . VAL B 1 141 ? 41.219 -34.906 -0.205 1 94.12 141 VAL B CA 1
ATOM 6171 C C . VAL B 1 141 ? 41.375 -36.344 0.21 1 94.12 141 VAL B C 1
ATOM 6173 O O . VAL B 1 141 ? 42.375 -37 -0.167 1 94.12 141 VAL B O 1
ATOM 6176 N N . GLN B 1 142 ? 40.469 -36.812 1.012 1 93.12 142 GLN B N 1
ATOM 6177 C CA . GLN B 1 142 ? 40.531 -38.188 1.5 1 93.12 142 GLN B CA 1
ATOM 6178 C C . GLN B 1 142 ? 39.531 -39.094 0.75 1 93.12 142 GLN B C 1
ATOM 6180 O O . GLN B 1 142 ? 39.75 -40.281 0.618 1 93.12 142 GLN B O 1
ATOM 6185 N N . GLU B 1 143 ? 38.406 -38.531 0.483 1 92.81 143 GLU B N 1
ATOM 6186 C CA . GLU B 1 143 ? 37.375 -39.25 -0.238 1 92.81 143 GLU B CA 1
ATOM 6187 C C . GLU B 1 143 ? 36.656 -38.344 -1.251 1 92.81 143 GLU B C 1
ATOM 6189 O O . GLU B 1 143 ? 36.344 -37.188 -0.949 1 92.81 143 GLU B O 1
ATOM 6194 N N . PHE B 1 144 ? 36.531 -38.844 -2.479 1 93.31 144 PHE B N 1
ATOM 6195 C CA . PHE B 1 144 ? 35.812 -38.062 -3.49 1 93.31 144 PHE B CA 1
ATOM 6196 C C . PHE B 1 144 ? 35.031 -39 -4.43 1 93.31 144 PHE B C 1
ATOM 6198 O O . PHE B 1 144 ? 35.656 -39.812 -5.129 1 93.31 144 PHE B O 1
ATOM 6205 N N . MET B 1 145 ? 33.781 -38.969 -4.328 1 92.19 145 MET B N 1
ATOM 6206 C CA . MET B 1 145 ? 32.875 -39.656 -5.242 1 92.19 145 MET B CA 1
ATOM 6207 C C . MET B 1 145 ? 32.094 -38.688 -6.094 1 92.19 145 MET B C 1
ATOM 6209 O O . MET B 1 145 ? 31.234 -37.969 -5.578 1 92.19 145 MET B O 1
ATOM 6213 N N . ALA B 1 146 ? 32.156 -38.688 -7.398 1 89.31 146 ALA B N 1
ATOM 6214 C CA . ALA B 1 146 ? 31.578 -37.688 -8.273 1 89.31 146 ALA B CA 1
ATOM 6215 C C . ALA B 1 146 ? 30.266 -38.188 -8.875 1 89.31 146 ALA B C 1
ATOM 6217 O O . ALA B 1 146 ? 29.453 -37.375 -9.344 1 89.31 146 ALA B O 1
ATOM 6218 N N . ASP B 1 147 ? 29.984 -39.438 -8.742 1 90.56 147 ASP B N 1
ATOM 6219 C CA . ASP B 1 147 ? 28.844 -40.031 -9.453 1 90.56 147 ASP B CA 1
ATOM 6220 C C . ASP B 1 147 ? 27.547 -39.781 -8.688 1 90.56 147 ASP B C 1
ATOM 6222 O O . ASP B 1 147 ? 27.516 -39.875 -7.457 1 90.56 147 ASP B O 1
ATOM 6226 N N . HIS B 1 148 ? 26.594 -39.438 -9.422 1 92.94 148 HIS B N 1
ATOM 6227 C CA . HIS B 1 148 ? 25.25 -39.25 -8.883 1 92.94 148 HIS B CA 1
ATOM 6228 C C . HIS B 1 148 ? 24.266 -40.25 -9.453 1 92.94 148 HIS B C 1
ATOM 6230 O O . HIS B 1 148 ? 24.391 -40.656 -10.609 1 92.94 148 HIS B O 1
ATOM 6236 N N . ASN B 1 149 ? 23.281 -40.656 -8.688 1 91.06 149 ASN B N 1
ATOM 6237 C CA . ASN B 1 149 ? 22.25 -41.562 -9.156 1 91.06 149 ASN B CA 1
ATOM 6238 C C . ASN B 1 149 ? 20.953 -40.844 -9.508 1 91.06 149 ASN B C 1
ATOM 6240 O O . ASN B 1 149 ? 19.875 -41.438 -9.547 1 91.06 149 ASN B O 1
ATOM 6244 N N . HIS B 1 150 ? 20.953 -39.656 -9.648 1 89.94 150 HIS B N 1
ATOM 6245 C CA . HIS B 1 150 ? 19.828 -38.812 -10.016 1 89.94 150 HIS B CA 1
ATOM 6246 C C . HIS B 1 150 ? 20.219 -37.781 -11.086 1 89.94 150 HIS B C 1
ATOM 6248 O O . HIS B 1 150 ? 21.406 -37.469 -11.242 1 89.94 150 HIS B O 1
ATOM 6254 N N . PRO B 1 151 ? 19.234 -37.344 -11.82 1 88.81 151 PRO B N 1
ATOM 6255 C CA . PRO B 1 151 ? 19.578 -36.344 -12.836 1 88.81 151 PRO B CA 1
ATOM 6256 C C . PRO B 1 151 ? 20.047 -35 -12.227 1 88.81 151 PRO B C 1
ATOM 6258 O O . PRO B 1 151 ? 19.531 -34.594 -11.188 1 88.81 151 PRO B O 1
ATOM 6261 N N . LEU B 1 152 ? 21.047 -34.469 -12.875 1 92 152 LEU B N 1
ATOM 6262 C CA . LEU B 1 152 ? 21.594 -33.188 -12.43 1 92 152 LEU B CA 1
ATOM 6263 C C . LEU B 1 152 ? 20.734 -32.031 -12.898 1 92 152 LEU B C 1
ATOM 6265 O O . LEU B 1 152 ? 19.953 -32.188 -13.844 1 92 152 LEU B O 1
ATOM 6269 N N . VAL B 1 153 ? 20.844 -31.016 -12.195 1 92.94 153 VAL B N 1
ATOM 6270 C CA . VAL B 1 153 ? 20 -29.859 -12.453 1 92.94 153 VAL B CA 1
ATOM 6271 C C . VAL B 1 153 ? 20.656 -28.953 -13.5 1 92.94 153 VAL B C 1
ATOM 6273 O O . VAL B 1 153 ? 21.859 -28.734 -13.461 1 92.94 153 VAL B O 1
ATOM 6276 N N . GLU B 1 154 ? 19.781 -28.438 -14.375 1 90.75 154 GLU B N 1
ATOM 6277 C CA . GLU B 1 154 ? 20.266 -27.5 -15.383 1 90.75 154 GLU B CA 1
ATOM 6278 C C . GLU B 1 154 ? 20.719 -26.188 -14.742 1 90.75 154 GLU B C 1
ATOM 6280 O O . GLU B 1 154 ? 20.234 -25.812 -13.672 1 90.75 154 GLU B O 1
ATOM 6285 N N . GLN B 1 155 ? 21.547 -25.5 -15.422 1 88.31 155 GLN B N 1
ATOM 6286 C CA . GLN B 1 155 ? 22.141 -24.281 -14.891 1 88.31 155 GLN B CA 1
ATOM 6287 C C . GLN B 1 155 ? 21.062 -23.234 -14.594 1 88.31 155 GLN B C 1
ATOM 6289 O O . GLN B 1 155 ? 21.172 -22.484 -13.609 1 88.31 155 GLN B O 1
ATOM 6294 N N . LYS B 1 156 ? 20.078 -23.219 -15.352 1 86.75 156 LYS B N 1
ATOM 6295 C CA . LYS B 1 156 ? 19.031 -22.219 -15.172 1 86.75 156 LYS B CA 1
ATOM 6296 C C . LYS B 1 156 ? 18.25 -22.453 -13.883 1 86.75 156 LYS B C 1
ATOM 6298 O O . LYS B 1 156 ? 17.703 -21.516 -13.297 1 86.75 156 LYS B O 1
ATOM 6303 N N . ASN B 1 157 ? 18.297 -23.672 -13.398 1 92.12 157 ASN B N 1
ATOM 6304 C CA . ASN B 1 157 ? 17.484 -24.031 -12.242 1 92.12 157 ASN B CA 1
ATOM 6305 C C . ASN B 1 157 ? 18.344 -24.188 -10.984 1 92.12 157 ASN B C 1
ATOM 6307 O O . ASN B 1 157 ? 17.812 -24.5 -9.914 1 92.12 157 ASN B O 1
ATOM 6311 N N . VAL B 1 158 ? 19.594 -23.906 -11.094 1 92.06 158 VAL B N 1
ATOM 6312 C CA . VAL B 1 158 ? 20.5 -24.031 -9.953 1 92.06 158 VAL B CA 1
ATOM 6313 C C . VAL B 1 158 ? 20.109 -23.016 -8.875 1 92.06 158 VAL B C 1
ATOM 6315 O O . VAL B 1 158 ? 20.391 -23.219 -7.691 1 92.06 158 VAL B O 1
ATOM 6318 N N . GLN B 1 159 ? 19.406 -21.969 -9.273 1 90.25 159 GLN B N 1
ATOM 6319 C CA . GLN B 1 159 ? 18.969 -20.922 -8.359 1 90.25 159 GLN B CA 1
ATOM 6320 C C . GLN B 1 159 ? 18 -21.469 -7.312 1 90.25 159 GLN B C 1
ATOM 6322 O O . GLN B 1 159 ? 17.812 -20.859 -6.258 1 90.25 159 GLN B O 1
ATOM 6327 N N . PHE B 1 160 ? 17.422 -22.594 -7.562 1 92.75 160 PHE B N 1
ATOM 6328 C CA . PHE B 1 160 ? 16.406 -23.125 -6.664 1 92.75 160 PHE B CA 1
ATOM 6329 C C . PHE B 1 160 ? 17.031 -24.094 -5.668 1 92.75 160 PHE B C 1
ATOM 6331 O O . PHE B 1 160 ? 16.359 -24.547 -4.738 1 92.75 160 PHE B O 1
ATOM 6338 N N . LEU B 1 161 ? 18.281 -24.453 -5.887 1 92.94 161 LEU B N 1
ATOM 6339 C CA . LEU B 1 161 ? 18.969 -25.375 -4.984 1 92.94 161 LEU B CA 1
ATOM 6340 C C . LEU B 1 161 ? 19.375 -24.656 -3.693 1 92.94 161 LEU B C 1
ATOM 6342 O O . LEU B 1 161 ? 19.922 -23.562 -3.729 1 92.94 161 LEU B O 1
ATOM 6346 N N . ARG B 1 162 ? 19.172 -25.234 -2.641 1 90 162 ARG B N 1
ATOM 6347 C CA . ARG B 1 162 ? 19.281 -24.625 -1.321 1 90 162 ARG B CA 1
ATOM 6348 C C . ARG B 1 162 ? 20.703 -24.172 -1.041 1 90 162 ARG B C 1
ATOM 6350 O O . ARG B 1 162 ? 20.938 -23.078 -0.518 1 90 162 ARG B O 1
ATOM 6357 N N . SER B 1 163 ? 21.719 -25 -1.351 1 91.56 163 SER B N 1
ATOM 6358 C CA . SER B 1 163 ? 23.109 -24.719 -0.999 1 91.56 163 SER B CA 1
ATOM 6359 C C . SER B 1 163 ? 23.625 -23.5 -1.764 1 91.56 163 SER B C 1
ATOM 6361 O O . SER B 1 163 ? 24.641 -22.922 -1.384 1 91.56 163 SER B O 1
ATOM 6363 N N . HIS B 1 164 ? 22.938 -23.156 -2.855 1 90.81 164 HIS B N 1
ATOM 6364 C CA . HIS B 1 164 ? 23.438 -22.062 -3.691 1 90.81 164 HIS B CA 1
ATOM 6365 C C . HIS B 1 164 ? 22.656 -20.781 -3.43 1 90.81 164 HIS B C 1
ATOM 6367 O O . HIS B 1 164 ? 22.891 -19.766 -4.086 1 90.81 164 HIS B O 1
ATOM 6373 N N . ARG B 1 165 ? 21.766 -20.844 -2.514 1 91.19 165 ARG B N 1
ATOM 6374 C CA . ARG B 1 165 ? 20.969 -19.688 -2.145 1 91.19 165 ARG B CA 1
ATOM 6375 C C . ARG B 1 165 ? 21.547 -19 -0.911 1 91.19 165 ARG B C 1
ATOM 6377 O O . ARG B 1 165 ? 21.609 -19.594 0.164 1 91.19 165 ARG B O 1
ATOM 6384 N N . VAL B 1 166 ? 22.062 -17.828 -1.084 1 89.25 166 VAL B N 1
ATOM 6385 C CA . VAL B 1 166 ? 22.656 -17.094 0.026 1 89.25 166 VAL B CA 1
ATOM 6386 C C . VAL B 1 166 ? 22.328 -15.609 -0.106 1 89.25 166 VAL B C 1
ATOM 6388 O O . VAL B 1 166 ? 22.391 -15.047 -1.202 1 89.25 166 VAL B O 1
ATOM 6391 N N . ILE B 1 167 ? 21.922 -15.055 0.975 1 90.44 167 ILE B N 1
ATOM 6392 C CA . ILE B 1 167 ? 21.75 -13.609 1.013 1 90.44 167 ILE B CA 1
ATOM 6393 C C . ILE B 1 167 ? 23.031 -12.945 1.501 1 90.44 167 ILE B C 1
ATOM 6395 O O . ILE B 1 167 ? 23.453 -13.148 2.645 1 90.44 167 ILE B O 1
ATOM 6399 N N . LYS B 1 168 ? 23.609 -12.18 0.678 1 89.12 168 LYS B N 1
ATOM 6400 C CA . LYS B 1 168 ? 24.844 -11.484 1.027 1 89.12 168 LYS B CA 1
ATOM 6401 C C . LYS B 1 168 ? 24.609 -10.5 2.17 1 89.12 168 LYS B C 1
ATOM 6403 O O . LYS B 1 168 ? 23.484 -10.031 2.379 1 89.12 168 LYS B O 1
ATOM 6408 N N . ASN B 1 169 ? 25.625 -10.18 2.883 1 89.44 169 ASN B N 1
ATOM 6409 C CA . ASN B 1 169 ? 25.531 -9.273 4.023 1 89.44 169 ASN B CA 1
ATOM 6410 C C . ASN B 1 169 ? 25.078 -7.879 3.598 1 89.44 169 ASN B C 1
ATOM 6412 O O . ASN B 1 169 ? 24.297 -7.238 4.289 1 89.44 169 ASN B O 1
ATOM 6416 N N . ALA B 1 170 ? 25.656 -7.504 2.494 1 88.88 170 ALA B N 1
ATOM 6417 C CA . ALA B 1 170 ? 25.25 -6.195 1.983 1 88.88 170 ALA B CA 1
ATOM 6418 C C . ALA B 1 170 ? 23.75 -6.152 1.688 1 88.88 170 ALA B C 1
ATOM 6420 O O . ALA B 1 170 ? 23.094 -5.16 1.987 1 88.88 170 ALA B O 1
ATOM 6421 N N . ASP B 1 171 ? 23.266 -7.273 1.154 1 90.62 171 ASP B N 1
ATOM 6422 C CA . ASP B 1 171 ? 21.844 -7.363 0.834 1 90.62 171 ASP B CA 1
ATOM 6423 C C . ASP B 1 171 ? 21 -7.445 2.104 1 90.62 171 ASP B C 1
ATOM 6425 O O . ASP B 1 171 ? 19.906 -6.898 2.156 1 90.62 171 ASP B O 1
ATOM 6429 N N . LYS B 1 172 ? 21.562 -8.086 3.092 1 90.69 172 LYS B N 1
ATOM 6430 C CA . LYS B 1 172 ? 20.859 -8.172 4.367 1 90.69 172 LYS B CA 1
ATOM 6431 C C . LYS B 1 172 ? 20.703 -6.789 4.996 1 90.69 172 LYS B C 1
ATOM 6433 O O . LYS B 1 172 ? 19.625 -6.457 5.504 1 90.69 172 LYS B O 1
ATOM 6438 N N . ALA B 1 173 ? 21.812 -6.09 4.945 1 89.75 173 ALA B N 1
ATOM 6439 C CA . ALA B 1 173 ? 21.781 -4.742 5.508 1 89.75 173 ALA B CA 1
ATOM 6440 C C . ALA B 1 173 ? 20.766 -3.865 4.781 1 89.75 173 ALA B C 1
ATOM 6442 O O . ALA B 1 173 ? 20 -3.125 5.414 1 89.75 173 ALA B O 1
ATOM 6443 N N . GLN B 1 174 ? 20.797 -4.012 3.49 1 89.81 174 GLN B N 1
ATOM 6444 C CA . GLN B 1 174 ? 19.859 -3.244 2.684 1 89.81 174 GLN B CA 1
ATOM 6445 C C . GLN B 1 174 ? 18.422 -3.676 2.957 1 89.81 174 GLN B C 1
ATOM 6447 O O . GLN B 1 174 ? 17.531 -2.836 3.057 1 89.81 174 GLN B O 1
ATOM 6452 N N . LEU B 1 175 ? 18.266 -4.938 3.051 1 91.5 175 LEU B N 1
ATOM 6453 C CA . LEU B 1 175 ? 16.953 -5.5 3.344 1 91.5 175 LEU B CA 1
ATOM 6454 C C . LEU B 1 175 ? 16.422 -4.984 4.68 1 91.5 175 LEU B C 1
ATOM 6456 O O . LEU B 1 175 ? 15.266 -4.57 4.777 1 91.5 175 LEU B O 1
ATOM 6460 N N . ASN B 1 176 ? 17.25 -4.984 5.648 1 88.94 176 ASN B N 1
ATOM 6461 C CA . ASN B 1 176 ? 16.844 -4.535 6.977 1 88.94 176 ASN B CA 1
ATOM 6462 C C . ASN B 1 176 ? 16.531 -3.045 6.996 1 88.94 176 ASN B C 1
ATOM 6464 O O . ASN B 1 176 ? 15.586 -2.613 7.672 1 88.94 176 ASN B O 1
ATOM 6468 N N . ALA B 1 177 ? 17.312 -2.32 6.25 1 89.56 177 ALA B N 1
ATOM 6469 C CA . ALA B 1 177 ? 17.078 -0.882 6.172 1 89.56 177 ALA B CA 1
ATOM 6470 C C . ALA B 1 177 ? 15.734 -0.582 5.516 1 89.56 177 ALA B C 1
ATOM 6472 O O . ALA B 1 177 ? 14.992 0.294 5.973 1 89.56 177 ALA B O 1
ATOM 6473 N N . MET B 1 178 ? 15.445 -1.323 4.473 1 91.56 178 MET B N 1
ATOM 6474 C CA . MET B 1 178 ? 14.188 -1.118 3.762 1 91.56 178 MET B CA 1
ATOM 6475 C C . MET B 1 178 ? 13 -1.58 4.602 1 91.56 178 MET B C 1
ATOM 6477 O O . MET B 1 178 ? 11.953 -0.929 4.621 1 91.56 178 MET B O 1
ATOM 6481 N N . ARG B 1 179 ? 13.188 -2.641 5.258 1 87.75 179 ARG B N 1
ATOM 6482 C CA . ARG B 1 179 ? 12.148 -3.141 6.145 1 87.75 179 ARG B CA 1
ATOM 6483 C C . ARG B 1 179 ? 11.883 -2.168 7.285 1 87.75 179 ARG B C 1
ATOM 6485 O O . ARG B 1 179 ? 10.75 -2.037 7.75 1 87.75 179 ARG B O 1
ATOM 6492 N N . GLY B 1 180 ? 12.898 -1.517 7.707 1 85.81 180 GLY B N 1
ATOM 6493 C CA . GLY B 1 180 ? 12.789 -0.556 8.797 1 85.81 180 GLY B CA 1
ATOM 6494 C C . GLY B 1 180 ? 11.859 0.601 8.477 1 85.81 180 GLY B C 1
ATOM 6495 O O . GLY B 1 180 ? 11.281 1.204 9.383 1 85.81 180 GLY B O 1
ATOM 6496 N N . VAL B 1 181 ? 11.68 0.87 7.203 1 89.06 181 VAL B N 1
ATOM 6497 C CA . VAL B 1 181 ? 10.82 1.984 6.812 1 89.06 181 VAL B CA 1
ATOM 6498 C C . VAL B 1 181 ? 9.43 1.466 6.453 1 89.06 181 VAL B C 1
ATOM 6500 O O . VAL B 1 181 ? 8.562 2.234 6.031 1 89.06 181 VAL B O 1
ATOM 6503 N N . GLY B 1 182 ? 9.258 0.158 6.621 1 86.25 182 GLY B N 1
ATOM 6504 C CA . GLY B 1 182 ? 7.922 -0.398 6.461 1 86.25 182 GLY B CA 1
ATOM 6505 C C . GLY B 1 182 ? 7.676 -0.971 5.078 1 86.25 182 GLY B C 1
ATOM 6506 O O . GLY B 1 182 ? 6.531 -1.245 4.711 1 86.25 182 GLY B O 1
ATOM 6507 N N . MET B 1 183 ? 8.672 -1.2 4.281 1 89.44 183 MET B N 1
ATOM 6508 C CA . MET B 1 183 ? 8.492 -1.783 2.955 1 89.44 183 MET B CA 1
ATOM 6509 C C . MET B 1 183 ? 8.18 -3.271 3.053 1 89.44 183 MET B C 1
ATOM 6511 O O . MET B 1 183 ? 8.734 -3.977 3.896 1 89.44 183 MET B O 1
ATOM 6515 N N . GLY B 1 184 ? 7.305 -3.729 2.205 1 87.06 184 GLY B N 1
ATOM 6516 C CA . GLY B 1 184 ? 6.941 -5.137 2.189 1 87.06 184 GLY B CA 1
ATOM 6517 C C . GLY B 1 184 ? 8.016 -6.023 1.591 1 87.06 184 GLY B C 1
ATOM 6518 O O . GLY B 1 184 ? 8.789 -5.582 0.74 1 87.06 184 GLY B O 1
ATOM 6519 N N . THR B 1 185 ? 7.949 -7.23 2.002 1 89 185 THR B N 1
ATOM 6520 C CA . THR B 1 185 ? 8.961 -8.188 1.564 1 89 185 THR B CA 1
ATOM 6521 C C . THR B 1 185 ? 8.891 -8.398 0.054 1 89 185 THR B C 1
ATOM 6523 O O . THR B 1 185 ? 9.922 -8.555 -0.605 1 89 185 THR B O 1
ATOM 6526 N N . SER B 1 186 ? 7.766 -8.398 -0.492 1 89.06 186 SER B N 1
ATOM 6527 C CA . SER B 1 186 ? 7.609 -8.586 -1.93 1 89.06 186 SER B CA 1
ATOM 6528 C C . SER B 1 186 ? 8.211 -7.418 -2.709 1 89.06 186 SER B C 1
ATOM 6530 O O . SER B 1 186 ? 8.828 -7.621 -3.756 1 89.06 186 SER B O 1
ATOM 6532 N N . GLN B 1 187 ? 8.023 -6.234 -2.191 1 88.94 187 GLN B N 1
ATOM 6533 C CA . GLN B 1 187 ? 8.578 -5.055 -2.844 1 88.94 187 GLN B CA 1
ATOM 6534 C C . GLN B 1 187 ? 10.102 -5.055 -2.77 1 88.94 187 GLN B C 1
ATOM 6536 O O . GLN B 1 187 ? 10.773 -4.652 -3.721 1 88.94 187 GLN B O 1
ATOM 6541 N N . ILE B 1 188 ? 10.547 -5.461 -1.633 1 92.12 188 ILE B N 1
ATOM 6542 C CA . ILE B 1 188 ? 11.992 -5.543 -1.454 1 92.12 188 ILE B CA 1
ATOM 6543 C C . ILE B 1 188 ? 12.578 -6.559 -2.432 1 92.12 188 ILE B C 1
ATOM 6545 O O . ILE B 1 188 ? 13.625 -6.312 -3.045 1 92.12 188 ILE B O 1
ATOM 6549 N N . MET B 1 189 ? 11.867 -7.699 -2.557 1 93.56 189 MET B N 1
ATOM 6550 C CA . MET B 1 189 ? 12.305 -8.711 -3.508 1 93.56 189 MET B CA 1
ATOM 6551 C C . MET B 1 189 ? 12.328 -8.156 -4.926 1 93.56 189 MET B C 1
ATOM 6553 O O . MET B 1 189 ? 13.297 -8.359 -5.664 1 93.56 189 MET B O 1
ATOM 6557 N N . ASP B 1 190 ? 11.281 -7.398 -5.25 1 91.69 190 ASP B N 1
ATOM 6558 C CA . ASP B 1 190 ? 11.219 -6.789 -6.578 1 91.69 190 ASP B CA 1
ATOM 6559 C C . ASP B 1 190 ? 12.391 -5.832 -6.797 1 91.69 190 ASP B C 1
ATOM 6561 O O . ASP B 1 190 ? 12.953 -5.777 -7.887 1 91.69 190 ASP B O 1
ATOM 6565 N N . TYR B 1 191 ? 12.727 -5.098 -5.809 1 92.94 191 TYR B N 1
ATOM 6566 C CA . TYR B 1 191 ? 13.828 -4.145 -5.891 1 92.94 191 TYR B CA 1
ATOM 6567 C C . TYR B 1 191 ? 15.156 -4.863 -6.09 1 92.94 191 TYR B C 1
ATOM 6569 O O . TYR B 1 191 ? 15.961 -4.469 -6.938 1 92.94 191 TYR B O 1
ATOM 6577 N N . MET B 1 192 ? 15.383 -5.91 -5.332 1 93.62 192 MET B N 1
ATOM 6578 C CA . MET B 1 192 ? 16.641 -6.652 -5.41 1 93.62 192 MET B CA 1
ATOM 6579 C C . MET B 1 192 ? 16.75 -7.379 -6.746 1 93.62 192 MET B C 1
ATOM 6581 O O . MET B 1 192 ? 17.859 -7.492 -7.297 1 93.62 192 MET B O 1
ATOM 6585 N N . VAL B 1 193 ? 15.625 -7.902 -7.262 1 93.25 193 VAL B N 1
ATOM 6586 C CA . VAL B 1 193 ? 15.625 -8.578 -8.555 1 93.25 193 VAL B CA 1
ATOM 6587 C C . VAL B 1 193 ? 15.969 -7.582 -9.664 1 93.25 193 VAL B C 1
ATOM 6589 O O . VAL B 1 193 ? 16.75 -7.895 -10.562 1 93.25 193 VAL B O 1
ATOM 6592 N N . GLN B 1 194 ? 15.414 -6.422 -9.531 1 90.25 194 GLN B N 1
ATOM 6593 C CA . GLN B 1 194 ? 15.711 -5.395 -10.523 1 90.25 194 GLN B CA 1
ATOM 6594 C C . GLN B 1 194 ? 17.188 -4.988 -10.469 1 90.25 194 GLN B C 1
ATOM 6596 O O . GLN B 1 194 ? 17.828 -4.832 -11.508 1 90.25 194 GLN B O 1
ATOM 6601 N N . GLN B 1 195 ? 17.719 -4.816 -9.273 1 88.81 195 GLN B N 1
ATOM 6602 C CA . GLN B 1 195 ? 19.094 -4.387 -9.102 1 88.81 195 GLN B CA 1
ATOM 6603 C C . GLN B 1 195 ? 20.078 -5.441 -9.617 1 88.81 195 GLN B C 1
ATOM 6605 O O . GLN B 1 195 ? 21.141 -5.109 -10.141 1 88.81 195 GLN B O 1
ATOM 6610 N N . SER B 1 196 ? 19.656 -6.707 -9.508 1 90.12 196 SER B N 1
ATOM 6611 C CA . SER B 1 196 ? 20.547 -7.797 -9.898 1 90.12 196 SER B CA 1
ATOM 6612 C C . SER B 1 196 ? 20.391 -8.125 -11.383 1 90.12 196 SER B C 1
ATOM 6614 O O . SER B 1 196 ? 21.188 -8.883 -11.938 1 90.12 196 SER B O 1
ATOM 6616 N N . GLY B 1 197 ? 19.375 -7.633 -12.023 1 87.5 197 GLY B N 1
ATOM 6617 C CA . GLY B 1 197 ? 19.172 -7.867 -13.445 1 87.5 197 GLY B CA 1
ATOM 6618 C C . GLY B 1 197 ? 18.266 -9.047 -13.734 1 87.5 197 GLY B C 1
ATOM 6619 O O . GLY B 1 197 ? 18.312 -9.609 -14.828 1 87.5 197 GLY B O 1
ATOM 6620 N N . GLY B 1 198 ? 17.578 -9.508 -12.734 1 88.88 198 GLY B N 1
ATOM 6621 C CA . GLY B 1 198 ? 16.656 -10.609 -12.961 1 88.88 198 GLY B CA 1
ATOM 6622 C C . GLY B 1 198 ? 16.641 -11.625 -11.836 1 88.88 198 GLY B C 1
ATOM 6623 O O . GLY B 1 198 ? 17.5 -11.602 -10.961 1 88.88 198 GLY B O 1
ATOM 6624 N N . TYR B 1 199 ? 15.734 -12.516 -11.836 1 89.75 199 TYR B N 1
ATOM 6625 C CA . TYR B 1 199 ? 15.555 -13.523 -10.797 1 89.75 199 TYR B CA 1
ATOM 6626 C C . TYR B 1 199 ? 16.719 -14.5 -10.773 1 89.75 199 TYR B C 1
ATOM 6628 O O . TYR B 1 199 ? 17.078 -15.023 -9.719 1 89.75 199 TYR B O 1
ATOM 6636 N N . ASN B 1 200 ? 17.359 -14.695 -11.883 1 87.25 200 ASN B N 1
ATOM 6637 C CA . ASN B 1 200 ? 18.422 -15.68 -11.992 1 87.25 200 ASN B CA 1
ATOM 6638 C C . ASN B 1 200 ? 19.703 -15.188 -11.32 1 87.25 200 ASN B C 1
ATOM 6640 O O . ASN B 1 200 ? 20.562 -15.992 -10.945 1 87.25 200 ASN B O 1
ATOM 6644 N N . ASN B 1 201 ? 19.75 -13.914 -11.062 1 87.69 201 ASN B N 1
ATOM 6645 C CA . ASN B 1 201 ? 21 -13.344 -10.578 1 87.69 201 ASN B CA 1
ATOM 6646 C C . ASN B 1 201 ? 20.906 -12.906 -9.117 1 87.69 201 ASN B C 1
ATOM 6648 O O . ASN B 1 201 ? 21.891 -12.508 -8.516 1 87.69 201 ASN B O 1
ATOM 6652 N N . VAL B 1 202 ? 19.828 -12.969 -8.547 1 89.25 202 VAL B N 1
ATOM 6653 C CA . VAL B 1 202 ? 19.625 -12.43 -7.203 1 89.25 202 VAL B CA 1
ATOM 6654 C C . VAL B 1 202 ? 20.266 -13.359 -6.172 1 89.25 202 VAL B C 1
ATOM 6656 O O . VAL B 1 202 ? 20.828 -12.898 -5.184 1 89.25 202 VAL B O 1
ATOM 6659 N N . GLY B 1 203 ? 20.219 -14.688 -6.371 1 89.5 203 GLY B N 1
ATOM 6660 C CA . GLY B 1 203 ? 20.906 -15.656 -5.527 1 89.5 203 GLY B CA 1
ATOM 6661 C C . GLY B 1 203 ? 20.062 -16.156 -4.379 1 89.5 203 GLY B C 1
ATOM 6662 O O . GLY B 1 203 ? 20.531 -16.906 -3.521 1 89.5 203 GLY B O 1
ATOM 6663 N N . PHE B 1 204 ? 18.875 -15.672 -4.227 1 93.19 204 PHE B N 1
ATOM 6664 C CA . PHE B 1 204 ? 17.969 -16.156 -3.189 1 93.19 204 PHE B CA 1
ATOM 6665 C C . PHE B 1 204 ? 16.516 -16.047 -3.641 1 93.19 204 PHE B C 1
ATOM 6667 O O . PHE B 1 204 ? 16.219 -15.391 -4.641 1 93.19 204 PHE B O 1
ATOM 6674 N N . THR B 1 205 ? 15.641 -16.734 -2.979 1 91.62 205 THR B N 1
ATOM 6675 C CA . THR B 1 205 ? 14.219 -16.719 -3.322 1 91.62 205 THR B CA 1
ATOM 6676 C C . THR B 1 205 ? 13.438 -15.836 -2.357 1 91.62 205 THR B C 1
ATOM 6678 O O . THR B 1 205 ? 13.977 -15.367 -1.354 1 91.62 205 THR B O 1
ATOM 6681 N N . LYS B 1 206 ? 12.211 -15.57 -2.713 1 90.88 206 LYS B N 1
ATOM 6682 C CA . LYS B 1 206 ? 11.328 -14.773 -1.867 1 90.88 206 LYS B CA 1
ATOM 6683 C C . LYS B 1 206 ? 11.156 -15.414 -0.494 1 90.88 206 LYS B C 1
ATOM 6685 O O . LYS B 1 206 ? 11.094 -14.719 0.521 1 90.88 206 LYS B O 1
ATOM 6690 N N . LYS B 1 207 ? 11.102 -16.688 -0.471 1 90.38 207 LYS B N 1
ATOM 6691 C CA . LYS B 1 207 ? 10.945 -17.422 0.787 1 90.38 207 LYS B CA 1
ATOM 6692 C C . LYS B 1 207 ? 12.148 -17.203 1.698 1 90.38 207 LYS B C 1
ATOM 6694 O O . LYS B 1 207 ? 12 -17.078 2.914 1 90.38 207 LYS B O 1
ATOM 6699 N N . ASP B 1 208 ? 13.305 -17.203 1.088 1 92.31 208 ASP B N 1
ATOM 6700 C CA . ASP B 1 208 ? 14.516 -16.953 1.865 1 92.31 208 ASP B CA 1
ATOM 6701 C C . ASP B 1 208 ? 14.461 -15.578 2.527 1 92.31 208 ASP B C 1
ATOM 6703 O O . ASP B 1 208 ? 14.898 -15.414 3.666 1 92.31 208 ASP B O 1
ATOM 6707 N N . LEU B 1 209 ? 13.969 -14.664 1.742 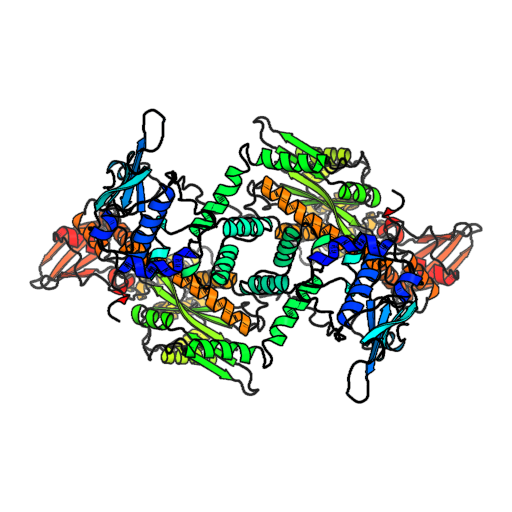1 90.62 209 LEU B N 1
ATOM 6708 C CA . LEU B 1 209 ? 13.836 -13.312 2.273 1 90.62 209 LEU B CA 1
ATOM 6709 C C . LEU B 1 209 ? 12.852 -13.281 3.441 1 90.62 209 LEU B C 1
ATOM 6711 O O . LEU B 1 209 ? 13.117 -12.648 4.465 1 90.62 209 LEU B O 1
ATOM 6715 N N . TYR B 1 210 ? 11.797 -13.945 3.336 1 89.06 210 TYR B N 1
ATOM 6716 C CA . TYR B 1 210 ? 10.797 -14.023 4.398 1 89.06 210 TYR B CA 1
ATOM 6717 C C . TYR B 1 210 ? 11.391 -14.656 5.652 1 89.06 210 TYR B C 1
ATOM 6719 O O . TYR B 1 210 ? 11.148 -14.18 6.766 1 89.06 210 TYR B O 1
ATOM 6727 N N . ASN B 1 211 ? 12.133 -15.656 5.367 1 87.75 211 ASN B N 1
ATOM 6728 C CA . ASN B 1 211 ? 12.766 -16.328 6.496 1 87.75 211 ASN B CA 1
ATOM 6729 C C . ASN B 1 211 ? 13.727 -15.406 7.238 1 87.75 211 ASN B C 1
ATOM 6731 O O . ASN B 1 211 ? 13.781 -15.422 8.469 1 87.75 211 ASN B O 1
ATOM 6735 N N . HIS B 1 212 ? 14.398 -14.695 6.492 1 89.38 212 HIS B N 1
ATOM 6736 C CA . HIS B 1 212 ? 15.336 -13.766 7.113 1 89.38 212 HIS B CA 1
ATOM 6737 C C . HIS B 1 212 ? 14.594 -12.695 7.914 1 89.38 212 HIS B C 1
ATOM 6739 O O . HIS B 1 212 ? 14.992 -12.375 9.031 1 89.38 212 HIS B O 1
ATOM 6745 N N . VAL B 1 213 ? 13.594 -12.125 7.379 1 85.88 213 VAL B N 1
ATOM 6746 C CA . VAL B 1 213 ? 12.812 -11.07 8.023 1 85.88 213 VAL B CA 1
ATOM 6747 C C . VAL B 1 213 ? 12.195 -11.602 9.312 1 85.88 213 VAL B C 1
ATOM 6749 O O . VAL B 1 213 ? 12.125 -10.883 10.312 1 85.88 213 VAL B O 1
ATOM 6752 N N . ASP B 1 214 ? 11.836 -12.828 9.234 1 81.88 214 ASP B N 1
ATOM 6753 C CA . ASP B 1 214 ? 11.195 -13.414 10.406 1 81.88 214 ASP B CA 1
ATOM 6754 C C . ASP B 1 214 ? 12.219 -13.75 11.484 1 81.88 214 ASP B C 1
ATOM 6756 O O . ASP B 1 214 ? 11.914 -13.711 12.68 1 81.88 214 ASP B O 1
ATOM 6760 N N . ALA B 1 215 ? 13.352 -14.062 11.055 1 81.5 215 ALA B N 1
ATOM 6761 C CA . ALA B 1 215 ? 14.398 -14.484 11.984 1 81.5 215 ALA B CA 1
ATOM 6762 C C . ALA B 1 215 ? 15.086 -13.273 12.625 1 81.5 215 ALA B C 1
ATOM 6764 O O . ALA B 1 215 ? 15.547 -13.352 13.758 1 81.5 215 ALA B O 1
ATOM 6765 N N . ASP B 1 216 ? 15.102 -12.172 12.008 1 74.31 216 ASP B N 1
ATOM 6766 C CA . ASP B 1 216 ? 15.883 -11.008 12.414 1 74.31 216 ASP B CA 1
ATOM 6767 C C . ASP B 1 216 ? 15.414 -10.469 13.766 1 74.31 216 ASP B C 1
ATOM 6769 O O . ASP B 1 216 ? 16.219 -10.273 14.672 1 74.31 216 ASP B O 1
ATOM 6773 N N . PRO B 1 217 ? 14.141 -10.297 13.938 1 67.75 217 PRO B N 1
ATOM 6774 C CA . PRO B 1 217 ? 13.711 -9.773 15.242 1 67.75 217 PRO B CA 1
ATOM 6775 C C . PRO B 1 217 ? 14.008 -10.734 16.391 1 67.75 217 PRO B C 1
ATOM 6777 O O . PRO B 1 217 ? 14.211 -10.297 17.531 1 67.75 217 PRO B O 1
ATOM 6780 N N . ARG B 1 218 ? 14.094 -11.961 16.062 1 66.38 218 ARG B N 1
ATOM 6781 C CA . ARG B 1 218 ? 14.336 -12.961 17.109 1 66.38 218 ARG B CA 1
ATOM 6782 C C . ARG B 1 218 ? 15.773 -12.867 17.625 1 66.38 218 ARG B C 1
ATOM 6784 O O . ARG B 1 218 ? 16.031 -13.141 18.797 1 66.38 218 ARG B O 1
ATOM 6791 N N . VAL B 1 219 ? 16.562 -12.406 16.75 1 65.12 219 VAL B N 1
ATOM 6792 C CA . VAL B 1 219 ? 17.969 -12.312 17.109 1 65.12 219 VAL B CA 1
ATOM 6793 C C . VAL B 1 219 ? 18.203 -11.062 17.953 1 65.12 219 VAL B C 1
ATOM 6795 O O . VAL B 1 219 ? 18.938 -11.109 18.953 1 65.12 219 VAL B O 1
ATOM 6798 N N . HIS B 1 220 ? 17.516 -10.07 17.609 1 65.38 220 HIS B N 1
ATOM 6799 C CA . HIS B 1 220 ? 17.781 -8.797 18.266 1 65.38 220 HIS B CA 1
ATOM 6800 C C . HIS B 1 220 ? 16.922 -8.633 19.5 1 65.38 220 HIS B C 1
ATOM 6802 O O . HIS B 1 220 ? 17.25 -7.852 20.406 1 65.38 220 HIS B O 1
ATOM 6808 N N . LEU B 1 221 ? 15.789 -9.414 19.5 1 68.62 221 LEU B N 1
ATOM 6809 C CA . LEU B 1 221 ? 14.891 -9.305 20.641 1 68.62 221 LEU B CA 1
ATOM 6810 C C . LEU B 1 221 ? 14.969 -10.547 21.516 1 68.62 221 LEU B C 1
ATOM 6812 O O . LEU B 1 221 ? 14.008 -11.305 21.609 1 68.62 221 LEU B O 1
ATOM 6816 N N . ARG B 1 222 ? 16.109 -10.734 22.031 1 63.34 222 ARG B N 1
ATOM 6817 C CA . ARG B 1 222 ? 16.406 -11.93 22.812 1 63.34 222 ARG B CA 1
ATOM 6818 C C . ARG B 1 222 ? 15.43 -12.078 23.984 1 63.34 222 ARG B C 1
ATOM 6820 O O . ARG B 1 222 ? 14.977 -13.18 24.281 1 63.34 222 ARG B O 1
ATOM 6827 N N . ASP B 1 223 ? 15.148 -10.93 24.547 1 68.81 223 ASP B N 1
ATOM 6828 C CA . ASP B 1 223 ? 14.367 -10.977 25.766 1 68.81 223 ASP B CA 1
ATOM 6829 C C . ASP B 1 223 ? 12.875 -10.93 25.484 1 68.81 223 ASP B C 1
ATOM 6831 O O . ASP B 1 223 ? 12.055 -11.141 26.375 1 68.81 223 ASP B O 1
ATOM 6835 N N . GLY B 1 224 ? 12.562 -10.641 24.297 1 82.94 224 GLY B N 1
ATOM 6836 C CA . GLY B 1 224 ? 11.141 -10.586 23.984 1 82.94 224 GLY B CA 1
ATOM 6837 C C . GLY B 1 224 ? 10.734 -9.312 23.266 1 82.94 224 GLY B C 1
ATOM 6838 O O . GLY B 1 224 ? 11.469 -8.328 23.266 1 82.94 224 GLY B O 1
ATOM 6839 N N . ASP B 1 225 ? 9.594 -9.336 22.719 1 88.38 225 ASP B N 1
ATOM 6840 C CA . ASP B 1 225 ? 9.078 -8.211 21.922 1 88.38 225 ASP B CA 1
ATOM 6841 C C . ASP B 1 225 ? 8.719 -7.035 22.828 1 88.38 225 ASP B C 1
ATOM 6843 O O . ASP B 1 225 ? 9.094 -5.895 22.547 1 88.38 225 ASP B O 1
ATOM 6847 N N . THR B 1 226 ? 8.008 -7.27 23.938 1 90.44 226 THR B N 1
ATOM 6848 C CA . THR B 1 226 ? 7.629 -6.223 24.875 1 90.44 226 THR B CA 1
ATOM 6849 C C . THR B 1 226 ? 8.859 -5.594 25.516 1 90.44 226 THR B C 1
ATOM 6851 O O . THR B 1 226 ? 8.945 -4.371 25.656 1 90.44 226 THR B O 1
ATOM 6854 N N . GLU B 1 227 ? 9.781 -6.414 25.875 1 90.69 227 GLU B N 1
ATOM 6855 C CA . GLU B 1 227 ? 11.016 -5.922 26.484 1 90.69 227 GLU B CA 1
ATOM 6856 C C . GLU B 1 227 ? 11.805 -5.062 25.5 1 90.69 227 GLU B C 1
ATOM 6858 O O . GLU B 1 227 ? 12.43 -4.07 25.891 1 90.69 227 GLU B O 1
ATOM 6863 N N . GLY B 1 228 ? 11.734 -5.512 24.312 1 90.44 228 GLY B N 1
ATOM 6864 C CA . GLY B 1 228 ? 12.398 -4.719 23.281 1 90.44 228 GLY B CA 1
ATOM 6865 C C . GLY B 1 228 ? 11.789 -3.34 23.109 1 90.44 228 GLY B C 1
ATOM 6866 O O . GLY B 1 228 ? 12.508 -2.35 22.969 1 90.44 228 GLY B O 1
ATOM 6867 N N . ALA B 1 229 ? 10.508 -3.303 23.125 1 93.06 229 ALA B N 1
ATOM 6868 C CA . ALA B 1 229 ? 9.797 -2.033 23 1 93.06 229 ALA B CA 1
ATOM 6869 C C . ALA B 1 229 ? 10.086 -1.12 24.188 1 93.06 229 ALA B C 1
ATOM 6871 O O . ALA B 1 229 ? 10.344 0.073 24.016 1 93.06 229 ALA B O 1
ATOM 6872 N N . LEU B 1 230 ? 10.039 -1.674 25.328 1 93.88 230 LEU B N 1
ATOM 6873 C CA . LEU B 1 230 ? 10.305 -0.896 26.531 1 93.88 230 LEU B CA 1
ATOM 6874 C C . LEU B 1 230 ? 11.75 -0.425 26.578 1 93.88 230 LEU B C 1
ATOM 6876 O O . LEU B 1 230 ? 12.031 0.683 27.031 1 93.88 230 LEU B O 1
ATOM 6880 N N . ALA B 1 231 ? 12.633 -1.264 26.078 1 92.5 231 ALA B N 1
ATOM 6881 C CA . ALA B 1 231 ? 14.031 -0.864 26 1 92.5 231 ALA B CA 1
ATOM 6882 C C . ALA B 1 231 ? 14.219 0.317 25.062 1 92.5 231 ALA B C 1
ATOM 6884 O O . ALA B 1 231 ? 15.016 1.217 25.312 1 92.5 231 ALA B O 1
ATOM 6885 N N . TYR B 1 232 ? 13.547 0.24 24.047 1 92.69 232 TYR B N 1
ATOM 6886 C CA . TYR B 1 232 ? 13.602 1.339 23.078 1 92.69 232 TYR B CA 1
ATOM 6887 C C . TYR B 1 232 ? 13.117 2.637 23.719 1 92.69 232 TYR B C 1
ATOM 6889 O O . TYR B 1 232 ? 13.742 3.686 23.562 1 92.69 232 TYR B O 1
ATOM 6897 N N . LEU B 1 233 ? 12.016 2.605 24.438 1 95.06 233 LEU B N 1
ATOM 6898 C CA . LEU B 1 233 ? 11.461 3.785 25.094 1 95.06 233 LEU B CA 1
ATOM 6899 C C . LEU B 1 233 ? 12.375 4.266 26.219 1 95.06 233 LEU B C 1
ATOM 6901 O O . LEU B 1 233 ? 12.516 5.473 26.422 1 95.06 233 LEU B O 1
ATOM 6905 N N . CYS B 1 234 ? 12.93 3.297 26.812 1 94.5 234 CYS B N 1
ATOM 6906 C CA . CYS B 1 234 ? 13.898 3.639 27.844 1 94.5 234 CYS B CA 1
ATOM 6907 C C . CYS B 1 234 ? 15.094 4.371 27.25 1 94.5 234 CYS B C 1
ATOM 6909 O O . CYS B 1 234 ? 15.586 5.34 27.828 1 94.5 234 CYS B O 1
ATOM 6911 N N . GLY B 1 235 ? 15.508 3.873 26.141 1 93.31 235 GLY B N 1
ATOM 6912 C CA . GLY B 1 235 ? 16.594 4.547 25.453 1 93.31 235 GLY B CA 1
ATOM 6913 C C . GLY B 1 235 ? 16.25 5.969 25.047 1 93.31 235 GLY B C 1
ATOM 6914 O O . GLY B 1 235 ? 17.094 6.867 25.156 1 93.31 235 GLY B O 1
ATOM 6915 N N . LYS B 1 236 ? 15.07 6.18 24.641 1 94 236 LYS B N 1
ATOM 6916 C CA . LYS B 1 236 ? 14.617 7.523 24.281 1 94 236 LYS B CA 1
ATOM 6917 C C . LYS B 1 236 ? 14.578 8.43 25.5 1 94 236 LYS B C 1
ATOM 6919 O O . LYS B 1 236 ? 14.906 9.617 25.422 1 94 236 LYS B O 1
ATOM 6924 N N . SER B 1 237 ? 14.156 7.914 26.609 1 93.5 237 SER B N 1
ATOM 6925 C CA . SER B 1 237 ? 14.086 8.68 27.859 1 93.5 237 SER B CA 1
ATOM 6926 C C . SER B 1 237 ? 15.477 9.062 28.359 1 93.5 237 SER B C 1
ATOM 6928 O O . SER B 1 237 ? 15.648 10.109 28.984 1 93.5 237 SER B O 1
ATOM 6930 N N . GLU B 1 238 ? 16.406 8.281 28 1 92.88 238 GLU B N 1
ATOM 6931 C CA . GLU B 1 238 ? 17.781 8.586 28.391 1 92.88 238 GLU B CA 1
ATOM 6932 C C . GLU B 1 238 ? 18.359 9.711 27.531 1 92.88 238 GLU B C 1
ATOM 6934 O O . GLU B 1 238 ? 19.109 10.547 28.031 1 92.88 238 GLU B O 1
ATOM 6939 N N . MET B 1 239 ? 17.984 9.695 26.312 1 91.38 239 MET B N 1
ATOM 6940 C CA . MET B 1 239 ? 18.469 10.727 25.391 1 91.38 239 MET B CA 1
ATOM 6941 C C . MET B 1 239 ? 17.75 12.047 25.625 1 91.38 239 MET B C 1
ATOM 6943 O O . MET B 1 239 ? 18.359 13.117 25.516 1 91.38 239 MET B O 1
ATOM 6947 N N . ASP B 1 240 ? 16.453 11.875 25.891 1 91.5 240 ASP B N 1
ATOM 6948 C CA . ASP B 1 240 ? 15.602 13.031 26.156 1 91.5 240 ASP B CA 1
ATOM 6949 C C . ASP B 1 240 ? 14.969 12.922 27.547 1 91.5 240 ASP B C 1
ATOM 6951 O O . ASP B 1 240 ? 13.953 12.242 27.719 1 91.5 240 ASP B O 1
ATOM 6955 N N . PRO B 1 241 ? 15.484 13.68 28.453 1 89.94 241 PRO B N 1
ATOM 6956 C CA . PRO B 1 241 ? 15.016 13.562 29.828 1 89.94 241 PRO B CA 1
ATOM 6957 C C . PRO B 1 241 ? 13.539 13.945 29.984 1 89.94 241 PRO B C 1
ATOM 6959 O O . PRO B 1 241 ? 12.898 13.57 30.969 1 89.94 241 PRO B O 1
ATOM 6962 N N . SER B 1 242 ? 13.008 14.586 29.078 1 92.81 242 SER B N 1
ATOM 6963 C CA . SER B 1 242 ? 11.609 14.992 29.188 1 92.81 242 SER B CA 1
ATOM 6964 C C . SER B 1 242 ? 10.68 13.953 28.562 1 92.81 242 SER B C 1
ATOM 6966 O O . SER B 1 242 ? 9.453 14.078 28.641 1 92.81 242 SER B O 1
ATOM 6968 N N . PHE B 1 243 ? 11.328 12.961 28.047 1 95.69 243 PHE B N 1
ATOM 6969 C CA . PHE B 1 243 ? 10.539 11.883 27.484 1 95.69 243 PHE B CA 1
ATOM 6970 C C . PHE B 1 243 ? 9.836 11.086 28.578 1 95.69 243 PHE B C 1
ATOM 6972 O O . PHE B 1 243 ? 10.469 10.695 29.562 1 95.69 243 PHE B O 1
ATOM 6979 N N . TYR B 1 244 ? 8.539 10.898 28.422 1 97.12 244 TYR B N 1
ATOM 6980 C CA . TYR B 1 244 ? 7.742 10.242 29.438 1 97.12 244 TYR B CA 1
ATOM 6981 C C . TYR B 1 244 ? 7.121 8.953 28.906 1 97.12 244 TYR B C 1
ATOM 6983 O O . TYR B 1 244 ? 6.621 8.922 27.781 1 97.12 244 TYR B O 1
ATOM 6991 N N . TYR B 1 245 ? 7.266 7.875 29.625 1 96.81 245 TYR B N 1
ATOM 6992 C CA . TYR B 1 245 ? 6.531 6.656 29.312 1 96.81 245 TYR B CA 1
ATOM 6993 C C . TYR B 1 245 ? 6.137 5.914 30.578 1 96.81 245 TYR B C 1
ATOM 6995 O O . TYR B 1 245 ? 6.805 6.031 31.609 1 96.81 245 TYR B O 1
ATOM 7003 N N . LYS B 1 246 ? 4.98 5.285 30.578 1 97.25 246 LYS B N 1
ATOM 7004 C CA . LYS B 1 246 ? 4.434 4.52 31.703 1 97.25 246 LYS B CA 1
ATOM 7005 C C . LYS B 1 246 ? 3.643 3.311 31.203 1 97.25 246 LYS B C 1
ATOM 7007 O O . LYS B 1 246 ? 3.027 3.363 30.141 1 97.25 246 LYS B O 1
ATOM 7012 N N . TYR B 1 247 ? 3.848 2.189 31.891 1 96.31 247 TYR B N 1
ATOM 7013 C CA . TYR B 1 247 ? 3.102 0.995 31.5 1 96.31 247 TYR B CA 1
ATOM 7014 C C . TYR B 1 247 ? 2.611 0.245 32.75 1 96.31 247 TYR B C 1
ATOM 7016 O O . TYR B 1 247 ? 3.086 0.487 33.844 1 96.31 247 TYR B O 1
ATOM 7024 N N . ASN B 1 248 ? 1.553 -0.442 32.594 1 94.31 248 ASN B N 1
ATOM 7025 C CA . ASN B 1 248 ? 1.095 -1.341 33.656 1 94.31 248 ASN B CA 1
ATOM 7026 C C . ASN B 1 248 ? 0.949 -2.771 33.156 1 94.31 248 ASN B C 1
ATOM 7028 O O . ASN B 1 248 ? 0.882 -3.002 31.938 1 94.31 248 ASN B O 1
ATOM 7032 N N . VAL B 1 249 ? 1.107 -3.729 34.031 1 92.44 249 VAL B N 1
ATOM 7033 C CA . VAL B 1 249 ? 1.057 -5.148 33.719 1 92.44 249 VAL B CA 1
ATOM 7034 C C . VAL B 1 249 ? -0.168 -5.789 34.344 1 92.44 249 VAL B C 1
ATOM 7036 O O . VAL B 1 249 ? -0.659 -5.309 35.375 1 92.44 249 VAL B O 1
ATOM 7039 N N . ASP B 1 250 ? -0.672 -6.754 33.719 1 88.75 250 ASP B N 1
ATOM 7040 C CA . ASP B 1 250 ? -1.827 -7.469 34.25 1 88.75 250 ASP B CA 1
ATOM 7041 C C . ASP B 1 250 ? -1.401 -8.492 35.281 1 88.75 250 ASP B C 1
ATOM 7043 O O . ASP B 1 250 ? -0.225 -8.57 35.656 1 88.75 250 ASP B O 1
ATOM 7047 N N . GLU B 1 251 ? -2.391 -9.289 35.781 1 87.25 251 GLU B N 1
ATOM 7048 C CA . GLU B 1 251 ? -2.164 -10.281 36.812 1 87.25 251 GLU B CA 1
ATOM 7049 C C . GLU B 1 251 ? -1.16 -11.336 36.375 1 87.25 251 GLU B C 1
ATOM 7051 O O . GLU B 1 251 ? -0.397 -11.867 37.188 1 87.25 251 GLU B O 1
ATOM 7056 N N . ASP B 1 252 ? -1.1 -11.633 35.031 1 86.56 252 ASP B N 1
ATOM 7057 C CA . ASP B 1 252 ? -0.188 -12.633 34.469 1 86.56 252 ASP B CA 1
ATOM 7058 C C . ASP B 1 252 ? 1.136 -11.992 34.031 1 86.56 252 ASP B C 1
ATOM 7060 O O . ASP B 1 252 ? 1.914 -12.594 33.312 1 86.56 252 ASP B O 1
ATOM 7064 N N . ASN B 1 253 ? 1.432 -10.742 34.5 1 85.75 253 ASN B N 1
ATOM 7065 C CA . ASN B 1 253 ? 2.656 -10 34.219 1 85.75 253 ASN B CA 1
ATOM 7066 C C . ASN B 1 253 ? 2.809 -9.719 32.719 1 85.75 253 ASN B C 1
ATOM 7068 O O . ASN B 1 253 ? 3.924 -9.727 32.188 1 85.75 253 ASN B O 1
ATOM 7072 N N . ARG B 1 254 ? 1.711 -9.656 32.031 1 88.12 254 ARG B N 1
ATOM 7073 C CA . ARG B 1 254 ? 1.704 -9.25 30.641 1 88.12 254 ARG B CA 1
ATOM 7074 C C . ARG B 1 254 ? 1.413 -7.758 30.5 1 88.12 254 ARG B C 1
ATOM 7076 O O . ARG B 1 254 ? 0.694 -7.184 31.328 1 88.12 254 ARG B O 1
ATOM 7083 N N . LEU B 1 255 ? 1.978 -7.227 29.438 1 91.44 255 LEU B N 1
ATOM 7084 C CA . LEU B 1 255 ? 1.79 -5.797 29.219 1 91.44 255 LEU B CA 1
ATOM 7085 C C . LEU B 1 255 ? 0.318 -5.473 28.984 1 91.44 255 LEU B C 1
ATOM 7087 O O . LEU B 1 255 ? -0.306 -6.016 28.078 1 91.44 255 LEU B O 1
ATOM 7091 N N . ALA B 1 256 ? -0.257 -4.656 29.828 1 93.31 256 ALA B N 1
ATOM 7092 C CA . ALA B 1 256 ? -1.656 -4.258 29.688 1 93.31 256 ALA B CA 1
ATOM 7093 C C . ALA B 1 256 ? -1.783 -2.943 28.922 1 93.31 256 ALA B C 1
ATOM 7095 O O . ALA B 1 256 ? -2.207 -2.93 27.766 1 93.31 256 ALA B O 1
ATOM 7096 N N . ASN B 1 257 ? -1.354 -1.819 29.609 1 95.94 257 ASN B N 1
ATOM 7097 C CA . ASN B 1 257 ? -1.405 -0.501 28.984 1 95.94 257 ASN B CA 1
ATOM 7098 C C . ASN B 1 257 ? -0.016 0.119 28.859 1 95.94 257 ASN B C 1
ATOM 7100 O O . ASN B 1 257 ? 0.852 -0.132 29.703 1 95.94 257 ASN B O 1
ATOM 7104 N N . LEU B 1 258 ? 0.186 0.741 27.781 1 97.19 258 LEU B N 1
ATOM 7105 C CA . LEU B 1 258 ? 1.441 1.44 27.531 1 97.19 258 LEU B CA 1
ATOM 7106 C C . LEU B 1 258 ? 1.183 2.855 27.031 1 97.19 258 LEU B C 1
ATOM 7108 O O . LEU B 1 258 ? 0.453 3.045 26.047 1 97.19 258 LEU B O 1
ATOM 7112 N N . PHE B 1 259 ? 1.686 3.9 27.75 1 98.06 259 PHE B N 1
ATOM 7113 C CA . PHE B 1 259 ? 1.557 5.301 27.375 1 98.06 259 PHE B CA 1
ATOM 7114 C C . PHE B 1 259 ? 2.928 5.941 27.188 1 98.06 259 PHE B C 1
ATOM 7116 O O . PHE B 1 259 ? 3.857 5.66 27.953 1 98.06 259 PHE B O 1
ATOM 7123 N N . TRP B 1 260 ? 3.111 6.723 26.125 1 97.69 260 TRP B N 1
ATOM 7124 C CA . TRP B 1 260 ? 4.359 7.469 26.016 1 97.69 260 TRP B CA 1
ATOM 7125 C C . TRP B 1 260 ? 4.137 8.797 25.312 1 97.69 260 TRP B C 1
ATOM 7127 O O . TRP B 1 260 ? 3.174 8.961 24.562 1 97.69 260 TRP B O 1
ATOM 7137 N N . ALA B 1 261 ? 4.863 9.805 25.562 1 97.31 261 ALA B N 1
ATOM 7138 C CA . ALA B 1 261 ? 4.875 11.156 25.016 1 97.31 261 ALA B CA 1
ATOM 7139 C C . ALA B 1 261 ? 6.285 11.742 25.016 1 97.31 261 ALA B C 1
ATOM 7141 O O . ALA B 1 261 ? 6.992 11.656 26.016 1 97.31 261 ALA B O 1
ATOM 7142 N N . ASP B 1 262 ? 6.723 12.25 23.953 1 94.38 262 ASP B N 1
ATOM 7143 C CA . ASP B 1 262 ? 8.07 12.805 23.875 1 94.38 262 ASP B CA 1
ATOM 7144 C C . ASP B 1 262 ? 8.094 14.258 24.344 1 94.38 262 ASP B C 1
ATOM 7146 O O . ASP B 1 262 ? 7.055 14.812 24.719 1 94.38 262 ASP B O 1
ATOM 7150 N N . SER B 1 263 ? 9.25 14.891 24.297 1 93.94 263 SER B N 1
ATOM 7151 C CA . SER B 1 263 ? 9.438 16.25 24.812 1 93.94 263 SER B CA 1
ATOM 7152 C C . SER B 1 263 ? 8.695 17.266 23.953 1 93.94 263 SER B C 1
ATOM 7154 O O . SER B 1 263 ? 8.133 18.234 24.484 1 93.94 263 SER B O 1
ATOM 7156 N N . THR B 1 264 ? 8.648 17.031 22.688 1 94.19 264 THR B N 1
ATOM 7157 C CA . THR B 1 264 ? 7.957 17.938 21.797 1 94.19 264 THR B CA 1
ATOM 7158 C C . THR B 1 264 ? 6.453 17.906 22.031 1 94.19 264 THR B C 1
ATOM 7160 O O . THR B 1 264 ? 5.785 18.938 21.984 1 94.19 264 THR B O 1
ATOM 7163 N N . SER B 1 265 ? 5.965 16.75 22.328 1 96.12 265 SER B N 1
ATOM 7164 C CA . SER B 1 265 ? 4.547 16.609 22.625 1 96.12 265 SER B CA 1
ATOM 7165 C C . SER B 1 265 ? 4.176 17.328 23.906 1 96.12 265 SER B C 1
ATOM 7167 O O . SER B 1 265 ? 3.127 17.969 23.984 1 96.12 265 SER B O 1
ATOM 7169 N N . LYS B 1 266 ? 5.039 17.266 24.844 1 95.56 266 LYS B N 1
ATOM 7170 C CA . LYS B 1 266 ? 4.797 17.938 26.125 1 95.56 266 LYS B CA 1
ATOM 7171 C C . LYS B 1 266 ? 4.832 19.453 25.953 1 95.56 266 LYS B C 1
ATOM 7173 O O . LYS B 1 266 ? 4.008 20.156 26.531 1 95.56 266 LYS B O 1
ATOM 7178 N N . LEU B 1 267 ? 5.754 19.875 25.156 1 94.31 267 LEU B N 1
ATOM 7179 C CA . LEU B 1 267 ? 5.844 21.297 24.891 1 94.31 267 LEU B CA 1
ATOM 7180 C C . LEU B 1 267 ? 4.609 21.781 24.125 1 94.31 267 LEU B C 1
ATOM 7182 O O . LEU B 1 267 ? 4.07 22.844 24.438 1 94.31 267 LEU B O 1
ATOM 7186 N N . ASP B 1 268 ? 4.23 21.016 23.219 1 95.62 268 ASP B N 1
ATOM 7187 C CA . ASP B 1 268 ? 3.041 21.359 22.438 1 95.62 268 ASP B CA 1
ATOM 7188 C C . ASP B 1 268 ? 1.807 21.438 23.344 1 95.62 268 ASP B C 1
ATOM 7190 O O . ASP B 1 268 ? 0.961 22.312 23.172 1 95.62 268 ASP B O 1
ATOM 7194 N N . TYR B 1 269 ? 1.765 20.516 24.234 1 96.62 269 TYR B N 1
ATOM 7195 C CA . TYR B 1 269 ? 0.607 20.531 25.125 1 96.62 269 TYR B CA 1
ATOM 7196 C C . TYR B 1 269 ? 0.633 21.734 26.047 1 96.62 269 TYR B C 1
ATOM 7198 O O . TYR B 1 269 ? -0.416 22.297 26.375 1 96.62 269 TYR B O 1
ATOM 7206 N N . SER B 1 270 ? 1.773 22.109 26.422 1 94.38 270 SER B N 1
ATOM 7207 C CA . SER B 1 270 ? 1.894 23.297 27.281 1 94.38 270 SER B CA 1
ATOM 7208 C C . SER B 1 270 ? 1.413 24.547 26.547 1 94.38 270 SER B C 1
ATOM 7210 O O . SER B 1 270 ? 0.812 25.438 27.172 1 94.38 270 SER B O 1
ATOM 7212 N N . CYS B 1 271 ? 1.582 24.578 25.281 1 94.06 271 CYS B N 1
ATOM 7213 C CA . CYS B 1 271 ? 1.228 25.75 24.5 1 94.06 271 CYS B CA 1
ATOM 7214 C C . CYS B 1 271 ? -0.199 25.656 23.969 1 94.06 271 CYS B C 1
ATOM 7216 O O . CYS B 1 271 ? -0.917 26.656 23.906 1 94.06 271 CYS B O 1
ATOM 7218 N N . PHE B 1 272 ? -0.578 24.453 23.625 1 94.75 272 PHE B N 1
ATOM 7219 C CA . PHE B 1 272 ? -1.828 24.312 22.891 1 94.75 272 PHE B CA 1
ATOM 7220 C C . PHE B 1 272 ? -2.754 23.312 23.562 1 94.75 272 PHE B C 1
ATOM 7222 O O . PHE B 1 272 ? -3.705 22.828 22.953 1 94.75 272 PHE B O 1
ATOM 7229 N N . GLY B 1 273 ? -2.521 22.969 24.75 1 93.94 273 GLY B N 1
ATOM 7230 C CA . GLY B 1 273 ? -3.264 21.938 25.453 1 93.94 273 GLY B CA 1
ATOM 7231 C C . GLY B 1 273 ? -4.613 22.406 25.953 1 93.94 273 GLY B C 1
ATOM 7232 O O . GLY B 1 273 ? -5.211 21.781 26.828 1 93.94 273 GLY B O 1
ATOM 7233 N N . ASP B 1 274 ? -5.109 23.516 25.484 1 92.94 274 ASP B N 1
ATOM 7234 C CA . ASP B 1 274 ? -6.438 24 25.859 1 92.94 274 ASP B CA 1
ATOM 7235 C C . ASP B 1 274 ? -7.527 23.094 25.281 1 92.94 274 ASP B C 1
ATOM 7237 O O . ASP B 1 274 ? -8.594 22.938 25.891 1 92.94 274 ASP B O 1
ATOM 7241 N N . MET B 1 275 ? -7.172 22.562 24.203 1 93.38 275 MET B N 1
ATOM 7242 C CA . MET B 1 275 ? -8.117 21.656 23.562 1 93.38 275 MET B CA 1
ATOM 7243 C C . MET B 1 275 ? -7.488 20.281 23.328 1 93.38 275 MET B C 1
ATOM 7245 O O . MET B 1 275 ? -6.344 20.188 22.891 1 93.38 275 MET B O 1
ATOM 7249 N N . LEU B 1 276 ? -8.281 19.281 23.688 1 95.44 276 LEU B N 1
ATOM 7250 C CA . LEU B 1 276 ? -7.836 17.891 23.547 1 95.44 276 LEU B CA 1
ATOM 7251 C C . LEU B 1 276 ? -8.867 17.062 22.797 1 95.44 276 LEU B C 1
ATOM 7253 O O . LEU B 1 276 ? -10.062 17.141 23.078 1 95.44 276 LEU B O 1
ATOM 7257 N N . ALA B 1 277 ? -8.406 16.422 21.812 1 95.25 277 ALA B N 1
ATOM 7258 C CA . ALA B 1 277 ? -9.258 15.453 21.125 1 95.25 277 ALA B CA 1
ATOM 7259 C C . ALA B 1 277 ? -8.602 14.078 21.094 1 95.25 277 ALA B C 1
ATOM 7261 O O . ALA B 1 277 ? -7.383 13.969 20.922 1 95.25 277 ALA B O 1
ATOM 7262 N N . PHE B 1 278 ? -9.344 13.07 21.375 1 93.5 278 PHE B N 1
ATOM 7263 C CA . PHE B 1 278 ? -8.75 11.742 21.25 1 93.5 278 PHE B CA 1
ATOM 7264 C C . PHE B 1 278 ? -9.797 10.719 20.812 1 93.5 278 PHE B C 1
ATOM 7266 O O . PHE B 1 278 ? -10.992 10.93 21.016 1 93.5 278 PHE B O 1
ATOM 7273 N N . ASP B 1 279 ? -9.312 9.812 20.125 1 91.44 279 ASP B N 1
ATOM 7274 C CA . ASP B 1 279 ? -10.094 8.711 19.562 1 91.44 279 ASP B CA 1
ATOM 7275 C C . ASP B 1 279 ? -9.297 7.41 19.594 1 91.44 279 ASP B C 1
ATOM 7277 O O . ASP B 1 279 ? -8.078 7.422 19.766 1 91.44 279 ASP B O 1
ATOM 7281 N N . THR B 1 280 ? -10.07 6.324 19.609 1 91.69 280 THR B N 1
ATOM 7282 C CA . THR B 1 280 ? -9.43 5.012 19.609 1 91.69 280 THR B CA 1
ATOM 7283 C C . THR B 1 280 ? -9.5 4.375 18.219 1 91.69 280 THR B C 1
ATOM 7285 O O . THR B 1 280 ? -10.5 4.516 17.516 1 91.69 280 THR B O 1
ATOM 7288 N N . THR B 1 281 ? -8.398 3.754 17.844 1 91.06 281 THR B N 1
ATOM 7289 C CA . THR B 1 281 ? -8.367 3.066 16.562 1 91.06 281 THR B CA 1
ATOM 7290 C C . THR B 1 281 ? -7.82 1.649 16.719 1 91.06 281 THR B C 1
ATOM 7292 O O . THR B 1 281 ? -7.105 1.359 17.688 1 91.06 281 THR B O 1
ATOM 7295 N N . TYR B 1 282 ? -8.227 0.799 15.688 1 87.62 282 TYR B N 1
ATOM 7296 C CA . TYR B 1 282 ? -7.797 -0.595 15.719 1 87.62 282 TYR B CA 1
ATOM 7297 C C . TYR B 1 282 ? -6.938 -0.926 14.508 1 87.62 282 TYR B C 1
ATOM 7299 O O . TYR B 1 282 ? -6.652 -0.054 13.68 1 87.62 282 TYR B O 1
ATOM 7307 N N . GLN B 1 283 ? -6.414 -2.209 14.508 1 85.38 283 GLN B N 1
ATOM 7308 C CA . GLN B 1 283 ? -5.68 -2.789 13.383 1 85.38 283 GLN B CA 1
ATOM 7309 C C . GLN B 1 283 ? -4.383 -2.027 13.125 1 85.38 283 GLN B C 1
ATOM 7311 O O . GLN B 1 283 ? -4.059 -1.725 11.977 1 85.38 283 GLN B O 1
ATOM 7316 N N . THR B 1 284 ? -3.713 -1.678 14.219 1 85.06 284 THR B N 1
ATOM 7317 C CA . THR B 1 284 ? -2.459 -0.945 14.07 1 85.06 284 THR B CA 1
ATOM 7318 C C . THR B 1 284 ? -1.274 -1.812 14.492 1 85.06 284 THR B C 1
ATOM 7320 O O . THR B 1 284 ? -0.121 -1.461 14.234 1 85.06 284 THR B O 1
ATOM 7323 N N . ASN B 1 285 ? -1.558 -2.867 15.086 1 87.44 285 ASN B N 1
ATOM 7324 C CA . ASN B 1 285 ? -0.501 -3.742 15.586 1 87.44 285 ASN B CA 1
ATOM 7325 C C . ASN B 1 285 ? -0.923 -5.207 15.547 1 87.44 285 ASN B C 1
ATOM 7327 O O . ASN B 1 285 ? -2.102 -5.516 15.352 1 87.44 285 ASN B O 1
ATOM 7331 N N . ALA B 1 286 ? 0.02 -6.082 15.773 1 88.06 286 ALA B N 1
ATOM 7332 C CA . ALA B 1 286 ? -0.194 -7.52 15.633 1 88.06 286 ALA B CA 1
ATOM 7333 C C . ALA B 1 286 ? -1 -8.07 16.812 1 88.06 286 ALA B C 1
ATOM 7335 O O . ALA B 1 286 ? -1.625 -9.125 16.688 1 88.06 286 ALA B O 1
ATOM 7336 N N . TYR B 1 287 ? -1.01 -7.371 17.906 1 89.56 287 TYR B N 1
ATOM 7337 C CA . TYR B 1 287 ? -1.646 -7.867 19.125 1 89.56 287 TYR B CA 1
ATOM 7338 C C . TYR B 1 287 ? -3.084 -7.379 19.219 1 89.56 287 TYR B C 1
ATOM 7340 O O . TYR B 1 287 ? -3.758 -7.613 20.219 1 89.56 287 TYR B O 1
ATOM 7348 N N . LYS B 1 288 ? -3.543 -6.609 18.266 1 90.94 288 LYS B N 1
ATOM 7349 C CA . LYS B 1 288 ? -4.91 -6.102 18.172 1 90.94 288 LYS B CA 1
ATOM 7350 C C . LYS B 1 288 ? -5.238 -5.199 19.359 1 90.94 288 LYS B C 1
ATOM 7352 O O . LYS B 1 288 ? -6.367 -5.203 19.844 1 90.94 288 LYS B O 1
ATOM 7357 N N . LYS B 1 289 ? -4.23 -4.582 19.891 1 93.31 289 LYS B N 1
ATOM 7358 C CA . LYS B 1 289 ? -4.445 -3.607 20.969 1 93.31 289 LYS B CA 1
ATOM 7359 C C . LYS B 1 289 ? -4.961 -2.285 20.406 1 93.31 289 LYS B C 1
ATOM 7361 O O . LYS B 1 289 ? -4.434 -1.774 19.406 1 93.31 289 LYS B O 1
ATOM 7366 N N . PRO B 1 290 ? -6.012 -1.778 21.078 1 95.12 290 PRO B N 1
ATOM 7367 C CA . PRO B 1 290 ? -6.488 -0.471 20.625 1 95.12 290 PRO B CA 1
ATOM 7368 C C . PRO B 1 290 ? -5.469 0.642 20.859 1 95.12 290 PRO B C 1
ATOM 7370 O O . PRO B 1 290 ? -4.793 0.662 21.891 1 95.12 290 PRO B O 1
ATOM 7373 N N . LEU B 1 291 ? -5.316 1.469 19.875 1 96.31 291 LEU B N 1
ATOM 7374 C CA . LEU B 1 291 ? -4.426 2.621 19.953 1 96.31 291 LEU B CA 1
ATOM 7375 C C . LEU B 1 291 ? -5.215 3.902 20.188 1 96.31 291 LEU B C 1
ATOM 7377 O O . LEU B 1 291 ? -6.16 4.203 19.453 1 96.31 291 LEU B O 1
ATOM 7381 N N . VAL B 1 292 ? -4.902 4.598 21.234 1 96.06 292 VAL B N 1
ATOM 7382 C CA . VAL B 1 292 ? -5.492 5.906 21.5 1 96.06 292 VAL B CA 1
ATOM 7383 C C . VAL B 1 292 ? -4.48 7.004 21.188 1 96.06 292 VAL B C 1
ATOM 7385 O O . VAL B 1 292 ? -3.338 6.957 21.641 1 96.06 292 VAL B O 1
ATOM 7388 N N . ILE B 1 293 ? -4.891 7.902 20.422 1 95.62 293 ILE B N 1
ATOM 7389 C CA . ILE B 1 293 ? -4.039 9.039 20.078 1 95.62 293 ILE B CA 1
ATOM 7390 C C . ILE B 1 293 ? -4.664 10.328 20.594 1 95.62 293 ILE B C 1
ATOM 7392 O O . ILE B 1 293 ? -5.832 10.617 20.328 1 95.62 293 ILE B O 1
ATOM 7396 N N . LEU B 1 294 ? -3.941 11.016 21.359 1 97.06 294 LEU B N 1
ATOM 7397 C CA . LEU B 1 294 ? -4.355 12.32 21.875 1 97.06 294 LEU B CA 1
ATOM 7398 C C . LEU B 1 294 ? -3.809 13.445 21 1 97.06 294 LEU B C 1
ATOM 7400 O O . LEU B 1 294 ? -2.592 13.602 20.875 1 97.06 294 LEU B O 1
ATOM 7404 N N . VAL B 1 295 ? -4.734 14.172 20.422 1 96.38 295 VAL B N 1
ATOM 7405 C CA . VAL B 1 295 ? -4.297 15.133 19.422 1 96.38 295 VAL B CA 1
ATOM 7406 C C . VAL B 1 295 ? -4.789 16.531 19.797 1 96.38 295 VAL B C 1
ATOM 7408 O O . VAL B 1 295 ? -5.699 16.672 20.609 1 96.38 295 VAL B O 1
ATOM 7411 N N . GLY B 1 296 ? -4.137 17.531 19.266 1 95.38 296 GLY B N 1
ATOM 7412 C CA . GLY B 1 296 ? -4.5 18.938 19.328 1 95.38 296 GLY B CA 1
ATOM 7413 C C . GLY B 1 296 ? -4.219 19.703 18.047 1 95.38 296 GLY B C 1
ATOM 7414 O O . GLY B 1 296 ? -4.004 19.094 17 1 95.38 296 GLY B O 1
ATOM 7415 N N . ILE B 1 297 ? -4.383 20.984 18.125 1 95 297 ILE B N 1
ATOM 7416 C CA . ILE B 1 297 ? -4.137 21.844 16.984 1 95 297 ILE B CA 1
ATOM 7417 C C . ILE B 1 297 ? -3.104 22.906 17.344 1 95 297 ILE B C 1
ATOM 7419 O O . ILE B 1 297 ? -3.205 23.547 18.391 1 95 297 ILE B O 1
ATOM 7423 N N . ASN B 1 298 ? -2.137 23.047 16.5 1 94.94 298 ASN B N 1
ATOM 7424 C CA . ASN B 1 298 ? -1.123 24.047 16.781 1 94.94 298 ASN B CA 1
ATOM 7425 C C . ASN B 1 298 ? -1.476 25.391 16.141 1 94.94 298 ASN B C 1
ATOM 7427 O O . ASN B 1 298 ? -2.59 25.578 15.656 1 94.94 298 ASN B O 1
ATOM 7431 N N . HIS B 1 299 ? -0.605 26.375 16.234 1 94.88 299 HIS B N 1
ATOM 7432 C CA . HIS B 1 299 ? -0.854 27.75 15.773 1 94.88 299 HIS B CA 1
ATOM 7433 C C . HIS B 1 299 ? -0.875 27.812 14.25 1 94.88 299 HIS B C 1
ATOM 7435 O O . HIS B 1 299 ? -1.317 28.812 13.68 1 94.88 299 HIS B O 1
ATOM 7441 N N . HIS B 1 300 ? -0.407 26.781 13.578 1 95.06 300 HIS B N 1
ATOM 7442 C CA . HIS B 1 300 ? -0.47 26.703 12.117 1 95.06 300 HIS B CA 1
ATOM 7443 C C . HIS B 1 300 ? -1.705 25.922 11.664 1 95.06 300 HIS B C 1
ATOM 7445 O O . HIS B 1 300 ? -1.825 25.578 10.484 1 95.06 300 HIS B O 1
ATOM 7451 N N . HIS B 1 301 ? -2.549 25.594 12.617 1 93.94 301 HIS B N 1
ATOM 7452 C CA . HIS B 1 301 ? -3.77 24.828 12.352 1 93.94 301 HIS B CA 1
ATOM 7453 C C . HIS B 1 301 ? -3.449 23.422 11.867 1 93.94 301 HIS B C 1
ATOM 7455 O O . HIS B 1 301 ? -4.145 22.891 11 1 93.94 301 HIS B O 1
ATOM 7461 N N . GLN B 1 302 ? -2.398 22.938 12.297 1 94.69 302 GLN B N 1
ATOM 7462 C CA . GLN B 1 302 ? -2.012 21.547 12.016 1 94.69 302 GLN B CA 1
ATOM 7463 C C . GLN B 1 302 ? -2.35 20.641 13.195 1 94.69 302 GLN B C 1
ATOM 7465 O O . GLN B 1 302 ? -2.328 21.078 14.352 1 94.69 302 GLN B O 1
ATOM 7470 N N . THR B 1 303 ? -2.672 19.422 12.844 1 95.31 303 THR B N 1
ATOM 7471 C CA . THR B 1 303 ? -2.922 18.438 13.898 1 95.31 303 THR B CA 1
ATOM 7472 C C . THR B 1 303 ? -1.609 17.969 14.516 1 95.31 303 THR B C 1
ATOM 7474 O O . THR B 1 303 ? -0.68 17.594 13.797 1 95.31 303 THR B O 1
ATOM 7477 N N . ILE B 1 304 ? -1.5 18.062 15.773 1 95.44 304 ILE B N 1
ATOM 7478 C CA . ILE B 1 304 ? -0.302 17.625 16.484 1 95.44 304 ILE B CA 1
ATOM 7479 C C . ILE B 1 304 ? -0.666 16.531 17.484 1 95.44 304 ILE B C 1
ATOM 7481 O O . ILE B 1 304 ? -1.829 16.391 17.875 1 95.44 304 ILE B O 1
ATOM 7485 N N . VAL B 1 305 ? 0.33 15.773 17.906 1 97 305 VAL B N 1
ATOM 7486 C CA . VAL B 1 305 ? 0.12 14.648 18.797 1 97 305 VAL B CA 1
ATOM 7487 C C . VAL B 1 305 ? 0.684 14.977 20.188 1 97 305 VAL B C 1
ATOM 7489 O O . VAL B 1 305 ? 1.865 15.305 20.312 1 97 305 VAL B O 1
ATOM 7492 N N . PHE B 1 306 ? -0.184 14.898 21.219 1 97.69 306 PHE B N 1
ATOM 7493 C CA . PHE B 1 306 ? 0.231 15.156 22.578 1 97.69 306 PHE B CA 1
ATOM 7494 C C . PHE B 1 306 ? 0.763 13.883 23.234 1 97.69 306 PHE B C 1
ATOM 7496 O O . PHE B 1 306 ? 1.61 13.945 24.125 1 97.69 306 PHE B O 1
ATOM 7503 N N . GLY B 1 307 ? 0.233 12.836 22.812 1 96.5 307 GLY B N 1
ATOM 7504 C CA . GLY B 1 307 ? 0.6 11.539 23.359 1 96.5 307 GLY B CA 1
ATOM 7505 C C . GLY B 1 307 ? -0.173 10.391 22.734 1 96.5 307 GLY B C 1
ATOM 7506 O O . GLY B 1 307 ? -1.127 10.617 21.984 1 96.5 307 GLY B O 1
ATOM 7507 N N . CYS B 1 308 ? 0.314 9.195 23.047 1 96.44 308 CYS B N 1
ATOM 7508 C CA . CYS B 1 308 ? -0.342 8 22.531 1 96.44 308 CYS B CA 1
ATOM 7509 C C . CYS B 1 308 ? -0.31 6.871 23.562 1 96.44 308 CYS B C 1
ATOM 7511 O O . CYS B 1 308 ? 0.527 6.875 24.469 1 96.44 308 CYS B O 1
ATOM 7513 N N . ALA B 1 309 ? -1.305 5.957 23.422 1 97.38 309 ALA B N 1
ATOM 7514 C CA . ALA B 1 309 ? -1.365 4.836 24.344 1 97.38 309 ALA B CA 1
ATOM 7515 C C . ALA B 1 309 ? -1.895 3.578 23.656 1 97.38 309 ALA B C 1
ATOM 7517 O O . ALA B 1 309 ? -2.791 3.656 22.812 1 97.38 309 ALA B O 1
ATOM 7518 N N . LEU B 1 310 ? -1.273 2.488 23.984 1 96.56 310 LEU B N 1
ATOM 7519 C CA . LEU B 1 310 ? -1.788 1.172 23.625 1 96.56 310 LEU B CA 1
ATOM 7520 C C . LEU B 1 310 ? -2.551 0.549 24.797 1 96.56 310 LEU B C 1
ATOM 7522 O O . LEU B 1 310 ? -2.025 0.45 25.906 1 96.56 310 LEU B O 1
ATOM 7526 N N . LEU B 1 311 ? -3.768 0.097 24.469 1 96.12 311 LEU B N 1
ATOM 7527 C CA . LEU B 1 311 ? -4.652 -0.288 25.562 1 96.12 311 LEU B CA 1
ATOM 7528 C C . LEU B 1 311 ? -4.973 -1.779 25.5 1 96.12 311 LEU B C 1
ATOM 7530 O O . LEU B 1 311 ? -4.855 -2.402 24.438 1 96.12 311 LEU B O 1
ATOM 7534 N N . VAL B 1 312 ? -5.352 -2.318 26.672 1 91.5 312 VAL B N 1
ATOM 7535 C CA . VAL B 1 312 ? -5.773 -3.713 26.766 1 91.5 312 VAL B CA 1
ATOM 7536 C C . VAL B 1 312 ? -7.227 -3.844 26.312 1 91.5 312 VAL B C 1
ATOM 7538 O O . VAL B 1 312 ? -7.59 -4.812 25.641 1 91.5 312 VAL B O 1
ATOM 7541 N N . ASP B 1 313 ? -7.965 -2.852 26.703 1 91 313 ASP B N 1
ATOM 7542 C CA . ASP B 1 313 ? -9.383 -2.838 26.359 1 91 313 ASP B CA 1
ATOM 7543 C C . ASP B 1 313 ? -9.938 -1.413 26.359 1 91 313 ASP B C 1
ATOM 7545 O O . ASP B 1 313 ? -9.172 -0.448 26.453 1 91 313 ASP B O 1
ATOM 7549 N N . GLU B 1 314 ? -11.211 -1.348 26.141 1 91.06 314 GLU B N 1
ATOM 7550 C CA . GLU B 1 314 ? -11.875 -0.047 26.078 1 91.06 314 GLU B CA 1
ATOM 7551 C C . GLU B 1 314 ? -12.812 0.145 27.266 1 91.06 314 GLU B C 1
ATOM 7553 O O . GLU B 1 314 ? -13.938 0.617 27.094 1 91.06 314 GLU B O 1
ATOM 7558 N N . SER B 1 315 ? -12.258 -0.214 28.406 1 93.69 315 SER B N 1
ATOM 7559 C CA . SER B 1 315 ? -13.07 -0.088 29.609 1 93.69 315 SER B CA 1
ATOM 7560 C C . SER B 1 315 ? -12.891 1.28 30.266 1 93.69 315 SER B C 1
ATOM 7562 O O . SER B 1 315 ? -11.969 2.023 29.906 1 93.69 315 SER B O 1
ATOM 7564 N N . VAL B 1 316 ? -13.789 1.631 31.219 1 95.81 316 VAL B N 1
ATOM 7565 C CA . VAL B 1 316 ? -13.734 2.895 31.953 1 95.81 316 VAL B CA 1
ATOM 7566 C C . VAL B 1 316 ? -12.43 2.975 32.75 1 95.81 316 VAL B C 1
ATOM 7568 O O . VAL B 1 316 ? -11.789 4.027 32.781 1 95.81 316 VAL B O 1
ATOM 7571 N N . SER B 1 317 ? -12.07 1.844 33.312 1 94.81 317 SER B N 1
ATOM 7572 C CA . SER B 1 317 ? -10.852 1.802 34.094 1 94.81 317 SER B CA 1
ATOM 7573 C C . SER B 1 317 ? -9.617 2.066 33.25 1 94.81 317 SER B C 1
ATOM 7575 O O . SER B 1 317 ? -8.695 2.768 33.688 1 94.81 317 SER B O 1
ATOM 7577 N N . THR B 1 318 ? -9.648 1.516 32.062 1 95.56 318 THR B N 1
ATOM 7578 C CA . THR B 1 318 ? -8.516 1.686 31.172 1 95.56 318 THR B CA 1
ATOM 7579 C C . THR B 1 318 ? -8.406 3.137 30.703 1 95.56 318 THR B C 1
ATOM 7581 O O . THR B 1 318 ? -7.32 3.709 30.688 1 95.56 318 THR B O 1
ATOM 7584 N N . TYR B 1 319 ? -9.539 3.766 30.344 1 96.56 319 TYR B N 1
ATOM 7585 C CA . TYR B 1 319 ? -9.516 5.16 29.922 1 96.56 319 TYR B CA 1
ATOM 7586 C C . TYR B 1 319 ? -9.141 6.082 31.062 1 96.56 319 TYR B C 1
ATOM 7588 O O . TYR B 1 319 ? -8.477 7.102 30.859 1 96.56 319 TYR B O 1
ATOM 7596 N N . THR B 1 320 ? -9.586 5.727 32.25 1 97.12 320 THR B N 1
ATOM 7597 C CA . THR B 1 320 ? -9.203 6.504 33.406 1 97.12 320 THR B CA 1
ATOM 7598 C C . THR B 1 320 ? -7.695 6.457 33.625 1 97.12 320 THR B C 1
ATOM 7600 O O . THR B 1 320 ? -7.07 7.48 33.906 1 97.12 320 THR B O 1
ATOM 7603 N N . TRP B 1 321 ? -7.176 5.293 33.438 1 97.06 321 TRP B N 1
ATOM 7604 C CA . TRP B 1 321 ? -5.73 5.145 33.562 1 97.06 321 TRP B CA 1
ATOM 7605 C C . TRP B 1 321 ? -4.996 6 32.531 1 97.06 321 TRP B C 1
ATOM 7607 O O . TRP B 1 321 ? -3.994 6.645 32.875 1 97.06 321 TRP B O 1
ATOM 7617 N N . VAL B 1 322 ? -5.434 6.031 31.328 1 97.25 322 VAL B N 1
ATOM 7618 C CA . VAL B 1 322 ? -4.793 6.773 30.25 1 97.25 322 VAL B CA 1
ATOM 7619 C C . VAL B 1 322 ? -4.816 8.266 30.562 1 97.25 322 VAL B C 1
ATOM 7621 O O . VAL B 1 322 ? -3.801 8.953 30.422 1 97.25 322 VAL B O 1
ATOM 7624 N N . LEU B 1 323 ? -5.953 8.797 30.969 1 97.56 323 LEU B N 1
ATOM 7625 C CA . LEU B 1 323 ? -6.105 10.227 31.219 1 97.56 323 LEU B CA 1
ATOM 7626 C C . LEU B 1 323 ? -5.32 10.648 32.469 1 97.56 323 LEU B C 1
ATOM 7628 O O . LEU B 1 323 ? -4.77 11.75 32.5 1 97.56 323 LEU B O 1
ATOM 7632 N N . GLU B 1 324 ? -5.246 9.734 33.406 1 97.56 324 GLU B N 1
ATOM 7633 C CA . GLU B 1 324 ? -4.434 10.008 34.594 1 97.56 324 GLU B CA 1
ATOM 7634 C C . GLU B 1 324 ? -2.949 10.062 34.25 1 97.56 324 GLU B C 1
ATOM 7636 O O . GLU B 1 324 ? -2.23 10.945 34.719 1 97.56 324 GLU B O 1
ATOM 7641 N N . THR B 1 325 ? -2.5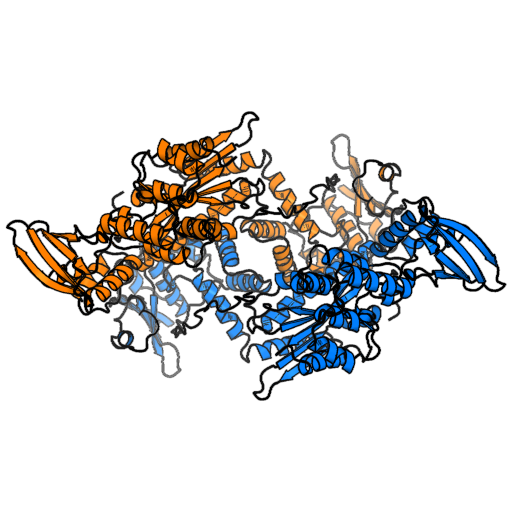7 9.062 33.531 1 97.62 325 THR B N 1
ATOM 7642 C CA . THR B 1 325 ? -1.179 9.016 33.094 1 97.62 325 THR B CA 1
ATOM 7643 C C . THR B 1 325 ? -0.836 10.227 32.219 1 97.62 325 THR B C 1
ATOM 7645 O O . THR B 1 325 ? 0.256 10.789 32.344 1 97.62 325 THR B O 1
ATOM 7648 N N . PHE B 1 326 ? -1.773 10.586 31.359 1 97.62 326 PHE B N 1
ATOM 7649 C CA . PHE B 1 326 ? -1.605 11.758 30.516 1 97.62 326 PHE B CA 1
ATOM 7650 C C . PHE B 1 326 ? -1.423 13.016 31.359 1 97.62 326 PHE B C 1
ATOM 7652 O O . PHE B 1 326 ? -0.537 13.828 31.078 1 97.62 326 PHE B O 1
ATOM 7659 N N . LEU B 1 327 ? -2.18 13.172 32.406 1 97.06 327 LEU B N 1
ATOM 7660 C CA . LEU B 1 327 ? -2.088 14.328 33.281 1 97.06 327 LEU B CA 1
ATOM 7661 C C . LEU B 1 327 ? -0.753 14.336 34.031 1 97.06 327 LEU B C 1
ATOM 7663 O O . LEU B 1 327 ? -0.158 15.398 34.219 1 97.06 327 LEU B O 1
ATOM 7667 N N . ASP B 1 328 ? -0.392 13.188 34.375 1 96.56 328 ASP B N 1
ATOM 7668 C CA . ASP B 1 328 ? 0.904 13.062 35.031 1 96.56 328 ASP B CA 1
ATOM 7669 C C . ASP B 1 328 ? 2.037 13.5 34.094 1 96.56 328 ASP B C 1
ATOM 7671 O O . ASP B 1 328 ? 2.963 14.188 34.531 1 96.56 328 ASP B O 1
ATOM 7675 N N . ALA B 1 329 ? 1.96 13.094 32.875 1 96.19 329 ALA B N 1
ATOM 7676 C CA . ALA B 1 329 ? 2.975 13.43 31.875 1 96.19 329 ALA B CA 1
ATOM 7677 C C . ALA B 1 329 ? 2.986 14.93 31.594 1 96.19 329 ALA B C 1
ATOM 7679 O O . ALA B 1 329 ? 4.039 15.508 31.312 1 96.19 329 ALA B O 1
ATOM 7680 N N . MET B 1 330 ? 1.838 15.57 31.641 1 97.12 330 MET B N 1
ATOM 7681 C CA . MET B 1 330 ? 1.689 16.969 31.25 1 97.12 330 MET B CA 1
ATOM 7682 C C . MET B 1 330 ? 1.718 17.875 32.469 1 97.12 330 MET B C 1
ATOM 7684 O O . MET B 1 330 ? 1.087 18.938 32.469 1 97.12 330 MET B O 1
ATOM 7688 N N . ASN B 1 331 ? 2.295 17.484 33.562 1 93.94 331 ASN B N 1
ATOM 7689 C CA . ASN B 1 331 ? 2.463 18.266 34.781 1 93.94 331 ASN B CA 1
ATOM 7690 C C . ASN B 1 331 ? 1.117 18.688 35.375 1 93.94 331 ASN B C 1
ATOM 7692 O O . ASN B 1 331 ? 0.954 19.828 35.812 1 93.94 331 ASN B O 1
ATOM 7696 N N . ASN B 1 332 ? 0.07 17.906 35.156 1 93.75 332 ASN B N 1
ATOM 7697 C CA . ASN B 1 332 ? -1.259 18.047 35.75 1 93.75 332 ASN B CA 1
ATOM 7698 C C . ASN B 1 332 ? -2.004 19.25 35.188 1 93.75 332 ASN B C 1
ATOM 7700 O O . ASN B 1 332 ? -2.846 19.828 35.875 1 93.75 332 ASN B O 1
ATOM 7704 N N . LYS B 1 333 ? -1.611 19.641 34.062 1 95.12 333 LYS B N 1
ATOM 7705 C CA . LYS B 1 333 ? -2.387 20.656 33.375 1 95.12 333 LYS B CA 1
ATOM 7706 C C . LYS B 1 333 ? -3.625 20.047 32.719 1 95.12 333 LYS B C 1
ATOM 7708 O O . LYS B 1 333 ? -3.512 19.188 31.828 1 95.12 333 LYS B O 1
ATOM 7713 N N . LYS B 1 334 ? -4.766 20.531 33.094 1 96.25 334 LYS B N 1
ATOM 7714 C CA . LYS B 1 334 ? -6.008 19.969 32.562 1 96.25 334 LYS B CA 1
ATOM 7715 C C . LYS B 1 334 ? -6.477 20.75 31.344 1 96.25 334 LYS B C 1
ATOM 7717 O O . LYS B 1 334 ? -6.34 21.984 31.297 1 96.25 334 LYS B O 1
ATOM 7722 N N . PRO B 1 335 ? -6.98 20 30.375 1 96.12 335 PRO B N 1
ATOM 7723 C CA . PRO B 1 335 ? -7.555 20.703 29.234 1 96.12 335 PRO B CA 1
ATOM 7724 C C . PRO B 1 335 ? -8.867 21.406 29.562 1 96.12 335 PRO B C 1
ATOM 7726 O O . PRO B 1 335 ? -9.594 20.984 30.469 1 96.12 335 PRO B O 1
ATOM 7729 N N . LEU B 1 336 ? -9.117 22.438 28.875 1 94.5 336 LEU B N 1
ATOM 7730 C CA . LEU B 1 336 ? -10.359 23.188 29.078 1 94.5 336 LEU B CA 1
ATOM 7731 C C . LEU B 1 336 ? -11.492 22.578 28.25 1 94.5 336 LEU B C 1
ATOM 7733 O O . LEU B 1 336 ? -12.641 22.547 28.703 1 94.5 336 LEU B O 1
ATOM 7737 N N . TYR B 1 337 ? -11.086 22.125 27.141 1 94.56 337 TYR B N 1
ATOM 7738 C CA . TYR B 1 337 ? -12.07 21.578 26.219 1 94.56 337 TYR B CA 1
ATOM 7739 C C . TYR B 1 337 ? -11.648 20.203 25.719 1 94.56 337 TYR B C 1
ATOM 7741 O O . TYR B 1 337 ? -10.469 19.969 25.453 1 94.56 337 TYR B O 1
ATOM 7749 N N . VAL B 1 338 ? -12.617 19.266 25.656 1 94.88 338 VAL B N 1
ATOM 7750 C CA . VAL B 1 338 ? -12.344 17.891 25.203 1 94.88 338 VAL B CA 1
ATOM 7751 C C . VAL B 1 338 ? -13.391 17.469 24.172 1 94.88 338 VAL B C 1
ATOM 7753 O O . VAL B 1 338 ? -14.578 17.781 24.312 1 94.88 338 VAL B O 1
ATOM 7756 N N . ILE B 1 339 ? -12.891 16.859 23.094 1 94 339 ILE B N 1
ATOM 7757 C CA . ILE B 1 339 ? -13.805 16.375 22.078 1 94 339 ILE B CA 1
ATOM 7758 C C . ILE B 1 339 ? -13.602 14.867 21.875 1 94 339 ILE B C 1
ATOM 7760 O O . ILE B 1 339 ? -12.469 14.398 21.766 1 94 339 ILE B O 1
ATOM 7764 N N . THR B 1 340 ? -14.656 14.055 21.859 1 92.62 340 THR B N 1
ATOM 7765 C CA . THR B 1 340 ? -14.602 12.617 21.609 1 92.62 340 THR B CA 1
ATOM 7766 C C . THR B 1 340 ? -15.805 12.156 20.797 1 92.62 340 THR B C 1
ATOM 7768 O O . THR B 1 340 ? -16.688 12.953 20.484 1 92.62 340 THR B O 1
ATOM 7771 N N . ASP B 1 341 ? -15.867 10.906 20.328 1 86.75 341 ASP B N 1
ATOM 7772 C CA . ASP B 1 341 ? -16.938 10.359 19.5 1 86.75 341 ASP B CA 1
ATOM 7773 C C . ASP B 1 341 ? -18.156 10 20.359 1 86.75 341 ASP B C 1
ATOM 7775 O O . ASP B 1 341 ? -19.219 9.688 19.828 1 86.75 341 ASP B O 1
ATOM 7779 N N . GLY B 1 342 ? -18.109 10.125 21.703 1 78.06 342 GLY B N 1
ATOM 7780 C CA . GLY B 1 342 ? -19.281 9.93 22.547 1 78.06 342 GLY B CA 1
ATOM 7781 C C . GLY B 1 342 ? -19.328 8.562 23.203 1 78.06 342 GLY B C 1
ATOM 7782 O O . GLY B 1 342 ? -20.344 8.188 23.797 1 78.06 342 GLY B O 1
ATOM 7783 N N . ASP B 1 343 ? -18.281 7.863 23.094 1 86.5 343 ASP B N 1
ATOM 7784 C CA . ASP B 1 343 ? -18.203 6.578 23.781 1 86.5 343 ASP B CA 1
ATOM 7785 C C . ASP B 1 343 ? -18.5 6.734 25.266 1 86.5 343 ASP B C 1
ATOM 7787 O O . ASP B 1 343 ? -18.062 7.695 25.891 1 86.5 343 ASP B O 1
ATOM 7791 N N . LYS B 1 344 ? -19.359 5.844 25.766 1 89.31 344 LYS B N 1
ATOM 7792 C CA . LYS B 1 344 ? -19.812 5.949 27.141 1 89.31 344 LYS B CA 1
ATOM 7793 C C . LYS B 1 344 ? -18.641 5.801 28.109 1 89.31 344 LYS B C 1
ATOM 7795 O O . LYS B 1 344 ? -18.562 6.531 29.109 1 89.31 344 LYS B O 1
ATOM 7800 N N . ALA B 1 345 ? -17.797 4.879 27.781 1 93.19 345 ALA B N 1
ATOM 7801 C CA . ALA B 1 345 ? -16.656 4.652 28.656 1 93.19 345 ALA B CA 1
ATOM 7802 C C . ALA B 1 345 ? -15.742 5.879 28.688 1 93.19 345 ALA B C 1
ATOM 7804 O O . ALA B 1 345 ? -15.266 6.277 29.766 1 93.19 345 ALA B O 1
ATOM 7805 N N . MET B 1 346 ? -15.57 6.535 27.641 1 93.44 346 MET B N 1
ATOM 7806 C CA . MET B 1 346 ? -14.75 7.742 27.547 1 93.44 346 MET B CA 1
ATOM 7807 C C . MET B 1 346 ? -15.391 8.883 28.328 1 93.44 346 MET B C 1
ATOM 7809 O O . MET B 1 346 ? -14.695 9.625 29.031 1 93.44 346 MET B O 1
ATOM 7813 N N . ARG B 1 347 ? -16.656 8.977 28.156 1 92.56 347 ARG B N 1
ATOM 7814 C CA . ARG B 1 347 ? -17.375 10.055 28.812 1 92.56 347 ARG B CA 1
ATOM 7815 C C . ARG B 1 347 ? -17.266 9.945 30.328 1 92.56 347 ARG B C 1
ATOM 7817 O O . ARG B 1 347 ? -17.047 10.945 31.016 1 92.56 347 ARG B O 1
ATOM 7824 N N . LYS B 1 348 ? -17.375 8.742 30.812 1 95 348 LYS B N 1
ATOM 7825 C CA . LYS B 1 348 ? -17.281 8.523 32.25 1 95 348 LYS B CA 1
ATOM 7826 C C . LYS B 1 348 ? -15.875 8.812 32.75 1 95 348 LYS B C 1
ATOM 7828 O O . LYS B 1 348 ? -15.703 9.398 33.812 1 95 348 LYS B O 1
ATOM 7833 N N . ALA B 1 349 ? -14.922 8.383 32.031 1 96.5 349 ALA B N 1
ATOM 7834 C CA . ALA B 1 349 ? -13.531 8.625 32.406 1 96.5 349 ALA B CA 1
ATOM 7835 C C . ALA B 1 349 ? -13.219 10.125 32.406 1 96.5 349 ALA B C 1
ATOM 7837 O O . ALA B 1 349 ? -12.555 10.617 33.312 1 96.5 349 ALA B O 1
ATOM 7838 N N . ILE B 1 350 ? -13.742 10.875 31.406 1 95.75 350 ILE B N 1
ATOM 7839 C CA . ILE B 1 350 ? -13.508 12.312 31.281 1 95.75 350 ILE B CA 1
ATOM 7840 C C . ILE B 1 350 ? -14.148 13.031 32.469 1 95.75 350 ILE B C 1
ATOM 7842 O O . ILE B 1 350 ? -13.555 13.938 33.062 1 95.75 350 ILE B O 1
ATOM 7846 N N . LYS B 1 351 ? -15.312 12.633 32.781 1 94.44 351 LYS B N 1
ATOM 7847 C CA . LYS B 1 351 ? -16.016 13.25 33.906 1 94.44 351 LYS B CA 1
ATOM 7848 C C . LYS B 1 351 ? -15.258 13.031 35.219 1 94.44 351 LYS B C 1
ATOM 7850 O O . LYS B 1 351 ? -15.242 13.898 36.094 1 94.44 351 LYS B O 1
ATOM 7855 N N . ARG B 1 352 ? -14.602 11.953 35.344 1 95.62 352 ARG B N 1
ATOM 7856 C CA . ARG B 1 352 ? -13.883 11.602 36.562 1 95.62 352 ARG B CA 1
ATOM 7857 C C . ARG B 1 352 ? -12.57 12.375 36.656 1 95.62 352 ARG B C 1
ATOM 7859 O O . ARG B 1 352 ? -12.219 12.883 37.719 1 95.62 352 ARG B O 1
ATOM 7866 N N . ILE B 1 353 ? -11.914 12.484 35.562 1 96.38 353 ILE B N 1
ATOM 7867 C CA . ILE B 1 353 ? -10.555 13.023 35.594 1 96.38 353 ILE B CA 1
ATOM 7868 C C . ILE B 1 353 ? -10.578 14.508 35.25 1 96.38 353 ILE B C 1
ATOM 7870 O O . ILE B 1 353 ? -9.797 15.289 35.812 1 96.38 353 ILE B O 1
ATOM 7874 N N . PHE B 1 354 ? -11.438 14.875 34.25 1 95.75 354 PHE B N 1
ATOM 7875 C CA . PHE B 1 354 ? -11.602 16.266 33.844 1 95.75 354 PHE B CA 1
ATOM 7876 C C . PHE B 1 354 ? -12.984 16.781 34.188 1 95.75 354 PHE B C 1
ATOM 7878 O O . PHE B 1 354 ? -13.766 17.156 33.312 1 95.75 354 PHE B O 1
ATOM 7885 N N . PRO B 1 355 ? -13.266 17.016 35.375 1 93.69 355 PRO B N 1
ATOM 7886 C CA . PRO B 1 355 ? -14.625 17.438 35.719 1 93.69 355 PRO B CA 1
ATOM 7887 C C . PRO B 1 355 ? -14.93 18.859 35.281 1 93.69 355 PRO B C 1
ATOM 7889 O O . PRO B 1 355 ? -16.094 19.188 35 1 93.69 355 PRO B O 1
ATOM 7892 N N . ASP B 1 356 ? -13.914 19.703 35.188 1 92.94 356 ASP B N 1
ATOM 7893 C CA . ASP B 1 356 ? -14.125 21.109 34.875 1 92.94 356 ASP B CA 1
ATOM 7894 C C . ASP B 1 356 ? -14.016 21.375 33.375 1 92.94 356 ASP B C 1
ATOM 7896 O O . ASP B 1 356 ? -14.25 22.484 32.938 1 92.94 356 ASP B O 1
ATOM 7900 N N . SER B 1 357 ? -13.648 20.375 32.656 1 94.06 357 SER B N 1
ATOM 7901 C CA . SER B 1 357 ? -13.492 20.547 31.219 1 94.06 357 SER B CA 1
ATOM 7902 C C . SER B 1 357 ? -14.828 20.453 30.5 1 94.06 357 SER B C 1
ATOM 7904 O O . SER B 1 357 ? -15.719 19.719 30.938 1 94.06 357 SER B O 1
ATOM 7906 N N . CYS B 1 358 ? -14.977 21.281 29.5 1 93.75 358 CYS B N 1
ATOM 7907 C CA . CYS B 1 358 ? -16.156 21.203 28.656 1 93.75 358 CYS B CA 1
ATOM 7908 C C . CYS B 1 358 ? -16.016 20.078 27.625 1 93.75 358 CYS B C 1
ATOM 7910 O O . CYS B 1 358 ? -15.109 20.125 26.797 1 93.75 358 CYS B O 1
ATOM 7912 N N . HIS B 1 359 ? -16.922 19.125 27.75 1 93.19 359 HIS B N 1
ATOM 7913 C CA . HIS B 1 359 ? -16.844 17.953 26.875 1 93.19 359 HIS B CA 1
ATOM 7914 C C . HIS B 1 359 ? -17.844 18.047 25.719 1 93.19 359 HIS B C 1
ATOM 7916 O O . HIS B 1 359 ? -19.047 18.109 25.938 1 93.19 359 HIS B O 1
ATOM 7922 N N . ARG B 1 360 ? -17.281 18.062 24.516 1 93 360 ARG B N 1
ATOM 7923 C CA . ARG B 1 360 ? -18.094 18.125 23.312 1 93 360 ARG B CA 1
ATOM 7924 C C . ARG B 1 360 ? -18.141 16.781 22.609 1 93 360 ARG B C 1
ATOM 7926 O O . ARG B 1 360 ? -17.125 16.078 22.531 1 93 360 ARG B O 1
ATOM 7933 N N . LEU B 1 361 ? -19.328 16.5 22.078 1 92.12 361 LEU B N 1
ATOM 7934 C CA . LEU B 1 361 ? -19.484 15.258 21.328 1 92.12 361 LEU B CA 1
ATOM 7935 C C . LEU B 1 361 ? -19.391 15.508 19.828 1 92.12 361 LEU B C 1
ATOM 7937 O O . LEU B 1 361 ? -19.766 16.578 19.344 1 92.12 361 LEU B O 1
ATOM 7941 N N . CYS B 1 362 ? -18.875 14.516 19.109 1 91 362 CYS B N 1
ATOM 7942 C CA . CYS B 1 362 ? -18.656 14.633 17.672 1 91 362 CYS B CA 1
ATOM 7943 C C . CYS B 1 362 ? -19.984 14.75 16.922 1 91 362 CYS B C 1
ATOM 7945 O O . CYS B 1 362 ? -20.828 13.844 17 1 91 362 CYS B O 1
ATOM 7947 N N . ALA B 1 363 ? -20.109 15.812 16.188 1 88.44 363 ALA B N 1
ATOM 7948 C CA . ALA B 1 363 ? -21.344 16.109 15.461 1 88.44 363 ALA B CA 1
ATOM 7949 C C . ALA B 1 363 ? -21.609 15.062 14.375 1 88.44 363 ALA B C 1
ATOM 7951 O O . ALA B 1 363 ? -22.766 14.656 14.164 1 88.44 363 ALA B O 1
ATOM 7952 N N . TRP B 1 364 ? -20.594 14.648 13.789 1 86.88 364 TRP B N 1
ATOM 7953 C CA . TRP B 1 364 ? -20.75 13.672 12.711 1 86.88 364 TRP B CA 1
ATOM 7954 C C . TRP B 1 364 ? -21.328 12.359 13.234 1 86.88 364 TRP B C 1
ATOM 7956 O O . TRP B 1 364 ? -22.219 11.781 12.625 1 86.88 364 TRP B O 1
ATOM 7966 N N . HIS B 1 365 ? -20.859 11.883 14.289 1 86.56 365 HIS B N 1
ATOM 7967 C CA . HIS B 1 365 ? -21.344 10.633 14.875 1 86.56 365 HIS B CA 1
ATOM 7968 C C . HIS B 1 365 ? -22.797 10.766 15.32 1 86.56 365 HIS B C 1
ATOM 7970 O O . HIS B 1 365 ? -23.578 9.82 15.195 1 86.56 365 HIS B O 1
ATOM 7976 N N . ILE B 1 366 ? -23.125 11.898 15.844 1 89.94 366 ILE B N 1
ATOM 7977 C CA . ILE B 1 366 ? -24.5 12.133 16.281 1 89.94 366 ILE B CA 1
ATOM 7978 C C . ILE B 1 366 ? -25.438 12.117 15.086 1 89.94 366 ILE B C 1
ATOM 7980 O O . ILE B 1 366 ? -26.516 11.516 15.133 1 89.94 366 ILE B O 1
ATOM 7984 N N . GLN B 1 367 ? -25.016 12.758 14.062 1 90.5 367 GLN B N 1
ATOM 7985 C CA . GLN B 1 367 ? -25.812 12.781 12.852 1 90.5 367 GLN B CA 1
ATOM 7986 C C . GLN B 1 367 ? -25.984 11.375 12.281 1 90.5 367 GLN B C 1
ATOM 7988 O O . GLN B 1 367 ? -27.062 11.008 11.82 1 90.5 367 GLN B O 1
ATOM 7993 N N . ARG B 1 368 ? -24.953 10.641 12.25 1 87.94 368 ARG B N 1
ATOM 7994 C CA . ARG B 1 368 ? -25.016 9.273 11.758 1 87.94 368 ARG B CA 1
ATOM 7995 C C . ARG B 1 368 ? -25.953 8.422 12.602 1 87.94 368 ARG B C 1
ATOM 7997 O O . ARG B 1 368 ? -26.703 7.605 12.062 1 87.94 368 ARG B O 1
ATOM 8004 N N . ASN B 1 369 ? -25.906 8.641 13.883 1 88.12 369 ASN B N 1
ATOM 8005 C CA . ASN B 1 369 ? -26.797 7.922 14.789 1 88.12 369 ASN B CA 1
ATOM 8006 C C . ASN B 1 369 ? -28.25 8.312 14.57 1 88.12 369 ASN B C 1
ATOM 8008 O O . ASN B 1 369 ? -29.141 7.477 14.703 1 88.12 369 ASN B O 1
ATOM 8012 N N . ALA B 1 370 ? -28.422 9.562 14.336 1 90.19 370 ALA B N 1
ATOM 8013 C CA . ALA B 1 370 ? -29.781 10.023 14.039 1 90.19 370 ALA B CA 1
ATOM 8014 C C . ALA B 1 370 ? -30.344 9.305 12.812 1 90.19 370 ALA B C 1
ATOM 8016 O O . ALA B 1 370 ? -31.5 8.867 12.812 1 90.19 370 ALA B O 1
ATOM 8017 N N . PHE B 1 371 ? -29.531 9.156 11.906 1 88.69 371 PHE B N 1
ATOM 8018 C CA . PHE B 1 371 ? -29.922 8.492 10.664 1 88.69 371 PHE B CA 1
ATOM 8019 C C . PHE B 1 371 ? -30.234 7.023 10.914 1 88.69 371 PHE B C 1
ATOM 8021 O O . PHE B 1 371 ? -31.172 6.477 10.336 1 88.69 371 PHE B O 1
ATOM 8028 N N . THR B 1 372 ? -29.469 6.383 11.734 1 88.94 372 THR B N 1
ATOM 8029 C CA . THR B 1 372 ? -29.594 4.953 11.992 1 88.94 372 THR B CA 1
ATOM 8030 C C . THR B 1 372 ? -30.766 4.66 12.906 1 88.94 372 THR B C 1
ATOM 8032 O O . THR B 1 372 ? -31.422 3.623 12.773 1 88.94 372 THR B O 1
ATOM 8035 N N . ASN B 1 373 ? -31.078 5.574 13.844 1 89.44 373 ASN B N 1
ATOM 8036 C CA . ASN B 1 373 ? -32.062 5.285 14.883 1 89.44 373 ASN B CA 1
ATOM 8037 C C . ASN B 1 373 ? -33.438 5.832 14.531 1 89.44 373 ASN B C 1
ATOM 8039 O O . ASN B 1 373 ? -34.438 5.32 14.992 1 89.44 373 ASN B O 1
ATOM 8043 N N . VAL B 1 374 ? -33.406 6.98 13.828 1 89.81 374 VAL B N 1
ATOM 8044 C CA . VAL B 1 374 ? -34.656 7.609 13.508 1 89.81 374 VAL B CA 1
ATOM 8045 C C . VAL B 1 374 ? -34.969 7.438 12.023 1 89.81 374 VAL B C 1
ATOM 8047 O O . VAL B 1 374 ? -34.344 8.078 11.172 1 89.81 374 VAL B O 1
ATOM 8050 N N . HIS B 1 375 ? -35.875 6.625 11.789 1 86.56 375 HIS B N 1
ATOM 8051 C CA . HIS B 1 375 ? -36.219 6.293 10.406 1 86.56 375 HIS B CA 1
ATOM 8052 C C . HIS B 1 375 ? -37.406 7.113 9.906 1 86.56 375 HIS B C 1
ATOM 8054 O O . HIS B 1 375 ? -38.406 6.555 9.484 1 86.56 375 HIS B O 1
ATOM 8060 N N . VAL B 1 376 ? -37.406 8.359 10.094 1 85.81 376 VAL B N 1
ATOM 8061 C CA . VAL B 1 376 ? -38.406 9.281 9.594 1 85.81 376 VAL B CA 1
ATOM 8062 C C . VAL B 1 376 ? -37.844 10.141 8.469 1 85.81 376 VAL B C 1
ATOM 8064 O O . VAL B 1 376 ? -36.719 10.641 8.586 1 85.81 376 VAL B O 1
ATOM 8067 N N . LYS B 1 377 ? -38.594 10.211 7.465 1 85.06 377 LYS B N 1
ATOM 8068 C CA . LYS B 1 377 ? -38.125 10.938 6.285 1 85.06 377 LYS B CA 1
ATOM 8069 C C . LYS B 1 377 ? -37.844 12.391 6.617 1 85.06 377 LYS B C 1
ATOM 8071 O O . LYS B 1 377 ? -38.562 13.031 7.363 1 85.06 377 LYS B O 1
ATOM 8076 N N . ASP B 1 378 ? -36.75 13.031 6.285 1 87.69 378 ASP B N 1
ATOM 8077 C CA . ASP B 1 378 ? -36.344 14.43 6.352 1 87.69 378 ASP B CA 1
ATOM 8078 C C . ASP B 1 378 ? -35.969 14.828 7.777 1 87.69 378 ASP B C 1
ATOM 8080 O O . ASP B 1 378 ? -35.625 15.984 8.039 1 87.69 378 ASP B O 1
ATOM 8084 N N . PHE B 1 379 ? -36.156 13.93 8.633 1 91.31 379 PHE B N 1
ATOM 8085 C CA . PHE B 1 379 ? -35.812 14.219 10.023 1 91.31 379 PHE B CA 1
ATOM 8086 C C . PHE B 1 379 ? -34.344 14.617 10.148 1 91.31 379 PHE B C 1
ATOM 8088 O O . PHE B 1 379 ? -34.031 15.586 10.836 1 91.31 379 PHE B O 1
ATOM 8095 N N . THR B 1 380 ? -33.5 13.898 9.477 1 90.38 380 THR B N 1
ATOM 8096 C CA . THR B 1 380 ? -32.062 14.102 9.594 1 90.38 380 THR B CA 1
ATOM 8097 C C . THR B 1 380 ? -31.656 15.516 9.156 1 90.38 380 THR B C 1
ATOM 8099 O O . THR B 1 380 ? -30.781 16.141 9.75 1 90.38 380 THR B O 1
ATOM 8102 N N . ASN B 1 381 ? -32.281 16.031 8.234 1 91.25 381 ASN B N 1
ATOM 8103 C CA . ASN B 1 381 ? -32 17.375 7.758 1 91.25 381 ASN B CA 1
ATOM 8104 C C . ASN B 1 381 ? -32.438 18.438 8.773 1 91.25 381 ASN B C 1
ATOM 8106 O O . ASN B 1 381 ? -31.688 19.391 9.023 1 91.25 381 ASN B O 1
ATOM 8110 N N . HIS B 1 382 ? -33.594 18.25 9.273 1 91.88 382 HIS B N 1
ATOM 8111 C CA . HIS B 1 382 ? -34.094 19.188 10.273 1 91.88 382 HIS B CA 1
ATOM 8112 C C . HIS B 1 382 ? -33.281 19.109 11.555 1 91.88 382 HIS B C 1
ATOM 8114 O O . HIS B 1 382 ? -33.031 20.125 12.203 1 91.88 382 HIS B O 1
ATOM 8120 N N . PHE B 1 383 ? -32.906 17.922 11.844 1 93.69 383 PHE B N 1
ATOM 8121 C CA . PHE B 1 383 ? -32.062 17.719 13.008 1 93.69 383 PHE B CA 1
ATOM 8122 C C . PHE B 1 383 ? -30.734 18.422 12.836 1 93.69 383 PHE B C 1
ATOM 8124 O O . PHE B 1 383 ? -30.25 19.078 13.758 1 93.69 383 PHE B O 1
ATOM 8131 N N . SER B 1 384 ? -30.094 18.312 11.734 1 92.25 384 SER B N 1
ATOM 8132 C CA . SER B 1 384 ? -28.828 18.953 11.438 1 92.25 384 SER B CA 1
ATOM 8133 C C . SER B 1 384 ? -28.953 20.484 11.516 1 92.25 384 SER B C 1
ATOM 8135 O O . SER B 1 384 ? -28.047 21.156 12 1 92.25 384 SER B O 1
ATOM 8137 N N . LYS B 1 385 ? -30 20.953 11.047 1 90.75 385 LYS B N 1
ATOM 8138 C CA . LYS B 1 385 ? -30.234 22.391 11.125 1 90.75 385 LYS B CA 1
ATOM 8139 C C . LYS B 1 385 ? -30.312 22.859 12.57 1 90.75 385 LYS B C 1
ATOM 8141 O O . LYS B 1 385 ? -29.781 23.922 12.914 1 90.75 385 LYS B O 1
ATOM 8146 N N . CYS B 1 386 ? -30.984 22.062 13.344 1 90.44 386 CYS B N 1
ATOM 8147 C CA . CYS B 1 386 ? -31.078 22.391 14.758 1 90.44 386 CYS B CA 1
ATOM 8148 C C . CYS B 1 386 ? -29.719 22.297 15.43 1 90.44 386 CYS B C 1
ATOM 8150 O O . CYS B 1 386 ? -29.375 23.125 16.266 1 90.44 386 CYS B O 1
ATOM 8152 N N . MET B 1 387 ? -29.047 21.344 15.055 1 91.69 387 MET B N 1
ATOM 8153 C CA . MET B 1 387 ? -27.734 21.078 15.648 1 91.69 387 MET B CA 1
ATOM 8154 C C . MET B 1 387 ? -26.781 22.234 15.391 1 91.69 387 MET B C 1
ATOM 8156 O O . MET B 1 387 ? -26 22.609 16.281 1 91.69 387 MET B O 1
ATOM 8160 N N . PHE B 1 388 ? -26.797 22.797 14.203 1 89 388 PHE B N 1
ATOM 8161 C CA . PHE B 1 388 ? -25.812 23.781 13.805 1 89 388 PHE B CA 1
ATOM 8162 C C . PHE B 1 388 ? -26.422 25.188 13.789 1 89 388 PHE B C 1
ATOM 8164 O O . PHE B 1 388 ? -25.844 26.109 13.203 1 89 388 PHE B O 1
ATOM 8171 N N . MET B 1 389 ? -27.5 25.344 14.398 1 86.56 389 MET B N 1
ATOM 8172 C CA . MET B 1 389 ? -28.172 26.625 14.422 1 86.56 389 MET B CA 1
ATOM 8173 C C . MET B 1 389 ? -27.344 27.672 15.172 1 86.56 389 MET B C 1
ATOM 8175 O O . MET B 1 389 ? -26.828 27.391 16.25 1 86.56 389 MET B O 1
ATOM 8179 N N . GLU B 1 390 ? -27.031 28.828 14.469 1 80.44 390 GLU B N 1
ATOM 8180 C CA . GLU B 1 390 ? -26.281 29.922 15.07 1 80.44 390 GLU B CA 1
ATOM 8181 C C . GLU B 1 390 ? -27.203 30.875 15.812 1 80.44 390 GLU B C 1
ATOM 8183 O O . GLU B 1 390 ? -27.484 31.984 15.328 1 80.44 390 GLU B O 1
ATOM 8188 N N . GLY B 1 391 ? -27.969 30.406 16.75 1 79.19 391 GLY B N 1
ATOM 8189 C CA . GLY B 1 391 ? -28.891 31.25 17.484 1 79.19 391 GLY B CA 1
ATOM 8190 C C . GLY B 1 391 ? -28.766 31.109 19 1 79.19 391 GLY B C 1
ATOM 8191 O O . GLY B 1 391 ? -27.812 30.516 19.484 1 79.19 391 GLY B O 1
ATOM 8192 N N . THR B 1 392 ? -29.562 31.891 19.641 1 84.88 392 THR B N 1
ATOM 8193 C CA . THR B 1 392 ? -29.578 31.844 21.094 1 84.88 392 THR B CA 1
ATOM 8194 C C . THR B 1 392 ? -30.188 30.531 21.594 1 84.88 392 THR B C 1
ATOM 8196 O O . THR B 1 392 ? -30.734 29.766 20.797 1 84.88 392 THR B O 1
ATOM 8199 N N . VAL B 1 393 ? -29.922 30.219 22.875 1 91.19 393 VAL B N 1
ATOM 8200 C CA . VAL B 1 393 ? -30.422 29 23.516 1 91.19 393 VAL B CA 1
ATOM 8201 C C . VAL B 1 393 ? -31.938 28.938 23.375 1 91.19 393 VAL B C 1
ATOM 8203 O O . VAL B 1 393 ? -32.5 27.859 23.156 1 91.19 393 VAL B O 1
ATOM 8206 N N . GLU B 1 394 ? -32.562 30.125 23.453 1 90.81 394 GLU B N 1
ATOM 8207 C CA . GLU B 1 394 ? -34 30.188 23.344 1 90.81 394 GLU B CA 1
ATOM 8208 C C . GLU B 1 394 ? -34.469 29.812 21.938 1 90.81 394 GLU B C 1
ATOM 8210 O O . GLU B 1 394 ? -35.438 29.078 21.766 1 90.81 394 GLU B O 1
ATOM 8215 N N . GLU B 1 395 ? -33.75 30.328 21.047 1 89.19 395 GLU B N 1
ATOM 8216 C CA . GLU B 1 395 ? -34.094 30 19.672 1 89.19 395 GLU B CA 1
ATOM 8217 C C . GLU B 1 395 ? -33.938 28.516 19.391 1 89.19 395 GLU B C 1
ATOM 8219 O O . GLU B 1 395 ? -34.75 27.922 18.656 1 89.19 395 GLU B O 1
ATOM 8224 N N . PHE B 1 396 ? -32.906 27.969 20 1 93.25 396 PHE B N 1
ATOM 8225 C CA . PHE B 1 396 ? -32.688 26.547 19.844 1 93.25 396 PHE B CA 1
ATOM 8226 C C . PHE B 1 396 ? -33.812 25.719 20.422 1 93.25 396 PHE B C 1
ATOM 8228 O O . PHE B 1 396 ? -34.312 24.781 19.781 1 93.25 396 PHE B O 1
ATOM 8235 N N . GLU B 1 397 ? -34.25 26.047 21.562 1 94.25 397 GLU B N 1
ATOM 8236 C CA . GLU B 1 397 ? -35.312 25.312 22.234 1 94.25 397 GLU B CA 1
ATOM 8237 C C . GLU B 1 397 ? -36.625 25.375 21.438 1 94.25 397 GLU B C 1
ATOM 8239 O O . GLU B 1 397 ? -37.344 24.391 21.344 1 94.25 397 GLU B O 1
ATOM 8244 N N . CYS B 1 398 ? -36.812 26.547 20.859 1 93.38 398 CYS B N 1
ATOM 8245 C CA . CYS B 1 398 ? -38 26.703 20.031 1 93.38 398 CYS B CA 1
ATOM 8246 C C . CYS B 1 398 ? -37.906 25.844 18.781 1 93.38 398 CYS B C 1
ATOM 8248 O O . CYS B 1 398 ? -38.875 25.156 18.422 1 93.38 398 CYS B O 1
ATOM 8250 N N . ALA B 1 399 ? -36.844 25.969 18.219 1 93.25 399 ALA B N 1
ATOM 8251 C CA . ALA B 1 399 ? -36.656 25.188 16.984 1 93.25 399 ALA B CA 1
ATOM 8252 C C . ALA B 1 399 ? -36.719 23.688 17.266 1 93.25 399 ALA B C 1
ATOM 8254 O O . ALA B 1 399 ? -37.25 22.938 16.469 1 93.25 399 ALA B O 1
ATOM 8255 N N . TRP B 1 400 ? -36.125 23.266 18.391 1 94.38 400 TRP B N 1
ATOM 8256 C CA . TRP B 1 400 ? -36.156 21.859 18.797 1 94.38 400 TRP B CA 1
ATOM 8257 C C . TRP B 1 400 ? -37.594 21.375 19.031 1 94.38 400 TRP B C 1
ATOM 8259 O O . TRP B 1 400 ? -37.969 20.312 18.531 1 94.38 400 TRP B O 1
ATOM 8269 N N . ASN B 1 401 ? -38.375 22.172 19.641 1 93.94 401 ASN B N 1
ATOM 8270 C CA . ASN B 1 401 ? -39.781 21.812 19.922 1 93.94 401 ASN B CA 1
ATOM 8271 C C . ASN B 1 401 ? -40.594 21.766 18.641 1 93.94 401 ASN B C 1
ATOM 8273 O O . ASN B 1 401 ? -41.469 20.906 18.469 1 93.94 401 ASN B O 1
ATOM 8277 N N . ASP B 1 402 ? -40.312 22.703 17.844 1 93.94 402 ASP B N 1
ATOM 8278 C CA . ASP B 1 402 ? -41 22.719 16.562 1 93.94 402 ASP B CA 1
ATOM 8279 C C . ASP B 1 402 ? -40.719 21.438 15.773 1 93.94 402 ASP B C 1
ATOM 8281 O O . ASP B 1 402 ? -41.594 20.875 15.148 1 93.94 402 ASP B O 1
ATOM 8285 N N . MET B 1 403 ? -39.469 21.078 15.828 1 93.75 403 MET B N 1
ATOM 8286 C CA . MET B 1 403 ? -39.062 19.859 15.117 1 93.75 403 MET B CA 1
ATOM 8287 C C . MET B 1 403 ? -39.75 18.625 15.711 1 93.75 403 MET B C 1
ATOM 8289 O O . MET B 1 403 ? -40.219 17.75 14.977 1 93.75 403 MET B O 1
ATOM 8293 N N . LEU B 1 404 ? -39.844 18.594 16.984 1 93.69 404 LEU B N 1
ATOM 8294 C CA . LEU B 1 404 ? -40.469 17.469 17.656 1 93.69 404 LEU B CA 1
ATOM 8295 C C . LEU B 1 404 ? -41.938 17.375 17.281 1 93.69 404 LEU B C 1
ATOM 8297 O O . LEU B 1 404 ? -42.469 16.281 17.094 1 93.69 404 LEU B O 1
ATOM 8301 N N . GLU B 1 405 ? -42.531 18.5 17.188 1 93.12 405 GLU B N 1
ATOM 8302 C CA . GLU B 1 405 ? -43.969 18.547 16.828 1 93.12 405 GLU B CA 1
ATOM 8303 C C . GLU B 1 405 ? -44.188 18.156 15.375 1 93.12 405 GLU B C 1
ATOM 8305 O O . GLU B 1 405 ? -45.125 17.438 15.062 1 93.12 405 GLU B O 1
ATOM 8310 N N . MET B 1 406 ? -43.375 18.703 14.672 1 93.38 406 MET B N 1
ATOM 8311 C CA . MET B 1 406 ? -43.469 18.453 13.234 1 93.38 406 MET B CA 1
ATOM 8312 C C . MET B 1 406 ? -43.406 16.953 12.938 1 93.38 406 MET B C 1
ATOM 8314 O O . MET B 1 406 ? -44.125 16.438 12.086 1 93.38 406 MET B O 1
ATOM 8318 N N . PHE B 1 407 ? -42.531 16.266 13.641 1 93.12 407 PHE B N 1
ATOM 8319 C CA . PHE B 1 407 ? -42.281 14.852 13.328 1 93.12 407 PHE B CA 1
ATOM 8320 C C . PHE B 1 407 ? -42.906 13.953 14.398 1 93.12 407 PHE B C 1
ATOM 8322 O O . PHE B 1 407 ? -42.75 12.727 14.328 1 93.12 407 PHE B O 1
ATOM 8329 N N . ASN B 1 408 ? -43.562 14.438 15.344 1 89.31 408 ASN B N 1
ATOM 8330 C CA . ASN B 1 408 ? -44.219 13.711 16.422 1 89.31 408 ASN B CA 1
ATOM 8331 C C . ASN B 1 408 ? -43.25 12.734 17.094 1 89.31 408 ASN B C 1
ATOM 8333 O O . ASN B 1 408 ? -43.531 11.539 17.203 1 89.31 408 ASN B O 1
ATOM 8337 N N . LEU B 1 409 ? -42.156 13.289 17.562 1 91.75 409 LEU B N 1
ATOM 8338 C CA . LEU B 1 409 ? -41.094 12.438 18.109 1 91.75 409 LEU B CA 1
ATOM 8339 C C . LEU B 1 409 ? -40.938 12.68 19.609 1 91.75 409 LEU B C 1
ATOM 8341 O O . LEU B 1 409 ? -39.844 12.43 20.156 1 91.75 409 LEU B O 1
ATOM 8345 N N . HIS B 1 410 ? -41.906 13.109 20.344 1 89.56 410 HIS B N 1
ATOM 8346 C CA . HIS B 1 410 ? -41.812 13.438 21.766 1 89.56 410 HIS B CA 1
ATOM 8347 C C . HIS B 1 410 ? -41.5 12.195 22.594 1 89.56 410 HIS B C 1
ATOM 8349 O O . HIS B 1 410 ? -40.844 12.289 23.609 1 89.56 410 HIS B O 1
ATOM 8355 N N . GLY B 1 411 ? -41.812 11.062 22.172 1 87.44 411 GLY B N 1
ATOM 8356 C CA . GLY B 1 411 ? -41.625 9.859 22.953 1 87.44 411 GLY B CA 1
ATOM 8357 C C . GLY B 1 411 ? -40.5 8.969 22.422 1 87.44 411 GLY B C 1
ATOM 8358 O O . GLY B 1 411 ? -40.281 7.875 22.938 1 87.44 411 GLY B O 1
ATOM 8359 N N . HIS B 1 412 ? -39.875 9.422 21.469 1 91.94 412 HIS B N 1
ATOM 8360 C CA . HIS B 1 412 ? -38.844 8.586 20.875 1 91.94 412 HIS B CA 1
ATOM 8361 C C . HIS B 1 412 ? -37.625 8.484 21.781 1 91.94 412 HIS B C 1
ATOM 8363 O O . HIS B 1 412 ? -37.062 9.508 22.188 1 91.94 412 HIS B O 1
ATOM 8369 N N . LYS B 1 413 ? -37.219 7.367 22.094 1 92.19 413 LYS B N 1
ATOM 8370 C CA . LYS B 1 413 ? -36.219 7.102 23.094 1 92.19 413 LYS B CA 1
ATOM 8371 C C . LYS B 1 413 ? -34.875 7.777 22.734 1 92.19 413 LYS B C 1
ATOM 8373 O O . LYS B 1 413 ? -34.281 8.445 23.578 1 92.19 413 LYS B O 1
ATOM 8378 N N . TRP B 1 414 ? -34.375 7.613 21.516 1 93 414 TRP B N 1
ATOM 8379 C CA . TRP B 1 414 ? -33.125 8.188 21.094 1 93 414 TRP B CA 1
ATOM 8380 C C . TRP B 1 414 ? -33.156 9.711 21.156 1 93 414 TRP B C 1
ATOM 8382 O O . TRP B 1 414 ? -32.219 10.359 21.594 1 93 414 TRP B O 1
ATOM 8392 N N . VAL B 1 415 ? -34.312 10.258 20.734 1 93.62 415 VAL B N 1
ATOM 8393 C CA . VAL B 1 415 ? -34.469 11.711 20.688 1 93.62 415 VAL B CA 1
ATOM 8394 C C . VAL B 1 415 ? -34.438 12.273 22.109 1 93.62 415 VAL B C 1
ATOM 8396 O O . VAL B 1 415 ? -33.844 13.328 22.344 1 93.62 415 VAL B O 1
ATOM 8399 N N . ILE B 1 416 ? -35 11.57 22.984 1 93.19 416 ILE B N 1
ATOM 8400 C CA . ILE B 1 416 ? -35.031 11.977 24.391 1 93.19 416 ILE B CA 1
ATOM 8401 C C . ILE B 1 416 ? -33.594 11.922 24.953 1 93.19 416 ILE B C 1
ATOM 8403 O O . ILE B 1 416 ? -33.188 12.844 25.656 1 93.19 416 ILE B O 1
ATOM 8407 N N . ASP B 1 417 ? -32.938 10.914 24.594 1 91.88 417 ASP B N 1
ATOM 8408 C CA . ASP B 1 417 ? -31.594 10.719 25.094 1 91.88 417 ASP B CA 1
ATOM 8409 C C . ASP B 1 417 ? -30.641 11.789 24.562 1 91.88 417 ASP B C 1
ATOM 8411 O O . ASP B 1 417 ? -29.812 12.305 25.312 1 91.88 417 ASP B O 1
ATOM 8415 N N . ILE B 1 418 ? -30.75 12.078 23.312 1 92.62 418 ILE B N 1
ATOM 8416 C CA . ILE B 1 418 ? -29.828 13.039 22.688 1 92.62 418 ILE B CA 1
ATOM 8417 C C . ILE B 1 418 ? -30.156 14.445 23.188 1 92.62 418 ILE B C 1
ATOM 8419 O O . ILE B 1 418 ? -29.25 15.281 23.312 1 92.62 418 ILE B O 1
ATOM 8423 N N . TYR B 1 419 ? -31.391 14.727 23.422 1 94 419 TYR B N 1
ATOM 8424 C CA . TYR B 1 419 ? -31.75 16.031 23.969 1 94 419 TYR B CA 1
ATOM 8425 C C . TYR B 1 419 ? -31.172 16.203 25.359 1 94 419 TYR B C 1
ATOM 8427 O O . TYR B 1 419 ? -30.766 17.312 25.734 1 94 419 TYR B O 1
ATOM 8435 N N . ALA B 1 420 ? -31.172 15.141 26.078 1 92.06 420 ALA B N 1
ATOM 8436 C CA . ALA B 1 420 ? -30.609 15.203 27.422 1 92.06 420 ALA B CA 1
ATOM 8437 C C . ALA B 1 420 ? -29.141 15.633 27.391 1 92.06 420 ALA B C 1
ATOM 8439 O O . ALA B 1 420 ? -28.641 16.234 28.344 1 92.06 420 ALA B O 1
ATOM 8440 N N . LYS B 1 421 ? -28.531 15.391 26.344 1 91.81 421 LYS B N 1
ATOM 8441 C CA . LYS B 1 421 ? -27.125 15.734 26.172 1 91.81 421 LYS B CA 1
ATOM 8442 C C . LYS B 1 421 ? -26.953 16.969 25.297 1 91.81 421 LYS B C 1
ATOM 8444 O O . LYS B 1 421 ? -25.875 17.203 24.75 1 91.81 421 LYS B O 1
ATOM 8449 N N . HIS B 1 422 ? -27.891 17.781 25.141 1 92.5 422 HIS B N 1
ATOM 8450 C CA . HIS B 1 422 ? -27.906 18.875 24.172 1 92.5 422 HIS B CA 1
ATOM 8451 C C . HIS B 1 422 ? -26.812 19.891 24.469 1 92.5 422 HIS B C 1
ATOM 8453 O O . HIS B 1 422 ? -26.297 20.531 23.562 1 92.5 422 HIS B O 1
ATOM 8459 N N . SER B 1 423 ? -26.406 19.984 25.672 1 90.94 423 SER B N 1
ATOM 8460 C CA . SER B 1 423 ? -25.375 20.953 26.062 1 90.94 423 SER B CA 1
ATOM 8461 C C . SER B 1 423 ? -24.016 20.547 25.531 1 90.94 423 SER B C 1
ATOM 8463 O O . SER B 1 423 ? -23.078 21.375 25.516 1 90.94 423 SER B O 1
ATOM 8465 N N . ARG B 1 424 ? -23.953 19.375 25.031 1 92.12 424 ARG B N 1
ATOM 8466 C CA . ARG B 1 424 ? -22.656 18.859 24.609 1 92.12 424 ARG B CA 1
ATOM 8467 C C . ARG B 1 424 ? -22.547 18.828 23.094 1 92.12 424 ARG B C 1
ATOM 8469 O O . ARG B 1 424 ? -21.484 18.5 22.547 1 92.12 424 ARG B O 1
ATOM 8476 N N . TRP B 1 425 ? -23.609 19.094 22.438 1 92.06 425 TRP B N 1
ATOM 8477 C CA . TRP B 1 425 ? -23.469 18.969 20.984 1 92.06 425 TRP B CA 1
ATOM 8478 C C . TRP B 1 425 ? -24.156 20.125 20.266 1 92.06 425 TRP B C 1
ATOM 8480 O O . TRP B 1 425 ? -23.828 20.422 19.109 1 92.06 425 TRP B O 1
ATOM 8490 N N . ALA B 1 426 ? -25.109 20.734 20.875 1 91.94 426 ALA B N 1
ATOM 8491 C CA . ALA B 1 426 ? -25.828 21.812 20.219 1 91.94 426 ALA B CA 1
ATOM 8492 C C . ALA B 1 426 ? -24.969 23.062 20.125 1 91.94 426 ALA B C 1
ATOM 8494 O O . ALA B 1 426 ? -24.484 23.562 21.141 1 91.94 426 ALA B O 1
ATOM 8495 N N . LYS B 1 427 ? -24.828 23.562 18.984 1 90.81 427 LYS B N 1
ATOM 8496 C CA . LYS B 1 427 ? -23.953 24.703 18.734 1 90.81 427 LYS B CA 1
ATOM 8497 C C . LYS B 1 427 ? -24.375 25.906 19.578 1 90.81 427 LYS B C 1
ATOM 8499 O O . LYS B 1 427 ? -23.516 26.656 20.078 1 90.81 427 LYS B O 1
ATOM 8504 N N . SER B 1 428 ? -25.672 26.125 19.766 1 90.56 428 SER B N 1
ATOM 8505 C CA . SER B 1 428 ? -26.188 27.25 20.531 1 90.56 428 SER B CA 1
ATOM 8506 C C . SER B 1 428 ? -25.719 27.203 21.984 1 90.56 428 SER B C 1
ATOM 8508 O O . SER B 1 428 ? -25.531 28.234 22.609 1 90.56 428 SER B O 1
ATOM 8510 N N . TYR B 1 429 ? -25.531 25.984 22.484 1 91.06 429 TYR B N 1
ATOM 8511 C CA . TYR B 1 429 ? -25.094 25.812 23.859 1 91.06 429 TYR B CA 1
ATOM 8512 C C . TYR B 1 429 ? -23.578 25.859 23.969 1 91.06 429 TYR B C 1
ATOM 8514 O O . TYR B 1 429 ? -23.031 26.062 25.062 1 91.06 429 TYR B O 1
ATOM 8522 N N . LEU B 1 430 ? -22.906 25.703 22.922 1 90.56 430 LEU B N 1
ATOM 8523 C CA . LEU B 1 430 ? -21.453 25.609 22.938 1 90.56 430 LEU B CA 1
ATOM 8524 C C . LEU B 1 430 ? -20.828 26.922 22.469 1 90.56 430 LEU B C 1
ATOM 8526 O O . LEU B 1 430 ? -19.609 27.047 22.438 1 90.56 430 LEU B O 1
ATOM 8530 N N . ARG B 1 431 ? -21.641 27.828 22.188 1 87.25 431 ARG B N 1
ATOM 8531 C CA . ARG B 1 431 ? -21.141 29.141 21.781 1 87.25 431 ARG B CA 1
ATOM 8532 C C . ARG B 1 431 ? -20.312 29.781 22.906 1 87.25 431 ARG B C 1
ATOM 8534 O O . ARG B 1 431 ? -20.688 29.719 24.078 1 87.25 431 ARG B O 1
ATOM 8541 N N . GLY B 1 432 ? -19.125 30.25 22.516 1 87.06 432 GLY B N 1
ATOM 8542 C CA . GLY B 1 432 ? -18.281 30.875 23.516 1 87.06 432 GLY B CA 1
ATOM 8543 C C . GLY B 1 432 ? -17.203 29.969 24.062 1 87.06 432 GLY B C 1
ATOM 8544 O O . GLY B 1 432 ? -16.281 30.406 24.734 1 87.06 432 GLY B O 1
ATOM 8545 N N . HIS B 1 433 ? -17.391 28.75 23.766 1 90 433 HIS B N 1
ATOM 8546 C CA . HIS B 1 433 ? -16.359 27.797 24.156 1 90 433 HIS B CA 1
ATOM 8547 C C . HIS B 1 433 ? -15.359 27.562 23.016 1 90 433 HIS B C 1
ATOM 8549 O O . HIS B 1 433 ? -15.766 27.438 21.859 1 90 433 HIS B O 1
ATOM 8555 N N . PHE B 1 434 ? -14.125 27.516 23.375 1 90.31 434 PHE B N 1
ATOM 8556 C CA . PHE B 1 434 ? -13.078 27.5 22.359 1 90.31 434 PHE B CA 1
ATOM 8557 C C . PHE B 1 434 ? -12.719 26.078 21.969 1 90.31 434 PHE B C 1
ATOM 8559 O O . PHE B 1 434 ? -11.859 25.453 22.594 1 90.31 434 PHE B O 1
ATOM 8566 N N . PHE B 1 435 ? -13.234 25.609 20.922 1 87.88 435 PHE B N 1
ATOM 8567 C CA . PHE B 1 435 ? -12.875 24.297 20.422 1 87.88 435 PHE B CA 1
ATOM 8568 C C . PHE B 1 435 ? -12.008 24.406 19.172 1 87.88 435 PHE B C 1
ATOM 8570 O O . PHE B 1 435 ? -11.977 23.5 18.344 1 87.88 435 PHE B O 1
ATOM 8577 N N . ALA B 1 436 ? -11.328 25.5 19 1 85.5 436 ALA B N 1
ATOM 8578 C CA . ALA B 1 436 ? -10.398 25.75 17.906 1 85.5 436 ALA B CA 1
ATOM 8579 C C . ALA B 1 436 ? -11.031 25.438 16.562 1 85.5 436 ALA B C 1
ATOM 8581 O O . ALA B 1 436 ? -10.391 24.875 15.672 1 85.5 436 ALA B O 1
ATOM 8582 N N . GLY B 1 437 ? -12.273 25.656 16.453 1 79.19 437 GLY B N 1
ATOM 8583 C CA . GLY B 1 437 ? -12.969 25.469 15.18 1 79.19 437 GLY B CA 1
ATOM 8584 C C . GLY B 1 437 ? -13.359 24.016 14.93 1 79.19 437 GLY B C 1
ATOM 8585 O O . GLY B 1 437 ? -14.008 23.719 13.93 1 79.19 437 GLY B O 1
ATOM 8586 N N . MET B 1 438 ? -13.125 23.094 15.836 1 84.69 438 MET B N 1
ATOM 8587 C CA . MET B 1 438 ? -13.438 21.672 15.648 1 84.69 438 MET B CA 1
ATOM 8588 C C . MET B 1 438 ? -14.883 21.375 16.031 1 84.69 438 MET B C 1
ATOM 8590 O O . MET B 1 438 ? -15.352 21.828 17.078 1 84.69 438 MET B O 1
ATOM 8594 N N . LYS B 1 439 ? -15.562 20.734 15.141 1 81.38 439 LYS B N 1
ATOM 8595 C CA . LYS B 1 439 ? -16.938 20.312 15.438 1 81.38 439 LYS B CA 1
ATOM 8596 C C . LYS B 1 439 ? -17.031 18.781 15.508 1 81.38 439 LYS B C 1
ATOM 8598 O O . LYS B 1 439 ? -18.016 18.25 16.047 1 81.38 439 LYS B O 1
ATOM 8603 N N . ASN B 1 440 ? -16.078 18.281 14.93 1 85.31 440 ASN B N 1
ATOM 8604 C CA . ASN B 1 440 ? -16.078 16.828 14.875 1 85.31 440 ASN B CA 1
ATOM 8605 C C . ASN B 1 440 ? -14.68 16.266 15.141 1 85.31 440 ASN B C 1
ATOM 8607 O O . ASN B 1 440 ? -13.75 17.016 15.461 1 85.31 440 ASN B O 1
ATOM 8611 N N . THR B 1 441 ? -14.633 14.961 15.164 1 84.75 441 THR B N 1
ATOM 8612 C CA . THR B 1 441 ? -13.367 14.281 15.414 1 84.75 441 THR B CA 1
ATOM 8613 C C . THR B 1 441 ? -12.648 13.984 14.102 1 84.75 441 THR B C 1
ATOM 8615 O O . THR B 1 441 ? -11.922 12.992 14 1 84.75 441 THR B O 1
ATOM 8618 N N . GLN B 1 442 ? -12.906 14.789 13.117 1 84.06 442 GLN B N 1
ATOM 8619 C CA . GLN B 1 442 ? -12.312 14.594 11.797 1 84.06 442 GLN B CA 1
ATOM 8620 C C . GLN B 1 442 ? -10.789 14.625 11.867 1 84.06 442 GLN B C 1
ATOM 8622 O O . GLN B 1 442 ? -10.117 13.898 11.133 1 84.06 442 GLN B O 1
ATOM 8627 N N . ARG B 1 443 ? -10.273 15.477 12.75 1 88.94 443 ARG B N 1
ATOM 8628 C CA . ARG B 1 443 ? -8.828 15.594 12.891 1 88.94 443 ARG B CA 1
ATOM 8629 C C . ARG B 1 443 ? -8.227 14.297 13.43 1 88.94 443 ARG B C 1
ATOM 8631 O O . ARG B 1 443 ? -7.133 13.898 13.031 1 88.94 443 ARG B O 1
ATOM 8638 N N . CYS B 1 444 ? -8.969 13.672 14.297 1 90.75 444 CYS B N 1
ATOM 8639 C CA . CYS B 1 444 ? -8.523 12.383 14.805 1 90.75 444 CYS B CA 1
ATOM 8640 C C . CYS B 1 444 ? -8.555 11.328 13.703 1 90.75 444 CYS B C 1
ATOM 8642 O O . CYS B 1 444 ? -7.625 10.531 13.578 1 90.75 444 CYS B O 1
ATOM 8644 N N . GLU B 1 445 ? -9.617 11.375 12.945 1 88 445 GLU B N 1
ATOM 8645 C CA . GLU B 1 445 ? -9.758 10.422 11.852 1 88 445 GLU B CA 1
ATOM 8646 C C . GLU B 1 445 ? -8.648 10.609 10.812 1 88 445 GLU B C 1
ATOM 8648 O O . GLU B 1 445 ? -8.109 9.641 10.289 1 88 445 GLU B O 1
ATOM 8653 N N . SER B 1 446 ? -8.375 11.82 10.547 1 91.12 446 SER B N 1
ATOM 8654 C CA . SER B 1 446 ? -7.305 12.125 9.602 1 91.12 446 SER B CA 1
ATOM 8655 C C . SER B 1 446 ? -5.953 11.656 10.125 1 91.12 446 SER B C 1
ATOM 8657 O O . SER B 1 446 ? -5.137 11.125 9.367 1 91.12 446 SER B O 1
ATOM 8659 N N . MET B 1 447 ? -5.746 11.898 11.375 1 93.62 447 MET B N 1
ATOM 8660 C CA . MET B 1 447 ? -4.496 11.461 11.984 1 93.62 447 MET B CA 1
ATOM 8661 C C . MET B 1 447 ? -4.387 9.938 11.969 1 93.62 447 MET B C 1
ATOM 8663 O O . MET B 1 447 ? -3.32 9.391 11.68 1 93.62 447 MET B O 1
ATOM 8667 N N . ASN B 1 448 ? -5.473 9.281 12.273 1 91.19 448 ASN B N 1
ATOM 8668 C CA . ASN B 1 448 ? -5.477 7.824 12.219 1 91.19 448 ASN B CA 1
ATOM 8669 C C . ASN B 1 448 ? -5.176 7.312 10.812 1 91.19 448 ASN B C 1
ATOM 8671 O O . ASN B 1 448 ? -4.43 6.348 10.648 1 91.19 448 ASN B O 1
ATOM 8675 N N . ALA B 1 449 ? -5.82 7.98 9.898 1 90.81 449 ALA B N 1
ATOM 8676 C CA . ALA B 1 449 ? -5.555 7.613 8.508 1 90.81 449 ALA B CA 1
ATOM 8677 C C . ALA B 1 449 ? -4.082 7.812 8.156 1 90.81 449 ALA B C 1
ATOM 8679 O O . ALA B 1 449 ? -3.484 6.988 7.465 1 90.81 449 ALA B O 1
ATOM 8680 N N . TYR B 1 450 ? -3.531 8.883 8.578 1 93.69 450 TYR B N 1
ATOM 8681 C CA . TYR B 1 450 ? -2.113 9.172 8.383 1 93.69 450 TYR B CA 1
ATOM 8682 C C . TYR B 1 450 ? -1.248 8.094 9.031 1 93.69 450 TYR B C 1
ATOM 8684 O O . TYR B 1 450 ? -0.318 7.578 8.398 1 93.69 450 TYR B O 1
ATOM 8692 N N . LEU B 1 451 ? -1.536 7.742 10.25 1 93.62 451 LEU B N 1
ATOM 8693 C CA . LEU B 1 451 ? -0.734 6.785 11 1 93.62 451 LEU B CA 1
ATOM 8694 C C . LEU B 1 451 ? -0.845 5.387 10.398 1 93.62 451 LEU B C 1
ATOM 8696 O O . LEU B 1 451 ? 0.098 4.598 10.469 1 93.62 451 LEU B O 1
ATOM 8700 N N . ASN B 1 452 ? -1.957 5.125 9.828 1 90.25 452 ASN B N 1
ATOM 8701 C CA . ASN B 1 452 ? -2.17 3.814 9.227 1 90.25 452 ASN B CA 1
ATOM 8702 C C . ASN B 1 452 ? -1.243 3.59 8.031 1 90.25 452 ASN B C 1
ATOM 8704 O O . ASN B 1 452 ? -1.054 2.453 7.594 1 90.25 452 ASN B O 1
ATOM 8708 N N . ARG B 1 453 ? -0.694 4.621 7.516 1 87.69 453 ARG B N 1
ATOM 8709 C CA . ARG B 1 453 ? 0.288 4.473 6.445 1 87.69 453 ARG B CA 1
ATOM 8710 C C . ARG B 1 453 ? 1.593 3.889 6.977 1 87.69 453 ARG B C 1
ATOM 8712 O O . ARG B 1 453 ? 2.365 3.297 6.223 1 87.69 453 ARG B O 1
ATOM 8719 N N . PHE B 1 454 ? 1.796 4.074 8.227 1 91.12 454 PHE B N 1
ATOM 8720 C CA . PHE B 1 454 ? 3.031 3.629 8.859 1 91.12 454 PHE B CA 1
ATOM 8721 C C . PHE B 1 454 ? 2.795 2.359 9.672 1 91.12 454 PHE B C 1
ATOM 8723 O O . PHE B 1 454 ? 3.66 1.483 9.727 1 91.12 454 PHE B O 1
ATOM 8730 N N . LEU B 1 455 ? 1.639 2.357 10.297 1 92.31 455 LEU B N 1
ATOM 8731 C CA . LEU B 1 455 ? 1.328 1.277 11.227 1 92.31 455 LEU B CA 1
ATOM 8732 C C . LEU B 1 455 ? 0.5 0.193 10.547 1 92.31 455 LEU B C 1
ATOM 8734 O O . LEU B 1 455 ? -0.501 0.49 9.891 1 92.31 455 LEU B O 1
ATOM 8738 N N . LYS B 1 456 ? 1.006 -1.012 10.617 1 88.62 456 LYS B N 1
ATOM 8739 C CA . LYS B 1 456 ? 0.327 -2.137 9.984 1 88.62 456 LYS B CA 1
ATOM 8740 C C . LYS B 1 456 ? -0.049 -3.203 11.008 1 88.62 456 LYS B C 1
ATOM 8742 O O . LYS B 1 456 ? 0.522 -3.25 12.102 1 88.62 456 LYS B O 1
ATOM 8747 N N . THR B 1 457 ? -0.977 -4.086 10.633 1 89.81 457 THR B N 1
ATOM 8748 C CA . THR B 1 457 ? -1.509 -5.117 11.523 1 89.81 457 THR B CA 1
ATOM 8749 C C . THR B 1 457 ? -0.448 -6.168 11.828 1 89.81 457 THR B C 1
ATOM 8751 O O . THR B 1 457 ? -0.561 -6.906 12.812 1 89.81 457 THR B O 1
ATOM 8754 N N . ARG B 1 458 ? 0.588 -6.258 11.109 1 84.5 458 ARG B N 1
ATOM 8755 C CA . ARG B 1 458 ? 1.605 -7.289 11.289 1 84.5 458 ARG B CA 1
ATOM 8756 C C . ARG B 1 458 ? 2.684 -6.836 12.266 1 84.5 458 ARG B C 1
ATOM 8758 O O . ARG B 1 458 ? 3.518 -7.633 12.695 1 84.5 458 ARG B O 1
ATOM 8765 N N . LEU B 1 459 ? 2.719 -5.621 12.609 1 88.75 459 LEU B N 1
ATOM 8766 C CA . LEU B 1 459 ? 3.814 -5.062 13.398 1 88.75 459 LEU B CA 1
ATOM 8767 C C . LEU B 1 459 ? 3.725 -5.516 14.852 1 88.75 459 LEU B C 1
ATOM 8769 O O . LEU B 1 459 ? 2.684 -5.359 15.492 1 88.75 459 LEU B O 1
ATOM 8773 N N . LYS B 1 460 ? 4.801 -6.027 15.281 1 90.12 460 LYS B N 1
ATOM 8774 C CA . LYS B 1 460 ? 4.926 -6.301 16.703 1 90.12 460 LYS B CA 1
ATOM 8775 C C . LYS B 1 460 ? 5.219 -5.023 17.484 1 90.12 460 LYS B C 1
ATOM 8777 O O . LYS B 1 460 ? 5.312 -3.939 16.906 1 90.12 460 LYS B O 1
ATOM 8782 N N . LEU B 1 461 ? 5.328 -5.094 18.797 1 92.31 461 LEU B N 1
ATOM 8783 C CA . LEU B 1 461 ? 5.355 -3.904 19.641 1 92.31 461 LEU B CA 1
ATOM 8784 C C . LEU B 1 461 ? 6.625 -3.096 19.391 1 92.31 461 LEU B C 1
ATOM 8786 O O . LEU B 1 461 ? 6.582 -1.865 19.344 1 92.31 461 LEU B O 1
ATOM 8790 N N . PHE B 1 462 ? 7.73 -3.768 19.312 1 90.5 462 PHE B N 1
ATOM 8791 C CA . PHE B 1 462 ? 9 -3.074 19.094 1 90.5 462 PHE B CA 1
ATOM 8792 C C . PHE B 1 462 ? 8.984 -2.318 17.766 1 90.5 462 PHE B C 1
ATOM 8794 O O . PHE B 1 462 ? 9.336 -1.138 17.719 1 90.5 462 PHE B O 1
ATOM 8801 N N . GLU B 1 463 ? 8.617 -3.016 16.719 1 90.25 463 GLU B N 1
ATOM 8802 C CA . GLU B 1 463 ? 8.531 -2.375 15.406 1 90.25 463 GLU B CA 1
ATOM 8803 C C . GLU B 1 463 ? 7.473 -1.275 15.398 1 90.25 463 GLU B C 1
ATOM 8805 O O . GLU B 1 463 ? 7.633 -0.257 14.719 1 90.25 463 GLU B O 1
ATOM 8810 N N . PHE B 1 464 ? 6.48 -1.527 16.172 1 93.94 464 PHE B N 1
ATOM 8811 C CA . PHE B 1 464 ? 5.387 -0.564 16.25 1 93.94 464 PHE B CA 1
ATOM 8812 C C . PHE B 1 464 ? 5.883 0.777 16.766 1 93.94 464 PHE B C 1
ATOM 8814 O O . PHE B 1 464 ? 5.621 1.821 16.172 1 93.94 464 PHE B O 1
ATOM 8821 N N . VAL B 1 465 ? 6.539 0.774 17.859 1 94.5 465 VAL B N 1
ATOM 8822 C CA . VAL B 1 465 ? 6.996 2.006 18.5 1 94.5 465 VAL B CA 1
ATOM 8823 C C . VAL B 1 465 ? 7.992 2.717 17.578 1 94.5 465 VAL B C 1
ATOM 8825 O O . VAL B 1 465 ? 7.996 3.947 17.5 1 94.5 465 VAL B O 1
ATOM 8828 N N . LYS B 1 466 ? 8.758 1.969 16.906 1 91.5 466 LYS B N 1
ATOM 8829 C CA . LYS B 1 466 ? 9.742 2.549 15.992 1 91.5 466 LYS B CA 1
ATOM 8830 C C . LYS B 1 466 ? 9.055 3.24 14.812 1 91.5 466 LYS B C 1
ATOM 8832 O O . LYS B 1 466 ? 9.445 4.344 14.43 1 91.5 466 LYS B O 1
ATOM 8837 N N . HIS B 1 467 ? 8.117 2.539 14.234 1 93.56 467 HIS B N 1
ATOM 8838 C CA . HIS B 1 467 ? 7.383 3.111 13.109 1 93.56 467 HIS B CA 1
ATOM 8839 C C . HIS B 1 467 ? 6.59 4.34 13.539 1 93.56 467 HIS B C 1
ATOM 8841 O O . HIS B 1 467 ? 6.445 5.293 12.766 1 93.56 467 HIS B O 1
ATOM 8847 N N . PHE B 1 468 ? 6.074 4.301 14.75 1 95.38 468 PHE B N 1
ATOM 8848 C CA . PHE B 1 468 ? 5.355 5.453 15.273 1 95.38 468 PHE B CA 1
ATOM 8849 C C . PHE B 1 468 ? 6.277 6.656 15.398 1 95.38 468 PHE B C 1
ATOM 8851 O O . PHE B 1 468 ? 5.898 7.777 15.062 1 95.38 468 PHE B O 1
ATOM 8858 N N . ASP B 1 469 ? 7.414 6.402 15.867 1 93.44 469 ASP B N 1
ATOM 8859 C CA . ASP B 1 469 ? 8.414 7.457 16.016 1 93.44 469 ASP B CA 1
ATOM 8860 C C . ASP B 1 469 ? 8.742 8.086 14.664 1 93.44 469 ASP B C 1
ATOM 8862 O O . ASP B 1 469 ? 8.93 9.305 14.57 1 93.44 469 ASP B O 1
ATOM 8866 N N . ARG B 1 470 ? 8.828 7.301 13.727 1 91.75 470 ARG B N 1
ATOM 8867 C CA . ARG B 1 470 ? 9.094 7.801 12.383 1 91.75 470 ARG B CA 1
ATOM 8868 C C . ARG B 1 470 ? 7.941 8.672 11.891 1 91.75 470 ARG B C 1
ATOM 8870 O O . ARG B 1 470 ? 8.164 9.703 11.25 1 91.75 470 ARG B O 1
ATOM 8877 N N . ALA B 1 471 ? 6.75 8.258 12.117 1 94 471 ALA B N 1
ATOM 8878 C CA . ALA B 1 471 ? 5.578 9.039 11.734 1 94 471 ALA B CA 1
ATOM 8879 C C . ALA B 1 471 ? 5.574 10.398 12.414 1 94 471 ALA B C 1
ATOM 8881 O O . ALA B 1 471 ? 5.27 11.414 11.789 1 94 471 ALA B O 1
ATOM 8882 N N . LEU B 1 472 ? 5.949 10.359 13.672 1 95 472 LEU B N 1
ATOM 8883 C CA . LEU B 1 472 ? 5.996 11.609 14.43 1 95 472 LEU B CA 1
ATOM 8884 C C . LEU B 1 472 ? 7.062 12.539 13.867 1 95 472 LEU B C 1
ATOM 8886 O O . LEU B 1 472 ? 6.867 13.758 13.82 1 95 472 LEU B O 1
ATOM 8890 N N . SER B 1 473 ? 8.18 11.977 13.484 1 92.31 473 SER B N 1
ATOM 8891 C CA . SER B 1 473 ? 9.266 12.773 12.93 1 92.31 473 SER B CA 1
ATOM 8892 C C . SER B 1 473 ? 8.828 13.5 11.664 1 92.31 473 SER B C 1
ATOM 8894 O O . SER B 1 473 ? 9.25 14.641 11.43 1 92.31 473 SER B O 1
ATOM 8896 N N . ARG B 1 474 ? 8.047 12.891 10.883 1 92.56 474 ARG B N 1
ATOM 8897 C CA . ARG B 1 474 ? 7.539 13.516 9.664 1 92.56 474 ARG B CA 1
ATOM 8898 C C . ARG B 1 474 ? 6.605 14.68 10 1 92.56 474 ARG B C 1
ATOM 8900 O O . ARG B 1 474 ? 6.668 15.734 9.359 1 92.56 474 ARG B O 1
ATOM 8907 N N . ILE B 1 475 ? 5.773 14.484 10.984 1 94.56 475 ILE B N 1
ATOM 8908 C CA . ILE B 1 475 ? 4.859 15.539 11.414 1 94.56 475 ILE B CA 1
ATOM 8909 C C . ILE B 1 475 ? 5.656 16.75 11.898 1 94.56 475 ILE B C 1
ATOM 8911 O O . ILE B 1 475 ? 5.352 17.891 11.539 1 94.56 475 ILE B O 1
ATOM 8915 N N . ARG B 1 476 ? 6.668 16.484 12.609 1 93.88 476 ARG B N 1
ATOM 8916 C CA . ARG B 1 476 ? 7.492 17.547 13.164 1 93.88 476 ARG B CA 1
ATOM 8917 C C . ARG B 1 476 ? 8.258 18.281 12.062 1 93.88 476 ARG B C 1
ATOM 8919 O O . ARG B 1 476 ? 8.438 19.5 12.125 1 93.88 476 ARG B O 1
ATOM 8926 N N . HIS B 1 477 ? 8.703 17.516 11.133 1 93.19 477 HIS B N 1
ATOM 8927 C CA . HIS B 1 477 ? 9.406 18.125 10.008 1 93.19 477 HIS B CA 1
ATOM 8928 C C . HIS B 1 477 ? 8.469 19.031 9.211 1 93.19 477 HIS B C 1
ATOM 8930 O O . HIS B 1 477 ? 8.875 20.109 8.758 1 93.19 477 HIS B O 1
ATOM 8936 N N . ASN B 1 478 ? 7.293 18.609 9.031 1 92.88 478 ASN B N 1
ATOM 8937 C CA . ASN B 1 478 ? 6.301 19.406 8.328 1 92.88 478 ASN B CA 1
ATOM 8938 C C . ASN B 1 478 ? 5.98 20.703 9.086 1 92.88 478 ASN B C 1
ATOM 8940 O O . ASN B 1 478 ? 5.789 21.75 8.477 1 92.88 478 ASN B O 1
ATOM 8944 N N . GLU B 1 479 ? 5.855 20.562 10.344 1 94.38 479 GLU B N 1
ATOM 8945 C CA . GLU B 1 479 ? 5.621 21.75 11.164 1 94.38 479 GLU B CA 1
ATOM 8946 C C . GLU B 1 479 ? 6.789 22.734 11.07 1 94.38 479 GLU B C 1
ATOM 8948 O O . GLU B 1 479 ? 6.582 23.938 10.969 1 94.38 479 GLU B O 1
ATOM 8953 N N . ALA B 1 480 ? 7.984 22.188 11.125 1 92.94 480 ALA B N 1
ATOM 8954 C CA . ALA B 1 480 ? 9.172 23.016 11.023 1 92.94 480 ALA B CA 1
ATOM 8955 C C . ALA B 1 480 ? 9.203 23.766 9.695 1 92.94 480 ALA B C 1
ATOM 8957 O O . ALA B 1 480 ? 9.594 24.938 9.648 1 92.94 480 ALA B O 1
ATOM 8958 N N . LYS B 1 481 ? 8.812 23.141 8.695 1 93.19 481 LYS B N 1
ATOM 8959 C CA . LYS B 1 481 ? 8.773 23.766 7.383 1 93.19 481 LYS B CA 1
ATOM 8960 C C . LYS B 1 481 ? 7.742 24.891 7.352 1 93.19 481 LYS B C 1
ATOM 8962 O O . LYS B 1 481 ? 8.023 25.984 6.848 1 93.19 481 LYS B O 1
ATOM 8967 N N . THR B 1 482 ? 6.605 24.672 7.914 1 93.94 482 THR B N 1
ATOM 8968 C CA . THR B 1 482 ? 5.562 25.688 7.953 1 93.94 482 THR B CA 1
ATOM 8969 C C . THR B 1 482 ? 5.992 26.859 8.812 1 93.94 482 THR B C 1
ATOM 8971 O O . THR B 1 482 ? 5.695 28.016 8.492 1 93.94 482 THR B O 1
ATOM 8974 N N . GLU B 1 483 ? 6.668 26.562 9.875 1 93.06 483 GLU B N 1
ATOM 8975 C CA . GLU B 1 483 ? 7.211 27.594 10.742 1 93.06 483 GLU B CA 1
ATOM 8976 C C . GLU B 1 483 ? 8.219 28.469 9.992 1 93.06 483 GLU B C 1
ATOM 8978 O O . GLU B 1 483 ? 8.203 29.688 10.109 1 93.06 483 GLU B O 1
ATOM 8983 N N . PHE B 1 484 ? 8.992 27.812 9.211 1 91.38 484 PHE B N 1
ATOM 8984 C CA . PHE B 1 484 ? 10 28.516 8.422 1 91.38 484 PHE B CA 1
ATOM 8985 C C . PHE B 1 484 ? 9.344 29.422 7.391 1 91.38 484 PHE B C 1
ATOM 8987 O O . PHE B 1 484 ? 9.727 30.578 7.246 1 91.38 484 PHE B O 1
ATOM 8994 N N . GLU B 1 485 ? 8.383 28.953 6.75 1 89.94 485 GLU B N 1
ATOM 8995 C CA . GLU B 1 485 ? 7.699 29.719 5.715 1 89.94 485 GLU B CA 1
ATOM 8996 C C . GLU B 1 485 ? 6.949 30.906 6.312 1 89.94 485 GLU B C 1
ATOM 8998 O O . GLU B 1 485 ? 6.844 31.969 5.684 1 89.94 485 GLU B O 1
ATOM 9003 N N . THR B 1 486 ? 6.441 30.719 7.492 1 91.38 486 THR B N 1
ATOM 9004 C CA . THR B 1 486 ? 5.703 31.781 8.164 1 91.38 486 THR B CA 1
ATOM 9005 C C . THR B 1 486 ? 6.633 32.938 8.547 1 91.38 486 THR B C 1
ATOM 9007 O O . THR B 1 486 ? 6.277 34.094 8.406 1 91.38 486 THR B O 1
ATOM 9010 N N . HIS B 1 487 ? 7.875 32.625 8.938 1 89.12 487 HIS B N 1
ATOM 9011 C CA . HIS B 1 487 ? 8.781 33.656 9.461 1 89.12 487 HIS B CA 1
ATOM 9012 C C . HIS B 1 487 ? 9.625 34.281 8.352 1 89.12 487 HIS B C 1
ATOM 9014 O O . HIS B 1 487 ? 10.141 35.375 8.5 1 89.12 487 HIS B O 1
ATOM 9020 N N . HIS B 1 488 ? 9.695 33.625 7.223 1 86.94 488 HIS B N 1
ATOM 9021 C CA . HIS B 1 488 ? 10.625 34.094 6.203 1 86.94 488 HIS B CA 1
ATOM 9022 C C . HIS B 1 488 ? 9.891 34.5 4.926 1 86.94 488 HIS B C 1
ATOM 9024 O O . HIS B 1 488 ? 10.5 34.594 3.863 1 86.94 488 HIS B O 1
ATOM 9030 N N . SER B 1 489 ? 8.609 34.594 5.082 1 85 489 SER B N 1
ATOM 9031 C CA . SER B 1 489 ? 7.816 35.094 3.959 1 85 489 SER B CA 1
ATOM 9032 C C . SER B 1 489 ? 6.793 36.125 4.414 1 85 489 SER B C 1
ATOM 9034 O O . SER B 1 489 ? 6.422 36.156 5.59 1 85 489 SER B O 1
ATOM 9036 N N . SER B 1 490 ? 6.586 37.031 3.508 1 82.75 490 SER B N 1
ATOM 9037 C CA . SER B 1 490 ? 5.578 38.031 3.814 1 82.75 490 SER B CA 1
ATOM 9038 C C . SER B 1 490 ? 4.273 37.781 3.074 1 82.75 490 SER B C 1
ATOM 9040 O O . SER B 1 490 ? 4.285 37.219 1.979 1 82.75 490 SER B O 1
ATOM 9042 N N . THR B 1 491 ? 3.236 38.156 3.729 1 83 491 THR B N 1
ATOM 9043 C CA . THR B 1 491 ? 1.914 37.844 3.191 1 83 491 THR B CA 1
ATOM 9044 C C . THR B 1 491 ? 1.521 38.875 2.125 1 83 491 THR B C 1
ATOM 9046 O O . THR B 1 491 ? 1.987 40 2.146 1 83 491 THR B O 1
ATOM 9049 N N . VAL B 1 492 ? 0.721 38.406 1.224 1 82.69 492 VAL B N 1
ATOM 9050 C CA . VAL B 1 492 ? 0.209 39.281 0.163 1 82.69 492 VAL B CA 1
ATOM 9051 C C . VAL B 1 492 ? -1.092 39.938 0.615 1 82.69 492 VAL B C 1
ATOM 9053 O O . VAL B 1 492 ? -1.989 39.25 1.132 1 82.69 492 VAL B O 1
ATOM 9056 N N . LEU B 1 493 ? -1.102 41.25 0.482 1 85.31 493 LEU B N 1
ATOM 9057 C CA . LEU B 1 493 ? -2.279 42 0.88 1 85.31 493 LEU B CA 1
ATOM 9058 C C . LEU B 1 493 ? -3.279 42.094 -0.268 1 85.31 493 LEU B C 1
ATOM 9060 O O . LEU B 1 493 ? -2.9 42.406 -1.405 1 85.31 493 LEU B O 1
ATOM 9064 N N . THR B 1 494 ? -4.523 41.781 -0.002 1 81.88 494 THR B N 1
ATOM 9065 C CA . THR B 1 494 ? -5.516 41.719 -1.07 1 81.88 494 THR B CA 1
ATOM 9066 C C . THR B 1 494 ? -6.695 42.656 -0.748 1 81.88 494 THR B C 1
ATOM 9068 O O . THR B 1 494 ? -7.445 43.031 -1.643 1 81.88 494 THR B O 1
ATOM 9071 N N . THR B 1 495 ? -6.91 43 0.501 1 84.75 495 THR B N 1
ATOM 9072 C CA . THR B 1 495 ? -8.07 43.781 0.892 1 84.75 495 THR B CA 1
ATOM 9073 C C . THR B 1 495 ? -7.73 45.281 0.87 1 84.75 495 THR B C 1
ATOM 9075 O O . THR B 1 495 ? -6.559 45.656 0.81 1 84.75 495 THR B O 1
ATOM 9078 N N . LYS B 1 496 ? -8.766 46.125 0.881 1 85.31 496 LYS B N 1
ATOM 9079 C CA . LYS B 1 496 ? -8.562 47.562 0.857 1 85.31 496 LYS B CA 1
ATOM 9080 C C . LYS B 1 496 ? -8.172 48.094 2.236 1 85.31 496 LYS B C 1
ATOM 9082 O O . LYS B 1 496 ? -7.727 49.219 2.369 1 85.31 496 LYS B O 1
ATOM 9087 N N . LEU B 1 497 ? -8.336 47.25 3.217 1 89.38 497 LEU B N 1
ATOM 9088 C CA . LEU B 1 497 ? -7.883 47.594 4.559 1 89.38 497 LEU B CA 1
ATOM 9089 C C . LEU B 1 497 ? -6.418 47.219 4.754 1 89.38 497 LEU B C 1
ATOM 9091 O O . LEU B 1 497 ? -6.094 46.406 5.605 1 89.38 497 LEU B O 1
ATOM 9095 N N . TYR B 1 498 ? -5.594 47.969 4.125 1 88.31 498 TYR B N 1
ATOM 9096 C CA . TYR B 1 498 ? -4.184 47.594 3.994 1 88.31 498 TYR B CA 1
ATOM 9097 C C . TYR B 1 498 ? -3.486 47.625 5.348 1 88.31 498 TYR B C 1
ATOM 9099 O O . TYR B 1 498 ? -2.703 46.75 5.672 1 88.31 498 TYR B O 1
ATOM 9107 N N . VAL B 1 499 ? -3.795 48.562 6.121 1 91.94 499 VAL B N 1
ATOM 9108 C CA . VAL B 1 499 ? -3.068 48.781 7.367 1 91.94 499 VAL B CA 1
ATOM 9109 C C . VAL B 1 499 ? -3.398 47.656 8.359 1 91.94 499 VAL B C 1
ATOM 9111 O O . VAL B 1 499 ? -2.502 47.094 9 1 91.94 499 VAL B O 1
ATOM 9114 N N . LEU B 1 500 ? -4.664 47.375 8.375 1 92.69 500 LEU B N 1
ATOM 9115 C CA . LEU B 1 500 ? -5.09 46.312 9.289 1 92.69 500 LEU B CA 1
ATOM 9116 C C . LEU B 1 500 ? -4.609 44.938 8.805 1 92.69 500 LEU B C 1
ATOM 9118 O O . LEU B 1 500 ? -4.203 44.125 9.609 1 92.69 500 LEU B O 1
ATOM 9122 N N . GLU B 1 501 ? -4.734 44.781 7.562 1 92.94 501 GLU B N 1
ATOM 9123 C CA . GLU B 1 501 ? -4.301 43.531 6.973 1 92.94 501 GLU B CA 1
ATOM 9124 C C . GLU B 1 501 ? -2.801 43.312 7.148 1 92.94 501 GLU B C 1
ATOM 9126 O O . GLU B 1 501 ? -2.352 42.219 7.422 1 92.94 501 GLU B O 1
ATOM 9131 N N . LYS B 1 502 ? -2.068 44.344 6.941 1 91.5 502 LYS B N 1
ATOM 9132 C CA . LYS B 1 502 ? -0.62 44.281 7.121 1 91.5 502 LYS B CA 1
ATOM 9133 C C . LYS B 1 502 ? -0.262 43.938 8.562 1 91.5 502 LYS B C 1
ATOM 9135 O O . LYS B 1 502 ? 0.619 43.125 8.82 1 91.5 502 LYS B O 1
ATOM 9140 N N . TYR B 1 503 ? -0.957 44.594 9.438 1 94.44 503 TYR B N 1
ATOM 9141 C CA . TYR B 1 503 ? -0.72 44.312 10.844 1 94.44 503 TYR B CA 1
ATOM 9142 C C . TYR B 1 503 ? -1.044 42.844 11.172 1 94.44 503 TYR B C 1
ATOM 9144 O O . TYR B 1 503 ? -0.285 42.188 11.875 1 94.44 503 TYR B O 1
ATOM 9152 N N . ALA B 1 504 ? -2.109 42.406 10.664 1 94.56 504 ALA B N 1
ATOM 9153 C CA . ALA B 1 504 ? -2.504 41 10.875 1 94.56 504 ALA B CA 1
ATOM 9154 C C . ALA B 1 504 ? -1.436 40.031 10.352 1 94.56 504 ALA B C 1
ATOM 9156 O O . ALA B 1 504 ? -1.194 39 10.953 1 94.56 504 ALA B O 1
ATOM 9157 N N . GLY B 1 505 ? -0.808 40.375 9.289 1 92 505 GLY B N 1
ATOM 9158 C CA . GLY B 1 505 ? 0.238 39.562 8.703 1 92 505 GLY B CA 1
ATOM 9159 C C . GLY B 1 505 ? 1.471 39.438 9.586 1 92 505 GLY B C 1
ATOM 9160 O O . GLY B 1 505 ? 2.18 38.438 9.547 1 92 505 GLY B O 1
ATOM 9161 N N . THR B 1 506 ? 1.683 40.438 10.398 1 92 506 THR B N 1
ATOM 9162 C CA . THR B 1 506 ? 2.855 40.438 11.266 1 92 506 THR B CA 1
ATOM 9163 C C . THR B 1 506 ? 2.57 39.688 12.562 1 92 506 THR B C 1
ATOM 9165 O O . THR B 1 506 ? 3.486 39.125 13.188 1 92 506 THR B O 1
ATOM 9168 N N . VAL B 1 507 ? 1.324 39.562 12.883 1 94.19 507 VAL B N 1
ATOM 9169 C CA . VAL B 1 507 ? 0.978 39 14.18 1 94.19 507 VAL B CA 1
ATOM 9170 C C . VAL B 1 507 ? 0.598 37.531 14.023 1 94.19 507 VAL B C 1
ATOM 9172 O O . VAL B 1 507 ? 1.06 36.688 14.789 1 94.19 507 VAL B O 1
ATOM 9175 N N . PHE B 1 508 ? -0.21 37.25 13.055 1 95.12 508 PHE B N 1
ATOM 9176 C CA . PHE B 1 508 ? -0.764 35.906 12.891 1 95.12 508 PHE B CA 1
ATOM 9177 C C . PHE B 1 508 ? 0.155 35.031 12.039 1 95.12 508 PHE B C 1
ATOM 9179 O O . PHE B 1 508 ? 0.96 35.562 11.266 1 95.12 508 PHE B O 1
ATOM 9186 N N . THR B 1 509 ? 0.083 33.75 12.289 1 94.62 509 THR B N 1
ATOM 9187 C CA . THR B 1 509 ? 0.741 32.812 11.383 1 94.62 509 THR B CA 1
ATOM 9188 C C . THR B 1 509 ? 0.092 32.844 10 1 94.62 509 THR B C 1
ATOM 9190 O O . THR B 1 509 ? -0.988 33.406 9.836 1 94.62 509 THR B O 1
ATOM 9193 N N . ARG B 1 510 ? 0.735 32.281 9.047 1 91.56 510 ARG B N 1
ATOM 9194 C CA . ARG B 1 510 ? 0.259 32.375 7.668 1 91.56 510 ARG B CA 1
ATOM 9195 C C . ARG B 1 510 ? -1.158 31.812 7.547 1 91.56 510 ARG B C 1
ATOM 9197 O O . ARG B 1 510 ? -2.033 32.469 6.965 1 91.56 510 ARG B O 1
ATOM 9204 N N . GLN B 1 511 ? -1.377 30.656 8.117 1 91.62 511 GLN B N 1
ATOM 9205 C CA . GLN B 1 511 ? -2.693 30.031 8.031 1 91.62 511 GLN B CA 1
ATOM 9206 C C . GLN B 1 511 ? -3.736 30.828 8.805 1 91.62 511 GLN B C 1
ATOM 9208 O O . GLN B 1 511 ? -4.875 30.984 8.352 1 91.62 511 GLN B O 1
ATOM 9213 N N . SER B 1 512 ? -3.369 31.312 9.961 1 93.31 512 SER B N 1
ATOM 9214 C CA . SER B 1 512 ? -4.273 32.125 10.758 1 93.31 512 SER B CA 1
ATOM 9215 C C . SER B 1 512 ? -4.582 33.438 10.062 1 93.31 512 SER B C 1
ATOM 9217 O O . SER B 1 512 ? -5.699 33.969 10.156 1 93.31 512 SER B O 1
ATOM 9219 N N . PHE B 1 513 ? -3.6 33.938 9.367 1 93.81 513 PHE B N 1
ATOM 9220 C CA . PHE B 1 513 ? -3.791 35.156 8.609 1 93.81 513 PHE B CA 1
ATOM 9221 C C . PHE B 1 513 ? -4.82 34.969 7.504 1 93.81 513 PHE B C 1
ATOM 9223 O O . PHE B 1 513 ? -5.695 35.812 7.301 1 93.81 513 PHE B O 1
ATOM 9230 N N . LEU B 1 514 ? -4.711 33.875 6.816 1 91.19 514 LEU B N 1
ATOM 9231 C CA . LEU B 1 514 ? -5.641 33.594 5.73 1 91.19 514 LEU B CA 1
ATOM 9232 C C . LEU B 1 514 ? -7.066 33.469 6.254 1 91.19 514 LEU B C 1
ATOM 9234 O O . LEU B 1 514 ? -8.008 33.969 5.613 1 91.19 514 LEU B O 1
ATOM 9238 N N . LYS B 1 515 ? -7.215 32.938 7.438 1 92.62 515 LYS B N 1
ATOM 9239 C CA . LYS B 1 515 ? -8.539 32.812 8.039 1 92.62 515 LYS B CA 1
ATOM 9240 C C . LYS B 1 515 ? -9.086 34.188 8.438 1 92.62 515 LYS B C 1
ATOM 9242 O O . LYS B 1 515 ? -10.266 34.469 8.25 1 92.62 515 LYS B O 1
ATOM 9247 N N . PHE B 1 516 ? -8.227 34.969 8.984 1 94.38 516 PHE B N 1
ATOM 9248 C CA . PHE B 1 516 ? -8.617 36.312 9.359 1 94.38 516 PHE B CA 1
ATOM 9249 C C . PHE B 1 516 ? -9.008 37.125 8.125 1 94.38 516 PHE B C 1
ATOM 9251 O O . PHE B 1 516 ? -9.977 37.875 8.148 1 94.38 516 PHE B O 1
ATOM 9258 N N . ARG B 1 517 ? -8.258 36.969 7.086 1 92.62 517 ARG B N 1
ATOM 9259 C CA . ARG B 1 517 ? -8.539 37.656 5.844 1 92.62 517 ARG B CA 1
ATOM 9260 C C . ARG B 1 517 ? -9.914 37.281 5.301 1 92.62 517 ARG B C 1
ATOM 9262 O O . ARG B 1 517 ? -10.633 38.125 4.762 1 92.62 517 ARG B O 1
ATOM 9269 N N . ASP B 1 518 ? -10.211 36.094 5.418 1 93 518 ASP B N 1
ATOM 9270 C CA . ASP B 1 518 ? -11.539 35.625 4.988 1 93 518 ASP B CA 1
ATOM 9271 C C . ASP B 1 518 ? -12.633 36.344 5.781 1 93 518 ASP B C 1
ATOM 9273 O O . ASP B 1 518 ? -13.672 36.719 5.227 1 93 518 ASP B O 1
ATOM 9277 N N . GLU B 1 519 ? -12.383 36.5 7.082 1 94.19 519 GLU B N 1
ATOM 9278 C CA . GLU B 1 519 ? -13.344 37.219 7.918 1 94.19 519 GLU B CA 1
ATOM 9279 C C . GLU B 1 519 ? -13.406 38.688 7.547 1 94.19 519 GLU B C 1
ATOM 9281 O O . GLU B 1 519 ? -14.461 39.312 7.641 1 94.19 519 GLU B O 1
ATOM 9286 N N . MET B 1 520 ? -12.305 39.219 7.086 1 94.31 520 MET B N 1
ATOM 9287 C CA . MET B 1 520 ? -12.273 40.594 6.629 1 94.31 520 MET B CA 1
ATOM 9288 C C . MET B 1 520 ? -13.125 40.781 5.379 1 94.31 520 MET B C 1
ATOM 9290 O O . MET B 1 520 ? -13.828 41.781 5.242 1 94.31 520 MET B O 1
ATOM 9294 N N . LYS B 1 521 ? -13.062 39.812 4.59 1 93 521 LYS B N 1
ATOM 9295 C CA . LYS B 1 521 ? -13.875 39.875 3.383 1 93 521 LYS B CA 1
ATOM 9296 C C . LYS B 1 521 ? -15.359 39.75 3.719 1 93 521 LYS B C 1
ATOM 9298 O O . LYS B 1 521 ? -16.188 40.438 3.135 1 93 521 LYS B O 1
ATOM 9303 N N . ASN B 1 522 ? -15.656 38.969 4.672 1 93.44 522 ASN B N 1
ATOM 9304 C CA . ASN B 1 522 ? -17.047 38.781 5.09 1 93.44 522 ASN B CA 1
ATOM 9305 C C . ASN B 1 522 ? -17.594 40.031 5.77 1 93.44 522 ASN B C 1
ATOM 9307 O O . ASN B 1 522 ? -18.797 40.25 5.789 1 93.44 522 ASN B O 1
ATOM 9311 N N . ALA B 1 523 ? -16.719 40.781 6.332 1 94.88 523 ALA B N 1
ATOM 9312 C CA . ALA B 1 523 ? -17.109 41.969 7.059 1 94.88 523 ALA B CA 1
ATOM 9313 C C . ALA B 1 523 ? -17.766 43 6.121 1 94.88 523 ALA B C 1
ATOM 9315 O O . ALA B 1 523 ? -18.516 43.875 6.562 1 94.88 523 ALA B O 1
ATOM 9316 N N . GLU B 1 524 ? -17.562 42.781 4.852 1 91.75 524 GLU B N 1
ATOM 9317 C CA . GLU B 1 524 ? -18.125 43.719 3.871 1 91.75 524 GLU B CA 1
ATOM 9318 C C . GLU B 1 524 ? -19.641 43.594 3.811 1 91.75 524 GLU B C 1
ATOM 9320 O O . GLU B 1 524 ? -20.328 44.531 3.389 1 91.75 524 GLU B O 1
ATOM 9325 N N . LEU B 1 525 ? -20.141 42.594 4.328 1 93.81 525 LEU B N 1
ATOM 9326 C CA . LEU B 1 525 ? -21.578 42.312 4.254 1 93.81 525 LEU B CA 1
ATOM 9327 C C . LEU B 1 525 ? -22.312 43 5.402 1 93.81 525 LEU B C 1
ATOM 9329 O O . LEU B 1 525 ? -23.531 43.125 5.375 1 93.81 525 LEU B O 1
ATOM 9333 N N . PHE B 1 526 ? -21.578 43.531 6.301 1 95 526 PHE B N 1
ATOM 9334 C CA . PHE B 1 526 ? -22.188 44.062 7.5 1 95 526 PHE B CA 1
ATOM 9335 C C . PHE B 1 526 ? -21.984 45.594 7.578 1 95 526 PHE B C 1
ATOM 9337 O O . PHE B 1 526 ? -21 46.094 7.059 1 95 526 PHE B O 1
ATOM 9344 N N . PHE B 1 527 ? -22.906 46.312 8.203 1 93.88 527 PHE B N 1
ATOM 9345 C CA . PHE B 1 527 ? -22.766 47.75 8.359 1 93.88 527 PHE B CA 1
ATOM 9346 C C . PHE B 1 527 ? -23.469 48.219 9.633 1 93.88 527 PHE B C 1
ATOM 9348 O O . PHE B 1 527 ? -24.422 47.562 10.102 1 93.88 527 PHE B O 1
ATOM 9355 N N . PRO B 1 528 ? -23.016 49.281 10.188 1 93.56 528 PRO B N 1
ATOM 9356 C CA . PRO B 1 528 ? -23.578 49.781 11.445 1 93.56 528 PRO B CA 1
ATOM 9357 C C . PRO B 1 528 ? -24.906 50.5 11.25 1 93.56 528 PRO B C 1
ATOM 9359 O O . PRO B 1 528 ? -25.094 51.188 10.242 1 93.56 528 PRO B O 1
ATOM 9362 N N . VAL B 1 529 ? -25.812 50.312 12.227 1 93.44 529 VAL B N 1
ATOM 9363 C CA . VAL B 1 529 ? -27.125 50.938 12.203 1 93.44 529 VAL B CA 1
ATOM 9364 C C . VAL B 1 529 ? -27.188 52.031 13.289 1 93.44 529 VAL B C 1
ATOM 9366 O O . VAL B 1 529 ? -27.75 53.094 13.078 1 93.44 529 VAL B O 1
ATOM 9369 N N . SER B 1 530 ? -26.734 51.656 14.477 1 93.25 530 SER B N 1
ATOM 9370 C CA . SER B 1 530 ? -26.781 52.625 15.586 1 93.25 530 SER B CA 1
ATOM 9371 C C . SER B 1 530 ? -25.578 52.438 16.5 1 93.25 530 SER B C 1
ATOM 9373 O O . SER B 1 530 ? -24.953 51.375 16.516 1 93.25 530 SER B O 1
ATOM 9375 N N . THR B 1 531 ? -25.188 53.594 17.141 1 94.12 531 THR B N 1
ATOM 9376 C CA . THR B 1 531 ? -24.125 53.594 18.156 1 94.12 531 THR B CA 1
ATOM 9377 C C . THR B 1 531 ? -24.609 54.281 19.438 1 94.12 531 THR B C 1
ATOM 9379 O O . THR B 1 531 ? -25.094 55.406 19.406 1 94.12 531 THR B O 1
ATOM 9382 N N . GLU B 1 532 ? -24.578 53.469 20.469 1 94.38 532 GLU B N 1
ATOM 9383 C CA . GLU B 1 532 ? -24.953 54 21.766 1 94.38 532 GLU B CA 1
ATOM 9384 C C . GLU B 1 532 ? -23.734 54.188 22.672 1 94.38 532 GLU B C 1
ATOM 9386 O O . GLU B 1 532 ? -22.906 53.281 22.812 1 94.38 532 GLU B O 1
ATOM 9391 N N . ASN B 1 533 ? -23.625 55.406 23.344 1 92.94 533 ASN B N 1
ATOM 9392 C CA . ASN B 1 533 ? -22.5 55.719 24.234 1 92.94 533 ASN B CA 1
ATOM 9393 C C . ASN B 1 533 ? -22.906 55.625 25.688 1 92.94 533 ASN B C 1
ATOM 9395 O O . ASN B 1 533 ? -23.859 56.281 26.125 1 92.94 533 ASN B O 1
ATOM 9399 N N . HIS B 1 534 ? -22.234 54.719 26.438 1 92.06 534 HIS B N 1
ATOM 9400 C CA . HIS B 1 534 ? -22.547 54.531 27.844 1 92.06 534 HIS B CA 1
ATOM 9401 C C . HIS B 1 534 ? -21.422 55 28.75 1 92.06 534 HIS B C 1
ATOM 9403 O O . HIS B 1 534 ? -21.234 54.5 29.859 1 92.06 534 HIS B O 1
ATOM 9409 N N . GLY B 1 535 ? -20.531 56.031 28.391 1 85.12 535 GLY B N 1
ATOM 9410 C CA . GLY B 1 535 ? -19.469 56.625 29.172 1 85.12 535 GLY B CA 1
ATOM 9411 C C . GLY B 1 535 ? -18.188 55.812 29.141 1 85.12 535 GLY B C 1
ATOM 9412 O O . GLY B 1 535 ? -17.156 56.312 28.656 1 85.12 535 GLY B O 1
ATOM 9413 N N . GLY B 1 536 ? -18.281 54.531 29.594 1 89.31 536 GLY B N 1
ATOM 9414 C CA . GLY B 1 536 ? -17.094 53.688 29.641 1 89.31 536 GLY B CA 1
ATOM 9415 C C . GLY B 1 536 ? -16.969 52.75 28.453 1 89.31 536 GLY B C 1
ATOM 9416 O O . GLY B 1 536 ? -15.883 52.281 28.156 1 89.31 536 GLY B O 1
ATOM 9417 N N . TYR B 1 537 ? -18.094 52.531 27.828 1 92.75 537 TYR B N 1
ATOM 9418 C CA . TYR B 1 537 ? -18.094 51.625 26.688 1 92.75 537 TYR B CA 1
ATOM 9419 C C . TYR B 1 537 ? -19.141 52.062 25.672 1 92.75 537 TYR B C 1
ATOM 9421 O O . TYR B 1 537 ? -20.062 52.812 25.984 1 92.75 537 TYR B O 1
ATOM 9429 N N . ARG B 1 538 ? -18.953 51.812 24.391 1 94.88 538 ARG B N 1
ATOM 9430 C CA . ARG B 1 538 ? -19.891 52.062 23.297 1 94.88 538 ARG B CA 1
ATOM 9431 C C . ARG B 1 538 ? -20.453 50.75 22.75 1 94.88 538 ARG B C 1
ATOM 9433 O O . ARG B 1 538 ? -19.75 49.75 22.688 1 94.88 538 ARG B O 1
ATOM 9440 N N . VAL B 1 539 ? -21.688 50.781 22.453 1 96.25 539 VAL B N 1
ATOM 9441 C CA . VAL B 1 539 ? -22.328 49.625 21.859 1 96.25 539 VAL B CA 1
ATOM 9442 C C . VAL B 1 539 ? -22.703 49.938 20.406 1 96.25 539 VAL B C 1
ATOM 9444 O O . VAL B 1 539 ? -23.484 50.844 20.141 1 96.25 539 VAL B O 1
ATOM 9447 N N . HIS B 1 540 ? -22.078 49.219 19.484 1 96.5 540 HIS B N 1
ATOM 9448 C CA . HIS B 1 540 ? -22.391 49.344 18.062 1 96.5 540 HIS B CA 1
ATOM 9449 C C . HIS B 1 540 ? -23.375 48.25 17.625 1 96.5 540 HIS B C 1
ATOM 9451 O O . HIS B 1 540 ? -23.141 47.062 17.844 1 96.5 540 HIS B O 1
ATOM 9457 N N . THR B 1 541 ? -24.453 48.656 17.109 1 96.69 541 THR B N 1
ATOM 9458 C CA . THR B 1 541 ? -25.422 47.719 16.562 1 96.69 541 THR B CA 1
ATOM 9459 C C . THR B 1 541 ? -25.25 47.562 15.055 1 96.69 541 THR B C 1
ATOM 9461 O O . THR B 1 541 ? -25.234 48.562 14.32 1 96.69 541 THR B O 1
ATOM 9464 N N . LEU B 1 542 ? -25.047 46.25 14.633 1 96.19 542 LEU B N 1
ATOM 9465 C CA . LEU B 1 542 ? -24.781 45.969 13.219 1 96.19 542 LEU B CA 1
ATOM 9466 C C . LEU B 1 542 ? -25.891 45.125 12.625 1 96.19 542 LEU B C 1
ATOM 9468 O O . LEU B 1 542 ? -26.578 44.375 13.344 1 96.19 542 LEU B O 1
ATOM 9472 N N . THR B 1 543 ? -26.078 45.281 11.328 1 94.81 543 THR B N 1
ATOM 9473 C CA . THR B 1 543 ? -26.984 44.438 10.57 1 94.81 543 THR B CA 1
ATOM 9474 C C . THR B 1 543 ? -26.328 43.938 9.297 1 94.81 543 THR B C 1
ATOM 9476 O O . THR B 1 543 ? -25.188 44.312 9 1 94.81 543 THR B O 1
ATOM 9479 N N . LYS B 1 544 ? -26.953 42.969 8.641 1 92.75 544 LYS B N 1
ATOM 9480 C CA . LYS B 1 544 ? -26.406 42.312 7.453 1 92.75 544 LYS B CA 1
ATOM 9481 C C . LYS B 1 544 ? -27.141 42.781 6.195 1 92.75 544 LYS B C 1
ATOM 9483 O O . LYS B 1 544 ? -28.344 43 6.227 1 92.75 544 LYS B O 1
ATOM 9488 N N . PHE B 1 545 ? -26.422 42.844 5.191 1 91.44 545 PHE B N 1
ATOM 9489 C CA . PHE B 1 545 ? -27.016 43.219 3.902 1 91.44 545 PHE B CA 1
ATOM 9490 C C . PHE B 1 545 ? -28.094 42.219 3.514 1 91.44 545 PHE B C 1
ATOM 9492 O O . PHE B 1 545 ? -27.906 41 3.576 1 91.44 545 PHE B O 1
ATOM 9499 N N . ARG B 1 546 ? -29.297 42.531 3.232 1 90.38 546 ARG B N 1
ATOM 9500 C CA . ARG B 1 546 ? -30.453 41.75 2.742 1 90.38 546 ARG B CA 1
ATOM 9501 C C . ARG B 1 546 ? -31.141 41.031 3.881 1 90.38 546 ARG B C 1
ATOM 9503 O O . ARG B 1 546 ? -32.031 40.219 3.645 1 90.38 546 ARG B O 1
ATOM 9510 N N . SER B 1 547 ? -30.656 41.25 5.125 1 89.69 547 SER B N 1
ATOM 9511 C CA . SER B 1 547 ? -31.297 40.656 6.297 1 89.69 547 SER B CA 1
ATOM 9512 C C . SER B 1 547 ? -31.375 41.656 7.449 1 89.69 547 SER B C 1
ATOM 9514 O O . SER B 1 547 ? -30.719 41.469 8.477 1 89.69 547 SER B O 1
ATOM 9516 N N . PRO B 1 548 ? -32.281 42.469 7.332 1 86.75 548 PRO B N 1
ATOM 9517 C CA . PRO B 1 548 ? -32.344 43.531 8.344 1 86.75 548 PRO B CA 1
ATOM 9518 C C . PRO B 1 548 ? -32.875 43.031 9.688 1 86.75 548 PRO B C 1
ATOM 9520 O O . PRO B 1 548 ? -32.625 43.688 10.719 1 86.75 548 PRO B O 1
ATOM 9523 N N . GLU B 1 549 ? -33.406 41.844 9.609 1 86.19 549 GLU B N 1
ATOM 9524 C CA . GLU B 1 549 ? -34 41.344 10.836 1 86.19 549 GLU B CA 1
ATOM 9525 C C . GLU B 1 549 ? -32.938 40.812 11.797 1 86.19 549 GLU B C 1
ATOM 9527 O O . GLU B 1 549 ? -33.156 40.75 13.008 1 86.19 549 GLU B O 1
ATOM 9532 N N . LYS B 1 550 ? -31.844 40.531 11.305 1 88.06 550 LYS B N 1
ATOM 9533 C CA . LYS B 1 550 ? -30.781 40.031 12.141 1 88.06 550 LYS B CA 1
ATOM 9534 C C . LYS B 1 550 ? -29.875 41.156 12.648 1 88.06 550 LYS B C 1
ATOM 9536 O O . LYS B 1 550 ? -29.406 41.969 11.867 1 88.06 550 LYS B O 1
ATOM 9541 N N . ILE B 1 551 ? -29.734 41.156 13.961 1 91.44 551 ILE B N 1
ATOM 9542 C CA . ILE B 1 551 ? -28.984 42.25 14.57 1 91.44 551 ILE B CA 1
ATOM 9543 C C . ILE B 1 551 ? -27.891 41.656 15.469 1 91.44 551 ILE B C 1
ATOM 9545 O O . ILE B 1 551 ? -28.094 40.656 16.141 1 91.44 551 ILE B O 1
ATOM 9549 N N . TRP B 1 552 ? -26.75 42.281 15.359 1 94.06 552 TRP B N 1
ATOM 9550 C CA . TRP B 1 552 ? -25.625 41.938 16.234 1 94.06 552 TRP B CA 1
ATOM 9551 C C . TRP B 1 552 ? -25.141 43.188 16.984 1 94.06 552 TRP B C 1
ATOM 9553 O O . TRP B 1 552 ? -25.172 44.281 16.453 1 94.06 552 TRP B O 1
ATOM 9563 N N . LYS B 1 553 ? -24.734 43 18.234 1 95.38 553 LYS B N 1
ATOM 9564 C CA . LYS B 1 553 ? -24.219 44.094 19.047 1 95.38 553 LYS B CA 1
ATOM 9565 C C . LYS B 1 553 ? -22.781 43.844 19.453 1 95.38 553 LYS B C 1
ATOM 9567 O O . LYS B 1 553 ? -22.422 42.75 19.891 1 95.38 553 LYS B O 1
ATOM 9572 N N . VAL B 1 554 ? -21.953 44.844 19.188 1 96.94 554 VAL B N 1
ATOM 9573 C CA . VAL B 1 554 ? -20.547 44.75 19.594 1 96.94 554 VAL B CA 1
ATOM 9574 C C . VAL B 1 554 ? -20.266 45.812 20.641 1 96.94 554 VAL B C 1
ATOM 9576 O O . VAL B 1 554 ? -20.484 47.031 20.422 1 96.94 554 VAL B O 1
ATOM 9579 N N . CYS B 1 555 ? -19.812 45.344 21.781 1 96.12 555 CYS B N 1
ATOM 9580 C CA . CYS B 1 555 ? -19.422 46.25 22.859 1 96.12 555 CYS B CA 1
ATOM 9581 C C . CYS B 1 555 ? -17.953 46.625 22.75 1 96.12 555 CYS B C 1
ATOM 9583 O O . CYS B 1 555 ? -17.078 45.75 22.75 1 96.12 555 CYS B O 1
ATOM 9585 N N . TYR B 1 556 ? -17.672 47.906 22.656 1 95.69 556 TYR B N 1
ATOM 9586 C CA . TYR B 1 556 ? -16.312 48.438 22.5 1 95.69 556 TYR B CA 1
ATOM 9587 C C . TYR B 1 556 ? -15.906 49.219 23.75 1 95.69 556 TYR B C 1
ATOM 9589 O O . TYR B 1 556 ? -16.531 50.219 24.078 1 95.69 556 TYR B O 1
ATOM 9597 N N . GLY B 1 557 ? -14.883 48.688 24.422 1 93.38 557 GLY B N 1
ATOM 9598 C CA . GLY B 1 557 ? -14.352 49.406 25.562 1 93.38 557 GLY B CA 1
ATOM 9599 C C . GLY B 1 557 ? -13.414 50.531 25.188 1 93.38 557 GLY B C 1
ATOM 9600 O O . GLY B 1 557 ? -12.414 50.312 24.5 1 93.38 557 GLY B O 1
ATOM 9601 N N . ASN B 1 558 ? -13.609 51.75 25.75 1 88.62 558 ASN B N 1
ATOM 9602 C CA . ASN B 1 558 ? -12.844 52.938 25.359 1 88.62 558 ASN B CA 1
ATOM 9603 C C . ASN B 1 558 ? -11.43 52.906 25.938 1 88.62 558 ASN B C 1
ATOM 9605 O O . ASN B 1 558 ? -10.484 53.344 25.281 1 88.62 558 ASN B O 1
ATOM 9609 N N . SER B 1 559 ? -11.258 52.312 27.047 1 88.94 559 SER B N 1
ATOM 9610 C CA . SER B 1 559 ? -9.969 52.344 27.734 1 88.94 559 SER B CA 1
ATOM 9611 C C . SER B 1 559 ? -9.031 51.281 27.219 1 88.94 559 SER B C 1
ATOM 9613 O O . SER B 1 559 ? -7.879 51.531 26.875 1 88.94 559 SER B O 1
ATOM 9615 N N . ASP B 1 560 ? -9.492 50.062 27.125 1 89.12 560 ASP B N 1
ATOM 9616 C CA . ASP B 1 560 ? -8.625 48.938 26.766 1 89.12 560 ASP B CA 1
ATOM 9617 C C . ASP B 1 560 ? -8.906 48.469 25.344 1 89.12 560 ASP B C 1
ATOM 9619 O O . ASP B 1 560 ? -8.211 47.562 24.844 1 89.12 560 ASP B O 1
ATOM 9623 N N . ARG B 1 561 ? -9.82 49.125 24.641 1 91.69 561 ARG B N 1
ATOM 9624 C CA . ARG B 1 561 ? -10.203 48.75 23.266 1 91.69 561 ARG B CA 1
ATOM 9625 C C . ARG B 1 561 ? -10.648 47.312 23.188 1 91.69 561 ARG B C 1
ATOM 9627 O O . ARG B 1 561 ? -10.375 46.625 22.188 1 91.69 561 ARG B O 1
ATOM 9634 N N . SER B 1 562 ? -11.195 46.812 24.281 1 93.81 562 SER B N 1
ATOM 9635 C CA . SER B 1 562 ? -11.734 45.469 24.281 1 93.81 562 SER B CA 1
ATOM 9636 C C . SER B 1 562 ? -13.047 45.406 23.516 1 93.81 562 SER B C 1
ATOM 9638 O O . SER B 1 562 ? -13.812 46.375 23.469 1 93.81 562 SER B O 1
ATOM 9640 N N . MET B 1 563 ? -13.227 44.281 22.828 1 95.44 563 MET B N 1
ATOM 9641 C CA . MET B 1 563 ? -14.445 44.125 22.047 1 95.44 563 MET B CA 1
ATOM 9642 C C . MET B 1 563 ? -15.117 42.812 22.344 1 95.44 563 MET B C 1
ATOM 9644 O O . MET B 1 563 ? -14.453 41.781 22.469 1 95.44 563 MET B O 1
ATOM 9648 N N . LYS B 1 564 ? -16.422 42.812 22.547 1 94.69 564 LYS B N 1
ATOM 9649 C CA . LYS B 1 564 ? -17.25 41.625 22.734 1 94.69 564 LYS B CA 1
ATOM 9650 C C . LYS B 1 564 ? -18.469 41.625 21.812 1 94.69 564 LYS B C 1
ATOM 9652 O O . LYS B 1 564 ? -19.219 42.594 21.812 1 94.69 564 LYS B O 1
ATOM 9657 N N . CYS B 1 565 ? -18.562 40.625 21.016 1 94.81 565 CYS B N 1
ATOM 9658 C CA . CYS B 1 565 ? -19.672 40.531 20.062 1 94.81 565 CYS B CA 1
ATOM 9659 C C . CYS B 1 565 ? -20.719 39.531 20.547 1 94.81 565 CYS B C 1
ATOM 9661 O O . CYS B 1 565 ? -20.375 38.531 21.156 1 94.81 565 CYS B O 1
ATOM 9663 N N . THR B 1 566 ? -21.922 39.781 20.234 1 91.62 566 THR B N 1
ATOM 9664 C CA . THR B 1 566 ? -23.016 38.875 20.625 1 91.62 566 THR B CA 1
ATOM 9665 C C . THR B 1 566 ? -22.906 37.531 19.906 1 91.62 566 THR B C 1
ATOM 9667 O O . THR B 1 566 ? -23.484 36.531 20.344 1 91.62 566 THR B O 1
ATOM 9670 N N . CYS B 1 567 ? -22.219 37.5 18.812 1 89.94 567 CYS B N 1
ATOM 9671 C CA . CYS B 1 567 ? -22.078 36.25 18.078 1 89.94 567 CYS B CA 1
ATOM 9672 C C . CYS B 1 567 ? -21.094 35.312 18.766 1 89.94 567 CYS B C 1
ATOM 9674 O O . CYS B 1 567 ? -21.109 34.125 18.531 1 89.94 567 CYS B O 1
ATOM 9676 N N . MET B 1 568 ? -20.156 35.781 19.547 1 91.38 568 MET B N 1
ATOM 9677 C CA . MET B 1 568 ? -19.188 35.062 20.359 1 91.38 568 MET B CA 1
ATOM 9678 C C . MET B 1 568 ? -18.266 34.219 19.5 1 91.38 568 MET B C 1
ATOM 9680 O O . MET B 1 568 ? -17.828 33.125 19.906 1 91.38 568 MET B O 1
ATOM 9684 N N . MET B 1 569 ? -18.031 34.688 18.281 1 91.38 569 MET B N 1
ATOM 9685 C CA . MET B 1 569 ? -17.141 33.938 17.391 1 91.38 569 MET B CA 1
ATOM 9686 C C . MET B 1 569 ? -15.695 34.031 17.859 1 91.38 569 MET B C 1
ATOM 9688 O O . MET B 1 569 ? -14.953 33.031 17.797 1 91.38 569 MET B O 1
ATOM 9692 N N . PHE B 1 570 ? -15.328 35.156 18.328 1 93.62 570 PHE B N 1
ATOM 9693 C CA . PHE B 1 570 ? -13.961 35.344 18.812 1 93.62 570 PHE B CA 1
ATOM 9694 C C . PHE B 1 570 ? -13.648 34.344 19.922 1 93.62 570 PHE B C 1
ATOM 9696 O O . PHE B 1 570 ? -12.602 33.719 19.922 1 93.62 570 PHE B O 1
ATOM 9703 N N . GLU B 1 571 ? -14.578 34.156 20.828 1 90.88 571 GLU B N 1
ATOM 9704 C CA . GLU B 1 571 ? -14.398 33.25 21.953 1 90.88 571 GLU B CA 1
ATOM 9705 C C . GLU B 1 571 ? -14.414 31.812 21.5 1 90.88 571 GLU B C 1
ATOM 9707 O O . GLU B 1 571 ? -13.797 30.953 22.125 1 90.88 571 GLU B O 1
ATOM 9712 N N . SER B 1 572 ? -15.023 31.609 20.422 1 89.5 572 SER B N 1
ATOM 9713 C CA . SER B 1 572 ? -15.211 30.234 19.969 1 89.5 572 SER B CA 1
ATOM 9714 C C . SER B 1 572 ? -14.055 29.781 19.078 1 89.5 572 SER B C 1
ATOM 9716 O O . SER B 1 572 ? -13.617 28.641 19.141 1 89.5 572 SER B O 1
ATOM 9718 N N . VAL B 1 573 ? -13.57 30.656 18.172 1 90.31 573 VAL B N 1
ATOM 9719 C CA . VAL B 1 573 ? -12.594 30.25 17.172 1 90.31 573 VAL B CA 1
ATOM 9720 C C . VAL B 1 573 ? -11.266 30.953 17.438 1 90.31 573 VAL B C 1
ATOM 9722 O O . VAL B 1 573 ? -10.203 30.453 17.047 1 90.31 573 VAL B O 1
ATOM 9725 N N . GLY B 1 574 ? -11.305 32.094 18 1 89.81 574 GLY B N 1
ATOM 9726 C CA . GLY B 1 574 ? -10.078 32.781 18.391 1 89.81 574 GLY B CA 1
ATOM 9727 C C . GLY B 1 574 ? -9.688 33.875 17.422 1 89.81 574 GLY B C 1
ATOM 9728 O O . GLY B 1 574 ? -8.602 34.438 17.531 1 89.81 574 GLY B O 1
ATOM 9729 N N . PHE B 1 575 ? -10.617 34.156 16.406 1 91.94 575 PHE B N 1
ATOM 9730 C CA . PHE B 1 575 ? -10.406 35.281 15.469 1 91.94 575 PHE B CA 1
ATOM 9731 C C . PHE B 1 575 ? -11.523 36.312 15.578 1 91.94 575 PHE B C 1
ATOM 9733 O O . PHE B 1 575 ? -12.672 35.938 15.883 1 91.94 575 PHE B O 1
ATOM 9740 N N . PRO B 1 576 ? -11.062 37.531 15.344 1 95 576 PRO B N 1
ATOM 9741 C CA . PRO B 1 576 ? -12.141 38.531 15.32 1 95 576 PRO B CA 1
ATOM 9742 C C . PRO B 1 576 ? -13.203 38.219 14.266 1 95 576 PRO B C 1
ATOM 9744 O O . PRO B 1 576 ? -12.867 37.875 13.125 1 95 576 PRO B O 1
ATOM 9747 N N . CYS B 1 577 ? -14.43 38.312 14.719 1 95.06 577 CYS B N 1
ATOM 9748 C CA . CYS B 1 577 ? -15.531 38.062 13.797 1 95.06 577 CYS B CA 1
ATOM 9749 C C . CYS B 1 577 ? -15.719 39.219 12.836 1 95.06 577 CYS B C 1
ATOM 9751 O O . CYS B 1 577 ? -15.141 40.312 13.031 1 95.06 577 CYS B O 1
ATOM 9753 N N . PRO B 1 578 ? -16.469 39 11.789 1 96.19 578 PRO B N 1
ATOM 9754 C CA . PRO B 1 578 ? -16.719 40.094 10.852 1 96.19 578 PRO B CA 1
ATOM 9755 C C . PRO B 1 578 ? -17.328 41.344 11.523 1 96.19 578 PRO B C 1
ATOM 9757 O O . PRO B 1 578 ? -17.047 42.469 11.125 1 96.19 578 PRO B O 1
ATOM 9760 N N . HIS B 1 579 ? -18.125 41.156 12.594 1 96.31 579 HIS B N 1
ATOM 9761 C CA . HIS B 1 579 ? -18.75 42.281 13.32 1 96.31 579 HIS B CA 1
ATOM 9762 C C . HIS B 1 579 ? -17.703 43.125 14.031 1 96.31 579 HIS B C 1
ATOM 9764 O O . HIS B 1 579 ? -17.75 44.344 13.969 1 96.31 579 HIS B O 1
ATOM 9770 N N . ILE B 1 580 ? -16.797 42.438 14.617 1 96.75 580 ILE B N 1
ATOM 9771 C CA . ILE B 1 580 ? -15.711 43.125 15.328 1 96.75 580 ILE B CA 1
ATOM 9772 C C . ILE B 1 580 ? -14.852 43.906 14.336 1 96.75 580 ILE B C 1
ATOM 9774 O O . ILE B 1 580 ? -14.414 45 14.625 1 96.75 580 ILE B O 1
ATOM 9778 N N . ILE B 1 581 ? -14.648 43.344 13.188 1 96.5 581 ILE B N 1
ATOM 9779 C CA . ILE B 1 581 ? -13.82 43.969 12.172 1 96.5 581 ILE B CA 1
ATOM 9780 C C . ILE B 1 581 ? -14.484 45.25 11.672 1 96.5 581 ILE B C 1
ATOM 9782 O O . ILE B 1 581 ? -13.812 46.25 11.422 1 96.5 581 ILE B O 1
ATOM 9786 N N . VAL B 1 582 ? -15.781 45.188 11.547 1 96.38 582 VAL B N 1
ATOM 9787 C CA . VAL B 1 582 ? -16.516 46.375 11.125 1 96.38 582 VAL B CA 1
ATOM 9788 C C . VAL B 1 582 ? -16.344 47.5 12.164 1 96.38 582 VAL B C 1
ATOM 9790 O O . VAL B 1 582 ? -16.172 48.656 11.812 1 96.38 582 VAL B O 1
ATOM 9793 N N . VAL B 1 583 ? -16.391 47.094 13.383 1 96.38 583 VAL B N 1
ATOM 9794 C CA . VAL B 1 583 ? -16.219 48.094 14.453 1 96.38 583 VAL B CA 1
ATOM 9795 C C . VAL B 1 583 ? -14.797 48.656 14.422 1 96.38 583 VAL B C 1
ATOM 9797 O O . VAL B 1 583 ? -14.578 49.812 14.703 1 96.38 583 VAL B O 1
ATOM 9800 N N . MET B 1 584 ? -13.836 47.844 14.109 1 95.38 584 MET B N 1
ATOM 9801 C CA . MET B 1 584 ? -12.469 48.344 13.961 1 95.38 584 MET B CA 1
ATOM 9802 C C . MET B 1 584 ? -12.383 49.406 12.883 1 95.38 584 MET B C 1
ATOM 9804 O O . MET B 1 584 ? -11.641 50.375 13.023 1 95.38 584 MET B O 1
ATOM 9808 N N . LYS B 1 585 ? -13.109 49.219 11.906 1 93.25 585 LYS B N 1
ATOM 9809 C CA . LYS B 1 585 ? -13.156 50.188 10.812 1 93.25 585 LYS B CA 1
ATOM 9810 C C . LYS B 1 585 ? -13.781 51.5 11.273 1 93.25 585 LYS B C 1
ATOM 9812 O O . LYS B 1 585 ? -13.258 52.562 10.977 1 93.25 585 LYS B O 1
ATOM 9817 N N . ILE B 1 586 ? -14.891 51.375 11.977 1 93 586 ILE B N 1
ATOM 9818 C CA . ILE B 1 586 ? -15.633 52.562 12.453 1 93 586 ILE B CA 1
ATOM 9819 C C . ILE B 1 586 ? -14.773 53.344 13.414 1 93 586 ILE B C 1
ATOM 9821 O O . ILE B 1 586 ? -14.797 54.594 13.391 1 93 586 ILE B O 1
ATOM 9825 N N . GLU B 1 587 ? -14.031 52.688 14.18 1 92.88 587 GLU B N 1
ATOM 9826 C CA . GLU B 1 587 ? -13.203 53.312 15.188 1 92.88 587 GLU B CA 1
ATOM 9827 C C . GLU B 1 587 ? -11.836 53.719 14.625 1 92.88 587 GLU B C 1
ATOM 9829 O O . GLU B 1 587 ? -10.984 54.219 15.352 1 92.88 587 GLU B O 1
ATOM 9834 N N . HIS B 1 588 ? -11.531 53.406 13.328 1 92.12 588 HIS B N 1
ATOM 9835 C CA . HIS B 1 588 ? -10.32 53.781 12.594 1 92.12 588 HIS B CA 1
ATOM 9836 C C . HIS B 1 588 ? -9.078 53.219 13.258 1 92.12 588 HIS B C 1
ATOM 9838 O O . HIS B 1 588 ? -8.102 53.906 13.477 1 92.12 588 HIS B O 1
ATOM 9844 N N . LEU B 1 589 ? -9.242 51.969 13.625 1 93.19 589 LEU B N 1
ATOM 9845 C CA . LEU B 1 589 ? -8.102 51.312 14.242 1 93.19 589 LEU B CA 1
ATOM 9846 C C . LEU B 1 589 ? -7.113 50.844 13.18 1 93.19 589 LEU B C 1
ATOM 9848 O O . LEU B 1 589 ? -7.512 50.281 12.148 1 93.19 589 LEU B O 1
ATOM 9852 N N . GLU B 1 590 ? -5.832 51 13.469 1 92.75 590 GLU B N 1
ATOM 9853 C CA . GLU B 1 590 ? -4.789 50.594 12.531 1 92.75 590 GLU B CA 1
ATOM 9854 C C . GLU B 1 590 ? -4.191 49.25 12.93 1 92.75 590 GLU B C 1
ATOM 9856 O O . GLU B 1 590 ? -3.559 48.594 12.109 1 92.75 590 GLU B O 1
ATOM 9861 N N . GLU B 1 591 ? -4.426 48.969 14.188 1 94.75 591 GLU B N 1
ATOM 9862 C CA . GLU B 1 591 ? -3.932 47.688 14.711 1 94.75 591 GLU B CA 1
ATOM 9863 C C . GLU B 1 591 ? -5.043 46.906 15.414 1 94.75 591 GLU B C 1
ATOM 9865 O O . GLU B 1 591 ? -5.977 47.5 15.953 1 94.75 591 GLU B O 1
ATOM 9870 N N . ILE B 1 592 ? -4.91 45.688 15.273 1 95.25 592 ILE B N 1
ATOM 9871 C CA . ILE B 1 592 ? -5.828 44.844 16.031 1 95.25 592 ILE B CA 1
ATOM 9872 C C . ILE B 1 592 ? -5.504 44.938 17.531 1 95.25 592 ILE B C 1
ATOM 9874 O O . ILE B 1 592 ? -4.363 44.719 17.938 1 95.25 592 ILE B O 1
ATOM 9878 N N . PRO B 1 593 ? -6.512 45.281 18.266 1 94.62 593 PRO B N 1
ATOM 9879 C CA . PRO B 1 593 ? -6.246 45.344 19.703 1 94.62 593 PRO B CA 1
ATOM 9880 C C . PRO B 1 593 ? -5.73 44.031 20.281 1 94.62 593 PRO B C 1
ATOM 9882 O O . PRO B 1 593 ? -6.184 42.969 19.875 1 94.62 593 PRO B O 1
ATOM 9885 N N . LYS B 1 594 ? -4.859 44.094 21.281 1 92.81 594 LYS B N 1
ATOM 9886 C CA . LYS B 1 594 ? -4.25 42.938 21.891 1 92.81 594 LYS B CA 1
ATOM 9887 C C . LYS B 1 594 ? -5.309 42.031 22.531 1 92.81 594 LYS B C 1
ATOM 9889 O O . LYS B 1 594 ? -5.141 40.812 22.578 1 92.81 594 LYS B O 1
ATOM 9894 N N . THR B 1 595 ? -6.414 42.656 22.906 1 93 595 THR B N 1
ATOM 9895 C CA . THR B 1 595 ? -7.496 41.938 23.547 1 93 595 THR B CA 1
ATOM 9896 C C . THR B 1 595 ? -8.242 41.062 22.516 1 93 595 THR B C 1
ATOM 9898 O O . THR B 1 595 ? -8.969 40.156 22.891 1 93 595 THR B O 1
ATOM 9901 N N . CYS B 1 596 ? -8.008 41.375 21.25 1 94.5 596 CYS B N 1
ATOM 9902 C CA . CYS B 1 596 ? -8.703 40.656 20.203 1 94.5 596 CYS B CA 1
ATOM 9903 C C . CYS B 1 596 ? -7.773 39.688 19.5 1 94.5 596 CYS B C 1
ATOM 9905 O O . CYS B 1 596 ? -8.078 39.219 18.406 1 94.5 596 CYS B O 1
ATOM 9907 N N . ILE B 1 597 ? -6.637 39.438 20.094 1 93.62 597 ILE B N 1
ATOM 9908 C CA . ILE B 1 597 ? -5.676 38.5 19.547 1 93.62 597 ILE B CA 1
ATOM 9909 C C . ILE B 1 597 ? -5.457 37.344 20.531 1 93.62 597 ILE B C 1
ATOM 9911 O O . ILE B 1 597 ? -5.051 37.562 21.672 1 93.62 597 ILE B O 1
ATOM 9915 N N . MET B 1 598 ? -5.762 36.219 20.094 1 92.5 598 MET B N 1
ATOM 9916 C CA . MET B 1 598 ? -5.43 35.031 20.906 1 92.5 598 MET B CA 1
ATOM 9917 C C . MET B 1 598 ? -3.98 34.625 20.688 1 92.5 598 MET B C 1
ATOM 9919 O O . MET B 1 598 ? -3.57 34.375 19.547 1 92.5 598 MET B O 1
ATOM 9923 N N . LYS B 1 599 ? -3.229 34.469 21.672 1 90.69 599 LYS B N 1
ATOM 9924 C CA . LYS B 1 599 ? -1.801 34.188 21.609 1 90.69 599 LYS B CA 1
ATOM 9925 C C . LYS B 1 599 ? -1.554 32.875 20.859 1 90.69 599 LYS B C 1
ATOM 9927 O O . LYS B 1 599 ? -0.572 32.75 20.125 1 90.69 599 LYS B O 1
ATOM 9932 N N . ARG B 1 600 ? -2.436 32 20.938 1 91.44 600 ARG B N 1
ATOM 9933 C CA . ARG B 1 600 ? -2.232 30.672 20.359 1 91.44 600 ARG B CA 1
ATOM 9934 C C . ARG B 1 600 ? -2.17 30.719 18.844 1 91.44 600 ARG B C 1
ATOM 9936 O O . ARG B 1 600 ? -1.639 29.812 18.203 1 91.44 600 ARG B O 1
ATOM 9943 N N . TRP B 1 601 ? -2.789 31.766 18.25 1 94.31 601 TRP B N 1
ATOM 9944 C CA . TRP B 1 601 ? -2.824 31.844 16.797 1 94.31 601 TRP B CA 1
ATOM 9945 C C . TRP B 1 601 ? -1.721 32.781 16.281 1 94.31 601 TRP B C 1
ATOM 9947 O O . TRP B 1 601 ? -1.595 32.969 15.07 1 94.31 601 TRP B O 1
ATOM 9957 N N . SER B 1 602 ? -0.896 33.25 17.172 1 94.44 602 SER B N 1
ATOM 9958 C CA . SER B 1 602 ? 0.144 34.219 16.828 1 94.44 602 SER B CA 1
ATOM 9959 C C . SER B 1 602 ? 1.472 33.531 16.547 1 94.44 602 SER B C 1
ATOM 9961 O O . SER B 1 602 ? 1.645 32.344 16.875 1 94.44 602 SER B O 1
ATOM 9963 N N . LYS B 1 603 ? 2.408 34.25 15.938 1 92.75 603 LYS B N 1
ATOM 9964 C CA . LYS B 1 603 ? 3.75 33.75 15.633 1 92.75 603 LYS B CA 1
ATOM 9965 C C . LYS B 1 603 ? 4.539 33.5 16.922 1 92.75 603 LYS B C 1
ATOM 9967 O O . LYS B 1 603 ? 5.473 32.688 16.922 1 92.75 603 LYS B O 1
ATOM 9972 N N . LEU B 1 604 ? 4.117 34.062 18 1 90.81 604 LEU B N 1
ATOM 9973 C CA . LEU B 1 604 ? 4.84 33.938 19.25 1 90.81 604 LEU B CA 1
ATOM 9974 C C . LEU B 1 604 ? 4.164 32.938 20.188 1 90.81 604 LEU B C 1
ATOM 9976 O O . LEU B 1 604 ? 4.371 32.969 21.406 1 90.81 604 LEU B O 1
ATOM 9980 N N . ALA B 1 605 ? 3.396 32.125 19.625 1 92.44 605 ALA B N 1
ATOM 9981 C CA . ALA B 1 605 ? 2.613 31.188 20.438 1 92.44 605 ALA B CA 1
ATOM 9982 C C . ALA B 1 605 ? 3.523 30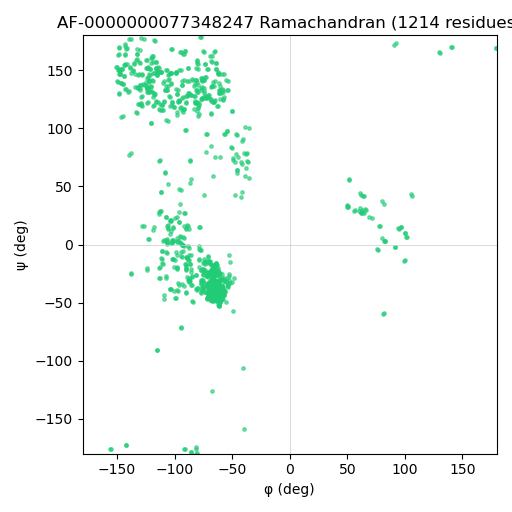.297 21.281 1 92.44 605 ALA B C 1
ATOM 9984 O O . ALA B 1 605 ? 3.178 29.922 22.406 1 92.44 605 ALA B O 1
ATOM 9985 N N . LYS B 1 606 ? 4.777 29.984 20.828 1 88.31 606 LYS B N 1
ATOM 9986 C CA . LYS B 1 606 ? 5.652 29.047 21.531 1 88.31 606 LYS B CA 1
ATOM 9987 C C . LYS B 1 606 ? 6.723 29.781 22.328 1 88.31 606 LYS B C 1
ATOM 9989 O O . LYS B 1 606 ? 7.488 29.156 23.062 1 88.31 606 LYS B O 1
ATOM 9994 N N . GLU B 1 607 ? 7.012 31 22.234 1 81.81 607 GLU B N 1
ATOM 9995 C CA . GLU B 1 607 ? 8.094 31.719 22.891 1 81.81 607 GLU B CA 1
ATOM 9996 C C . GLU B 1 607 ? 7.859 31.812 24.391 1 81.81 607 GLU B C 1
ATOM 9998 O O . GLU B 1 607 ? 8.812 31.828 25.188 1 81.81 607 GLU B O 1
ATOM 10003 N N . THR B 1 608 ? 6.781 32.062 24.953 1 62.66 608 THR B N 1
ATOM 10004 C CA . THR B 1 608 ? 6.656 32.312 26.375 1 62.66 608 THR B CA 1
ATOM 10005 C C . THR B 1 608 ? 6.699 31 27.156 1 62.66 608 THR B C 1
ATOM 10007 O O . THR B 1 608 ? 6.824 31 28.391 1 62.66 608 THR B O 1
ATOM 10010 N N . VAL B 1 609 ? 6.738 29.953 26.688 1 50.69 609 VAL B N 1
ATOM 10011 C CA . VAL B 1 609 ? 6.703 28.812 27.609 1 50.69 609 VAL B CA 1
ATOM 10012 C C . VAL B 1 609 ? 8.125 28.344 27.891 1 50.69 609 VAL B C 1
ATOM 10014 O O . VAL B 1 609 ? 8.961 28.281 27 1 50.69 609 VAL B O 1
#

Radius of gyration: 38.61 Å; Cα contacts (8 Å, |Δi|>4): 1804; chains: 2; bounding box: 98×116×73 Å

Nearest PDB structures (foldseek):
  6xg8-assembly1_A  TM=6.320E-01  e=1.170E-08  Acetivibrio thermocellus ATCC 27405
  6xg8-assembly1_B  TM=6.325E-01  e=6.013E-08  Acetivibrio thermocellus ATCC 27405
  6xgw-assembly1_B  TM=6.127E-01  e=4.473E-07  Acetivibrio thermocellus ATCC 27405
  6xgx-assembly1_B  TM=5.221E-01  e=2.026E-07  Acetivibrio thermocellus ATCC 27405
  3k9k-assembly3_B  TM=3.206E-01  e=2.781E-02  Homo sapiens

Foldseek 3Di:
DDPCPDDDPPPVPPPPPPPPPQVQLQDDPDPPPPVVVPLVVLVPQDPVNQQFDWALDPSRVVVVVQVNCLSQAFAKGWDDFDADPVRHTFKTKMATPLADFDDPVQQPPPPDPDDDDDRSHDHWPAMWMWGQDPVVSIIGTDDGDDDTPDDGHDNQCSLVHDSQADQHPVLLVVLVVCVLQPDDLVVSVVVLQVVQVHPSRSRHDSVVSVVSVVCVCCVVPVPDQVVLQVVVQVVLCVVAVLKDKDWDADPVRHTAKIKTFGPVLLLQCVLWVQEWEKDWDFQQEQVGWIKIWIWTAFLLRAIATNIIMTHNDLALVGLLVHVVSSCVSNVNDAHQEYEYQDDPSNVNSCCVSPVNHQYAHFPVSLLVVCVVQPVDPCLSVLVVCLQAPLDAPVVSVVSLVVSCVVRVCPPPPSSVVVVVVSCRGRCNNCFLAANQPDNHSVSNVVVVVLLCVQGGNHHGSNSSSSSVVVSNVVSVVVVVVQLVCQVPDFDDDDDPLVLALRQLSQWFGPNLSVVLVVQQVVLVQKAWDDWDDPPQKIKTKMDGHPGRPDIKIWIAGPPQRAIDIPSRVCSHNVADGSVSVNVCVVVVPSYDGPNSGDLRNTSCSSVPD/DDDDPPPPPCPVPPDPPPPPPQVQLQDDPPPPPVPPVPLVVLVPQDPVNQQADWALDPSVVVVVVQSNCLSQAFAKGWDDFDADPVRHTFKTKMATPLADFDDPVQQPPPPDPDDDDDRSHDHWPAMWMWGQDPVVRIIGTDDGDDDTPDDGHDNQCSLVHDSQADQHPVLLVVLVVCVLQPDDLVVSVVVLQVVQVHPSRSRHDSVVSVVSVVCVCCVVPVPDQVVLQVVVQVVLCVVAVLKDKDWDADPVRHTAKIKTFGPVLLLQCVLWVQEWEKDWDFQQEQVGWIKIWIWTAFLLRAIATNIMMTHNDLALVGLLVHVVSSCVSNVNDHHQEYEYQDDPSNVNSCCVSPVNHQYAHFPVSLLVVCVVQPPDPCLSVLVVCLQAPLDAPVVSVVSLVVSCVVRVCPPPPSSVVVVVVSCRGRCNNCQLAANQPDNHCVSNVVVVVLLCVQGGNHHGSNSSSSSVVVSNVVVVVVVVVQLVCQVPDFDDDDDPLRLALRQLSQWFGPNLSVVQVVQQVVLVQKAWDDWDDDPQKIKTWMDGHPCRPDIKIWIAGPPQRAIDIPSRVCSHNVADGSVSVNVCVVVVPSYDGPNSGDLRNTSCSSVPD

Secondary structure (DSSP, 8-state):
----------------------------SS-SGGGTTHHHHHHT--HHHHHT-EESSHHHHHHHHHHHHHHHT--EEEEEEEE-TTS-EEEEEEEETT-S---GGGT--TT--SPPPPB-------EEEEEEETTTTEEEEEEEE---SSPPPPGGGGGGSGGG----HHHHHHHHHHHHTT--HHHHHHHHHHHHTSHHHH-S-HHHHHHHHHHHHHHH-TT-HHHHHHHHHHHHHHH-TT-EEEEEE-TTS-EEEEEEE-HHHHHHHHHHTTEEEEEEE-SSSTT-PPEEEEEEE-TTS-EEEEEEEE-S---HHHHHHHHHHHHHHTTTPPPSEEEE---HHHHHHHHHH-TTSEEEE-HHHHHHHHHHH---TTHHHHHHHHHT--S-HHHHHHHHHHHHHHHT-TT-HHHHHHHHTGGGT-HHHHTT---TT--SSHHHHHHHHHHTTT--TT--HHHHHHHHHHHHHHHHHHHHHHHHHHHS-BPPP-SS-HHHHHHHHHHB-HHHHHHHHHHHHHGGGEEEEEEEE-SSEEEEEEEETTEEEEEEEEEEETTT--EEETT-HHHHHSS--HHHHHHHHHTT-SS--GGG--GGGBTTTTT--/----------------------------GGGGGGGTTHHHHHHT--HHHHHT-EESSHHHHHHHHHHHHHHHT--EEEEEEEE-TTS-EEEEEEEETT-S---GGGT--TT--SPPPPB-------EEEEEEETTTTEEEEEEEE---SSPPPPGGGGGGSGGG----HHHHHHHHHHHHTT--HHHHHHHHHHHHTSHHHH-S-HHHHHHHHHHHHHHH-TT-HHHHHHHHHHHHHHH-TT-EEEEEE-TTS-EEEEEEE-HHHHHHHHHHTTEEEEEEE-SSSTT-PPEEEEEEE-TTS-EEEEEEEE-S---HHHHHHHHHHHHHHTTTPPPSEEEE---HHHHHHHHHH-TTSEEEE-HHHHHHHHHHH---TTHHHHHHHHHT--S-HHHHHHHHHHHHHHHT-TT-HHHHHHHHTGGGT-HHHHTT---TT--SSHHHHHHHHHHTTT--TT--HHHHHHHHHHHHHHHHHHHHHHHHHHHS-BPPP-SS-HHHHHHHHHHB-HHHHHHHHHHHHHGGGEEEEEEEE-SSEEEEEEEETTEEEEEEEEEEETTT--EEETT-HHHHHSS--HHHHHHHHHTT-SS--GGG--GGGBTTTTT--

InterPro domains:
  IPR004330 FAR1, DNA binding domain [PF03101] (63-153)
  IPR006564 Zinc finger, PMZ-type [SM00575] (563-590)
  IPR007527 Zinc finger, SWIM-type [PS50966] (552-588)
  IPR018289 MULE transposase domain [PF10551] (276-369)

Sequence (1218 aa):
MDKGKGKEFIIDLNDEDFDYQYDSIVKTESDEEAILVSDKIFNDLTVEDVWKMEFSSVEEAEEFYNLFAKVTGFSVRKDDVKRDKNQNIVSRKWVCSKEGYRHKMCLENENRKREPKAVTLVGCEATFRIGFNKQMNKWVVQEFMADHNHPLVEQKNVQFLRSHRVIKNADKAQLNAMRGVGMGTSQIMDYMVQQSGGYNNVGFTKKDLYNHVDADPRVHLRDGDTEGALAYLCGKSEMDPSFYYKYNVDEDNRLANLFWADSTSKLDYSCFGDMLAFDTTYQTNAYKKPLVILVGINHHHQTIVFGCALLVDESVSTYTWVLETFLDAMNNKKPLYVITDGDKAMRKAIKRIFPDSCHRLCAWHIQRNAFTNVHVKDFTNHFSKCMFMEGTVEEFECAWNDMLEMFNLHGHKWVIDIYAKHSRWAKSYLRGHFFAGMKNTQRCESMNAYLNRFLKTRLKLFEFVKHFDRALSRIRHNEAKTEFETHHSSTVLTTKLYVLEKYAGTVFTRQSFLKFRDEMKNAELFFPVSTENHGGYRVHTLTKFRSPEKIWKVCYGNSDRSMKCTCMMFESVGFPCPHIIVVMKIEHLEEIPKTCIMKRWSKLAKETVMDKGKGKEFIIDLNDEDFDYQYDSIVKTESDEEAILVSDKIFNDLTVEDVWKMEFSSVEEAEEFYNLFAKVTGFSVRKDDVKRDKNQNIVSRKWVCSKEGYRHKMCLENENRKREPKAVTLVGCEATFRIGFNKQMNKWVVQEFMADHNHPLVEQKNVQFLRSHRVIKNADKAQLNAMRGVGMGTSQIMDYMVQQSGGYNNVGFTKKDLYNHVDADPRVHLRDGDTEGALAYLCGKSEMDPSFYYKYNVDEDNRLANLFWADSTSKLDYSCFGDMLAFDTTYQTNAYKKPLVILVGINHHHQTIVFGCALLVDESVSTYTWVLETFLDAMNNKKPLYVITDGDKAMRKAIKRIFPDSCHRLCAWHIQRNAFTNVHVKDFTNHFSKCMFMEGTVEEFECAWNDMLEMFNLHGHKWVIDIYAKHSRWAKSYLRGHFFAGMKNTQRCESMNAYLNRFLKTRLKLFEFVKHFDRALSRIRHNEAKTEFETHHSSTVLTTKLYVLEKYAGTVFTRQSFLKFRDEMKNAELFFPVSTENHGGYRVHTLTKFRSPEKIWKVCYGNSDRSMKCTCMMFESVGFPCPHIIVVMKIEHLEEIPKTCIMKRWSKLAKETV

Organism: Vitis vinifera (NCBI:txid29760)

Solvent-accessible surface area (backbone atoms only — not comparable to full-atom values): 67199 Å² total; per-residue (Å²): 133,90,68,76,85,65,78,76,76,75,69,78,71,62,79,74,65,80,68,73,78,66,79,70,79,78,72,75,82,80,68,67,77,68,54,73,72,43,61,65,55,54,76,68,55,46,74,67,56,56,55,68,42,74,29,91,43,73,65,55,45,49,52,49,52,50,50,47,26,52,75,66,17,55,39,60,35,83,67,51,73,42,59,47,97,86,68,43,80,43,30,46,31,37,29,37,60,29,38,44,69,78,61,68,71,72,70,65,47,82,82,55,88,61,82,77,71,61,47,57,43,76,51,34,70,22,31,43,25,38,31,64,37,80,89,73,71,32,32,33,51,73,42,79,39,87,60,66,83,61,87,65,41,54,76,86,55,41,58,74,32,67,65,62,38,51,80,46,64,71,53,48,54,50,48,50,54,46,43,67,64,63,52,51,70,67,55,51,48,48,42,47,22,59,75,48,73,32,72,82,56,48,32,51,51,71,66,57,52,50,50,47,65,62,47,48,56,55,66,75,30,73,84,28,52,66,55,41,29,51,49,51,52,50,51,47,28,68,76,34,78,63,32,40,71,51,70,45,60,44,98,86,71,40,84,34,38,40,35,42,31,46,48,67,18,44,51,46,35,74,59,33,33,50,34,39,34,45,48,76,44,71,63,42,25,54,80,61,38,39,36,34,45,33,31,34,51,47,39,67,72,41,83,42,62,44,33,40,32,40,29,71,63,83,44,41,69,50,45,35,49,51,54,49,52,48,25,61,67,49,75,64,59,74,43,48,22,38,40,33,76,62,51,65,36,54,52,53,22,38,51,70,76,41,65,85,30,49,61,35,39,16,47,61,55,51,52,52,46,44,53,74,71,48,88,50,88,69,44,60,57,55,47,49,49,58,35,63,33,92,46,51,59,66,54,46,54,50,52,50,50,50,50,32,60,74,66,68,42,81,78,38,65,68,56,52,54,52,55,74,46,34,68,30,54,25,39,37,60,42,61,47,46,51,48,73,72,56,60,46,57,58,67,51,50,50,49,50,57,56,47,50,76,56,32,41,45,79,30,47,59,35,58,39,55,53,36,49,50,50,54,50,50,52,54,50,50,51,48,52,50,52,52,49,52,45,74,64,36,37,76,74,86,83,63,91,56,50,55,42,52,51,43,40,50,73,42,27,20,59,57,41,30,54,54,46,48,52,28,56,59,54,20,70,48,45,49,79,76,48,76,46,81,66,92,61,36,34,39,38,32,31,33,39,74,98,34,77,85,48,73,46,46,35,39,38,30,72,85,73,53,36,74,49,49,73,79,30,43,35,51,19,54,48,44,62,35,32,68,54,51,46,50,37,57,74,68,65,51,56,58,81,42,72,75,60,52,43,58,52,39,22,70,62,38,69,69,83,110,135,85,72,79,80,68,79,73,70,75,68,78,73,64,79,73,67,80,70,71,78,68,79,70,81,78,72,75,83,82,61,66,78,68,54,74,72,44,61,66,56,55,76,67,55,47,76,67,55,56,54,68,41,73,30,90,43,70,66,56,46,50,51,48,53,50,50,48,27,52,74,65,18,56,37,58,35,84,68,52,73,41,58,47,98,84,68,42,80,44,30,44,31,36,30,38,59,30,38,44,70,78,62,67,70,74,72,66,48,80,82,52,89,62,83,77,71,61,46,55,42,76,50,31,70,23,33,44,25,38,30,62,36,79,91,73,72,32,32,33,51,73,43,78,38,88,59,66,82,61,88,65,42,53,73,86,55,39,60,73,32,68,64,60,38,51,80,47,64,69,55,48,53,51,48,51,52,45,42,67,63,63,52,50,70,68,57,50,47,48,44,48,22,59,75,48,73,30,74,82,56,47,31,52,52,70,64,56,52,50,51,47,64,62,47,48,56,56,67,75,30,72,84,29,52,65,54,42,29,51,48,51,52,49,51,47,29,69,77,34,78,64,31,40,72,54,70,46,60,45,95,84,72,40,85,36,37,41,37,42,29,46,50,66,19,44,52,46,35,74,59,33,33,50,33,38,34,45,48,77,46,69,62,43,24,52,80,61,38,39,36,36,44,34,30,34,51,48,39,69,71,40,83,40,62,44,32,37,32,39,29,73,59,85,44,40,68,50,46,35,48,50,56,50,51,49,25,60,68,50,75,64,60,74,43,49,23,38,38,34,77,63,51,66,37,54,52,53,22,40,52,70,75,42,65,85,30,48,62,35,37,16,49,63,54,52,52,52,46,42,53,74,72,47,90,49,87,68,44,60,59,56,49,51,49,58,34,64,34,93,47,52,60,66,54,46,53,51,52,50,50,50,51,32,61,74,67,68,42,82,79,36,66,67,56,51,54,52,56,72,46,33,70,28,55,25,39,36,60,41,61,48,46,52,48,73,72,56,60,45,58,58,66,51,52,50,48,50,58,58,47,49,76,57,33,41,44,78,30,47,58,34,57,38,56,52,35,49,50,52,54,50,50,50,53,50,50,53,49,51,50,52,52,48,52,45,74,63,36,38,75,73,84,83,63,91,54,49,56,41,52,52,43,42,51,72,43,27,21,61,57,42,30,55,54,46,48,53,28,56,60,54,20,69,48,45,50,78,76,48,77,48,82,68,91,62,38,34,39,39,33,32,32,38,74,99,36,76,84,48,74,44,45,36,39,38,29,71,83,72,51,36,74,48,50,73,77,29,44,35,50,19,54,46,42,62,36,32,69,54,51,44,50,36,58,76,67,66,51,56,58,80,43,72,74,60,52,44,58,53,38,24,70,62,40,68,69,82,111

pLDDT: mean 86.11, std 16.81, range [19.38, 98.06]